Protein AF-0000000081157389 (afdb_homodimer)

Foldseek 3Di:
DFPQLQQLLQCQVQVVVVHLRNPGHQPLNPFPFKEWAFQAAPVGLFADLQQLLLLLWQLAGADHQFAQFHNQQAALAQQRRVPRGTDTNQNFQVVLPAAEAEAELFACLARNNLNNFDGGSGSQQQAPQSCPPRDNPDHGSLVCCQPVVLRHAYAAWAALLRQAAQPDADPQCGPVDGRPGYHPHHNSVVSSVVVCVVVPFAEAEEQFQQSLVVDDLVRHRHYHYHPYNGRHDQPVPFDPDRSTHDALLSSLLSVCSNRVVRVLYHYYHRYLCVLQVCLQAQQSLSNSVSVVSVSSNVVSVPVSDDQAQDKDKDKDSFAFQKHFDLDDDRSPNQLDWDDDPDQVSAPPVSATFHRMAGAEHQQAPVPPDDRCVPPDSNDSNRHHHHNYHDPTTGTDSGIHMMRITHFQSNVRYYYYYSSVNSVSVCCRSLTDPRVPVVVD/DFPQLQQLLQCQVQVVVVHLRNPGHQPLNPFPFKEWAFQAAPVGLFADLQQLLLLLWQLAGADHQFAQFHNQQAALAQQRRVPRGTDTNQNFQVVLPAAEAEAELFACLARNNLNNFDGGSGSQQQAPQSCVPHDNPDHGSLVCCQPVVLRHAYAAWAALLRQAAQPDADPQCGPVDGRPGYHPHHNSVVSSVVVCVVVPFAEAEEQFQQSLVVDDLVRHRHYHYHPYNGRHDQPVGFDPDRSTHDALLSSLLSVCSNRVVRVLYHYYHRYLPVLQVCLQAQQSLSNSVSVVSVSSNVVSVPVSDDQAQDKDKDKDSFAFQKHFDLDDDRSPNQLDWDDDPDQVSAPPVSATFHRMAGAEHQQAPVPPDDRCVVPDSNDSNRHHHHNYHDPTTGTDSGIHMMRITHFQSNVRYYYYYSSVNSVSVCCRSLTDPRVPPVVD

Structure (mmCIF, N/CA/C/O backbone):
data_AF-0000000081157389-model_v1
#
loop_
_entity.id
_entity.type
_entity.pdbx_description
1 polymer 'Alkaline phosphatase'
#
loop_
_atom_site.group_PDB
_atom_site.id
_atom_site.type_symbol
_atom_site.label_atom_id
_atom_site.label_alt_id
_atom_site.label_comp_id
_atom_site.label_asym_id
_atom_site.label_entity_id
_atom_site.label_seq_id
_atom_site.pdbx_PDB_ins_code
_atom_site.Cartn_x
_atom_site.Cartn_y
_atom_site.Cartn_z
_atom_site.occupancy
_atom_site.B_iso_or_equiv
_atom_site.auth_seq_id
_atom_site.auth_comp_id
_atom_site.auth_asym_id
_atom_site.auth_atom_id
_atom_site.pdbx_PDB_model_num
ATOM 1 N N . MET A 1 1 ? 0.352 8.969 5.242 1 93.19 1 MET A N 1
ATOM 2 C CA . MET A 1 1 ? 0.619 7.621 5.734 1 93.19 1 MET A CA 1
ATOM 3 C C . MET A 1 1 ? 0.076 6.574 4.766 1 93.19 1 MET A C 1
ATOM 5 O O . MET A 1 1 ? -1.138 6.457 4.59 1 93.19 1 MET A O 1
ATOM 9 N N . GLY A 1 2 ? 0.88 5.871 4.074 1 96.06 2 GLY A N 1
ATOM 10 C CA . GLY A 1 2 ? 0.496 4.762 3.213 1 96.06 2 GLY A CA 1
ATOM 11 C C . GLY A 1 2 ? 0.291 3.463 3.971 1 96.06 2 GLY A C 1
ATOM 12 O O . GLY A 1 2 ? 0.365 3.438 5.199 1 96.06 2 GLY A O 1
ATOM 13 N N . LEU A 1 3 ? -0.045 2.443 3.316 1 97.69 3 LEU A N 1
ATOM 14 C CA . LEU A 1 3 ? -0.353 1.138 3.889 1 97.69 3 LEU A CA 1
ATOM 15 C C . LEU A 1 3 ? 0.842 0.585 4.656 1 97.69 3 LEU A C 1
ATOM 17 O O . LEU A 1 3 ? 0.674 -0.061 5.695 1 97.69 3 LEU A O 1
ATOM 21 N N . SER A 1 4 ? 2.072 0.8 4.176 1 98.5 4 SER A N 1
ATOM 22 C CA . SER A 1 4 ? 3.271 0.357 4.883 1 98.5 4 SER A CA 1
ATOM 23 C C . SER A 1 4 ? 3.383 1.018 6.254 1 98.5 4 SER A C 1
ATOM 25 O O . SER A 1 4 ? 3.783 0.376 7.227 1 98.5 4 SER A O 1
ATOM 27 N N . THR A 1 5 ? 3.053 2.311 6.324 1 98.81 5 THR A N 1
ATOM 28 C CA . THR A 1 5 ? 3.092 3.027 7.594 1 98.81 5 THR A CA 1
ATOM 29 C C . THR A 1 5 ? 2.062 2.459 8.57 1 98.81 5 THR A C 1
ATOM 31 O O . THR A 1 5 ? 2.361 2.256 9.75 1 98.81 5 THR A O 1
ATOM 34 N N . VAL A 1 6 ? 0.851 2.217 8.062 1 98.88 6 VAL A N 1
ATOM 35 C CA . VAL A 1 6 ? -0.215 1.672 8.898 1 98.88 6 VAL A CA 1
ATOM 36 C C . VAL A 1 6 ? 0.203 0.31 9.445 1 98.88 6 VAL A C 1
ATOM 38 O O . VAL A 1 6 ? 0.094 0.058 10.648 1 98.88 6 VAL A O 1
ATOM 41 N N . THR A 1 7 ? 0.756 -0.549 8.594 1 98.81 7 THR A N 1
ATOM 42 C CA . THR A 1 7 ? 1.172 -1.89 8.992 1 98.81 7 THR A CA 1
ATOM 43 C C . THR A 1 7 ? 2.322 -1.823 9.992 1 98.81 7 THR A C 1
ATOM 45 O O . THR A 1 7 ? 2.295 -2.498 11.023 1 98.81 7 THR A O 1
ATOM 48 N N . ALA A 1 8 ? 3.305 -1.015 9.727 1 98.88 8 ALA A N 1
ATOM 49 C CA . ALA A 1 8 ? 4.449 -0.893 10.625 1 98.88 8 ALA A CA 1
ATOM 50 C C . ALA A 1 8 ? 4.023 -0.354 11.984 1 98.88 8 ALA A C 1
ATOM 52 O O . ALA A 1 8 ? 4.543 -0.779 13.016 1 98.88 8 ALA A O 1
ATOM 53 N N . SER A 1 9 ? 3.076 0.574 11.969 1 98.94 9 SER A N 1
ATOM 54 C CA . SER A 1 9 ? 2.621 1.19 13.211 1 98.94 9 SER A CA 1
ATOM 55 C C . SER A 1 9 ? 1.848 0.196 14.07 1 98.94 9 SER A C 1
ATOM 57 O O . SER A 1 9 ? 1.983 0.189 15.297 1 98.94 9 SER A O 1
ATOM 59 N N . ARG A 1 10 ? 0.964 -0.585 13.453 1 98.75 10 ARG A N 1
ATOM 60 C CA . ARG A 1 10 ? 0.246 -1.578 14.242 1 98.75 10 ARG A CA 1
ATOM 61 C C . ARG A 1 10 ? 1.209 -2.586 14.859 1 98.75 10 ARG A C 1
ATOM 63 O O . ARG A 1 10 ? 0.986 -3.062 15.977 1 98.75 10 ARG A O 1
ATOM 70 N N . ILE A 1 11 ? 2.273 -2.982 14.086 1 98.88 11 ILE A N 1
ATOM 71 C CA . ILE A 1 11 ? 3.283 -3.896 14.609 1 98.88 11 ILE A CA 1
ATOM 72 C C . ILE A 1 11 ? 3.984 -3.26 15.812 1 98.88 11 ILE A C 1
ATOM 74 O O . ILE A 1 11 ? 4.121 -3.887 16.859 1 98.88 11 ILE A O 1
ATOM 78 N N . LEU A 1 12 ? 4.391 -2.008 15.641 1 98.94 12 LEU A N 1
ATOM 79 C CA . LEU A 1 12 ? 5.027 -1.296 16.734 1 98.94 12 LEU A CA 1
ATOM 80 C C . LEU A 1 12 ? 4.121 -1.273 17.969 1 98.94 12 LEU A C 1
ATOM 82 O O . LEU A 1 12 ? 4.578 -1.522 19.078 1 98.94 12 LEU A O 1
ATOM 86 N N . LYS A 1 13 ? 2.883 -0.927 17.781 1 98.88 13 LYS A N 1
ATOM 87 C CA . LYS A 1 13 ? 1.925 -0.88 18.875 1 98.88 13 LYS A CA 1
ATOM 88 C C . LYS A 1 13 ? 1.899 -2.201 19.641 1 98.88 13 LYS A C 1
ATOM 90 O O . LYS A 1 13 ? 1.946 -2.211 20.875 1 98.88 13 LYS A O 1
ATOM 95 N N . GLY A 1 14 ? 1.726 -3.32 18.859 1 98.81 14 GLY A N 1
ATOM 96 C CA . GLY A 1 14 ? 1.747 -4.625 19.5 1 98.81 14 GLY A CA 1
ATOM 97 C C . GLY A 1 14 ? 3.021 -4.887 20.281 1 98.81 14 GLY A C 1
ATOM 98 O O . GLY A 1 14 ? 2.975 -5.391 21.406 1 98.81 14 GLY A O 1
ATOM 99 N N . GLN A 1 15 ? 4.117 -4.539 19.734 1 98.69 15 GLN A N 1
ATOM 100 C CA . GLN A 1 15 ? 5.418 -4.773 20.359 1 98.69 15 GLN A CA 1
ATOM 101 C C . GLN A 1 15 ? 5.57 -3.955 21.625 1 98.69 15 GLN A C 1
ATOM 103 O O . GLN A 1 15 ? 6.133 -4.438 22.625 1 98.69 15 GLN A O 1
ATOM 108 N N . LEU A 1 16 ? 5.105 -2.697 21.578 1 98.5 16 LEU A N 1
ATOM 109 C CA . LEU A 1 16 ? 5.129 -1.857 22.781 1 98.5 16 LEU A CA 1
ATOM 110 C C . LEU A 1 16 ? 4.285 -2.471 23.891 1 98.5 16 LEU A C 1
ATOM 112 O O . LEU A 1 16 ? 4.465 -2.135 25.062 1 98.5 16 LEU A O 1
ATOM 116 N N . ASN A 1 17 ? 3.41 -3.363 23.578 1 98.19 17 ASN A N 1
ATOM 117 C CA . ASN A 1 17 ? 2.549 -4.027 24.547 1 98.19 17 ASN A CA 1
ATOM 118 C C . ASN A 1 17 ? 2.986 -5.469 24.797 1 98.19 17 ASN A C 1
ATOM 120 O O . ASN A 1 17 ? 2.189 -6.297 25.234 1 98.19 17 ASN A O 1
ATOM 124 N N . GLY A 1 18 ? 4.152 -5.812 24.406 1 97.88 18 GLY A N 1
ATOM 125 C CA . GLY A 1 18 ? 4.75 -7.102 24.719 1 97.88 18 GLY A CA 1
ATOM 126 C C . GLY A 1 18 ? 4.285 -8.219 23.812 1 97.88 18 GLY A C 1
ATOM 127 O O . GLY A 1 18 ? 4.43 -9.398 24.141 1 97.88 18 GLY A O 1
ATOM 128 N N . LYS A 1 19 ? 3.684 -7.91 22.703 1 98.19 19 LYS A N 1
ATOM 129 C CA . LYS A 1 19 ? 3.229 -8.883 21.719 1 98.19 19 LYS A CA 1
ATOM 130 C C . LYS A 1 19 ? 4.094 -8.836 20.469 1 98.19 19 LYS A C 1
ATOM 132 O O . LYS A 1 19 ? 4.859 -7.895 20.266 1 98.19 19 LYS A O 1
ATOM 137 N N . PRO A 1 20 ? 4.07 -9.859 19.547 1 97.88 20 PRO A N 1
ATOM 138 C CA . PRO A 1 20 ? 4.793 -9.789 18.281 1 97.88 20 PRO A CA 1
ATOM 139 C C . PRO A 1 20 ? 4.383 -8.578 17.438 1 97.88 20 PRO A C 1
ATOM 141 O O . PRO A 1 20 ? 5.227 -7.961 16.781 1 97.88 20 PRO A O 1
ATOM 144 N N . GLY A 1 21 ? 3.025 -8.258 17.422 1 98.31 21 GLY A N 1
ATOM 145 C CA . GLY A 1 21 ? 2.537 -7.02 16.828 1 98.31 21 GLY A CA 1
ATOM 146 C C . GLY A 1 21 ? 1.854 -7.215 15.492 1 98.31 21 GLY A C 1
ATOM 147 O O . GLY A 1 21 ? 0.923 -6.484 15.148 1 98.31 21 GLY A O 1
ATOM 148 N N . GLU A 1 22 ? 2.271 -8.188 14.664 1 98.44 22 GLU A N 1
ATOM 149 C CA . GLU A 1 22 ? 1.739 -8.398 13.32 1 98.44 22 GLU A CA 1
ATOM 150 C C . GLU A 1 22 ? 0.242 -8.695 13.352 1 98.44 22 GLU A C 1
ATOM 152 O O . GLU A 1 22 ? -0.494 -8.312 12.438 1 98.44 22 GLU A O 1
ATOM 157 N N . GLU A 1 23 ? -0.258 -9.305 14.406 1 97.69 23 GLU A N 1
ATOM 158 C CA . GLU A 1 23 ? -1.643 -9.75 14.516 1 97.69 23 GLU A CA 1
ATOM 159 C C . GLU A 1 23 ? -2.557 -8.609 14.945 1 97.69 23 GLU A C 1
ATOM 161 O O . GLU A 1 23 ? -3.783 -8.734 14.914 1 97.69 23 GLU A O 1
ATOM 166 N N . GLY A 1 24 ? -1.972 -7.488 15.32 1 97.69 24 GLY A N 1
ATOM 167 C CA . GLY A 1 24 ? -2.75 -6.414 15.914 1 97.69 24 GLY A CA 1
ATOM 168 C C . GLY A 1 24 ? -3.545 -5.617 14.898 1 97.69 24 GLY A C 1
ATOM 169 O O . GLY A 1 24 ? -3.557 -5.957 13.711 1 97.69 24 GLY A O 1
ATOM 170 N N . LEU A 1 25 ? -4.254 -4.68 15.359 1 98.44 25 LEU A N 1
ATOM 171 C CA . LEU A 1 25 ? -5.008 -3.689 14.594 1 98.44 25 LEU A CA 1
ATOM 172 C C . LEU A 1 25 ? -4.898 -2.311 15.234 1 98.44 25 LEU A C 1
ATOM 174 O O . LEU A 1 25 ? -4.926 -2.188 16.469 1 98.44 25 LEU A O 1
ATOM 178 N N . LEU A 1 26 ? -4.719 -1.333 14.422 1 98.81 26 LEU A N 1
ATOM 179 C CA . LEU A 1 26 ? -5.031 0.008 14.898 1 98.81 26 LEU A CA 1
ATOM 180 C C . LEU A 1 26 ? -6.539 0.206 15.008 1 98.81 26 LEU A C 1
ATOM 182 O O . LEU A 1 26 ? -7.312 -0.496 14.352 1 98.81 26 LEU A O 1
ATOM 186 N N . GLU A 1 27 ? -6.996 1.171 15.797 1 98.62 27 GLU A N 1
ATOM 187 C CA . GLU A 1 27 ? -8.414 1.34 16.078 1 98.62 27 GLU A CA 1
ATOM 188 C C . GLU A 1 27 ? -9.211 1.596 14.805 1 98.62 27 GLU A C 1
ATOM 190 O O . GLU A 1 27 ? -10.305 1.05 14.633 1 98.62 27 GLU A O 1
ATOM 195 N N . PHE A 1 28 ? -8.617 2.361 13.914 1 98.62 28 PHE A N 1
ATOM 196 C CA . PHE A 1 28 ? -9.359 2.727 12.719 1 98.62 28 PHE A CA 1
ATOM 197 C C . PHE A 1 28 ? -9.352 1.585 11.703 1 98.62 28 PHE A C 1
ATOM 199 O O . PHE A 1 28 ? -10.141 1.581 10.758 1 98.62 28 PHE A O 1
ATOM 206 N N . GLU A 1 29 ? -8.5 0.622 11.859 1 98.56 29 GLU A N 1
ATOM 207 C CA . GLU A 1 29 ? -8.523 -0.559 11 1 98.56 29 GLU A CA 1
ATOM 208 C C . GLU A 1 29 ? -9.734 -1.437 11.297 1 98.56 29 GLU A C 1
ATOM 210 O O . GLU A 1 29 ? -10.062 -2.336 10.523 1 98.56 29 GLU A O 1
ATOM 215 N N . LYS A 1 30 ? -10.352 -1.172 12.422 1 98.5 30 LYS A N 1
ATOM 216 C CA . LYS A 1 30 ? -11.539 -1.932 12.812 1 98.5 30 LYS A CA 1
ATOM 217 C C . LYS A 1 30 ? -12.797 -1.363 12.156 1 98.5 30 LYS A C 1
ATOM 219 O O . LYS A 1 30 ? -13.875 -1.94 12.273 1 98.5 30 LYS A O 1
ATOM 224 N N . PHE A 1 31 ? -12.695 -0.202 11.531 1 98.5 31 PHE A N 1
ATOM 225 C CA . PHE A 1 31 ? -13.859 0.386 10.883 1 98.5 31 PHE A CA 1
ATOM 226 C C . PHE A 1 31 ? -14.445 -0.569 9.852 1 98.5 31 PHE A C 1
ATOM 228 O O . PHE A 1 31 ? -13.711 -1.268 9.156 1 98.5 31 PHE A O 1
ATOM 235 N N . PRO A 1 32 ? -15.773 -0.575 9.68 1 96.81 32 PRO A N 1
ATOM 236 C CA . PRO A 1 32 ? -16.438 -1.604 8.875 1 96.81 32 PRO A CA 1
ATOM 237 C C . PRO A 1 32 ? -16.297 -1.363 7.375 1 96.81 32 PRO A C 1
ATOM 239 O O . PRO A 1 32 ? -16.438 -2.293 6.578 1 96.81 32 PRO A O 1
ATOM 242 N N . ASN A 1 33 ? -16.094 -0.11 6.988 1 97.62 33 ASN A N 1
ATOM 243 C CA . ASN A 1 33 ? -16.047 0.219 5.57 1 97.62 33 ASN A CA 1
ATOM 244 C C . ASN A 1 33 ? -14.688 0.768 5.16 1 97.62 33 ASN A C 1
ATOM 246 O O . ASN A 1 33 ? -14.117 1.612 5.855 1 97.62 33 ASN A O 1
ATOM 250 N N . ILE A 1 34 ? -14.172 0.223 4.098 1 97.81 34 ILE A N 1
ATOM 251 C CA . ILE A 1 34 ? -12.898 0.713 3.576 1 97.81 34 ILE A CA 1
ATOM 252 C C . ILE A 1 34 ? -13.016 0.95 2.072 1 97.81 34 ILE A C 1
ATOM 254 O O . ILE A 1 34 ? -13.859 0.352 1.406 1 97.81 34 ILE A O 1
ATOM 258 N N . GLY A 1 35 ? -12.273 1.795 1.513 1 98 35 GLY A N 1
ATOM 259 C CA . GLY A 1 35 ? -12.094 2.039 0.091 1 98 35 GLY A CA 1
ATOM 260 C C . GLY A 1 35 ? -10.672 2.439 -0.268 1 98 35 GLY A C 1
ATOM 261 O O . GLY A 1 35 ? -9.82 2.574 0.611 1 98 35 GLY A O 1
ATOM 262 N N . LEU A 1 36 ? -10.391 2.488 -1.517 1 98.56 36 LEU A N 1
ATOM 263 C CA . LEU A 1 36 ? -9.133 3.004 -2.047 1 98.56 36 LEU A CA 1
ATOM 264 C C . LEU A 1 36 ? -9.328 4.375 -2.682 1 98.56 36 LEU A C 1
ATOM 266 O O . LEU A 1 36 ? -10.398 4.66 -3.236 1 98.56 36 LEU A O 1
ATOM 270 N N . VAL A 1 37 ? -8.312 5.18 -2.545 1 98.62 37 VAL A N 1
ATOM 271 C CA . VAL A 1 37 ? -8.414 6.547 -3.047 1 98.62 37 VAL A CA 1
ATOM 272 C C . VAL A 1 37 ? -7.219 6.855 -3.943 1 98.62 37 VAL A C 1
ATOM 274 O O . VAL A 1 37 ? -6.066 6.676 -3.537 1 98.62 37 VAL A O 1
ATOM 277 N N . LYS A 1 38 ? -7.512 7.293 -5.191 1 98.44 38 LYS A N 1
ATOM 278 C CA . LYS A 1 38 ? -6.469 7.754 -6.105 1 98.44 38 LYS A CA 1
ATOM 279 C C . LYS A 1 38 ? -6.02 9.172 -5.754 1 98.44 38 LYS A C 1
ATOM 281 O O . LYS A 1 38 ? -6.824 10.102 -5.762 1 98.44 38 LYS A O 1
ATOM 286 N N . VAL A 1 39 ? -4.668 9.375 -5.602 1 98.31 39 VAL A N 1
ATOM 287 C CA . VAL A 1 39 ? -4.246 10.586 -4.914 1 98.31 39 VAL A CA 1
ATOM 288 C C . VAL A 1 39 ? -3.633 11.562 -5.914 1 98.31 39 VAL A C 1
ATOM 290 O O . VAL A 1 39 ? -3.334 12.711 -5.566 1 98.31 39 VAL A O 1
ATOM 293 N N . TYR A 1 40 ? -3.395 11.188 -7.23 1 98.38 40 TYR A N 1
ATOM 294 C CA . TYR A 1 40 ? -2.803 12.102 -8.203 1 98.38 40 TYR A CA 1
ATOM 295 C C . TYR A 1 40 ? -3.602 13.398 -8.281 1 98.38 40 TYR A C 1
ATOM 297 O O . TYR A 1 40 ? -4.793 13.422 -7.973 1 98.38 40 TYR A O 1
ATOM 305 N N . SER A 1 41 ? -2.959 14.492 -8.578 1 98.19 41 SER A N 1
ATOM 306 C CA . SER A 1 41 ? -3.637 15.773 -8.773 1 98.19 41 SER A CA 1
ATOM 307 C C . SER A 1 41 ? -3.826 16.078 -10.258 1 98.19 41 SER A C 1
ATOM 309 O O . SER A 1 41 ? -3.453 15.273 -11.117 1 98.19 41 SER A O 1
ATOM 311 N N . ASN A 1 42 ? -4.469 17.188 -10.492 1 97.94 42 ASN A N 1
ATOM 312 C CA . ASN A 1 42 ? -4.766 17.547 -11.875 1 97.94 42 ASN A CA 1
ATOM 313 C C . ASN A 1 42 ? -3.5 17.594 -12.727 1 97.94 42 ASN A C 1
ATOM 315 O O . ASN A 1 42 ? -3.525 17.25 -13.906 1 97.94 42 ASN A O 1
ATOM 319 N N . ASP A 1 43 ? -2.41 17.984 -12.141 1 98 43 ASP A N 1
ATOM 320 C CA . ASP A 1 43 ? -1.229 18.25 -12.961 1 98 43 ASP A CA 1
ATOM 321 C C . ASP A 1 43 ? -0.07 17.344 -12.562 1 98 43 ASP A C 1
ATOM 323 O O . ASP A 1 43 ? 0.979 17.344 -13.203 1 98 43 ASP A O 1
ATOM 327 N N . GLN A 1 44 ? -0.209 16.609 -11.492 1 98.19 44 GLN A N 1
ATOM 328 C CA . GLN A 1 44 ? 0.917 15.82 -11.016 1 98.19 44 GLN A CA 1
ATOM 329 C C . GLN A 1 44 ? 0.537 14.344 -10.898 1 98.19 44 GLN A C 1
ATOM 331 O O . GLN A 1 44 ? -0.578 14.023 -10.477 1 98.19 44 GLN A O 1
ATOM 336 N N . GLN A 1 45 ? 1.451 13.438 -11.258 1 98.5 45 GLN A N 1
ATOM 337 C CA . GLN A 1 45 ? 1.325 12 -11.086 1 98.5 45 GLN A CA 1
ATOM 338 C C . GLN A 1 45 ? 1.496 11.602 -9.625 1 98.5 45 GLN A C 1
ATOM 340 O O . GLN A 1 45 ? 0.788 10.719 -9.125 1 98.5 45 GLN A O 1
ATOM 345 N N . VAL A 1 46 ? 2.436 12.172 -8.922 1 98.38 46 VAL A N 1
ATOM 346 C CA . VAL A 1 46 ? 2.611 12.109 -7.48 1 98.38 46 VAL A CA 1
ATOM 347 C C . VAL A 1 46 ? 2.227 13.445 -6.852 1 98.38 46 VAL A C 1
ATOM 349 O O . VAL A 1 46 ? 2.795 14.484 -7.195 1 98.38 46 VAL A O 1
ATOM 352 N N . PRO A 1 47 ? 1.325 13.398 -5.941 1 97.69 47 PRO A N 1
ATOM 353 C CA . PRO A 1 47 ? 0.704 14.641 -5.48 1 97.69 47 PRO A CA 1
ATOM 354 C C . PRO A 1 47 ? 1.506 15.328 -4.375 1 97.69 47 PRO A C 1
ATOM 356 O O . PRO A 1 47 ? 2.418 14.727 -3.805 1 97.69 47 PRO A O 1
ATOM 359 N N . ASP A 1 48 ? 1.196 16.594 -4.176 1 97.62 48 ASP A N 1
ATOM 360 C CA . ASP A 1 48 ? 1.559 17.266 -2.928 1 97.62 48 ASP A CA 1
ATOM 361 C C . ASP A 1 48 ? 0.367 17.328 -1.974 1 97.62 48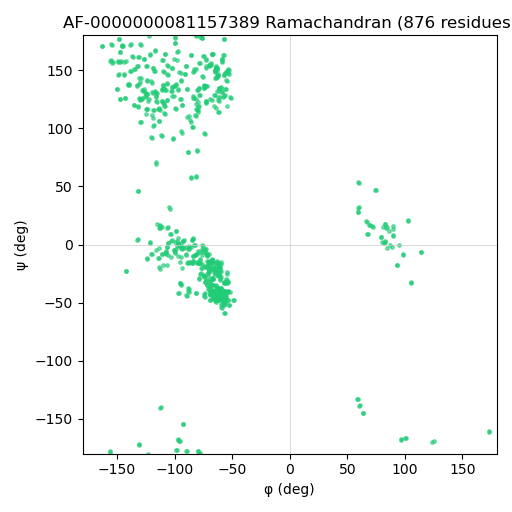 ASP A C 1
ATOM 363 O O . ASP A 1 48 ? -0.757 16.984 -2.354 1 97.62 48 ASP A O 1
ATOM 367 N N . SER A 1 49 ? 0.551 17.766 -0.778 1 98.38 49 SER A N 1
ATOM 368 C CA . SER A 1 49 ? -0.475 17.75 0.26 1 98.38 49 SER A CA 1
ATOM 369 C C . SER A 1 49 ? -1.559 18.781 -0.012 1 98.38 49 SER A C 1
ATOM 371 O O . SER A 1 49 ? -2.723 18.578 0.341 1 98.38 49 SER A O 1
ATOM 373 N N . ALA A 1 50 ? -1.18 19.938 -0.595 1 98.62 50 ALA A N 1
ATOM 374 C CA . ALA A 1 50 ? -2.141 21.016 -0.798 1 98.62 50 ALA A CA 1
ATOM 375 C C . ALA A 1 50 ? -3.234 20.609 -1.779 1 98.62 50 ALA A C 1
ATOM 377 O O . ALA A 1 50 ? -4.422 20.75 -1.49 1 98.62 50 ALA A O 1
ATOM 378 N N . ALA A 1 51 ? -2.814 20.062 -2.914 1 98.5 51 ALA A N 1
ATOM 379 C CA . ALA A 1 51 ? -3.775 19.641 -3.932 1 98.5 51 ALA A CA 1
ATOM 380 C C . ALA A 1 51 ? -4.668 18.516 -3.412 1 98.5 51 ALA A C 1
ATOM 382 O O . ALA A 1 51 ? -5.883 18.531 -3.623 1 98.5 51 ALA A O 1
ATOM 383 N N . THR A 1 52 ? -4.082 17.531 -2.744 1 98.44 52 THR A N 1
ATOM 384 C CA . THR A 1 52 ? -4.867 16.406 -2.25 1 98.44 52 THR A CA 1
ATOM 385 C C . THR A 1 52 ? -5.824 16.859 -1.148 1 98.44 52 THR A C 1
ATOM 387 O O . THR A 1 52 ? -6.98 16.422 -1.11 1 98.44 52 THR A O 1
ATOM 390 N N . ALA A 1 53 ? -5.332 17.688 -0.238 1 98.62 53 ALA A N 1
ATOM 391 C CA . ALA A 1 53 ? -6.203 18.188 0.821 1 98.62 53 ALA A CA 1
ATOM 392 C C . ALA A 1 53 ? -7.352 19.016 0.242 1 98.62 53 ALA A C 1
ATOM 394 O O . ALA A 1 53 ? -8.484 18.938 0.722 1 98.62 53 ALA A O 1
ATOM 395 N N . THR A 1 54 ? -7.051 19.828 -0.742 1 98.69 54 THR A N 1
ATOM 396 C CA . THR A 1 54 ? -8.102 20.594 -1.403 1 98.69 54 THR A CA 1
ATOM 397 C C . THR A 1 54 ? -9.141 19.672 -2.025 1 98.69 54 THR A C 1
ATOM 399 O O . THR A 1 54 ? -10.344 19.922 -1.94 1 98.69 54 THR A O 1
ATOM 402 N N . ALA A 1 55 ? -8.664 18.609 -2.656 1 98.69 55 ALA A N 1
ATOM 403 C CA . ALA A 1 55 ? -9.602 17.641 -3.229 1 98.69 55 ALA A CA 1
ATOM 404 C C . ALA A 1 55 ? -10.531 17.078 -2.158 1 98.69 55 ALA A C 1
ATOM 406 O O . ALA A 1 55 ? -11.734 16.953 -2.377 1 98.69 55 ALA A O 1
ATOM 407 N N . MET A 1 56 ? -10.023 16.75 -1.002 1 98.5 56 MET A N 1
ATOM 408 C CA . MET A 1 56 ? -10.797 16.125 0.069 1 98.5 56 MET A CA 1
ATOM 409 C C . MET A 1 56 ? -11.703 17.141 0.749 1 98.5 56 MET A C 1
ATOM 411 O O . MET A 1 56 ? -12.742 16.781 1.306 1 98.5 56 MET A O 1
ATOM 415 N N . MET A 1 57 ? -11.32 18.406 0.716 1 98.31 57 MET A N 1
ATOM 416 C CA . MET A 1 57 ? -12.086 19.422 1.433 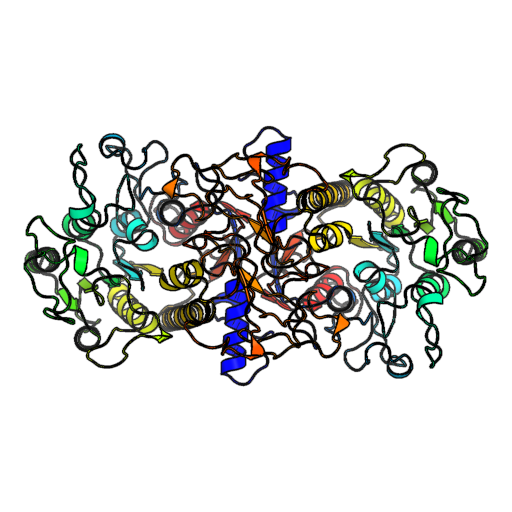1 98.31 57 MET A CA 1
ATOM 417 C C . MET A 1 57 ? -13.094 20.109 0.51 1 98.31 57 MET A C 1
ATOM 419 O O . MET A 1 57 ? -14.164 20.516 0.953 1 98.31 57 MET A O 1
ATOM 423 N N . CYS A 1 58 ? -12.734 20.25 -0.793 1 98.25 58 CYS A N 1
ATOM 424 C CA . CYS A 1 58 ? -13.523 21.125 -1.663 1 98.25 58 CYS A CA 1
ATOM 425 C C . CYS A 1 58 ? -14.227 20.328 -2.748 1 98.25 58 CYS A C 1
ATOM 427 O O . CYS A 1 58 ? -15.078 20.844 -3.461 1 98.25 58 CYS A O 1
ATOM 429 N N . GLY A 1 59 ? -13.883 19.031 -2.934 1 98.12 59 GLY A N 1
ATOM 430 C CA . GLY A 1 59 ? -14.609 18.156 -3.828 1 98.12 59 GLY A CA 1
ATOM 431 C C . GLY A 1 59 ? -14.195 18.297 -5.277 1 98.12 59 GLY A C 1
ATOM 432 O O . GLY A 1 59 ? -14.922 17.875 -6.184 1 98.12 59 GLY A O 1
ATOM 433 N N . VAL A 1 60 ? -13.008 18.906 -5.48 1 97.31 60 VAL A N 1
ATOM 434 C CA . VAL A 1 60 ? -12.477 19.047 -6.832 1 97.31 60 VAL A CA 1
ATOM 435 C C . VAL A 1 60 ? -10.969 18.812 -6.824 1 97.31 60 VAL A C 1
ATOM 437 O O . VAL A 1 60 ? -10.273 19.219 -5.891 1 97.31 60 VAL A O 1
ATOM 440 N N . LYS A 1 61 ? -10.453 18.062 -7.848 1 97.62 61 LYS A N 1
ATOM 441 C CA . LYS A 1 61 ? -9.008 17.984 -8.016 1 97.62 61 LYS A CA 1
ATOM 442 C C . LYS A 1 61 ? -8.445 19.281 -8.586 1 97.62 61 LYS A C 1
ATOM 444 O O . LYS A 1 61 ? -9.055 19.891 -9.461 1 97.62 61 LYS A O 1
ATOM 449 N N . THR A 1 62 ? -7.402 19.703 -8.07 1 97.94 62 THR A N 1
ATOM 450 C CA . THR A 1 62 ? -6.785 20.969 -8.484 1 97.94 62 THR A CA 1
ATOM 451 C C . THR A 1 62 ? -5.293 20.766 -8.75 1 97.94 62 THR A C 1
ATOM 453 O O . THR A 1 62 ? -4.816 19.641 -8.844 1 97.94 62 THR A O 1
ATOM 456 N N . ASN A 1 63 ? -4.586 21.938 -8.977 1 98.38 63 ASN A N 1
ATOM 457 C CA . ASN A 1 63 ? -3.16 21.891 -9.281 1 98.38 63 ASN A CA 1
ATOM 458 C C . ASN A 1 63 ? -2.322 21.812 -8.008 1 98.38 63 ASN A C 1
ATOM 460 O O . ASN A 1 63 ? -2.709 22.328 -6.965 1 98.38 63 ASN A O 1
ATOM 464 N N . SER A 1 64 ? -1.199 21.125 -8.203 1 98.06 64 SER A N 1
ATOM 465 C CA . SER A 1 64 ? -0.244 21.016 -7.105 1 98.06 64 SER A CA 1
ATOM 466 C C . SER A 1 64 ? 0.15 22.391 -6.578 1 98.06 64 SER A C 1
ATOM 468 O O . SER A 1 64 ? 0.236 23.359 -7.34 1 98.06 64 SER A O 1
ATOM 470 N N . MET A 1 65 ? 0.295 22.5 -5.262 1 98.31 65 MET A N 1
ATOM 471 C CA . MET A 1 65 ? 0.854 23.641 -4.535 1 98.31 65 MET A CA 1
ATOM 472 C C . MET A 1 65 ? -0.173 24.75 -4.402 1 98.31 65 MET A C 1
ATOM 474 O O . MET A 1 65 ? 0.143 25.844 -3.908 1 98.31 65 MET A O 1
ATOM 478 N N . THR A 1 66 ? -1.432 24.562 -4.801 1 98.69 66 THR A N 1
ATOM 479 C CA . THR A 1 66 ? -2.484 25.562 -4.633 1 98.69 66 THR A CA 1
ATOM 480 C C . THR A 1 66 ? -3.502 25.094 -3.594 1 98.69 66 THR A C 1
ATOM 482 O O . THR A 1 66 ? -3.582 23.906 -3.277 1 98.69 66 THR A O 1
ATOM 485 N N . LEU A 1 67 ? -4.25 26.031 -3.006 1 98.69 67 LEU A N 1
ATOM 486 C CA . LEU A 1 67 ? -5.215 25.734 -1.952 1 98.69 67 LEU A CA 1
ATOM 487 C C . LEU A 1 67 ? -6.566 26.359 -2.26 1 98.69 67 LEU A C 1
ATOM 489 O O . LEU A 1 67 ? -6.652 27.562 -2.494 1 98.69 67 LEU A O 1
ATOM 493 N N . GLY A 1 68 ? -7.605 25.578 -2.266 1 98.5 68 GLY A N 1
ATOM 494 C CA . GLY A 1 68 ? -8.969 26.078 -2.285 1 98.5 68 GLY A CA 1
ATOM 495 C C . GLY A 1 68 ? -9.328 26.797 -3.576 1 98.5 68 GLY A C 1
ATOM 496 O O . GLY A 1 68 ? -10.203 27.672 -3.59 1 98.5 68 GLY A O 1
ATOM 497 N N . VAL A 1 69 ? -8.641 26.578 -4.613 1 98.75 69 VAL A N 1
ATOM 498 C CA . VAL A 1 69 ? -8.898 27.203 -5.906 1 98.75 69 VAL A CA 1
ATOM 499 C C . VAL A 1 69 ? -9.023 26.125 -6.984 1 98.75 69 VAL A C 1
ATOM 501 O O . VAL A 1 69 ? -8.609 24.984 -6.777 1 98.75 69 VAL A O 1
ATOM 504 N N . ASP A 1 70 ? -9.625 26.469 -8.047 1 98.06 70 ASP A N 1
ATOM 505 C CA . ASP A 1 70 ? -9.836 25.469 -9.086 1 98.06 70 ASP A CA 1
ATOM 506 C C . ASP A 1 70 ? -8.578 25.266 -9.922 1 98.06 70 ASP A C 1
ATOM 508 O O . ASP A 1 70 ? -7.523 25.828 -9.602 1 98.06 70 ASP A O 1
ATOM 512 N N . ASP A 1 71 ? -8.617 24.438 -10.922 1 97.56 71 ASP A N 1
ATOM 513 C CA . ASP A 1 71 ? -7.43 23.938 -11.609 1 97.56 71 ASP A CA 1
ATOM 514 C C . ASP A 1 71 ? -6.984 24.922 -12.695 1 97.56 71 ASP A C 1
ATOM 516 O O . ASP A 1 71 ? -6.051 24.641 -13.445 1 97.56 71 ASP A O 1
ATOM 520 N N . THR A 1 72 ? -7.648 26.094 -12.82 1 98.19 72 THR A N 1
ATOM 521 C CA . THR A 1 72 ? -7.211 27.094 -13.781 1 98.19 72 THR A CA 1
ATOM 522 C C . THR A 1 72 ? -6.188 28.031 -13.156 1 98.19 72 THR A C 1
ATOM 524 O O . THR A 1 72 ? -5.527 28.797 -13.859 1 98.19 72 THR A O 1
ATOM 527 N N . VAL A 1 73 ? -6.121 28 -11.852 1 98.5 73 VAL A N 1
ATOM 528 C CA . VAL A 1 73 ? -5.184 28.859 -11.133 1 98.5 73 VAL A CA 1
ATOM 529 C C . VAL A 1 73 ? -3.76 28.344 -11.336 1 98.5 73 VAL A C 1
ATOM 531 O O . VAL A 1 73 ? -3.512 27.141 -11.266 1 98.5 73 VAL A O 1
ATOM 534 N N . LYS A 1 74 ? -2.857 29.344 -11.594 1 97.06 74 LYS A N 1
ATOM 535 C CA . LYS A 1 74 ? -1.449 29.031 -11.812 1 97.06 74 LYS A CA 1
ATOM 536 C C . LYS A 1 74 ? -0.634 29.219 -10.539 1 97.06 74 LYS A C 1
ATOM 538 O O . LYS A 1 74 ? -0.759 30.25 -9.867 1 97.06 74 LYS A O 1
ATOM 543 N N . PHE A 1 75 ? 0.198 28.281 -10.195 1 97.25 75 PHE A N 1
ATOM 544 C CA . PHE A 1 75 ? 1.056 28.312 -9.023 1 97.25 75 PHE A CA 1
ATOM 545 C C . PHE A 1 75 ? 1.848 29.609 -8.961 1 97.25 75 PHE A C 1
ATOM 547 O O . PHE A 1 75 ? 2.473 30.016 -9.945 1 97.25 75 PHE A O 1
ATOM 554 N N . ARG A 1 76 ? 1.754 30.312 -7.852 1 97.62 76 ARG A N 1
ATOM 555 C CA . ARG A 1 76 ? 2.496 31.531 -7.504 1 97.62 76 ARG A CA 1
ATOM 556 C C . ARG A 1 76 ? 2.014 32.719 -8.32 1 97.62 76 ARG A C 1
ATOM 558 O O . ARG A 1 76 ? 2.678 33.75 -8.359 1 97.62 76 ARG A O 1
ATOM 565 N N . ASN A 1 77 ? 0.855 32.594 -8.945 1 98 77 ASN A 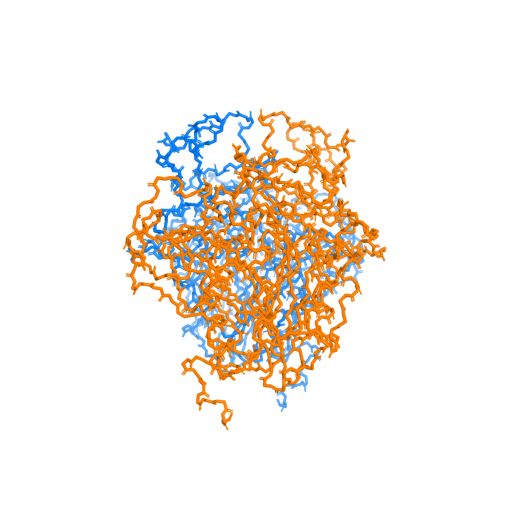N 1
ATOM 566 C CA . ASN A 1 77 ? 0.262 33.688 -9.688 1 98 77 ASN A CA 1
ATOM 567 C C . ASN A 1 77 ? -1.004 34.219 -9.008 1 98 77 ASN A C 1
ATOM 569 O O . ASN A 1 77 ? -2.109 33.781 -9.328 1 98 77 ASN A O 1
ATOM 573 N N . CYS A 1 78 ? -0.882 35.188 -8.219 1 97.81 78 CYS A N 1
ATOM 574 C CA . CYS A 1 78 ? -1.971 35.75 -7.434 1 97.81 78 CYS A CA 1
ATOM 575 C C . CYS A 1 78 ? -3.117 36.188 -8.336 1 97.81 78 CYS A C 1
ATOM 577 O O . CYS A 1 78 ? -4.285 35.969 -8.023 1 97.81 78 CYS A O 1
ATOM 579 N N . SER A 1 79 ? -2.818 36.781 -9.414 1 96.94 79 SER A N 1
ATOM 580 C CA . SER A 1 79 ? -3.85 37.344 -10.289 1 96.94 79 SER A CA 1
ATOM 581 C C . SER A 1 79 ? -4.719 36.219 -10.883 1 96.94 79 SER A C 1
ATOM 583 O O . SER A 1 79 ? -5.883 36.469 -11.211 1 96.94 79 SER A O 1
ATOM 585 N N . SER A 1 80 ? -4.215 35.062 -10.969 1 97.5 80 SER A N 1
ATOM 586 C CA . SER A 1 80 ? -4.941 33.969 -11.586 1 97.5 80 SER A CA 1
ATOM 587 C C . SER A 1 80 ? -6 33.406 -10.641 1 97.5 80 SER A C 1
ATOM 589 O O . SER A 1 80 ? -6.875 32.656 -11.062 1 97.5 80 SER A O 1
ATOM 591 N N . GLN A 1 81 ? -5.898 33.719 -9.383 1 96.94 81 GLN A N 1
ATOM 592 C CA . GLN A 1 81 ? -6.781 33.062 -8.422 1 96.94 81 GLN A CA 1
ATOM 593 C C . GLN A 1 81 ? -8.109 33.812 -8.297 1 96.94 81 GLN A C 1
ATOM 595 O O . GLN A 1 81 ? -9.094 33.25 -7.812 1 96.94 81 GLN A O 1
ATOM 600 N N . GLN A 1 82 ? -8.188 35.094 -8.805 1 95.56 82 GLN A N 1
ATOM 601 C CA . GLN A 1 82 ? -9.391 35.906 -8.648 1 95.56 82 GLN A CA 1
ATOM 602 C C . GLN A 1 82 ? -10.586 35.25 -9.344 1 95.56 82 GLN A C 1
ATOM 604 O O . GLN A 1 82 ? -10.539 34.969 -10.539 1 95.56 82 GLN A O 1
ATOM 609 N N . GLY A 1 83 ? -11.57 35.062 -8.562 1 96.88 83 GLY A N 1
ATOM 610 C CA . GLY A 1 83 ? -12.805 34.5 -9.094 1 96.88 83 GLY A CA 1
ATOM 611 C C . GLY A 1 83 ? -12.758 33 -9.266 1 96.88 83 GLY A C 1
ATOM 612 O O . GLY A 1 83 ? -13.727 32.406 -9.734 1 96.88 83 GLY A O 1
ATOM 613 N N . LYS A 1 84 ? -11.68 32.375 -8.891 1 98.25 84 LYS A N 1
ATOM 614 C CA . LYS A 1 84 ? -11.5 30.953 -9.078 1 98.25 84 LYS A CA 1
ATOM 615 C C . LYS A 1 84 ? -11.477 30.219 -7.734 1 98.25 84 LYS A C 1
ATOM 617 O O . LYS A 1 84 ? -11.023 29.078 -7.652 1 98.25 84 LYS A O 1
ATOM 622 N N . GLU A 1 85 ? -11.93 30.875 -6.727 1 98.25 85 GLU A N 1
ATOM 623 C CA . GLU A 1 85 ? -11.945 30.328 -5.371 1 98.25 85 GLU A CA 1
ATOM 624 C C . GLU A 1 85 ? -13.07 29.312 -5.199 1 98.25 85 GLU A C 1
ATOM 626 O O . GLU A 1 85 ? -14.164 29.5 -5.746 1 98.25 85 GLU A O 1
ATOM 631 N N . LEU A 1 86 ? -12.836 28.297 -4.426 1 98.06 86 LEU A N 1
ATOM 632 C CA . LEU A 1 86 ? -13.797 27.219 -4.219 1 98.06 86 LEU A CA 1
ATOM 633 C C . LEU A 1 86 ? -14.43 27.312 -2.836 1 98.06 86 LEU A C 1
ATOM 635 O O . LEU A 1 86 ? -13.758 27.656 -1.862 1 98.06 86 LEU A O 1
ATOM 639 N N . ASP A 1 87 ? -15.742 27.078 -2.762 1 97 87 ASP A N 1
ATOM 640 C CA . ASP A 1 87 ? -16.312 26.734 -1.464 1 97 87 ASP A CA 1
ATOM 641 C C . ASP A 1 87 ? -15.938 25.312 -1.063 1 97 87 ASP A C 1
ATOM 643 O O . ASP A 1 87 ? -15.938 24.406 -1.898 1 97 87 ASP A O 1
ATOM 647 N N . CYS A 1 88 ? -15.57 25.156 0.146 1 97.5 88 CYS A N 1
ATOM 648 C CA . CYS A 1 88 ? -15.133 23.859 0.666 1 97.5 88 CYS A CA 1
ATOM 649 C C . CYS A 1 88 ? -15.984 23.438 1.851 1 97.5 88 CYS A C 1
ATOM 651 O O . CYS A 1 88 ? -16.953 24.109 2.201 1 97.5 88 CYS A O 1
ATOM 653 N N . MET A 1 89 ? -15.711 22.312 2.395 1 97.25 89 MET A N 1
ATOM 654 C CA . MET A 1 89 ? -16.484 21.688 3.453 1 97.25 89 MET A CA 1
ATOM 655 C C . MET A 1 89 ? -16.781 22.672 4.582 1 97.25 89 MET A C 1
ATOM 657 O O . MET A 1 89 ? -17.922 22.75 5.059 1 97.25 89 MET A O 1
ATOM 661 N N . PRO A 1 90 ? -15.781 23.438 5.086 1 96.62 90 PRO A N 1
ATOM 662 C CA . PRO A 1 90 ? -16.094 24.391 6.16 1 96.62 90 PRO A CA 1
ATOM 663 C C . PRO A 1 90 ? -17.125 25.438 5.742 1 96.62 90 PRO A C 1
ATOM 665 O O . PRO A 1 90 ? -18 25.797 6.535 1 96.62 90 PRO A O 1
ATOM 668 N N . ASN A 1 91 ? -17.031 25.906 4.449 1 97.75 91 ASN A N 1
ATOM 669 C CA . ASN A 1 91 ? -18.047 26.828 3.945 1 97.75 91 ASN A CA 1
ATOM 670 C C . ASN A 1 91 ? -19.438 26.172 3.92 1 97.75 91 ASN A C 1
ATOM 672 O O . ASN A 1 91 ? -20.406 26.781 4.352 1 97.75 91 ASN A O 1
ATOM 676 N N . TRP A 1 92 ? -19.484 24.969 3.383 1 98.06 92 TRP A N 1
ATOM 677 C CA . TRP A 1 92 ? -20.734 24.25 3.285 1 98.06 92 TRP A CA 1
ATOM 678 C C . TRP A 1 92 ? -21.344 24.016 4.668 1 98.06 92 TRP A C 1
ATOM 680 O O . TRP A 1 92 ? -22.547 24.188 4.867 1 98.06 92 TRP A O 1
ATOM 690 N N . ALA A 1 93 ? -20.547 23.656 5.648 1 97.81 93 ALA A N 1
ATOM 691 C CA . ALA A 1 93 ? -20.984 23.391 7.016 1 97.81 93 ALA A CA 1
ATOM 692 C C . ALA A 1 93 ? -21.484 24.672 7.68 1 97.81 93 ALA A C 1
ATOM 694 O O . ALA A 1 93 ? -22.531 24.688 8.32 1 97.81 93 ALA A O 1
ATOM 695 N N . GLN A 1 94 ? -20.719 25.703 7.523 1 97.31 94 GLN A N 1
ATOM 696 C CA . GLN A 1 94 ? -21.078 27 8.109 1 97.31 94 GLN A CA 1
ATOM 697 C C . GLN A 1 94 ? -22.422 27.484 7.57 1 97.31 94 GLN A C 1
ATOM 699 O O . GLN A 1 94 ? -23.25 28.016 8.328 1 97.31 94 GLN A O 1
ATOM 704 N N . ASN A 1 95 ? -22.625 27.312 6.297 1 97.38 95 ASN A N 1
ATOM 705 C CA . ASN A 1 95 ? -23.859 27.766 5.656 1 97.38 95 ASN A CA 1
ATOM 706 C C . ASN A 1 95 ? -25.078 27.047 6.219 1 97.38 95 ASN A C 1
ATOM 708 O O . ASN A 1 95 ? -26.188 27.562 6.145 1 97.38 95 ASN A O 1
ATOM 712 N N . GLU A 1 96 ? -24.828 25.922 6.785 1 96.69 96 GLU A N 1
ATOM 713 C CA . GLU A 1 96 ? -25.922 25.156 7.375 1 96.69 96 GLU A CA 1
ATOM 714 C C . GLU A 1 96 ? -25.922 25.281 8.898 1 96.69 96 GLU A C 1
ATOM 716 O O . GLU A 1 96 ? -26.594 24.516 9.586 1 96.69 96 GLU A O 1
ATOM 721 N N . GLY A 1 97 ? -25.109 26.156 9.43 1 97.5 97 GLY A N 1
ATOM 722 C CA . GLY A 1 97 ? -25.141 26.484 10.844 1 97.5 97 GLY A CA 1
ATOM 723 C C . GLY A 1 97 ? -24.312 25.547 11.695 1 97.5 97 GLY A C 1
ATOM 724 O O . GLY A 1 97 ? -24.438 25.531 12.922 1 97.5 97 GLY A O 1
ATOM 725 N N . LYS A 1 98 ? -23.516 24.734 11.109 1 98.19 98 LYS A N 1
ATOM 726 C CA . LYS A 1 98 ? -22.672 23.797 11.852 1 98.19 98 LYS A CA 1
ATOM 727 C C . LYS A 1 98 ? -21.406 24.484 12.367 1 98.19 98 LYS A C 1
ATOM 729 O O . LYS A 1 98 ? -20.953 25.469 11.797 1 98.19 98 LYS A O 1
ATOM 734 N N . SER A 1 99 ? -20.938 23.984 13.438 1 98.56 99 SER A N 1
ATOM 735 C CA . SER A 1 99 ? -19.656 24.469 13.953 1 98.56 99 SER A CA 1
ATOM 736 C C . SER A 1 99 ? -18.484 23.844 13.18 1 98.56 99 SER A C 1
ATOM 738 O O . SER A 1 99 ? -18.641 22.812 12.539 1 98.56 99 SER A O 1
ATOM 740 N N . ILE A 1 100 ? -17.375 24.516 13.195 1 98.69 100 ILE A N 1
ATOM 741 C CA . ILE A 1 100 ? -16.219 24.078 12.43 1 98.69 100 ILE A CA 1
ATOM 742 C C . ILE A 1 100 ? -14.977 24.062 13.32 1 98.69 100 ILE A C 1
ATOM 744 O O . ILE A 1 100 ? -14.781 24.969 14.133 1 98.69 100 ILE A O 1
ATOM 748 N N . GLY A 1 101 ? -14.156 23.047 13.164 1 98.88 101 GLY A N 1
ATOM 749 C CA . GLY A 1 101 ? -12.875 22.969 13.844 1 98.88 101 GLY A CA 1
ATOM 750 C C . GLY A 1 101 ? -11.758 22.438 12.961 1 98.88 101 GLY A C 1
ATOM 751 O O . GLY A 1 101 ? -12.008 21.641 12.047 1 98.88 101 GLY A O 1
ATOM 752 N N . VAL A 1 102 ? -10.516 22.875 13.18 1 98.94 102 VAL A N 1
ATOM 753 C CA . VAL A 1 102 ? -9.297 22.406 12.539 1 98.94 102 VAL A CA 1
ATOM 754 C C . VAL A 1 102 ? -8.227 22.141 13.594 1 98.94 102 VAL A C 1
ATOM 756 O O . VAL A 1 102 ? -7.855 23.047 14.352 1 98.94 102 VAL A O 1
ATOM 759 N N . VAL A 1 103 ? -7.781 20.922 13.68 1 98.94 103 VAL A N 1
ATOM 760 C CA . VAL A 1 103 ? -6.754 20.5 14.625 1 98.94 103 VAL A CA 1
ATOM 761 C C . VAL A 1 103 ? -5.605 19.844 13.875 1 98.94 103 VAL A C 1
ATOM 763 O O . VAL A 1 103 ? -5.828 18.984 13.016 1 98.94 103 VAL A O 1
ATOM 766 N N . THR A 1 104 ? -4.355 20.234 14.125 1 98.94 104 THR A N 1
ATOM 767 C CA . THR A 1 104 ? -3.201 19.641 13.453 1 98.94 104 THR A CA 1
ATOM 768 C C . THR A 1 104 ? -1.976 19.672 14.367 1 98.94 104 THR A C 1
ATOM 770 O O . THR A 1 104 ? -1.938 20.422 15.344 1 98.94 104 THR A O 1
ATOM 773 N N . THR A 1 105 ? -1.016 18.797 14.102 1 98.94 105 THR A N 1
ATOM 774 C CA . THR A 1 105 ? 0.288 18.891 14.742 1 98.94 105 THR A CA 1
ATOM 775 C C . THR A 1 105 ? 1.272 19.656 13.859 1 98.94 105 THR A C 1
ATOM 777 O O . THR A 1 105 ? 2.428 19.859 14.242 1 98.94 105 THR A O 1
ATOM 780 N N . ALA A 1 106 ? 0.875 20.047 12.695 1 98.81 106 ALA A N 1
ATOM 781 C CA . ALA A 1 106 ? 1.652 20.938 11.836 1 98.81 106 ALA A CA 1
ATOM 782 C C . ALA A 1 106 ? 1.318 22.391 12.117 1 98.81 106 ALA A C 1
ATOM 784 O O . ALA A 1 106 ? 0.665 22.719 13.109 1 98.81 106 ALA A O 1
ATOM 785 N N . ARG A 1 107 ? 1.931 23.297 11.367 1 98.81 107 ARG A N 1
ATOM 786 C CA . ARG A 1 107 ? 1.443 24.672 11.367 1 98.81 107 ARG A CA 1
ATOM 787 C C . ARG A 1 107 ? 0.007 24.75 10.859 1 98.81 107 ARG A C 1
ATOM 789 O O . ARG A 1 107 ? -0.344 24.094 9.875 1 98.81 107 ARG A O 1
ATOM 796 N N . ILE A 1 108 ? -0.812 25.5 11.555 1 98.75 108 ILE A N 1
ATOM 797 C CA . ILE A 1 108 ? -2.219 25.594 11.18 1 98.75 108 ILE A CA 1
ATOM 798 C C . ILE A 1 108 ? -2.342 26.219 9.797 1 98.75 108 ILE A C 1
ATOM 800 O O . ILE A 1 108 ? -3.387 26.125 9.148 1 98.75 108 ILE A O 1
ATOM 804 N N . THR A 1 109 ? -1.207 26.859 9.289 1 98.81 109 THR A N 1
ATOM 805 C CA . THR A 1 109 ? -1.171 27.516 7.984 1 98.81 109 THR A CA 1
ATOM 806 C C . THR A 1 109 ? -0.58 26.578 6.93 1 98.81 109 THR A C 1
ATOM 808 O O . THR A 1 109 ? -0.462 26.953 5.762 1 98.81 109 THR A O 1
ATOM 811 N N . HIS A 1 110 ? -0.203 25.344 7.293 1 98.75 110 HIS A N 1
ATOM 812 C CA . HIS A 1 110 ? 0.406 24.391 6.379 1 98.75 110 HIS A CA 1
ATOM 813 C C . HIS A 1 110 ? -0.635 23.781 5.445 1 98.75 110 HIS A C 1
ATOM 815 O O . HIS A 1 110 ? -1.828 24.062 5.566 1 98.75 110 HIS A O 1
ATOM 821 N N . ALA A 1 111 ? -0.224 22.969 4.57 1 98.44 111 ALA A N 1
ATOM 822 C CA . ALA A 1 111 ? -0.959 22.547 3.383 1 98.44 111 ALA A CA 1
ATOM 823 C C . ALA A 1 111 ? -2.311 21.938 3.76 1 98.44 111 ALA A C 1
ATOM 825 O O . ALA A 1 111 ? -3.359 22.5 3.43 1 98.44 111 ALA A O 1
ATOM 826 N N . THR A 1 112 ? -2.352 20.859 4.57 1 98.5 112 THR A N 1
ATOM 827 C CA . THR A 1 112 ? -3.574 20.094 4.832 1 98.5 112 THR A CA 1
ATOM 828 C C . THR A 1 112 ? -4.547 20.922 5.672 1 98.5 112 THR A C 1
ATOM 830 O O . THR A 1 112 ? -5.711 21.094 5.301 1 98.5 112 THR A O 1
ATOM 833 N N . PRO A 1 113 ? -4.109 21.562 6.781 1 98.56 113 PRO A N 1
ATOM 834 C CA . PRO A 1 113 ? -5.078 22.375 7.523 1 98.56 113 PRO A CA 1
ATOM 835 C C . PRO A 1 113 ? -5.52 23.625 6.754 1 98.56 113 PRO A C 1
ATOM 837 O O . PRO A 1 113 ? -6.688 24.016 6.828 1 98.56 113 PRO A O 1
ATOM 840 N N . ALA A 1 114 ? -4.648 24.219 5.988 1 98.75 114 ALA A N 1
ATOM 841 C CA . ALA A 1 114 ? -4.996 25.422 5.246 1 98.75 114 ALA A CA 1
ATOM 842 C C . ALA A 1 114 ? -6.035 25.125 4.168 1 98.75 114 ALA A C 1
ATOM 844 O O . ALA A 1 114 ? -6.84 25.984 3.818 1 98.75 114 ALA A O 1
ATOM 845 N N . ALA A 1 115 ? -5.996 23.906 3.664 1 98.12 115 ALA A N 1
ATOM 846 C CA . ALA A 1 115 ? -6.949 23.531 2.623 1 98.12 115 ALA A CA 1
ATOM 847 C C . ALA A 1 115 ? -8.383 23.625 3.135 1 98.12 115 ALA A C 1
ATOM 849 O O . ALA A 1 115 ? -9.328 23.703 2.344 1 98.12 115 ALA A O 1
ATOM 850 N N . ALA A 1 116 ? -8.555 23.609 4.426 1 97.38 116 ALA A N 1
ATOM 851 C CA . ALA A 1 116 ? -9.883 23.719 5.012 1 97.38 116 ALA A CA 1
ATOM 852 C C . ALA A 1 116 ? -10.445 25.125 4.84 1 97.38 116 ALA A C 1
ATOM 854 O O . ALA A 1 116 ? -11.664 25.312 4.785 1 97.38 116 ALA A O 1
ATOM 855 N N . TYR A 1 117 ? -9.578 26.172 4.688 1 98 117 TYR A N 1
ATOM 856 C CA . TYR A 1 117 ? -10.172 27.5 4.797 1 98 117 TYR A CA 1
ATOM 857 C C . TYR A 1 117 ? -9.539 28.469 3.805 1 98 117 TYR A C 1
ATOM 859 O O . TYR A 1 117 ? -10.133 29.5 3.461 1 98 117 TYR A O 1
ATOM 867 N N . ALA A 1 118 ? -8.367 28.203 3.363 1 98.5 118 ALA A N 1
ATOM 868 C CA . ALA A 1 118 ? -7.609 29.219 2.629 1 98.5 118 ALA A CA 1
ATOM 869 C C . ALA A 1 118 ? -7.879 29.125 1.13 1 98.5 118 ALA A C 1
ATOM 871 O O . ALA A 1 118 ? -8.195 28.047 0.617 1 98.5 118 ALA A O 1
ATOM 872 N N . LYS A 1 119 ? -7.852 30.234 0.508 1 98.5 119 LYS A N 1
ATOM 873 C CA . LYS A 1 119 ? -7.824 30.406 -0.943 1 98.5 119 LYS A CA 1
ATOM 874 C C . LYS A 1 119 ? -6.508 31.016 -1.404 1 98.5 119 LYS A C 1
ATOM 876 O O . LYS A 1 119 ? -6.281 32.219 -1.226 1 98.5 119 LYS A O 1
ATOM 881 N N . SER A 1 120 ? -5.668 30.188 -2.006 1 98.75 120 SER A N 1
ATOM 882 C CA . SER A 1 120 ? -4.328 30.688 -2.281 1 98.75 120 SER A CA 1
ATOM 883 C C . SER A 1 120 ? -3.73 30.031 -3.52 1 98.75 120 SER A C 1
ATOM 885 O O . SER A 1 120 ? -3.727 28.797 -3.635 1 98.75 120 SER A O 1
ATOM 887 N N . ALA A 1 121 ? -3.135 30.828 -4.41 1 98.69 121 ALA A N 1
ATOM 888 C CA . ALA A 1 121 ? -2.426 30.328 -5.586 1 98.69 121 ALA A CA 1
ATOM 889 C C . ALA A 1 121 ? -1.103 29.672 -5.191 1 98.69 121 ALA A C 1
ATOM 891 O O . ALA A 1 121 ? -0.467 29 -6.008 1 98.69 121 ALA A O 1
ATOM 892 N N . SER A 1 122 ? -0.731 29.797 -3.936 1 98.69 122 SER A N 1
ATOM 893 C CA . SER A 1 122 ? 0.474 29.125 -3.453 1 98.69 122 SER A CA 1
ATOM 894 C C . SER A 1 122 ? 0.329 28.719 -1.993 1 98.69 122 SER A C 1
ATOM 896 O O . SER A 1 122 ? 0.133 29.562 -1.118 1 98.69 122 SER A O 1
ATOM 898 N N . ARG A 1 123 ? 0.542 27.438 -1.757 1 98.5 123 ARG A N 1
ATOM 899 C CA . ARG A 1 123 ? 0.499 26.953 -0.383 1 98.5 123 ARG A CA 1
ATOM 900 C C . ARG A 1 123 ? 1.657 27.516 0.435 1 98.5 123 ARG A C 1
ATOM 902 O O . ARG A 1 123 ? 1.643 27.453 1.666 1 98.5 123 ARG A O 1
ATOM 909 N N . GLU A 1 124 ? 2.654 28.094 -0.186 1 98.06 124 GLU A N 1
ATOM 910 C CA . GLU A 1 124 ? 3.852 28.594 0.481 1 98.06 124 GLU A CA 1
ATOM 911 C C . GLU A 1 124 ? 3.602 29.953 1.122 1 98.06 124 GLU A C 1
ATOM 913 O O . GLU A 1 124 ? 4.383 30.406 1.96 1 98.06 124 GLU A O 1
ATOM 918 N N . TRP A 1 125 ? 2.518 30.594 0.717 1 98.56 125 TRP A N 1
ATOM 919 C CA . TRP A 1 125 ? 2.232 31.938 1.205 1 98.56 125 TRP A CA 1
ATOM 920 C C . TRP A 1 125 ? 1.576 31.891 2.582 1 98.56 125 TRP A C 1
ATOM 922 O O . TRP A 1 125 ? 0.522 32.5 2.795 1 98.56 125 TRP A O 1
ATOM 932 N N . GLU A 1 126 ? 2.275 31.281 3.566 1 98.69 126 GLU A N 1
ATOM 933 C CA . GLU A 1 126 ? 1.735 31.078 4.91 1 98.69 126 GLU A CA 1
ATOM 934 C C . GLU A 1 126 ? 1.706 32.406 5.684 1 98.69 126 GLU A C 1
ATOM 936 O O . GLU A 1 126 ? 0.841 32.594 6.539 1 98.69 126 GLU A O 1
ATOM 941 N N . GLY A 1 127 ? 2.633 33.281 5.445 1 98 127 GLY A N 1
ATOM 942 C CA . GLY A 1 127 ? 2.752 34.594 6.039 1 98 127 GLY A CA 1
ATOM 943 C C . GLY A 1 127 ? 3.15 35.656 5.035 1 98 127 GLY A C 1
ATOM 944 O O . GLY A 1 127 ? 3.512 35.344 3.9 1 98 127 GLY A O 1
ATOM 945 N N . ASP A 1 128 ? 3.139 36.938 5.434 1 97.31 128 ASP A N 1
ATOM 946 C CA . ASP A 1 128 ? 3.414 38.062 4.531 1 97.31 128 ASP A CA 1
ATOM 947 C C . ASP A 1 128 ? 4.875 38.062 4.082 1 97.31 128 ASP A C 1
ATOM 949 O O . ASP A 1 128 ? 5.188 38.469 2.961 1 97.31 128 ASP A O 1
ATOM 953 N N . SER A 1 129 ? 5.77 37.562 4.93 1 96.69 129 SER A N 1
ATOM 954 C CA . SER A 1 129 ? 7.188 37.5 4.59 1 96.69 129 SER A CA 1
ATOM 955 C C . SER A 1 129 ? 7.434 36.625 3.383 1 96.69 129 SER A C 1
ATOM 957 O O . SER A 1 129 ? 8.422 36.781 2.664 1 96.69 129 SER A O 1
ATOM 959 N N . LEU A 1 130 ? 6.555 35.656 3.133 1 97.25 130 LEU A N 1
ATOM 960 C CA . LEU A 1 130 ? 6.711 34.688 2.061 1 97.25 130 LEU A CA 1
ATOM 961 C C . LEU A 1 130 ? 6.031 35.156 0.783 1 97.25 130 LEU A C 1
ATOM 963 O O . LEU A 1 130 ? 5.992 34.438 -0.214 1 97.25 130 LEU A O 1
ATOM 967 N N . MET A 1 131 ? 5.512 36.344 0.827 1 97.31 131 MET A N 1
ATOM 968 C CA . MET A 1 131 ? 4.801 36.875 -0.318 1 97.31 131 MET A CA 1
ATOM 969 C C . MET A 1 131 ? 5.531 38.094 -0.879 1 97.31 131 MET A C 1
ATOM 971 O O . MET A 1 131 ? 4.93 38.938 -1.561 1 97.31 131 MET A O 1
ATOM 975 N N . ARG A 1 132 ? 6.777 38.312 -0.576 1 94 132 ARG A N 1
ATOM 976 C CA . ARG A 1 132 ? 7.559 39.438 -1.113 1 94 132 ARG A CA 1
ATOM 977 C C . ARG A 1 132 ? 7.551 39.406 -2.639 1 94 132 ARG A C 1
ATOM 979 O O . ARG A 1 132 ? 7.852 38.375 -3.256 1 94 132 ARG A O 1
ATOM 986 N N . GLY A 1 133 ? 7.199 40.531 -3.113 1 94.81 133 GLY A N 1
ATOM 987 C CA . GLY A 1 133 ? 7.242 40.688 -4.559 1 94.81 133 GLY A CA 1
ATOM 988 C C . GLY A 1 133 ? 5.992 40.188 -5.254 1 94.81 133 GLY A C 1
ATOM 989 O O . GLY A 1 133 ? 5.879 40.25 -6.477 1 94.81 133 GLY A O 1
ATOM 990 N N . VAL A 1 134 ? 5.047 39.625 -4.477 1 96.38 134 VAL A N 1
ATOM 991 C CA . VAL A 1 134 ? 3.816 39.094 -5.062 1 96.38 134 VAL A CA 1
ATOM 992 C C . VAL A 1 134 ? 2.852 40.25 -5.34 1 96.38 134 VAL A C 1
ATOM 994 O O . VAL A 1 134 ? 2.539 41.031 -4.441 1 96.38 134 VAL A O 1
ATOM 997 N N . ALA A 1 135 ? 2.4 40.438 -6.598 1 94.44 135 ALA A N 1
ATOM 998 C CA . ALA A 1 135 ? 1.43 41.438 -7.008 1 94.44 135 ALA A CA 1
ATOM 999 C C . ALA A 1 135 ? 0.042 40.844 -7.18 1 94.44 135 ALA A C 1
ATOM 1001 O O . ALA A 1 135 ? -0.102 39.625 -7.242 1 94.44 135 ALA A O 1
ATOM 1002 N N . GLY A 1 136 ? -1.002 41.625 -7.156 1 93.81 136 GLY A N 1
ATOM 1003 C CA . GLY A 1 136 ? -2.34 41.125 -7.441 1 93.81 136 GLY A CA 1
ATOM 1004 C C . GLY A 1 136 ? -3.264 41.188 -6.238 1 93.81 136 GLY A C 1
ATOM 1005 O O . GLY A 1 136 ? -4.449 40.875 -6.344 1 93.81 136 GLY A O 1
ATOM 1006 N N . GLY A 1 137 ? -2.82 41.531 -5.07 1 94.44 137 GLY A N 1
ATOM 1007 C CA . GLY A 1 137 ? -3.68 41.844 -3.939 1 94.44 137 GLY A CA 1
ATOM 1008 C C . GLY A 1 137 ? -4.016 40.625 -3.096 1 94.44 137 GLY A C 1
ATOM 1009 O O . GLY A 1 137 ? -4.855 40.688 -2.193 1 94.44 137 GLY A O 1
ATOM 1010 N N . CYS A 1 138 ? -3.422 39.469 -3.346 1 96.44 138 CYS A N 1
ATOM 1011 C CA . CYS A 1 138 ? -3.656 38.281 -2.547 1 96.44 138 CYS A CA 1
ATOM 1012 C C . CYS A 1 138 ? -3.152 38.469 -1.12 1 96.44 138 CYS A C 1
ATOM 1014 O O . CYS A 1 138 ? -2.236 39.25 -0.881 1 96.44 138 CYS A O 1
ATOM 1016 N N . LYS A 1 139 ? -3.785 37.812 -0.177 1 97.62 139 LYS A N 1
ATOM 1017 C CA . LYS A 1 139 ? -3.375 37.844 1.224 1 97.62 139 LYS A CA 1
ATOM 1018 C C . LYS A 1 139 ? -2.791 36.5 1.662 1 97.62 139 LYS A C 1
ATOM 1020 O O . LYS A 1 139 ? -3.145 35.438 1.114 1 97.62 139 LYS A O 1
ATOM 1025 N N . ASP A 1 140 ? -1.871 36.562 2.58 1 98.44 140 ASP A N 1
ATOM 1026 C CA . ASP A 1 140 ? -1.264 35.312 3.078 1 98.44 140 ASP A CA 1
ATOM 1027 C C . ASP A 1 140 ? -2.275 34.5 3.857 1 98.44 140 ASP A C 1
ATOM 1029 O O . ASP A 1 140 ? -3.32 35 4.273 1 98.44 140 ASP A O 1
ATOM 1033 N N . ILE A 1 141 ? -1.94 33.25 4.062 1 98.88 141 ILE A N 1
ATOM 1034 C CA . ILE A 1 141 ? -2.844 32.25 4.59 1 98.88 141 ILE A CA 1
ATOM 1035 C C . ILE A 1 141 ? -3.191 32.562 6.043 1 98.88 141 ILE A C 1
ATOM 1037 O O . ILE A 1 141 ? -4.344 32.406 6.461 1 98.88 141 ILE A O 1
ATOM 1041 N N . ALA A 1 142 ? -2.221 33 6.867 1 98.81 142 ALA A N 1
ATOM 1042 C CA . ALA A 1 142 ? -2.508 33.375 8.25 1 98.81 142 ALA A CA 1
ATOM 1043 C C . ALA A 1 142 ? -3.496 34.531 8.312 1 98.81 142 ALA A C 1
ATOM 1045 O O . ALA A 1 142 ? -4.414 34.531 9.133 1 98.81 142 ALA A O 1
ATOM 1046 N N . HIS A 1 143 ? -3.273 35.531 7.469 1 98.69 143 HIS A N 1
ATOM 1047 C CA . HIS A 1 143 ? -4.188 36.656 7.371 1 98.69 143 HIS A CA 1
ATOM 1048 C C . HIS A 1 143 ? -5.598 36.219 7.023 1 98.69 143 HIS A C 1
ATOM 1050 O O . HIS A 1 143 ? -6.57 36.656 7.641 1 98.69 143 HIS A O 1
ATOM 1056 N N . GLN A 1 144 ? -5.707 35.344 6.059 1 98.69 144 GLN A N 1
ATOM 1057 C CA . GLN A 1 144 ? -7.008 34.844 5.637 1 98.69 144 GLN A CA 1
ATOM 1058 C C . GLN A 1 144 ? -7.719 34.125 6.781 1 98.69 144 GLN A C 1
ATOM 1060 O O . GLN A 1 144 ? -8.938 34.219 6.93 1 98.69 144 GLN A O 1
ATOM 1065 N N . LEU A 1 145 ? -6.965 33.281 7.535 1 98.75 145 LEU A N 1
ATOM 1066 C CA . LEU A 1 145 ? -7.555 32.562 8.648 1 98.75 145 LEU A CA 1
ATOM 1067 C C . LEU A 1 145 ? -8.289 33.5 9.594 1 98.75 145 LEU A C 1
ATOM 1069 O O . LEU A 1 145 ? -9.391 33.188 10.055 1 98.75 145 LEU A O 1
ATOM 1073 N N . VAL A 1 146 ? -7.73 34.656 9.859 1 98.62 146 VAL A N 1
ATOM 1074 C CA . VAL A 1 146 ? -8.219 35.562 10.891 1 98.62 146 VAL A CA 1
ATOM 1075 C C . VAL A 1 146 ? -9.289 36.469 10.305 1 98.62 146 VAL A C 1
ATOM 1077 O O . VAL A 1 146 ? -10.328 36.719 10.922 1 98.62 146 VAL A O 1
ATOM 1080 N N . PHE A 1 147 ? -9.094 36.938 9.117 1 98.25 147 PHE A N 1
ATOM 1081 C CA . PHE A 1 147 ? -9.953 38 8.586 1 98.25 147 PHE A CA 1
ATOM 1082 C C . PHE A 1 147 ? -11.086 37.406 7.758 1 98.25 147 PHE A C 1
ATOM 1084 O O . PHE A 1 147 ? -12.188 37.969 7.707 1 98.25 147 PHE A O 1
ATOM 1091 N N . ASN A 1 148 ? -10.773 36.312 7.07 1 97.44 148 ASN A N 1
ATOM 1092 C CA . ASN A 1 148 ? -11.75 35.781 6.117 1 97.44 148 ASN A CA 1
ATOM 1093 C C . ASN A 1 148 ? -12.453 34.562 6.664 1 97.44 148 ASN A C 1
ATOM 1095 O O . ASN A 1 148 ? -13.445 34.094 6.094 1 97.44 148 ASN A O 1
ATOM 1099 N N . ASN A 1 149 ? -12 34 7.75 1 97.88 149 ASN A N 1
ATOM 1100 C CA . ASN A 1 149 ? -12.531 32.75 8.297 1 97.88 149 ASN A CA 1
ATOM 1101 C C . ASN A 1 149 ? -12.797 32.875 9.797 1 97.88 149 ASN A C 1
ATOM 1103 O O . ASN A 1 149 ? -12.422 31.984 10.562 1 97.88 149 ASN A O 1
ATOM 1107 N N . SER A 1 150 ? -13.414 33.969 10.109 1 96.56 150 SER A N 1
ATOM 1108 C CA . SER A 1 150 ? -13.57 34.344 11.508 1 96.56 150 SER A CA 1
ATOM 1109 C C . SER A 1 150 ? -14.594 33.469 12.219 1 96.56 150 SER A C 1
ATOM 1111 O O . SER A 1 150 ? -14.695 33.5 13.445 1 96.56 150 SER A O 1
ATOM 1113 N N . ASN A 1 151 ? -15.289 32.625 11.453 1 97.69 151 ASN A N 1
ATOM 1114 C CA . ASN A 1 151 ? -16.359 31.828 12.07 1 97.69 151 ASN A CA 1
ATOM 1115 C C . ASN A 1 151 ? -15.875 30.422 12.43 1 97.69 151 ASN A C 1
ATOM 1117 O O . ASN A 1 151 ? -16.656 29.609 12.93 1 97.69 151 ASN A O 1
ATOM 1121 N N . ILE A 1 152 ? -14.609 30.078 12.195 1 98.62 152 ILE A N 1
ATOM 1122 C CA . ILE A 1 152 ? -14.086 28.781 12.641 1 98.62 152 ILE A CA 1
ATOM 1123 C C . ILE A 1 152 ? -13.914 28.797 14.156 1 98.62 152 ILE A C 1
ATOM 1125 O O . ILE A 1 152 ? -13.18 29.625 14.695 1 98.62 152 ILE A O 1
ATOM 1129 N N . GLN A 1 153 ? -14.547 27.891 14.812 1 98.81 153 GLN A N 1
ATOM 1130 C CA . GLN A 1 153 ? -14.68 27.938 16.266 1 98.81 153 GLN A CA 1
ATOM 1131 C C . GLN A 1 153 ? -13.422 27.406 16.953 1 98.81 153 GLN A C 1
ATOM 1133 O O . GLN A 1 153 ? -13.008 27.938 17.984 1 98.81 153 GLN A O 1
ATOM 1138 N N . VAL A 1 154 ? -12.891 26.328 16.406 1 98.94 154 VAL A N 1
ATOM 1139 C CA . VAL A 1 154 ? -11.727 25.734 17.062 1 98.94 154 VAL A CA 1
ATOM 1140 C C . VAL A 1 154 ? -10.562 25.672 16.062 1 98.94 154 VAL A C 1
ATOM 1142 O O . VAL A 1 154 ? -10.703 25.109 14.977 1 98.94 154 VAL A O 1
ATOM 1145 N N . LEU A 1 155 ? -9.461 26.25 16.406 1 98.88 155 LEU A N 1
ATOM 1146 C CA . LEU A 1 155 ? -8.195 26.219 15.672 1 98.88 155 LEU A CA 1
ATOM 1147 C C . LEU A 1 155 ? -7.043 25.828 16.594 1 98.88 155 LEU A C 1
ATOM 1149 O O . LEU A 1 155 ? -6.637 26.594 17.453 1 98.88 155 LEU A O 1
ATOM 1153 N N . PHE A 1 156 ? -6.543 24.594 16.469 1 98.94 156 PHE A N 1
ATOM 1154 C CA . PHE A 1 156 ? -5.422 24.125 17.281 1 98.94 156 PHE A CA 1
ATOM 1155 C C . PHE A 1 156 ? -4.281 23.625 16.406 1 98.94 156 PHE A C 1
ATOM 1157 O O . PHE A 1 156 ? -4.504 22.859 15.469 1 98.94 156 PHE A O 1
ATOM 1164 N N . GLY A 1 157 ? -3.076 24.031 16.578 1 98.81 157 GLY A N 1
ATOM 1165 C CA . GLY A 1 157 ? -1.896 23.578 15.867 1 98.81 157 GLY A CA 1
ATOM 1166 C C . GLY A 1 157 ? -0.653 24.375 16.203 1 98.81 157 GLY A C 1
ATOM 1167 O O . GLY A 1 157 ? -0.512 24.875 17.312 1 98.81 157 GLY A O 1
ATOM 1168 N N . GLY A 1 158 ? 0.333 24.312 15.367 1 98.62 158 GLY A N 1
ATOM 1169 C CA . GLY A 1 158 ? 1.496 25.188 15.438 1 98.62 158 GLY A CA 1
ATOM 1170 C C . GLY A 1 158 ? 1.396 26.391 14.523 1 98.62 158 GLY A C 1
ATOM 1171 O O . GLY A 1 158 ? 0.305 26.75 14.07 1 98.62 158 GLY A O 1
ATOM 1172 N N . GLY A 1 159 ? 2.578 27.109 14.391 1 98.12 159 GLY A N 1
ATOM 1173 C CA . GLY A 1 159 ? 2.674 28.156 13.375 1 98.12 159 GLY A CA 1
ATOM 1174 C C . GLY A 1 159 ? 2.539 29.547 13.945 1 98.12 159 GLY A C 1
ATOM 1175 O O . GLY A 1 159 ? 2.227 30.5 13.211 1 98.12 159 GLY A O 1
ATOM 1176 N N . ARG A 1 160 ? 2.787 29.719 15.258 1 96.81 160 ARG A N 1
ATOM 1177 C CA . ARG A 1 160 ? 2.65 31 15.938 1 96.81 160 ARG A CA 1
ATOM 1178 C C . ARG A 1 160 ? 3.48 32.062 15.242 1 96.81 160 ARG A C 1
ATOM 1180 O O . ARG A 1 160 ? 3.111 33.25 15.25 1 96.81 160 ARG A O 1
ATOM 1187 N N . GLU A 1 161 ? 4.516 31.703 14.516 1 96.94 161 GLU A N 1
ATOM 1188 C CA . GLU A 1 161 ? 5.449 32.656 13.898 1 96.94 161 GLU A CA 1
ATOM 1189 C C . GLU A 1 161 ? 4.773 33.438 12.797 1 96.94 161 GLU A C 1
ATOM 1191 O O . GLU A 1 161 ? 5.207 34.562 12.469 1 96.94 161 GLU A O 1
ATOM 1196 N N . PHE A 1 162 ? 3.701 32.938 12.273 1 98.06 162 PHE A N 1
ATOM 1197 C CA . PHE A 1 162 ? 3.021 33.656 11.188 1 98.06 162 PHE A CA 1
ATOM 1198 C C . PHE A 1 162 ? 1.933 34.562 11.742 1 98.06 162 PHE A C 1
ATOM 1200 O O . PHE A 1 162 ? 1.305 35.312 10.984 1 98.06 162 PHE A O 1
ATOM 1207 N N . PHE A 1 163 ? 1.714 34.562 13.055 1 98.12 163 PHE A N 1
ATOM 1208 C CA . PHE A 1 163 ? 0.606 35.312 13.656 1 98.12 163 PHE A CA 1
ATOM 1209 C C . PHE A 1 163 ? 1.121 36.438 14.516 1 98.12 163 PHE A C 1
ATOM 1211 O O . PHE A 1 163 ? 0.376 37.375 14.82 1 98.12 163 PHE A O 1
ATOM 1218 N N . TYR A 1 164 ? 2.355 36.375 14.93 1 96.62 164 TYR A N 1
ATOM 1219 C CA . TYR A 1 164 ? 2.973 37.406 15.75 1 96.62 164 TYR A CA 1
ATOM 1220 C C . TYR A 1 164 ? 3.852 38.312 14.914 1 96.62 164 TYR A C 1
ATOM 1222 O O . TYR A 1 164 ? 4.633 37.844 14.078 1 96.62 164 TYR A O 1
ATOM 1230 N N . PRO A 1 165 ? 3.727 39.625 15.18 1 95.88 165 PRO A N 1
ATOM 1231 C CA . PRO A 1 165 ? 4.68 40.5 14.492 1 95.88 165 PRO A CA 1
ATOM 1232 C C . PRO A 1 165 ? 6.125 40.25 14.914 1 95.88 165 PRO A C 1
ATOM 1234 O O . PRO A 1 165 ? 6.379 39.844 16.047 1 95.88 165 PRO A O 1
ATOM 1237 N N . GLU A 1 166 ? 7.035 40.531 14 1 92.56 166 GLU A N 1
ATOM 1238 C CA . GLU A 1 166 ? 8.445 40.219 14.211 1 92.56 166 GLU A CA 1
ATOM 1239 C C . GLU A 1 166 ? 8.984 40.938 15.438 1 92.56 166 GLU A C 1
ATOM 1241 O O . GLU A 1 166 ? 10.008 40.531 16.016 1 92.56 166 GLU A O 1
ATOM 1246 N N . SER A 1 167 ? 8.258 41.969 15.922 1 91.62 167 SER A N 1
ATOM 1247 C CA . SER A 1 167 ? 8.703 42.781 17.062 1 91.62 167 SER A CA 1
ATOM 1248 C C . SER A 1 167 ? 8.328 42.125 18.375 1 91.62 167 SER A C 1
ATOM 1250 O O . SER A 1 167 ? 8.844 42.5 19.438 1 91.62 167 SER A O 1
ATOM 1252 N N . LEU A 1 168 ? 7.457 41.188 18.328 1 93.12 168 LEU A N 1
ATOM 1253 C CA . LEU A 1 168 ? 6.973 40.562 19.547 1 93.12 168 LEU A CA 1
ATOM 1254 C C . LEU A 1 168 ? 7.844 39.375 19.938 1 93.12 168 LEU A C 1
ATOM 1256 O O . LEU A 1 168 ? 8.18 38.531 19.078 1 93.12 168 LEU A O 1
ATOM 1260 N N . VAL A 1 169 ? 8.211 39.281 21.172 1 92.56 169 VAL A N 1
ATOM 1261 C CA . VAL A 1 169 ? 8.992 38.156 21.719 1 92.56 169 VAL A CA 1
ATOM 1262 C C . VAL A 1 169 ? 8.109 36.938 21.859 1 92.56 169 VAL A C 1
ATOM 1264 O O . VAL A 1 169 ? 6.973 37.031 22.328 1 92.56 169 VAL A O 1
ATOM 1267 N N . ASP A 1 170 ? 8.633 35.781 21.422 1 93.38 170 ASP A N 1
ATOM 1268 C CA . ASP A 1 170 ? 7.883 34.531 21.547 1 93.38 170 ASP A CA 1
ATOM 1269 C C . ASP A 1 170 ? 7.609 34.219 23.016 1 93.38 170 ASP A C 1
ATOM 1271 O O . ASP A 1 170 ? 8.523 34.219 23.844 1 93.38 170 ASP A O 1
ATOM 1275 N N . PRO A 1 171 ? 6.461 33.906 23.297 1 91.75 171 PRO A N 1
ATOM 1276 C CA . PRO A 1 171 ? 6.117 33.719 24.703 1 91.75 171 PRO A CA 1
ATOM 1277 C C . PRO A 1 171 ? 6.742 32.438 25.312 1 91.75 171 PRO A C 1
ATOM 1279 O O . PRO A 1 171 ? 6.867 32.344 26.531 1 91.75 171 PRO A O 1
ATOM 1282 N N . VAL A 1 172 ? 7.109 31.484 24.531 1 88.5 172 VAL A N 1
ATOM 1283 C CA . VAL A 1 172 ? 7.641 30.219 25.031 1 88.5 172 VAL A CA 1
ATOM 1284 C C . VAL A 1 172 ? 9.172 30.266 25 1 88.5 172 VAL A C 1
ATOM 1286 O O . VAL A 1 172 ? 9.82 29.875 25.984 1 88.5 172 VAL A O 1
ATOM 1289 N N . TYR A 1 173 ? 9.734 30.828 23.906 1 90.31 173 TYR A N 1
ATOM 1290 C CA . TYR A 1 173 ? 11.172 30.688 23.703 1 90.31 173 TYR A CA 1
ATOM 1291 C C . TYR A 1 173 ? 11.883 32 23.969 1 90.31 173 TYR A C 1
ATOM 1293 O O . TYR A 1 173 ? 13.117 32.062 23.953 1 90.31 173 TYR A O 1
ATOM 1301 N N . GLY A 1 174 ? 11.125 32.969 24.188 1 90.5 174 GLY A N 1
ATOM 1302 C CA . GLY A 1 174 ? 11.711 34.25 24.531 1 90.5 174 GLY A CA 1
ATOM 1303 C C . GLY A 1 174 ? 12.617 34.812 23.438 1 90.5 174 GLY A C 1
ATOM 1304 O O . GLY A 1 174 ? 12.273 34.75 22.266 1 90.5 174 GLY A O 1
ATOM 1305 N N . THR A 1 175 ? 13.711 35.344 23.828 1 87.81 175 THR A N 1
ATOM 1306 C CA . THR A 1 175 ? 14.617 36.031 22.906 1 87.81 175 THR A CA 1
ATOM 1307 C C . THR A 1 175 ? 15.461 35 22.141 1 87.81 175 THR A C 1
ATOM 1309 O O . THR A 1 175 ? 16.141 35.375 21.172 1 87.81 175 THR A O 1
ATOM 1312 N N . SER A 1 176 ? 15.32 33.781 22.516 1 85.75 176 SER A N 1
ATOM 1313 C CA . SER A 1 176 ? 16.078 32.75 21.828 1 85.75 176 SER A CA 1
ATOM 1314 C C . SER A 1 176 ? 15.438 32.406 20.484 1 85.75 176 SER A C 1
ATOM 1316 O O . SER A 1 176 ? 16.062 31.719 19.656 1 85.75 176 SER A O 1
ATOM 1318 N N . TYR A 1 177 ? 14.211 32.906 20.344 1 86.75 177 TYR A N 1
ATOM 1319 C CA . TYR A 1 177 ? 13.523 32.688 19.078 1 86.75 177 TYR A CA 1
ATOM 1320 C C . TYR A 1 177 ? 13.07 34 18.469 1 86.75 177 TYR A C 1
ATOM 1322 O O . TYR A 1 177 ? 12.367 34.781 19.125 1 86.75 177 TYR A O 1
ATOM 1330 N N . LYS A 1 178 ? 13.562 34.406 17.453 1 83 178 LYS A N 1
ATOM 1331 C CA . LYS A 1 178 ? 13.102 35.562 16.688 1 83 178 LYS A CA 1
ATOM 1332 C C . LYS A 1 178 ? 12.438 35.125 15.391 1 83 178 LYS A C 1
ATOM 1334 O O . LYS A 1 178 ? 13.086 34.562 14.508 1 83 178 LYS A O 1
ATOM 1339 N N . SER A 1 179 ? 11.023 35.438 15.484 1 80.44 179 SER A N 1
ATOM 1340 C CA . SER A 1 179 ? 10.344 35.094 14.234 1 80.44 179 SER A CA 1
ATOM 1341 C C . SER A 1 179 ? 10.477 36.219 13.203 1 80.44 179 SER A C 1
ATOM 1343 O O . SER A 1 179 ? 10.328 37.406 13.531 1 80.44 179 SER A O 1
ATOM 1345 N N . LEU A 1 180 ? 10.906 36.031 12.023 1 83.31 180 LEU A N 1
ATOM 1346 C CA . LEU A 1 180 ? 10.984 37 10.922 1 83.31 180 LEU A CA 1
ATOM 1347 C C . LEU A 1 180 ? 9.875 36.75 9.906 1 83.31 180 LEU A C 1
ATOM 1349 O O . LEU A 1 180 ? 10 37.125 8.734 1 83.31 180 LEU A O 1
ATOM 1353 N N . GLN A 1 181 ? 8.648 36.188 10.5 1 91.75 181 GLN A N 1
ATOM 1354 C CA . GLN A 1 181 ? 7.727 35.656 9.5 1 91.75 181 GLN A CA 1
ATOM 1355 C C . GLN A 1 181 ? 6.52 36.594 9.336 1 91.75 181 GLN A C 1
ATOM 1357 O O . GLN A 1 181 ? 5.773 36.469 8.359 1 91.75 181 GLN A O 1
ATOM 1362 N N . ARG A 1 182 ? 6.242 37.5 10.273 1 96.12 182 ARG A N 1
ATOM 1363 C CA . ARG A 1 182 ? 5.172 38.5 10.148 1 96.12 182 ARG A CA 1
ATOM 1364 C C . ARG A 1 182 ? 5.727 39.906 10.188 1 96.12 182 ARG A C 1
ATOM 1366 O O . ARG A 1 182 ? 5.965 40.469 11.258 1 96.12 182 ARG A O 1
ATOM 1373 N N . LYS A 1 183 ? 5.715 40.625 9.047 1 95.69 183 LYS A N 1
ATOM 1374 C CA . LYS A 1 183 ? 6.457 41.875 8.891 1 95.69 183 LYS A CA 1
ATOM 1375 C C . LYS A 1 183 ? 5.516 43.062 8.727 1 95.69 183 LYS A C 1
ATOM 1377 O O . LYS A 1 183 ? 5.953 44.219 8.719 1 95.69 183 LYS A O 1
ATOM 1382 N N . ASP A 1 184 ? 4.25 42.844 8.68 1 95.69 184 ASP A N 1
ATOM 1383 C CA . ASP A 1 184 ? 3.307 43.938 8.414 1 95.69 184 ASP A CA 1
ATOM 1384 C C . ASP A 1 184 ? 2.869 44.625 9.703 1 95.69 184 ASP A C 1
ATOM 1386 O O . ASP A 1 184 ? 1.994 45.469 9.695 1 95.69 184 ASP A O 1
ATOM 1390 N N . GLY A 1 185 ? 3.338 44.125 10.789 1 95.38 185 GLY A N 1
ATOM 1391 C CA . GLY A 1 185 ? 3.086 44.719 12.078 1 95.38 185 GLY A CA 1
ATOM 1392 C C . GLY A 1 185 ? 1.813 44.25 12.742 1 95.38 185 GLY A C 1
ATOM 1393 O O . GLY A 1 185 ? 1.527 44.594 13.891 1 95.38 185 GLY A O 1
ATOM 1394 N N . LEU A 1 186 ? 1.061 43.375 12.125 1 97 186 LEU A N 1
ATOM 1395 C CA . LEU A 1 186 ? -0.202 42.906 12.68 1 97 186 LEU A CA 1
ATOM 1396 C C . LEU A 1 186 ? 0.04 41.812 13.727 1 97 186 LEU A C 1
ATOM 1398 O O . LEU A 1 186 ? 0.908 40.969 13.547 1 97 186 LEU A O 1
ATOM 1402 N N . ASN A 1 187 ? -0.609 41.969 14.805 1 97.81 187 ASN A N 1
ATOM 1403 C CA . ASN A 1 187 ? -0.795 40.844 15.734 1 97.81 187 ASN A CA 1
ATOM 1404 C C . ASN A 1 187 ? -2.109 40.125 15.484 1 97.81 187 ASN A C 1
ATOM 1406 O O . ASN A 1 187 ? -3.148 40.5 16.031 1 97.81 187 ASN A O 1
ATOM 1410 N N . LEU A 1 188 ? -1.989 39.031 14.734 1 98.56 188 LEU A N 1
ATOM 1411 C CA . LEU A 1 188 ? -3.191 38.375 14.25 1 98.56 188 LEU A CA 1
ATOM 1412 C C . LEU A 1 188 ? -3.932 37.688 15.391 1 98.56 188 LEU A C 1
ATOM 1414 O O . LEU A 1 188 ? -5.152 37.5 15.328 1 98.56 188 LEU A O 1
ATOM 1418 N N . VAL A 1 189 ? -3.217 37.281 16.469 1 98.31 189 VAL A N 1
ATOM 1419 C CA . VAL A 1 189 ? -3.875 36.688 17.625 1 98.31 189 VAL A CA 1
ATOM 1420 C C . VAL A 1 189 ? -4.785 37.75 18.281 1 98.31 189 VAL A C 1
ATOM 1422 O O . VAL A 1 189 ? -5.926 37.438 18.641 1 98.31 189 VAL A O 1
ATOM 1425 N N . ASN A 1 190 ? -4.258 38.969 18.406 1 98.19 190 ASN A N 1
ATOM 1426 C CA . ASN A 1 190 ? -5.062 40.062 18.953 1 98.19 190 ASN A CA 1
ATOM 1427 C C . ASN A 1 190 ? -6.258 40.375 18.062 1 98.19 190 ASN A C 1
ATOM 1429 O O . ASN A 1 190 ? -7.367 40.594 18.562 1 98.19 190 ASN A O 1
ATOM 1433 N N . VAL A 1 191 ? -5.973 40.469 16.766 1 98.69 191 VAL A N 1
ATOM 1434 C CA . VAL A 1 191 ? -7.055 40.75 15.828 1 98.69 191 VAL A CA 1
ATOM 1435 C C . VAL A 1 191 ? -8.148 39.688 15.961 1 98.69 191 VAL A C 1
ATOM 1437 O O . VAL A 1 191 ? -9.336 40.031 16.031 1 98.69 191 VAL A O 1
ATOM 1440 N N . TRP A 1 192 ? -7.773 38.438 15.992 1 98.75 192 TRP A N 1
ATOM 1441 C CA . TRP A 1 192 ? -8.703 37.312 16.156 1 98.75 192 TRP A CA 1
ATOM 1442 C C . TRP A 1 192 ? -9.531 37.469 17.422 1 98.75 192 TRP A C 1
ATOM 1444 O O . TRP A 1 192 ? -10.758 37.375 17.391 1 98.75 192 TRP A O 1
ATOM 1454 N N . GLY A 1 193 ? -8.891 37.719 18.531 1 98.5 193 GLY A N 1
ATOM 1455 C CA . GLY A 1 193 ? -9.578 37.844 19.797 1 98.5 193 GLY A CA 1
ATOM 1456 C C . GLY A 1 193 ? -10.531 39.031 19.844 1 98.5 193 GLY A C 1
ATOM 1457 O O . GLY A 1 193 ? -11.664 38.906 20.312 1 98.5 193 GLY A O 1
ATOM 1458 N N . HIS A 1 194 ? -10.102 40.156 19.375 1 98.44 194 HIS A N 1
ATOM 1459 C CA . HIS A 1 194 ? -10.914 41.375 19.375 1 98.44 194 HIS A CA 1
ATOM 1460 C C . HIS A 1 194 ? -12.18 41.188 18.547 1 98.44 194 HIS A C 1
ATOM 1462 O O . HIS A 1 194 ? -13.25 41.688 18.922 1 98.44 194 HIS A O 1
ATOM 1468 N N . ASP A 1 195 ? -11.992 40.531 17.469 1 98.44 195 ASP A N 1
ATOM 1469 C CA . ASP A 1 195 ? -13.156 40.25 16.625 1 98.44 195 ASP A CA 1
ATOM 1470 C C . ASP A 1 195 ? -14.203 39.438 17.406 1 98.44 195 ASP A C 1
ATOM 1472 O O . ASP A 1 195 ? -15.391 39.75 17.359 1 98.44 195 ASP A O 1
ATOM 1476 N N . LYS A 1 196 ? -13.742 38.406 18.125 1 98.38 196 LYS A N 1
ATOM 1477 C CA . LYS A 1 196 ? -14.672 37.562 18.859 1 98.38 196 LYS A CA 1
ATOM 1478 C C . LYS A 1 196 ? -15.344 38.344 19.984 1 98.38 196 LYS A C 1
ATOM 1480 O O . LYS A 1 196 ? -16.562 38.25 20.188 1 98.38 196 LYS A O 1
ATOM 1485 N N . VAL A 1 197 ? -14.602 39.156 20.672 1 97.69 197 VAL A N 1
ATOM 1486 C CA . VAL A 1 197 ? -15.133 39.969 21.766 1 97.69 197 VAL A CA 1
ATOM 1487 C C . VAL A 1 197 ? -16.156 40.969 21.234 1 97.69 197 VAL A C 1
ATOM 1489 O O . VAL A 1 197 ? -17.234 41.125 21.828 1 97.69 197 VAL A O 1
ATOM 1492 N N . ARG A 1 198 ? -15.812 41.594 20.219 1 98.38 198 ARG A N 1
ATOM 1493 C CA . ARG A 1 198 ? -16.703 42.562 19.609 1 98.38 198 ARG A CA 1
ATOM 1494 C C . ARG A 1 198 ? -18.047 41.906 19.234 1 98.38 198 ARG A C 1
ATOM 1496 O O . ARG A 1 198 ? -19.094 42.562 19.328 1 98.38 198 ARG A O 1
ATOM 1503 N N . ARG A 1 199 ? -18.047 40.688 18.875 1 98.12 199 ARG A N 1
ATOM 1504 C CA . ARG A 1 199 ? -19.234 39.969 18.453 1 98.12 199 ARG A CA 1
ATOM 1505 C C . ARG A 1 199 ? -19.938 39.344 19.641 1 98.12 199 ARG A C 1
ATOM 1507 O O . ARG A 1 199 ? -20.953 38.656 19.469 1 98.12 199 ARG A O 1
ATOM 1514 N N . GLY A 1 200 ? -19.359 39.469 20.844 1 98.06 200 GLY A N 1
ATOM 1515 C CA . GLY A 1 200 ? -20.016 39 22.062 1 98.06 200 GLY A CA 1
ATOM 1516 C C . GLY A 1 200 ? -19.703 37.562 22.406 1 98.06 200 GLY A C 1
ATOM 1517 O O . GLY A 1 200 ? -20.438 36.938 23.172 1 98.06 200 GLY A O 1
ATOM 1518 N N . TYR A 1 201 ? -18.734 37 21.797 1 98.25 201 TYR A N 1
ATOM 1519 C CA . TYR A 1 201 ? -18.375 35.625 22.047 1 98.25 201 TYR A CA 1
ATOM 1520 C C . TYR A 1 201 ? -17.266 35.5 23.094 1 98.25 201 TYR A C 1
ATOM 1522 O O . TYR A 1 201 ? -16.438 36.406 23.219 1 98.25 201 TYR A O 1
ATOM 1530 N N . LYS A 1 202 ? -17.297 34.438 23.859 1 98.25 202 LYS A N 1
ATOM 1531 C CA . LYS A 1 202 ? -16.172 34.094 24.719 1 98.25 202 LYS A CA 1
ATOM 1532 C C . LYS A 1 202 ? -15.078 33.375 23.922 1 98.25 202 LYS A C 1
ATOM 1534 O O . LYS A 1 202 ? -15.289 32.25 23.438 1 98.25 202 LYS A O 1
ATOM 1539 N N . ALA A 1 203 ? -13.961 33.969 23.844 1 98.44 203 ALA A N 1
ATOM 1540 C CA . ALA A 1 203 ? -12.836 33.469 23.094 1 98.44 203 ALA A CA 1
ATOM 1541 C C . ALA A 1 203 ? -11.625 33.219 23.984 1 98.44 203 ALA A C 1
ATOM 1543 O O . ALA A 1 203 ? -11.375 34 24.922 1 98.44 203 ALA A O 1
ATOM 1544 N N . ARG A 1 204 ? -10.922 32.125 23.75 1 98.75 204 ARG A N 1
ATOM 1545 C CA . ARG A 1 204 ? -9.711 31.781 24.5 1 98.75 204 ARG A CA 1
ATOM 1546 C C . ARG A 1 204 ? -8.539 31.516 23.562 1 98.75 204 ARG A C 1
ATOM 1548 O O . ARG A 1 204 ? -8.703 30.859 22.531 1 98.75 204 ARG A O 1
ATOM 1555 N N . TYR A 1 205 ? -7.426 32.094 23.844 1 98.62 205 TYR A N 1
ATOM 1556 C CA . TYR A 1 205 ? -6.168 31.812 23.172 1 98.62 205 TYR A CA 1
ATOM 1557 C C . TYR A 1 205 ? -5.207 31.062 24.094 1 98.62 205 TYR A C 1
ATOM 1559 O O . TYR A 1 205 ? -5.121 31.375 25.281 1 98.62 205 TYR A O 1
ATOM 1567 N N . ALA A 1 206 ? -4.559 30.031 23.609 1 98.75 206 ALA A N 1
ATOM 1568 C CA . ALA A 1 206 ? -3.566 29.266 24.359 1 98.75 206 ALA A CA 1
ATOM 1569 C C . ALA A 1 206 ? -2.303 29.047 23.531 1 98.75 206 ALA A C 1
ATOM 1571 O O . ALA A 1 206 ? -2.379 28.781 22.328 1 98.75 206 ALA A O 1
ATOM 1572 N N . TRP A 1 207 ? -1.144 29.203 24.156 1 98 207 TRP A N 1
ATOM 1573 C CA . TRP A 1 207 ? 0.106 28.953 23.453 1 98 207 TRP A CA 1
ATOM 1574 C C . TRP A 1 207 ? 0.929 27.875 24.156 1 98 207 TRP A C 1
ATOM 1576 O O . TRP A 1 207 ? 2.049 27.562 23.75 1 98 207 TRP A O 1
ATOM 1586 N N . ASN A 1 208 ? 0.438 27.281 25.281 1 98.06 208 ASN A N 1
ATOM 1587 C CA . ASN A 1 208 ? 1.063 26.172 25.969 1 98.06 208 ASN A CA 1
ATOM 1588 C C . ASN A 1 208 ? 0.023 25.266 26.625 1 98.06 208 ASN A C 1
ATOM 1590 O O . ASN A 1 208 ? -1.177 25.531 26.547 1 98.06 208 ASN A O 1
ATOM 1594 N N . SER A 1 209 ? 0.517 24.141 27.25 1 98.25 209 SER A N 1
ATOM 1595 C CA . SER A 1 209 ? -0.363 23.125 27.797 1 98.25 209 SER A CA 1
ATOM 1596 C C . SER A 1 209 ? -1.181 23.656 28.969 1 98.25 209 SER A C 1
ATOM 1598 O O . SER A 1 209 ? -2.357 23.328 29.109 1 98.25 209 SER A O 1
ATOM 1600 N N . ARG A 1 210 ? -0.567 24.453 29.797 1 98.44 210 ARG A N 1
ATOM 1601 C CA . ARG A 1 210 ? -1.282 25.016 30.938 1 98.44 210 ARG A CA 1
ATOM 1602 C C . ARG A 1 210 ? -2.488 25.828 30.484 1 98.44 210 ARG A C 1
ATOM 1604 O O . ARG A 1 210 ? -3.6 25.625 30.984 1 98.44 210 ARG A O 1
ATOM 1611 N N . GLN A 1 211 ? -2.266 26.781 29.609 1 98.75 211 GLN A N 1
ATOM 1612 C CA . GLN A 1 211 ? -3.346 27.609 29.078 1 98.75 211 GLN A CA 1
ATOM 1613 C C . GLN A 1 211 ? -4.387 26.75 28.359 1 98.75 211 GLN A C 1
ATOM 1615 O O . GLN A 1 211 ? -5.59 27 28.484 1 98.75 211 GLN A O 1
ATOM 1620 N N . PHE A 1 212 ? -3.912 25.812 27.625 1 98.81 212 PHE A N 1
ATOM 1621 C CA . PHE A 1 212 ? -4.801 24.906 26.906 1 98.81 212 PHE A CA 1
ATOM 1622 C C . PHE A 1 212 ? -5.75 24.203 27.875 1 98.81 212 PHE A C 1
ATOM 1624 O O . PHE A 1 212 ? -6.961 24.156 27.641 1 98.81 212 PHE A O 1
ATOM 1631 N N . HIS A 1 213 ? -5.184 23.641 28.891 1 98.62 213 HIS A N 1
ATOM 1632 C CA . HIS A 1 213 ? -5.984 22.875 29.844 1 98.62 213 HIS A CA 1
ATOM 1633 C C . HIS A 1 213 ? -6.918 23.781 30.641 1 98.62 213 HIS A C 1
ATOM 1635 O O . HIS A 1 213 ? -7.922 23.312 31.188 1 98.62 213 HIS A O 1
ATOM 1641 N N . SER A 1 214 ? -6.676 25.047 30.641 1 98.56 214 SER A N 1
ATOM 1642 C CA . SER A 1 214 ? -7.516 26 31.375 1 98.56 214 SER A CA 1
ATOM 1643 C C . SER A 1 214 ? -8.742 26.391 30.547 1 98.56 214 SER A C 1
ATOM 1645 O O . SER A 1 214 ? -9.688 26.969 31.078 1 98.56 214 SER A O 1
ATOM 1647 N N . ILE A 1 215 ? -8.727 26.078 29.266 1 98.75 215 ILE A N 1
ATOM 1648 C CA . ILE A 1 215 ? -9.898 26.359 28.438 1 98.75 215 ILE A CA 1
ATOM 1649 C C . ILE A 1 215 ? -11.07 25.5 28.906 1 98.75 215 ILE A C 1
ATOM 1651 O O . ILE A 1 215 ? -11 24.266 28.859 1 98.75 215 ILE A O 1
ATOM 1655 N N . ASN A 1 216 ? -12.148 26.109 29.344 1 98.62 216 ASN A N 1
ATOM 1656 C CA . ASN A 1 216 ? -13.383 25.406 29.688 1 98.62 216 ASN A CA 1
ATOM 1657 C C . ASN A 1 216 ? -14.273 25.219 28.469 1 98.62 216 ASN A C 1
ATOM 1659 O O . ASN A 1 216 ? -14.898 26.156 27.984 1 98.62 216 ASN A O 1
ATOM 1663 N N . PRO A 1 217 ? -14.328 23.953 28 1 98.31 217 PRO A N 1
ATOM 1664 C CA . PRO A 1 217 ? -15.078 23.734 26.766 1 98.31 217 PRO A CA 1
ATOM 1665 C C . PRO A 1 217 ? -16.562 24.047 26.906 1 98.31 217 PRO A C 1
ATOM 1667 O O . PRO A 1 217 ? -17.266 24.25 25.906 1 98.31 217 PRO A O 1
ATOM 1670 N N . ARG A 1 218 ? -17.25 24.141 28.094 1 96.81 218 ARG A N 1
ATOM 1671 C CA . ARG A 1 218 ? -18.672 24.375 28.344 1 96.81 218 ARG A CA 1
ATOM 1672 C C . ARG A 1 218 ? -19.031 25.828 28.125 1 96.81 218 ARG A C 1
ATOM 1674 O O . ARG A 1 218 ? -20.203 26.156 27.906 1 96.81 218 ARG A O 1
ATOM 1681 N N . THR A 1 219 ? -17.922 26.641 28.188 1 97.81 219 THR A N 1
ATOM 1682 C CA . THR A 1 219 ? -18.266 28.062 28.125 1 97.81 219 THR A CA 1
ATOM 1683 C C . THR A 1 219 ? -17.547 28.75 26.984 1 97.81 219 THR A C 1
ATOM 1685 O O . THR A 1 219 ? -17.859 29.891 26.641 1 97.81 219 THR A O 1
ATOM 1688 N N . THR A 1 220 ? -16.609 28.141 26.422 1 98.44 220 THR A N 1
ATOM 1689 C CA . THR A 1 220 ? -15.797 28.734 25.359 1 98.44 220 THR A CA 1
ATOM 1690 C C . THR A 1 220 ? -16.5 28.594 24.016 1 98.44 220 THR A C 1
ATOM 1692 O O . THR A 1 220 ? -16.875 27.484 23.625 1 98.44 220 THR A O 1
ATOM 1695 N N . HIS A 1 221 ? -16.672 29.75 23.312 1 98.44 221 HIS A N 1
ATOM 1696 C CA . HIS A 1 221 ? -17.297 29.734 22 1 98.44 221 HIS A CA 1
ATOM 1697 C C . HIS A 1 221 ? -16.25 29.547 20.891 1 98.44 221 HIS A C 1
ATOM 1699 O O . HIS A 1 221 ? -16.5 28.844 19.906 1 98.44 221 HIS A O 1
ATOM 1705 N N . PHE A 1 222 ? -15.156 30.25 21.016 1 98.81 222 PHE A N 1
ATOM 1706 C CA . PHE A 1 222 ? -14.055 30.203 20.062 1 98.81 222 PHE A CA 1
ATOM 1707 C C . PHE A 1 222 ? -12.734 29.922 20.766 1 98.81 222 PHE A C 1
ATOM 1709 O O . PHE A 1 222 ? -12.461 30.5 21.828 1 98.81 222 PHE A O 1
ATOM 1716 N N . ALA A 1 223 ? -11.93 29 20.281 1 98.94 223 ALA A N 1
ATOM 1717 C CA . ALA A 1 223 ? -10.617 28.688 20.859 1 98.94 223 ALA A CA 1
ATOM 1718 C C . ALA A 1 223 ? -9.539 28.672 19.781 1 98.94 223 ALA A C 1
ATOM 1720 O O . ALA A 1 223 ? -9.695 28.031 18.734 1 98.94 223 ALA A O 1
ATOM 1721 N N . LEU A 1 224 ? -8.508 29.438 19.938 1 98.88 224 LEU A N 1
ATOM 1722 C CA . LEU A 1 224 ? -7.297 29.453 19.109 1 98.88 224 LEU A CA 1
ATOM 1723 C C . LEU A 1 224 ? -6.094 28.969 19.906 1 98.88 224 LEU A C 1
ATOM 1725 O O . LEU A 1 224 ? -5.785 29.516 20.984 1 98.88 224 LEU A O 1
ATOM 1729 N N . GLY A 1 225 ? -5.539 27.875 19.516 1 98.88 225 GLY A N 1
ATOM 1730 C CA . GLY A 1 225 ? -4.324 27.359 20.125 1 98.88 225 GLY A CA 1
ATOM 1731 C C . GLY A 1 225 ? -3.16 27.266 19.156 1 98.88 225 GLY A C 1
ATOM 1732 O O . GLY A 1 225 ? -3.223 26.531 18.172 1 98.88 225 GLY A O 1
ATOM 1733 N N . LEU A 1 226 ? -2.08 28 19.344 1 98.75 226 LEU A N 1
ATOM 1734 C CA . LEU A 1 226 ? -0.827 27.953 18.609 1 98.75 226 LEU A CA 1
ATOM 1735 C C . LEU A 1 226 ? 0.335 27.578 19.516 1 98.75 226 LEU A C 1
ATOM 1737 O O . LEU A 1 226 ? 0.948 28.453 20.141 1 98.75 226 LEU A O 1
ATOM 1741 N N . PHE 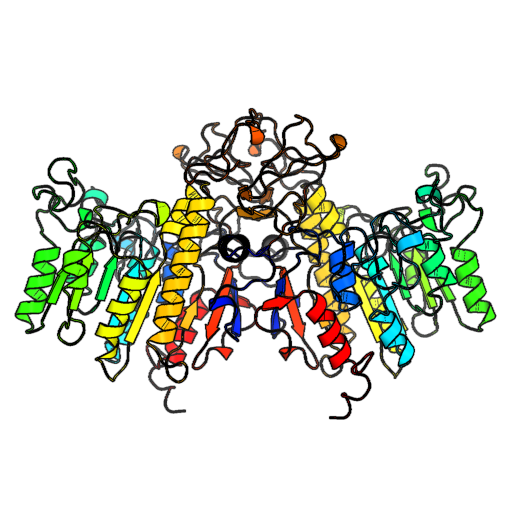A 1 227 ? 0.798 26.328 19.469 1 98.69 227 PHE A N 1
ATOM 1742 C CA . PHE A 1 227 ? 1.53 25.75 20.594 1 98.69 227 PHE A CA 1
ATOM 1743 C C . PHE A 1 227 ? 3.016 25.641 20.266 1 98.69 227 PHE A C 1
ATOM 1745 O O . PHE A 1 227 ? 3.803 25.172 21.094 1 98.69 227 PHE A O 1
ATOM 1752 N N . HIS A 1 228 ? 3.414 26 19.094 1 98.12 228 HIS A N 1
ATOM 1753 C CA . HIS A 1 228 ? 4.797 26.062 18.641 1 98.12 228 HIS A CA 1
ATOM 1754 C C . HIS A 1 228 ? 4.992 27.172 17.609 1 98.12 228 HIS A C 1
ATOM 1756 O O . HIS A 1 228 ? 4.078 27.469 16.844 1 98.12 228 HIS A O 1
ATOM 1762 N N . PRO A 1 229 ? 6.254 27.812 17.641 1 96.94 229 PRO A N 1
ATOM 1763 C CA . PRO A 1 229 ? 6.461 28.812 16.594 1 96.94 229 PRO A CA 1
ATOM 1764 C C . PRO A 1 229 ? 6.285 28.25 15.188 1 96.94 229 PRO A C 1
ATOM 1766 O O . PRO A 1 229 ? 5.734 28.938 14.312 1 96.94 229 PRO A O 1
ATOM 1769 N N . SER A 1 230 ? 6.762 27.047 14.961 1 97.75 230 SER A N 1
ATOM 1770 C CA . SER A 1 230 ? 6.582 26.328 13.703 1 97.75 230 SER A CA 1
ATOM 1771 C C . SER A 1 230 ? 5.688 25.109 13.883 1 97.75 230 SER A C 1
ATOM 1773 O O . SER A 1 230 ? 4.637 25.188 14.531 1 97.75 230 SER A O 1
ATOM 1775 N N . HIS A 1 231 ? 6.082 24.016 13.188 1 98.69 231 HIS A N 1
ATOM 1776 C CA . HIS A 1 231 ? 5.348 22.781 13.438 1 98.69 231 HIS A CA 1
ATOM 1777 C C . HIS A 1 231 ? 5.504 22.344 14.891 1 98.69 231 HIS A C 1
ATOM 1779 O O . HIS A 1 231 ? 6.543 22.578 15.508 1 98.69 231 HIS A O 1
ATOM 1785 N N . MET A 1 232 ? 4.43 21.75 15.445 1 98.81 232 MET A N 1
ATOM 1786 C CA . MET A 1 232 ? 4.539 21.219 16.797 1 98.81 232 MET A CA 1
ATOM 1787 C C . MET A 1 232 ? 5.648 20.172 16.891 1 98.81 232 MET A C 1
ATOM 1789 O O . MET A 1 232 ? 6.078 19.625 15.867 1 98.81 232 MET A O 1
ATOM 1793 N N . SER A 1 233 ? 6.129 19.922 18.094 1 98.62 233 SER A N 1
ATOM 1794 C CA . SER A 1 233 ? 7.164 18.922 18.312 1 98.62 233 SER A CA 1
ATOM 1795 C C . SER A 1 233 ? 6.668 17.531 17.938 1 98.62 233 SER A C 1
ATOM 1797 O O . SER A 1 233 ? 5.477 17.234 18.062 1 98.62 233 SER A O 1
ATOM 1799 N N . TYR A 1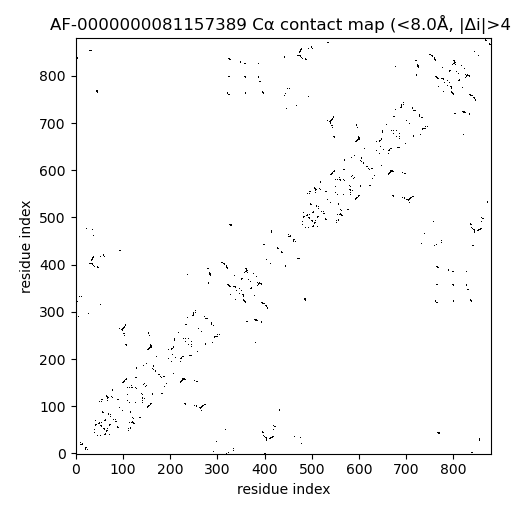 234 ? 7.617 16.734 17.406 1 98.81 234 TYR A N 1
ATOM 1800 C CA . TYR A 1 234 ? 7.27 15.32 17.297 1 98.81 234 TYR A CA 1
ATOM 1801 C C . TYR A 1 234 ? 6.809 14.773 18.656 1 98.81 234 TYR A C 1
ATOM 1803 O O . TYR A 1 234 ? 7.277 15.219 19.703 1 98.81 234 TYR A O 1
ATOM 1811 N N . GLU A 1 235 ? 5.957 13.797 18.547 1 98.69 235 GLU A N 1
ATOM 1812 C CA . GLU A 1 235 ? 5.449 13.18 19.766 1 98.69 235 GLU A CA 1
ATOM 1813 C C . GLU A 1 235 ? 6.594 12.719 20.656 1 98.69 235 GLU A C 1
ATOM 1815 O O . GLU A 1 235 ? 6.539 12.898 21.875 1 98.69 235 GLU A O 1
ATOM 1820 N N . LEU A 1 236 ? 7.656 12.164 20.094 1 98.69 236 LEU A N 1
ATOM 1821 C CA . LEU A 1 236 ? 8.781 11.625 20.859 1 98.69 236 LEU A CA 1
ATOM 1822 C C . LEU A 1 236 ? 9.609 12.742 21.469 1 98.69 236 LEU A C 1
ATOM 1824 O O . LEU A 1 236 ? 10.422 12.5 22.375 1 98.69 236 LEU A O 1
ATOM 1828 N N . ASP A 1 237 ? 9.414 13.961 21.016 1 98.38 237 ASP A N 1
ATOM 1829 C CA . ASP A 1 237 ? 10.18 15.102 21.5 1 98.38 237 ASP A CA 1
ATOM 1830 C C . ASP A 1 237 ? 9.305 16.047 22.312 1 98.38 237 ASP A C 1
ATOM 1832 O O . ASP A 1 237 ? 9.797 17.031 22.875 1 98.38 237 ASP A O 1
ATOM 1836 N N . ARG A 1 238 ? 8.055 15.867 22.359 1 98.25 238 ARG A N 1
ATOM 1837 C CA . ARG A 1 238 ? 7.078 16.797 22.922 1 98.25 238 ARG A CA 1
ATOM 1838 C C . ARG A 1 238 ? 7.238 16.922 24.438 1 98.25 238 ARG A C 1
ATOM 1840 O O . ARG A 1 238 ? 7.242 15.922 25.141 1 98.25 238 ARG A O 1
ATOM 1847 N N . LYS A 1 239 ? 7.418 18.156 24.859 1 96.94 239 LYS A N 1
ATOM 1848 C CA . LYS A 1 239 ? 7.352 18.422 26.297 1 96.94 239 LYS A CA 1
ATOM 1849 C C . LYS A 1 239 ? 5.914 18.344 26.797 1 96.94 239 LYS A C 1
ATOM 1851 O O . LYS A 1 239 ? 5.051 19.109 26.359 1 96.94 239 LYS A O 1
ATOM 1856 N N . LYS A 1 240 ? 5.598 17.5 27.797 1 93.88 240 LYS A N 1
ATOM 1857 C CA . LYS A 1 240 ? 4.238 17.156 28.203 1 93.88 240 LYS A CA 1
ATOM 1858 C C . LYS A 1 240 ? 3.805 17.953 29.422 1 93.88 240 LYS A C 1
ATOM 1860 O O . LYS A 1 240 ? 2.629 17.938 29.797 1 93.88 240 LYS A O 1
ATOM 1865 N N . GLY A 1 241 ? 4.629 18.734 30.094 1 95.81 241 GLY A N 1
ATOM 1866 C CA . GLY A 1 241 ? 4.297 19.516 31.281 1 95.81 241 GLY A CA 1
ATOM 1867 C C . GLY A 1 241 ? 3.537 20.797 30.953 1 95.81 241 GLY A C 1
ATOM 1868 O O . GLY A 1 241 ? 3.176 21.031 29.797 1 95.81 241 GLY A O 1
ATOM 1869 N N . PRO A 1 242 ? 3.215 21.562 32.031 1 96.38 242 PRO A N 1
ATOM 1870 C CA . PRO A 1 242 ? 2.398 22.766 31.844 1 96.38 242 PRO A CA 1
ATOM 1871 C C . PRO A 1 242 ? 2.986 23.719 30.812 1 96.38 242 PRO A C 1
ATOM 1873 O O . PRO A 1 242 ? 2.24 24.406 30.094 1 96.38 242 PRO A O 1
ATOM 1876 N N . GLY A 1 243 ? 4.289 23.766 30.734 1 96.38 243 GLY A N 1
ATOM 1877 C CA . GLY A 1 243 ? 4.945 24.656 29.797 1 96.38 243 GLY A CA 1
ATOM 1878 C C . GLY A 1 243 ? 5.109 24.062 28.422 1 96.38 243 GLY A C 1
ATOM 1879 O O . GLY A 1 243 ? 5.594 24.719 27.5 1 96.38 243 GLY A O 1
ATOM 1880 N N . GLY A 1 244 ? 4.68 22.797 28.219 1 97.75 244 GLY A N 1
ATOM 1881 C CA . GLY A 1 244 ? 4.863 22.078 26.953 1 97.75 244 GLY A CA 1
ATOM 1882 C C . GLY A 1 244 ? 3.686 22.234 26.016 1 97.75 244 GLY A C 1
ATOM 1883 O O . GLY A 1 244 ? 3.059 23.297 25.953 1 97.75 244 GLY A O 1
ATOM 1884 N N . GLU A 1 245 ? 3.514 21.297 25.156 1 98.69 245 GLU A N 1
ATOM 1885 C CA . GLU A 1 245 ? 2.482 21.281 24.109 1 98.69 245 GLU A CA 1
ATOM 1886 C C . GLU A 1 245 ? 1.428 20.219 24.406 1 98.69 245 GLU A C 1
ATOM 1888 O O . GLU A 1 245 ? 1.751 19.125 24.891 1 98.69 245 GLU A O 1
ATOM 1893 N N . PRO A 1 246 ? 0.105 20.484 24.234 1 98.88 246 PRO A N 1
ATOM 1894 C CA . PRO A 1 246 ? -0.883 19.406 24.312 1 98.88 246 PRO A CA 1
ATOM 1895 C C . PRO A 1 246 ? -0.696 18.359 23.219 1 98.88 246 PRO A C 1
ATOM 1897 O O . PRO A 1 246 ? -0.122 18.641 22.172 1 98.88 246 PRO A O 1
ATOM 1900 N N . SER A 1 247 ? -1.083 17.109 23.469 1 98.81 247 SER A N 1
ATOM 1901 C CA . SER A 1 247 ? -1.032 16.047 22.469 1 98.81 247 SER A CA 1
ATOM 1902 C C . SER A 1 247 ? -2.152 16.203 21.438 1 98.81 247 SER A C 1
ATOM 1904 O O . SER A 1 247 ? -3.115 16.938 21.672 1 98.81 247 SER A O 1
ATOM 1906 N N . LEU A 1 248 ? -1.993 15.547 20.328 1 98.94 248 LEU A N 1
ATOM 1907 C CA . LEU A 1 248 ? -3.055 15.539 19.328 1 98.94 248 LEU A CA 1
ATOM 1908 C C . LEU A 1 248 ? -4.355 15.016 19.938 1 98.94 248 LEU A C 1
ATOM 1910 O O . LEU A 1 248 ? -5.438 15.516 19.609 1 98.94 248 LEU A O 1
ATOM 1914 N N . SER A 1 249 ? -4.254 13.945 20.734 1 98.88 249 SER A N 1
ATOM 1915 C CA . SER A 1 249 ? -5.434 13.367 21.391 1 98.88 249 SER A CA 1
ATOM 1916 C C . SER A 1 249 ? -6.121 14.391 22.281 1 98.88 249 SER A C 1
ATOM 1918 O O . SER A 1 249 ? -7.348 14.523 22.266 1 98.88 249 SER A O 1
ATOM 1920 N N . GLU A 1 250 ? -5.371 15.156 23.062 1 98.88 250 GLU A N 1
ATOM 1921 C CA . GLU A 1 250 ? -5.93 16.188 23.938 1 98.88 250 GLU A CA 1
ATOM 1922 C C . GLU A 1 250 ? -6.59 17.297 23.125 1 98.88 250 GLU A C 1
ATOM 1924 O O . GLU A 1 250 ? -7.684 17.766 23.453 1 98.88 250 GLU A O 1
ATOM 1929 N N . MET A 1 251 ? -5.91 17.734 22.094 1 98.94 251 MET A N 1
ATOM 1930 C CA . MET A 1 251 ? -6.461 18.781 21.25 1 98.94 251 MET A CA 1
ATOM 1931 C C . MET A 1 251 ? -7.762 18.328 20.594 1 98.94 251 MET A C 1
ATOM 1933 O O . MET A 1 251 ? -8.727 19.094 20.531 1 98.94 251 MET A O 1
ATOM 1937 N N . THR A 1 252 ? -7.773 17.078 20.109 1 98.94 252 THR A N 1
ATOM 1938 C CA . THR A 1 252 ? -8.969 16.516 19.484 1 98.94 252 THR A CA 1
ATOM 1939 C C . THR A 1 252 ? -10.125 16.469 20.484 1 98.94 252 THR A C 1
ATOM 1941 O O . THR A 1 252 ? -11.242 16.875 20.156 1 98.94 252 THR A O 1
ATOM 1944 N N . SER A 1 253 ? -9.867 16 21.656 1 98.94 253 SER A N 1
ATOM 1945 C CA . SER A 1 253 ? -10.883 15.914 22.703 1 98.94 253 SER A CA 1
ATOM 1946 C C . SER A 1 253 ? -11.477 17.281 23.031 1 98.94 253 SER A C 1
ATOM 1948 O O . SER A 1 253 ? -12.695 17.438 23.094 1 98.94 253 SER A O 1
ATOM 1950 N N . LYS A 1 254 ? -10.633 18.266 23.312 1 98.88 254 LYS A N 1
ATOM 1951 C CA . LYS A 1 254 ? -11.086 19.625 23.625 1 98.88 254 LYS A CA 1
ATOM 1952 C C . LYS A 1 254 ? -11.906 20.203 22.469 1 98.88 254 LYS A C 1
ATOM 1954 O O . LYS A 1 254 ? -12.922 20.859 22.703 1 98.88 254 LYS A O 1
ATOM 1959 N N . ALA A 1 255 ? -11.422 20 21.234 1 98.94 255 ALA A N 1
ATOM 1960 C CA . ALA A 1 255 ? -12.133 20.5 20.047 1 98.94 255 ALA A CA 1
ATOM 1961 C C . ALA A 1 255 ? -13.547 19.938 20 1 98.94 255 ALA A C 1
ATOM 1963 O O . ALA A 1 255 ? -14.508 20.688 19.812 1 98.94 255 ALA A O 1
ATOM 1964 N N . ILE A 1 256 ? -13.664 18.641 20.109 1 98.94 256 ILE A N 1
ATOM 1965 C CA . ILE A 1 256 ? -14.969 18 20.016 1 98.94 256 ILE A CA 1
ATOM 1966 C C . ILE A 1 256 ? -15.891 18.516 21.125 1 98.94 256 ILE A C 1
ATOM 1968 O O . ILE A 1 256 ? -17.062 18.828 20.875 1 98.94 256 ILE A O 1
ATOM 1972 N N . LYS A 1 257 ? -15.398 18.688 22.344 1 98.88 257 LYS A N 1
ATOM 1973 C CA . LYS A 1 257 ? -16.203 19.141 23.469 1 98.88 257 LYS A CA 1
ATOM 1974 C C . LYS A 1 257 ? -16.734 20.562 23.234 1 98.88 257 LYS A C 1
ATOM 1976 O O . LYS A 1 257 ? -17.844 20.891 23.641 1 98.88 257 LYS A O 1
ATOM 1981 N N . ILE A 1 258 ? -15.977 21.375 22.609 1 98.88 258 ILE A N 1
ATOM 1982 C CA . ILE A 1 258 ? -16.422 22.719 22.297 1 98.88 258 ILE A CA 1
ATOM 1983 C C . ILE A 1 258 ? -17.438 22.688 21.172 1 98.88 258 ILE A C 1
ATOM 1985 O O . ILE A 1 258 ? -18.516 23.297 21.266 1 98.88 258 ILE A O 1
ATOM 1989 N N . LEU A 1 259 ? -17.172 21.922 20.125 1 98.81 259 LEU A N 1
ATOM 1990 C CA . LEU A 1 259 ? -17.969 21.922 18.906 1 98.81 259 LEU A CA 1
ATOM 1991 C C . LEU A 1 259 ? -19.312 21.25 19.125 1 98.81 259 LEU A C 1
ATOM 1993 O O . LEU A 1 259 ? -20.312 21.625 18.5 1 98.81 259 LEU A O 1
ATOM 1997 N N . GLN A 1 260 ? -19.375 20.312 19.984 1 97.38 260 GLN A N 1
ATOM 1998 C CA . GLN A 1 260 ? -20.578 19.516 20.188 1 97.38 260 GLN A CA 1
ATOM 1999 C C . GLN A 1 260 ? -21.672 20.328 20.875 1 97.38 260 GLN A C 1
ATOM 2001 O O . GLN A 1 260 ? -22.828 19.906 20.906 1 97.38 260 GLN A O 1
ATOM 2006 N N . ARG A 1 261 ? -21.359 21.5 21.344 1 97.31 261 ARG A N 1
ATOM 2007 C CA . ARG A 1 261 ? -22.344 22.359 21.969 1 97.31 261 ARG A CA 1
ATOM 2008 C C . ARG A 1 261 ? -23.359 22.859 20.938 1 97.31 261 ARG A C 1
ATOM 2010 O O . ARG A 1 261 ? -24.453 23.312 21.312 1 97.31 261 ARG A O 1
ATOM 2017 N N . ASN A 1 262 ? -23.031 22.828 19.719 1 97.88 262 ASN A N 1
ATOM 2018 C CA . ASN A 1 262 ? -23.938 23.234 18.641 1 97.88 262 ASN A CA 1
ATOM 2019 C C . ASN A 1 262 ? -24.891 22.094 18.266 1 97.88 262 ASN A C 1
ATOM 2021 O O . ASN A 1 262 ? -24.453 21.078 17.719 1 97.88 262 ASN A O 1
ATOM 2025 N N . PRO A 1 263 ? -26.141 22.234 18.547 1 96.81 263 PRO A N 1
ATOM 2026 C CA . PRO A 1 263 ? -27.062 21.141 18.25 1 96.81 263 PRO A CA 1
ATOM 2027 C C . PRO A 1 263 ? -27.172 20.844 16.75 1 96.81 263 PRO A C 1
ATOM 2029 O O . PRO A 1 263 ? -27.688 19.797 16.359 1 96.81 263 PRO A O 1
ATOM 2032 N N . ARG A 1 264 ? -26.734 21.703 15.906 1 96.62 264 ARG A N 1
ATOM 2033 C CA . ARG A 1 264 ? -26.75 21.469 14.469 1 96.62 264 ARG A CA 1
ATOM 2034 C C . ARG A 1 264 ? -25.594 20.609 14.023 1 96.62 264 ARG A C 1
ATOM 2036 O O . ARG A 1 264 ? -25.516 20.188 12.867 1 96.62 264 ARG A O 1
ATOM 2043 N N . GLY A 1 265 ? -24.656 20.328 14.922 1 97.38 265 GLY A N 1
ATOM 2044 C CA . GLY A 1 265 ? -23.516 19.469 14.633 1 97.38 265 GLY A CA 1
ATOM 2045 C C . GLY A 1 265 ? -22.266 20.234 14.25 1 97.38 265 GLY A C 1
ATOM 2046 O O . GLY A 1 265 ? -22.172 21.438 14.5 1 97.38 265 GLY A O 1
ATOM 2047 N N . PHE A 1 266 ? -21.297 19.484 13.75 1 98.62 266 PHE A N 1
ATOM 2048 C CA . PHE A 1 266 ? -20.031 20.141 13.453 1 98.62 266 PHE A CA 1
ATOM 2049 C C . PHE A 1 266 ? -19.266 19.391 12.375 1 98.62 266 PHE A C 1
ATOM 2051 O O . PHE A 1 266 ? -19.578 18.234 12.086 1 98.62 266 PHE A O 1
ATOM 2058 N N . PHE A 1 267 ? -18.391 20.062 11.742 1 98.56 267 PHE A N 1
ATOM 2059 C CA . PHE A 1 267 ? -17.312 19.5 10.945 1 98.56 267 PHE A CA 1
ATOM 2060 C C . PHE A 1 267 ? -15.969 19.688 11.648 1 98.56 267 PHE A C 1
ATOM 2062 O O . PHE A 1 267 ? -15.672 20.766 12.156 1 98.56 267 PHE A O 1
ATOM 2069 N N . LEU A 1 268 ? -15.133 18.625 11.727 1 98.88 268 LEU A N 1
ATOM 2070 C CA . LEU A 1 268 ? -13.828 18.688 12.375 1 98.88 268 LEU A CA 1
ATOM 2071 C C . LEU A 1 268 ? -12.766 18 11.523 1 98.88 268 LEU A C 1
ATOM 2073 O O . LEU A 1 268 ? -12.914 16.828 11.172 1 98.88 268 LEU A O 1
ATOM 2077 N N . LEU A 1 269 ? -11.742 18.75 11.117 1 98.88 269 LEU A N 1
ATOM 2078 C CA . LEU A 1 269 ? -10.539 18.188 10.523 1 98.88 269 LEU A CA 1
ATOM 2079 C C . LEU A 1 269 ? -9.461 17.953 11.578 1 98.88 269 LEU A C 1
ATOM 2081 O O . LEU A 1 269 ? -9.086 18.891 12.297 1 98.88 269 LEU A O 1
ATOM 2085 N N . VAL A 1 270 ? -9.023 16.75 11.758 1 98.94 270 VAL A N 1
ATOM 2086 C CA . VAL A 1 270 ? -7.918 16.406 12.641 1 98.94 270 VAL A CA 1
ATOM 2087 C C . VAL A 1 270 ? -6.762 15.836 11.82 1 98.94 270 VAL A C 1
ATOM 2089 O O . VAL A 1 270 ? -6.934 14.836 11.117 1 98.94 270 VAL A O 1
ATOM 2092 N N . GLU A 1 271 ? -5.555 16.453 11.93 1 98.81 271 GLU A N 1
ATOM 2093 C CA . GLU A 1 271 ? -4.395 16 11.164 1 98.81 271 GLU A CA 1
ATOM 2094 C C . GLU A 1 271 ? -3.213 15.703 12.078 1 98.81 271 GLU A C 1
ATOM 2096 O O . GLU A 1 271 ? -2.852 16.516 12.93 1 98.81 271 GLU A O 1
ATOM 2101 N N . SER A 1 272 ? -2.67 14.531 11.938 1 98.81 272 SER A N 1
ATOM 2102 C CA . SER A 1 272 ? -1.323 14.266 12.43 1 98.81 272 SER A CA 1
ATOM 2103 C C . SER A 1 272 ? -0.271 14.594 11.375 1 98.81 272 SER A C 1
ATOM 2105 O O . SER A 1 272 ? 0.289 13.688 10.75 1 98.81 272 SER A O 1
ATOM 2107 N N . GLY A 1 273 ? 0.011 15.844 11.266 1 98.75 273 GLY A N 1
ATOM 2108 C CA . GLY A 1 273 ? 0.831 16.328 10.164 1 98.75 273 GLY A CA 1
ATOM 2109 C C . GLY A 1 273 ? 2.291 15.945 10.289 1 98.75 273 GLY A C 1
ATOM 2110 O O . GLY A 1 273 ? 3.021 15.914 9.297 1 98.75 273 GLY A O 1
ATOM 2111 N N . ARG A 1 274 ? 2.764 15.594 11.445 1 98.81 274 ARG A N 1
ATOM 2112 C CA . ARG A 1 274 ? 4.184 15.328 11.664 1 98.81 274 ARG A CA 1
ATOM 2113 C C . ARG A 1 274 ? 4.566 13.945 11.164 1 98.81 274 ARG A C 1
ATOM 2115 O O . ARG A 1 274 ? 5.75 13.633 11.023 1 98.81 274 ARG A O 1
ATOM 2122 N N . ILE A 1 275 ? 3.582 13.016 10.898 1 98.88 275 ILE A N 1
ATOM 2123 C CA . ILE A 1 275 ? 3.875 11.758 10.219 1 98.88 275 ILE A CA 1
ATOM 2124 C C . ILE A 1 275 ? 4.605 12.039 8.906 1 98.88 275 ILE A C 1
ATOM 2126 O O . ILE A 1 275 ? 5.652 11.445 8.633 1 98.88 275 ILE A O 1
ATOM 2130 N N . ASP A 1 276 ? 4.031 12.992 8.172 1 98.62 276 ASP A N 1
ATOM 2131 C CA . ASP A 1 276 ? 4.562 13.398 6.875 1 98.62 276 ASP A CA 1
ATOM 2132 C C . ASP A 1 276 ? 6.008 13.875 6.996 1 98.62 276 ASP A C 1
ATOM 2134 O O . ASP A 1 276 ? 6.879 13.43 6.246 1 98.62 276 ASP A O 1
ATOM 2138 N N . HIS A 1 277 ? 6.254 14.719 7.926 1 98.75 277 HIS A N 1
ATOM 2139 C CA . HIS A 1 277 ? 7.57 15.328 8.094 1 98.75 277 HIS A CA 1
ATOM 2140 C C . HIS A 1 277 ? 8.602 14.289 8.531 1 98.75 277 HIS A C 1
ATOM 2142 O O . HIS A 1 277 ? 9.766 14.367 8.133 1 98.75 277 HIS A O 1
ATOM 2148 N N . ALA A 1 278 ? 8.195 13.406 9.398 1 98.88 278 ALA A N 1
ATOM 2149 C CA . ALA A 1 278 ? 9.086 12.328 9.82 1 98.88 278 ALA A CA 1
ATOM 2150 C C . ALA A 1 278 ? 9.5 11.469 8.625 1 98.88 278 ALA A C 1
ATOM 2152 O O . ALA A 1 278 ? 10.672 11.102 8.5 1 98.88 278 ALA A O 1
ATOM 2153 N N . HIS A 1 279 ? 8.562 11.125 7.746 1 98.88 279 HIS A N 1
ATOM 2154 C CA . HIS A 1 279 ? 8.891 10.352 6.555 1 98.88 279 HIS A CA 1
ATOM 2155 C C . HIS A 1 279 ? 9.805 11.133 5.625 1 98.88 279 HIS A C 1
ATOM 2157 O O . HIS A 1 279 ? 10.773 10.586 5.09 1 98.88 279 HIS A O 1
ATOM 2163 N N . HIS A 1 280 ? 9.547 12.422 5.43 1 98.62 280 HIS A N 1
ATOM 2164 C CA . HIS A 1 280 ? 10.422 13.25 4.609 1 98.62 280 HIS A CA 1
ATOM 2165 C C . HIS A 1 280 ? 11.867 13.164 5.094 1 98.62 280 HIS A C 1
ATOM 2167 O O . HIS A 1 280 ? 12.805 13.234 4.293 1 98.62 280 HIS A O 1
ATOM 2173 N N . ASN A 1 281 ? 12.039 12.992 6.355 1 98.75 281 ASN A N 1
ATOM 2174 C CA . ASN A 1 281 ? 13.367 12.984 6.965 1 98.75 281 ASN A CA 1
ATOM 2175 C C . ASN A 1 281 ? 13.93 11.57 7.059 1 98.75 281 ASN A C 1
ATOM 2177 O O . ASN A 1 281 ? 15 11.359 7.625 1 98.75 281 ASN A O 1
ATOM 2181 N N . ASN A 1 282 ? 13.258 10.609 6.57 1 98.75 282 ASN A N 1
ATOM 2182 C CA . ASN A 1 282 ? 13.625 9.195 6.629 1 98.75 282 ASN A CA 1
ATOM 2183 C C . ASN A 1 282 ? 13.766 8.711 8.07 1 98.75 282 ASN A C 1
ATOM 2185 O O . ASN A 1 282 ? 14.641 7.902 8.375 1 98.75 282 ASN A O 1
ATOM 2189 N N . THR A 1 283 ? 13.039 9.32 9.023 1 98.81 283 THR A N 1
ATOM 2190 C CA . THR A 1 283 ? 13.039 8.875 10.414 1 98.81 283 THR A CA 1
ATOM 2191 C C . THR A 1 283 ? 11.781 8.062 10.727 1 98.81 283 THR A C 1
ATOM 2193 O O . THR A 1 283 ? 10.805 8.594 11.242 1 98.81 283 THR A O 1
ATOM 2196 N N . ALA A 1 284 ? 11.938 6.781 10.547 1 98.81 284 ALA A N 1
ATOM 2197 C CA . ALA A 1 284 ? 10.789 5.879 10.586 1 98.81 284 ALA A CA 1
ATOM 2198 C C . ALA A 1 284 ? 10.188 5.816 11.984 1 98.81 284 ALA A C 1
ATOM 2200 O O . ALA A 1 284 ? 8.961 5.809 12.141 1 98.81 284 ALA A O 1
ATOM 2201 N N . LYS A 1 285 ? 11.016 5.738 13.055 1 98.88 285 LYS A N 1
ATOM 2202 C CA . LYS A 1 285 ? 10.484 5.66 14.414 1 98.88 285 LYS A CA 1
ATOM 2203 C C . LYS A 1 285 ? 9.562 6.84 14.711 1 98.88 285 LYS A C 1
ATOM 2205 O O . LYS A 1 285 ? 8.477 6.66 15.258 1 98.88 285 LYS A O 1
ATOM 2210 N N . ARG A 1 286 ? 9.992 8.07 14.367 1 98.88 286 ARG A N 1
ATOM 2211 C CA . ARG A 1 286 ? 9.156 9.25 14.594 1 98.88 286 ARG A CA 1
ATOM 2212 C C . ARG A 1 286 ? 7.82 9.117 13.875 1 98.88 286 ARG A C 1
ATOM 2214 O O . ARG A 1 286 ? 6.773 9.43 14.445 1 98.88 286 ARG A O 1
ATOM 2221 N N . ALA A 1 287 ? 7.867 8.688 12.602 1 98.94 287 ALA A N 1
ATOM 2222 C CA . ALA A 1 287 ? 6.641 8.547 11.82 1 98.94 287 ALA A CA 1
ATOM 2223 C C . ALA A 1 287 ? 5.672 7.57 12.484 1 98.94 287 ALA A C 1
ATOM 2225 O O . ALA A 1 287 ? 4.469 7.832 12.555 1 98.94 287 ALA A O 1
ATOM 2226 N N . LEU A 1 288 ? 6.195 6.461 12.977 1 98.94 288 LEU A N 1
ATOM 2227 C CA . LEU A 1 288 ? 5.344 5.43 13.555 1 98.94 288 LEU A CA 1
ATOM 2228 C C . LEU A 1 288 ? 4.75 5.895 14.883 1 98.94 288 LEU A C 1
ATOM 2230 O O . LEU A 1 288 ? 3.58 5.641 15.164 1 98.94 288 LEU A O 1
ATOM 2234 N N . TYR A 1 289 ? 5.512 6.605 15.68 1 98.94 289 TYR A N 1
ATOM 2235 C CA . TYR A 1 289 ? 4.988 7.113 16.938 1 98.94 289 TYR A CA 1
ATOM 2236 C C . TYR A 1 289 ? 3.951 8.203 16.703 1 98.94 289 TYR A C 1
ATOM 2238 O O . TYR A 1 289 ? 2.982 8.32 17.469 1 98.94 289 TYR A O 1
ATOM 2246 N N . GLU A 1 290 ? 4.172 9.039 15.695 1 98.94 290 GLU A N 1
ATOM 2247 C CA . GLU A 1 290 ? 3.143 10.008 15.32 1 98.94 290 GLU A CA 1
ATOM 2248 C C . GLU A 1 290 ? 1.843 9.312 14.93 1 98.94 290 GLU A C 1
ATOM 2250 O O . GLU A 1 290 ? 0.754 9.805 15.242 1 98.94 290 GLU A O 1
ATOM 2255 N N . THR A 1 291 ? 1.972 8.188 14.211 1 98.94 291 THR A N 1
ATOM 2256 C CA . THR A 1 291 ? 0.796 7.426 13.797 1 98.94 291 THR A CA 1
ATOM 2257 C C . THR A 1 291 ? 0.066 6.855 15.016 1 98.94 291 THR A C 1
ATOM 2259 O O . THR A 1 291 ? -1.166 6.844 15.055 1 98.94 291 THR A O 1
ATOM 2262 N N . LEU A 1 292 ? 0.792 6.359 16 1 98.94 292 LEU A N 1
ATOM 2263 C CA . LEU A 1 292 ? 0.171 5.844 17.219 1 98.94 292 LEU A CA 1
ATOM 2264 C C . LEU A 1 292 ? -0.547 6.953 17.969 1 98.94 292 LEU A C 1
ATOM 2266 O O . LEU A 1 292 ? -1.615 6.727 18.547 1 98.94 292 LEU A O 1
ATOM 2270 N N . MET A 1 293 ? 0.05 8.133 18.031 1 98.88 293 MET A N 1
ATOM 2271 C CA . MET A 1 293 ? -0.644 9.258 18.656 1 98.88 293 MET A CA 1
ATOM 2272 C C . MET A 1 293 ? -1.9 9.625 17.875 1 98.88 293 MET A C 1
ATOM 2274 O O . MET A 1 293 ? -2.916 10 18.469 1 98.88 293 MET A O 1
ATOM 2278 N N . PHE A 1 294 ? -1.852 9.586 16.531 1 98.94 294 PHE A N 1
ATOM 2279 C CA . PHE A 1 294 ? -3.031 9.789 15.703 1 98.94 294 PHE A CA 1
ATOM 2280 C C . PHE A 1 294 ? -4.133 8.805 16.078 1 98.94 294 PHE A C 1
ATOM 2282 O O . PHE A 1 294 ? -5.305 9.18 16.172 1 98.94 294 PHE A O 1
ATOM 2289 N N . GLU A 1 295 ? -3.77 7.547 16.25 1 98.94 295 GLU A N 1
ATOM 2290 C CA . GLU A 1 295 ? -4.727 6.543 16.703 1 98.94 295 GLU A CA 1
ATOM 2291 C C . GLU A 1 295 ? -5.383 6.965 18.016 1 98.94 295 GLU A C 1
ATOM 2293 O O . GLU A 1 295 ? -6.59 6.785 18.203 1 98.94 295 GLU A O 1
ATOM 2298 N N . GLU A 1 296 ? -4.625 7.484 18.953 1 98.88 296 GLU A N 1
ATOM 2299 C CA . GLU A 1 296 ? -5.172 7.941 20.234 1 98.88 296 GLU A CA 1
ATOM 2300 C C . GLU A 1 296 ? -6.199 9.047 20.016 1 98.88 296 GLU A C 1
ATOM 2302 O O . GLU A 1 296 ? -7.199 9.117 20.734 1 98.88 296 GLU A O 1
ATOM 2307 N N . ALA A 1 297 ? -5.898 9.938 19.125 1 98.94 297 ALA A N 1
ATOM 2308 C CA . ALA A 1 297 ? -6.855 10.992 18.812 1 98.94 297 ALA A CA 1
ATOM 2309 C C . ALA A 1 297 ? -8.156 10.406 18.25 1 98.94 297 ALA A C 1
ATOM 2311 O O . ALA A 1 297 ? -9.242 10.875 18.594 1 98.94 297 ALA A O 1
ATOM 2312 N N . ILE A 1 298 ? -8.062 9.406 17.375 1 98.88 298 ILE A N 1
ATOM 2313 C CA . ILE A 1 298 ? -9.227 8.742 16.797 1 98.88 298 ILE A CA 1
ATOM 2314 C C . ILE A 1 298 ? -10.031 8.055 17.906 1 98.88 298 ILE A C 1
ATOM 2316 O O . ILE A 1 298 ? -11.258 8.133 17.922 1 98.88 298 ILE A O 1
ATOM 2320 N N . LYS A 1 299 ? -9.328 7.418 18.859 1 98.81 299 LYS A N 1
ATOM 2321 C CA . LYS A 1 299 ? -10 6.797 20 1 98.81 299 LYS A CA 1
ATOM 2322 C C . LYS A 1 299 ? -10.766 7.832 20.812 1 98.81 299 LYS A C 1
ATOM 2324 O O . LYS A 1 299 ? -11.898 7.586 21.234 1 98.81 299 LYS A O 1
ATOM 2329 N N . ALA A 1 300 ? -10.133 8.922 21.047 1 98.88 300 ALA A N 1
ATOM 2330 C CA . ALA A 1 300 ? -10.789 10 21.781 1 98.88 300 ALA A CA 1
ATOM 2331 C C . ALA A 1 300 ? -12.055 10.469 21.047 1 98.88 300 ALA A C 1
ATOM 2333 O O . ALA A 1 300 ? -13.094 10.688 21.688 1 98.88 300 ALA A O 1
ATOM 2334 N N . ALA A 1 301 ? -11.953 10.633 19.781 1 98.88 301 ALA A N 1
ATOM 2335 C CA . ALA A 1 301 ? -13.102 11.055 18.984 1 98.88 301 ALA A CA 1
ATOM 2336 C C . ALA A 1 301 ? -14.227 10.031 19.062 1 98.88 301 ALA A C 1
ATOM 2338 O O . ALA A 1 301 ? -15.398 10.391 19.172 1 98.88 301 ALA A O 1
ATOM 2339 N N . MET A 1 302 ? -13.875 8.781 18.969 1 98.75 302 MET A N 1
ATOM 2340 C CA . MET A 1 302 ? -14.875 7.715 19.031 1 98.75 302 MET A CA 1
ATOM 2341 C C . MET A 1 302 ? -15.578 7.715 20.375 1 98.75 302 MET A C 1
ATOM 2343 O O . MET A 1 302 ? -16.797 7.484 20.453 1 98.75 302 MET A O 1
ATOM 2347 N N . THR A 1 303 ? -14.844 7.988 21.422 1 98.56 303 THR A N 1
ATOM 2348 C CA . THR A 1 303 ? -15.391 7.992 22.781 1 98.56 303 THR A CA 1
ATOM 2349 C C . THR A 1 303 ? -16.344 9.172 22.969 1 98.56 303 THR A C 1
ATOM 2351 O O . THR A 1 303 ? -17.344 9.055 23.672 1 98.56 303 THR A O 1
ATOM 2354 N N . LEU A 1 304 ? -16.094 10.234 22.312 1 98.81 304 LEU A N 1
ATOM 2355 C CA . LEU A 1 304 ? -16.797 11.477 22.594 1 98.81 304 LEU A CA 1
ATOM 2356 C C . LEU A 1 304 ? -17.969 11.656 21.625 1 98.81 304 LEU A C 1
ATOM 2358 O O . LEU A 1 304 ? -18.781 12.57 21.797 1 98.81 304 LEU A O 1
ATOM 2362 N N . THR A 1 305 ? -18.047 10.82 20.609 1 98.44 305 THR A N 1
ATOM 2363 C CA . THR A 1 305 ? -19.109 10.953 19.625 1 98.44 305 THR A CA 1
ATOM 2364 C C . THR A 1 305 ? -19.953 9.68 19.547 1 98.44 305 THR A C 1
ATOM 2366 O O . THR A 1 305 ? -19.547 8.633 20.062 1 98.44 305 THR A O 1
ATOM 2369 N N . ASN A 1 306 ? -21.094 9.852 18.938 1 97.94 306 ASN A N 1
ATOM 2370 C CA . ASN A 1 306 ? -22 8.719 18.734 1 97.94 306 ASN A CA 1
ATOM 2371 C C . ASN A 1 306 ? -21.938 8.211 17.297 1 97.94 306 ASN A C 1
ATOM 2373 O O . ASN A 1 306 ? -22.109 8.992 16.359 1 97.94 306 ASN A O 1
ATOM 2377 N N . GLU A 1 307 ? -21.734 6.977 17.125 1 97.5 307 GLU A N 1
ATOM 2378 C CA . GLU A 1 307 ? -21.562 6.383 15.805 1 97.5 307 GLU A CA 1
ATOM 2379 C C . GLU A 1 307 ? -22.844 6.539 14.969 1 97.5 307 GLU A C 1
ATOM 2381 O O . GLU A 1 307 ? -22.781 6.547 13.742 1 97.5 307 GLU A O 1
ATOM 2386 N N . SER A 1 308 ? -23.953 6.641 15.555 1 97.31 308 SER A N 1
ATOM 2387 C CA . SER A 1 308 ? -25.219 6.73 14.836 1 97.31 308 SER A CA 1
ATOM 2388 C C . SER A 1 308 ? -25.406 8.109 14.203 1 97.31 308 SER A C 1
ATOM 2390 O O . SER A 1 308 ? -26.219 8.273 13.289 1 97.31 308 SER A O 1
ATOM 2392 N N . ASP A 1 309 ? -24.641 9.078 14.695 1 96.88 309 ASP A N 1
ATOM 2393 C CA . ASP A 1 309 ? -24.906 10.414 14.164 1 96.88 309 ASP A CA 1
ATOM 2394 C C . ASP A 1 309 ? -23.609 11.109 13.758 1 96.88 309 ASP A C 1
ATOM 2396 O O . ASP A 1 309 ? -23.594 12.312 13.516 1 96.88 309 ASP A O 1
ATOM 2400 N N . THR A 1 310 ? -22.484 10.422 13.859 1 98.31 310 THR A N 1
ATOM 2401 C CA . THR A 1 310 ? -21.188 11 13.477 1 98.31 310 THR A CA 1
ATOM 2402 C C . THR A 1 310 ? -20.5 10.133 12.43 1 98.31 310 THR A C 1
ATOM 2404 O O . THR A 1 310 ? -20.172 8.977 12.695 1 98.31 310 THR A O 1
ATOM 2407 N N . LEU A 1 311 ? -20.266 10.648 11.195 1 98.5 311 LEU A N 1
ATOM 2408 C CA . LEU A 1 311 ? -19.391 10.016 10.203 1 98.5 311 LEU A CA 1
ATOM 2409 C C . LEU A 1 311 ? -17.922 10.297 10.508 1 98.5 311 LEU A C 1
ATOM 2411 O O . LEU A 1 311 ? -17.516 11.453 10.625 1 98.5 311 LEU A O 1
ATOM 2415 N N . MET A 1 312 ? -17.172 9.297 10.742 1 98.81 312 MET A N 1
ATOM 2416 C CA . MET A 1 312 ? -15.719 9.414 10.914 1 98.81 312 MET A CA 1
ATOM 2417 C C . MET A 1 312 ? -14.984 8.805 9.719 1 98.81 312 MET A C 1
ATOM 2419 O O . MET A 1 312 ? -15.203 7.645 9.375 1 98.81 312 MET A O 1
ATOM 2423 N N . VAL A 1 313 ? -14.242 9.602 9.055 1 98.81 313 VAL A N 1
ATOM 2424 C CA . VAL A 1 313 ? -13.43 9.203 7.91 1 98.81 313 VAL A CA 1
ATOM 2425 C C . VAL A 1 313 ? -11.953 9.336 8.25 1 98.81 313 VAL A C 1
ATOM 2427 O O . VAL A 1 313 ? -11.484 10.43 8.594 1 98.81 313 VAL A O 1
ATOM 2430 N N . VAL A 1 314 ? -11.195 8.227 8.25 1 98.88 314 VAL A N 1
ATOM 2431 C CA . VAL A 1 314 ? -9.758 8.211 8.5 1 98.88 314 VAL A CA 1
ATOM 2432 C C . VAL A 1 314 ? -9.023 7.867 7.207 1 98.88 314 VAL A C 1
ATOM 2434 O O . VAL A 1 314 ? -9.281 6.832 6.59 1 98.88 314 VAL A O 1
ATOM 2437 N N . THR A 1 315 ? -8.133 8.719 6.742 1 98.69 315 THR A N 1
ATOM 2438 C CA . THR A 1 315 ? -7.391 8.492 5.508 1 98.69 315 THR A CA 1
ATOM 2439 C C . THR A 1 315 ? -6.078 9.273 5.508 1 98.69 315 THR A C 1
ATOM 2441 O O . THR A 1 315 ? -5.641 9.758 6.555 1 98.69 315 THR A O 1
ATOM 2444 N N . ALA A 1 316 ? -5.305 9.188 4.426 1 97.94 316 ALA A N 1
ATOM 2445 C CA . ALA A 1 316 ? -4.117 9.992 4.16 1 97.94 316 ALA A CA 1
ATOM 2446 C C . ALA A 1 316 ? -4.301 10.852 2.91 1 97.94 316 ALA A C 1
ATOM 2448 O O . ALA A 1 316 ? -5.074 10.492 2.018 1 97.94 316 ALA A O 1
ATOM 2449 N N . ASP A 1 317 ? -3.705 11.93 2.91 1 95.19 317 ASP A N 1
ATOM 2450 C CA . ASP A 1 317 ? -3.746 12.703 1.677 1 95.19 317 ASP A CA 1
ATOM 2451 C C . ASP A 1 317 ? -2.828 12.102 0.615 1 95.19 317 ASP A C 1
ATOM 2453 O O . ASP A 1 317 ? -3.057 12.281 -0.583 1 95.19 317 ASP A O 1
ATOM 2457 N N . HIS A 1 318 ? -1.812 11.438 0.996 1 97.44 318 HIS A N 1
ATOM 2458 C CA . HIS A 1 318 ? -0.913 10.68 0.131 1 97.44 318 HIS A CA 1
ATOM 2459 C C . HIS A 1 318 ? -0.082 9.688 0.935 1 97.44 318 HIS A C 1
ATOM 2461 O O . HIS A 1 318 ? -0.152 9.664 2.166 1 97.44 318 HIS A O 1
ATOM 2467 N N . SER A 1 319 ? 0.617 8.828 0.162 1 97.88 319 SER A N 1
ATOM 2468 C CA . SER A 1 319 ? 1.547 7.875 0.751 1 97.88 319 SER A CA 1
ATOM 2469 C C . SER A 1 319 ? 2.982 8.383 0.68 1 97.88 319 SER A C 1
ATOM 2471 O O . SER A 1 319 ? 3.217 9.562 0.404 1 97.88 319 SER A O 1
ATOM 2473 N N . HIS A 1 320 ? 3.936 7.535 1.139 1 98.38 320 HIS A N 1
ATOM 2474 C CA . HIS A 1 320 ? 5.367 7.805 1.146 1 98.38 320 HIS A CA 1
ATOM 2475 C C . HIS A 1 320 ? 6.152 6.641 0.558 1 98.38 320 HIS A C 1
ATOM 2477 O O . HIS A 1 320 ? 5.617 5.539 0.41 1 98.38 320 HIS A O 1
ATOM 2483 N N . VAL A 1 321 ? 7.391 6.91 0.163 1 98 321 VAL A N 1
ATOM 2484 C CA . VAL A 1 321 ? 8.219 5.895 -0.479 1 98 321 VAL A CA 1
ATOM 2485 C C . VAL A 1 321 ? 8.93 5.059 0.583 1 98 321 VAL A C 1
ATOM 2487 O O . VAL A 1 321 ? 10.156 4.961 0.59 1 98 321 VAL A O 1
ATOM 2490 N N . PHE A 1 322 ? 8.164 4.426 1.471 1 98.69 322 PHE A N 1
ATOM 2491 C CA . PHE A 1 322 ? 8.484 3.721 2.705 1 98.69 322 PHE A CA 1
ATOM 2492 C C . PHE A 1 322 ? 8.047 2.266 2.629 1 98.69 322 PHE A C 1
ATOM 2494 O O . PHE A 1 322 ? 6.922 1.974 2.205 1 98.69 322 PHE A O 1
ATOM 2501 N N . ASN A 1 323 ? 8.969 1.293 2.996 1 98.44 323 ASN A N 1
ATOM 2502 C CA . ASN A 1 323 ? 8.641 -0.124 2.871 1 98.44 323 ASN A CA 1
ATOM 2503 C C . ASN A 1 323 ? 9.062 -0.906 4.113 1 98.44 323 ASN A C 1
ATOM 2505 O O . ASN A 1 323 ? 9.977 -0.495 4.832 1 98.44 323 ASN A O 1
ATOM 2509 N N . ILE A 1 324 ? 8.32 -2.02 4.418 1 98.5 324 ILE A N 1
ATOM 2510 C CA . ILE A 1 324 ? 8.703 -3.092 5.332 1 98.5 324 ILE A CA 1
ATOM 2511 C C . ILE A 1 324 ? 9.344 -4.234 4.547 1 98.5 324 ILE A C 1
ATOM 2513 O O . ILE A 1 324 ? 8.711 -4.816 3.66 1 98.5 324 ILE A O 1
ATOM 2517 N N . ALA A 1 325 ? 10.578 -4.656 4.91 1 95.44 325 ALA A N 1
ATOM 2518 C CA . ALA A 1 325 ? 11.32 -5.496 3.979 1 95.44 325 ALA A CA 1
ATOM 2519 C C . ALA A 1 325 ? 12.18 -6.52 4.723 1 95.44 325 ALA A C 1
ATOM 2521 O O . ALA A 1 325 ? 12.273 -6.477 5.953 1 95.44 325 ALA A O 1
ATOM 2522 N N . GLY A 1 326 ? 12.898 -7.617 4.035 1 93.56 326 GLY A N 1
ATOM 2523 C CA . GLY A 1 326 ? 14.086 -8.352 4.434 1 93.56 326 GLY A CA 1
ATOM 2524 C C . GLY A 1 326 ? 13.766 -9.688 5.078 1 93.56 326 GLY A C 1
ATOM 2525 O O . GLY A 1 326 ? 14.68 -10.438 5.457 1 93.56 326 GLY A O 1
ATOM 2526 N N . TYR A 1 327 ? 12.703 -10.148 5.43 1 95.38 327 TYR A N 1
ATOM 2527 C CA . TYR A 1 327 ? 12.172 -11.398 5.961 1 95.38 327 TYR A CA 1
ATOM 2528 C C . TYR A 1 327 ? 12.531 -11.57 7.43 1 95.38 327 TYR A C 1
ATOM 2530 O O . TYR A 1 327 ? 13.055 -12.609 7.832 1 95.38 327 TYR A O 1
ATOM 2538 N N . PRO A 1 328 ? 12.375 -10.633 8.234 1 97.31 328 PRO A N 1
ATOM 2539 C CA . PRO A 1 328 ? 12.57 -10.82 9.672 1 97.31 328 PRO A CA 1
ATOM 2540 C C . PRO A 1 328 ? 11.562 -11.797 10.273 1 97.31 328 PRO A C 1
ATOM 2542 O O . PRO A 1 328 ? 10.445 -11.93 9.773 1 97.31 328 PRO A O 1
ATOM 2545 N N . LYS A 1 329 ? 11.945 -12.445 11.359 1 97.38 329 LYS A N 1
ATOM 2546 C CA . LYS A 1 329 ? 11.039 -13.328 12.086 1 97.38 329 LYS A CA 1
ATOM 2547 C C . LYS A 1 329 ? 9.883 -12.547 12.695 1 97.38 329 LYS A C 1
ATOM 2549 O O . LYS A 1 329 ? 10.031 -11.375 13.039 1 97.38 329 LYS A O 1
ATOM 2554 N N . ARG A 1 330 ? 8.773 -13.227 12.766 1 97.94 330 ARG A N 1
ATOM 2555 C CA . ARG A 1 330 ? 7.648 -12.609 13.461 1 97.94 330 ARG A CA 1
ATOM 2556 C C . ARG A 1 330 ? 8.031 -12.211 14.883 1 97.94 330 ARG A C 1
ATOM 2558 O O . ARG A 1 330 ? 8.719 -12.961 15.578 1 97.94 330 ARG A O 1
ATOM 2565 N N . GLY A 1 331 ? 7.668 -11.023 15.25 1 97.81 331 GLY A N 1
ATOM 2566 C CA . GLY A 1 331 ? 7.988 -10.531 16.578 1 97.81 331 GLY A CA 1
ATOM 2567 C C . GLY A 1 331 ? 9.281 -9.742 16.625 1 97.81 331 GLY A C 1
ATOM 2568 O O . GLY A 1 331 ? 9.555 -9.055 17.609 1 97.81 331 GLY A O 1
ATOM 2569 N N . SER A 1 332 ? 10.133 -9.898 15.57 1 97.81 332 SER A N 1
ATOM 2570 C CA . SER A 1 332 ? 11.312 -9.055 15.516 1 97.81 332 SER A CA 1
ATOM 2571 C C . SER A 1 332 ? 10.938 -7.574 15.555 1 97.81 332 SER A C 1
ATOM 2573 O O . SER A 1 332 ? 9.891 -7.18 15.039 1 97.81 332 SER A O 1
ATOM 2575 N N . SER A 1 333 ? 11.805 -6.801 16.156 1 98.31 333 SER A N 1
ATOM 2576 C CA . SER A 1 333 ? 11.539 -5.367 16.266 1 98.31 333 SER A CA 1
ATOM 2577 C C . SER A 1 333 ? 11.344 -4.742 14.891 1 98.31 333 SER A C 1
ATOM 2579 O O . SER A 1 333 ? 12.211 -4.855 14.023 1 98.31 333 SER A O 1
ATOM 2581 N N . ILE A 1 334 ? 10.234 -4.043 14.719 1 98.81 334 ILE A N 1
ATOM 2582 C CA . ILE A 1 334 ? 9.93 -3.402 13.445 1 98.81 334 ILE A CA 1
ATOM 2583 C C . ILE A 1 334 ? 10.977 -2.34 13.125 1 98.81 334 ILE A C 1
ATOM 2585 O O . ILE A 1 334 ? 11.164 -1.97 11.969 1 98.81 334 ILE A O 1
ATOM 2589 N N . LEU A 1 335 ? 11.68 -1.802 14.148 1 98.69 335 LEU A N 1
ATOM 2590 C CA . LEU A 1 335 ? 12.727 -0.793 13.992 1 98.69 335 LEU A CA 1
ATOM 2591 C C . LEU A 1 335 ? 14.109 -1.435 14.016 1 98.69 335 LEU A C 1
ATOM 2593 O O . LEU A 1 335 ? 15.117 -0.737 14.125 1 98.69 335 LEU A O 1
ATOM 2597 N N . GLY A 1 336 ? 14.125 -2.734 13.93 1 97.94 336 GLY A N 1
ATOM 2598 C CA . GLY A 1 336 ? 15.344 -3.465 14.219 1 97.94 336 GLY A CA 1
ATOM 2599 C C . GLY A 1 336 ? 16.125 -3.82 12.969 1 97.94 336 GLY A C 1
ATOM 2600 O O . GLY A 1 336 ? 15.906 -3.246 11.906 1 97.94 336 GLY A O 1
ATOM 2601 N N . VAL A 1 337 ? 17.109 -4.719 13.227 1 97.88 337 VAL A N 1
ATOM 2602 C CA . VAL A 1 337 ? 18.078 -5.16 12.242 1 97.88 337 VAL A CA 1
ATOM 2603 C C . VAL A 1 337 ? 17.828 -6.621 11.875 1 97.88 337 VAL A C 1
ATOM 2605 O O . VAL A 1 337 ? 17.531 -7.441 12.75 1 97.88 337 VAL A O 1
ATOM 2608 N N . ILE A 1 338 ? 17.844 -6.895 10.578 1 97.12 338 ILE A N 1
ATOM 2609 C CA . ILE A 1 338 ? 17.812 -8.266 10.078 1 97.12 338 ILE A CA 1
ATOM 2610 C C . ILE A 1 338 ? 19.234 -8.797 9.945 1 97.12 338 ILE A C 1
ATOM 2612 O O . ILE A 1 338 ? 20 -8.352 9.086 1 97.12 338 ILE A O 1
ATOM 2616 N N . ASN A 1 339 ? 19.547 -9.695 10.781 1 95.12 339 ASN A N 1
ATOM 2617 C CA . ASN A 1 339 ? 20.844 -10.359 10.766 1 95.12 339 ASN A CA 1
ATOM 2618 C C . ASN A 1 339 ? 20.703 -11.859 10.562 1 95.12 339 ASN A C 1
ATOM 2620 O O . ASN A 1 339 ? 20.594 -12.617 11.531 1 95.12 339 ASN A O 1
ATOM 2624 N N . PRO A 1 340 ? 20.75 -12.266 9.312 1 92.19 340 PRO A N 1
ATOM 2625 C CA . PRO A 1 340 ? 20.531 -13.695 9.039 1 92.19 340 PRO A CA 1
ATOM 2626 C C . PRO A 1 340 ? 21.594 -14.578 9.68 1 92.19 340 PRO A C 1
ATOM 2628 O O . PRO A 1 340 ? 22.766 -14.188 9.766 1 92.19 340 PRO A O 1
ATOM 2631 N N . GLU A 1 341 ? 21.141 -15.727 10.062 1 88.31 341 GLU A N 1
ATOM 2632 C CA . GLU A 1 341 ? 22.062 -16.703 10.625 1 88.31 341 GLU A CA 1
ATOM 2633 C C . GLU A 1 341 ? 23.016 -17.234 9.555 1 88.31 341 GLU A C 1
ATOM 2635 O O . GLU A 1 341 ? 24.203 -17.438 9.812 1 88.31 341 GLU A O 1
ATOM 2640 N N . ASN A 1 342 ? 22.469 -17.5 8.398 1 89.19 342 ASN A N 1
ATOM 2641 C CA . ASN A 1 342 ? 23.266 -17.938 7.262 1 89.19 342 ASN A CA 1
ATOM 2642 C C . ASN A 1 342 ? 23.953 -16.766 6.574 1 89.19 342 ASN A C 1
ATOM 2644 O O . ASN A 1 342 ? 23.297 -15.945 5.926 1 89.19 342 ASN A O 1
ATOM 2648 N N . PRO A 1 343 ? 25.219 -16.703 6.613 1 89.88 343 PRO A N 1
ATOM 2649 C CA . PRO A 1 343 ? 25.969 -15.578 6.043 1 89.88 343 PRO A CA 1
ATOM 2650 C C . PRO A 1 343 ? 25.719 -15.414 4.543 1 89.88 343 PRO A C 1
ATOM 2652 O O . PRO A 1 343 ? 25.891 -14.32 4.004 1 89.88 343 PRO A O 1
ATOM 2655 N N . ASP A 1 344 ? 25.297 -16.484 3.893 1 87.62 344 ASP A N 1
ATOM 2656 C CA . ASP A 1 344 ? 25.047 -16.422 2.455 1 87.62 344 ASP A CA 1
ATOM 2657 C C . ASP A 1 344 ? 23.828 -15.555 2.141 1 87.62 344 ASP A C 1
ATOM 2659 O O . ASP A 1 344 ? 23.625 -15.148 0.997 1 87.62 344 ASP A O 1
ATOM 2663 N N . GLU A 1 345 ? 23.062 -15.297 3.182 1 89.56 345 GLU A N 1
ATOM 2664 C CA . GLU A 1 345 ? 21.859 -14.492 3.012 1 89.56 345 GLU A CA 1
ATOM 2665 C C . GLU A 1 345 ? 22.156 -13.008 3.213 1 89.56 345 GLU A C 1
ATOM 2667 O O . GLU A 1 345 ? 21.312 -12.156 2.934 1 89.56 345 GLU A O 1
ATOM 2672 N N . LEU A 1 346 ? 23.375 -12.75 3.662 1 94.88 346 LEU A N 1
ATOM 2673 C CA . LEU A 1 346 ? 23.781 -11.359 3.812 1 94.88 346 LEU A CA 1
ATOM 2674 C C . LEU A 1 346 ? 24.031 -10.711 2.453 1 94.88 346 LEU A C 1
ATOM 2676 O O . LEU A 1 346 ? 24.375 -11.398 1.489 1 94.88 346 LEU A O 1
ATOM 2680 N N . PRO A 1 347 ? 23.844 -9.406 2.391 1 95.25 347 PRO A N 1
ATOM 2681 C CA . PRO A 1 347 ? 24.234 -8.688 1.174 1 95.25 347 PRO A CA 1
ATOM 2682 C C . PRO A 1 347 ? 25.703 -8.875 0.82 1 95.25 347 PRO A C 1
ATOM 2684 O O . PRO A 1 347 ? 26.5 -9.289 1.668 1 95.25 347 PRO A O 1
ATOM 2687 N N . PRO A 1 348 ? 26.016 -8.539 -0.45 1 93.75 348 PRO A N 1
ATOM 2688 C CA . PRO A 1 348 ? 27.391 -8.703 -0.902 1 93.75 348 PRO A CA 1
ATOM 2689 C C . PRO A 1 348 ? 28.406 -7.977 -0.012 1 93.75 348 PRO A C 1
ATOM 2691 O O . PRO A 1 348 ? 29.562 -8.391 0.089 1 93.75 348 PRO A O 1
ATOM 2694 N N . ASP A 1 349 ? 28.047 -6.887 0.604 1 93.75 349 ASP A N 1
ATOM 2695 C CA . ASP A 1 349 ? 28.953 -6.141 1.459 1 93.75 349 ASP A CA 1
ATOM 2696 C C . ASP A 1 349 ? 29.016 -6.742 2.861 1 93.75 349 ASP A C 1
ATOM 2698 O O . ASP A 1 349 ? 29.641 -6.18 3.758 1 93.75 349 ASP A O 1
ATOM 2702 N N . LYS A 1 350 ? 28.25 -7.82 3.1 1 94.56 350 LYS A N 1
ATOM 2703 C CA . LYS A 1 350 ? 28.266 -8.625 4.32 1 94.56 350 LYS A CA 1
ATOM 2704 C C . LYS A 1 350 ? 27.703 -7.84 5.504 1 94.56 350 LYS A C 1
ATOM 2706 O O . LYS A 1 350 ? 28 -8.156 6.656 1 94.56 350 LYS A O 1
ATOM 2711 N N . LYS A 1 351 ? 27.031 -6.812 5.254 1 95.81 351 LYS A N 1
ATOM 2712 C CA . LYS A 1 351 ? 26.406 -6.031 6.316 1 95.81 351 LYS A CA 1
ATOM 2713 C C . LYS A 1 351 ? 24.906 -6.324 6.406 1 95.81 351 LYS A C 1
ATOM 2715 O O . LYS A 1 351 ? 24.203 -6.324 5.395 1 95.81 351 LYS A O 1
ATOM 2720 N N . PRO A 1 352 ? 24.453 -6.562 7.641 1 97.12 352 PRO A N 1
ATOM 2721 C CA . PRO A 1 352 ? 23 -6.637 7.832 1 97.12 352 PRO A CA 1
ATOM 2722 C C . PRO A 1 352 ? 22.281 -5.375 7.367 1 97.12 352 PRO A C 1
ATOM 2724 O O . PRO A 1 352 ? 22.906 -4.457 6.836 1 97.12 352 PRO A O 1
ATOM 2727 N N . TRP A 1 353 ? 21.016 -5.383 7.445 1 97.38 353 TRP A N 1
ATOM 2728 C CA . TRP A 1 353 ? 20.203 -4.234 7.031 1 97.38 353 TRP A CA 1
ATOM 2729 C C . TRP A 1 353 ? 18.953 -4.113 7.887 1 97.38 353 TRP A C 1
ATOM 2731 O O . TRP A 1 353 ? 18.641 -5.008 8.68 1 97.38 353 TRP A O 1
ATOM 2741 N N . THR A 1 354 ? 18.266 -3.012 7.848 1 98.06 354 THR A N 1
ATOM 2742 C CA . THR A 1 354 ? 17.109 -2.77 8.695 1 98.06 354 THR A CA 1
ATOM 2743 C C . THR A 1 354 ? 15.828 -3.24 8.008 1 98.06 354 THR A C 1
ATOM 2745 O O . THR A 1 354 ? 15.773 -3.322 6.777 1 98.06 354 THR A O 1
ATOM 2748 N N . THR A 1 355 ? 14.812 -3.584 8.797 1 98.5 355 THR A N 1
ATOM 2749 C CA . THR A 1 355 ? 13.5 -4.016 8.328 1 98.5 355 THR A CA 1
ATOM 2750 C C . THR A 1 355 ? 12.82 -2.904 7.531 1 98.5 355 THR A C 1
ATOM 2752 O O . THR A 1 355 ? 12.125 -3.176 6.547 1 98.5 355 THR A O 1
ATOM 2755 N N . LEU A 1 356 ? 13.016 -1.688 7.969 1 98.81 356 LEU A N 1
ATOM 2756 C CA . LEU A 1 356 ? 12.398 -0.535 7.32 1 98.81 356 LEU A CA 1
ATOM 2757 C C . LEU A 1 356 ? 13.383 0.157 6.383 1 98.81 356 LEU A C 1
ATOM 2759 O O . LEU A 1 356 ? 14.562 0.283 6.703 1 98.81 356 LEU A O 1
ATOM 2763 N N . VAL A 1 357 ? 12.922 0.543 5.223 1 98.62 357 VAL A N 1
ATOM 2764 C CA . VAL A 1 357 ? 13.773 1.165 4.211 1 98.62 357 VAL A CA 1
ATOM 2765 C C . VAL A 1 357 ? 12.961 2.191 3.42 1 98.62 357 VAL A C 1
ATOM 2767 O O . VAL A 1 357 ? 11.727 2.156 3.424 1 98.62 357 VAL A O 1
ATOM 2770 N N . TYR A 1 358 ? 13.641 3.172 2.785 1 98.69 358 TYR A N 1
ATOM 2771 C CA . TYR A 1 358 ? 13.008 4.195 1.968 1 98.69 358 TYR A CA 1
ATOM 2772 C C . TYR A 1 358 ? 13.492 4.125 0.525 1 98.69 358 TYR A C 1
ATOM 2774 O O . TYR A 1 358 ? 14.625 3.721 0.266 1 98.69 358 TYR A O 1
ATOM 2782 N N . GLY A 1 359 ? 12.617 4.559 -0.418 1 98.31 359 GLY A N 1
ATOM 2783 C CA . GLY A 1 359 ? 12.984 4.621 -1.824 1 98.31 359 GLY A CA 1
ATOM 2784 C C . GLY A 1 359 ? 13.828 5.836 -2.17 1 98.31 359 GLY A C 1
ATOM 2785 O O . GLY A 1 359 ? 14.555 5.832 -3.164 1 98.31 359 GLY A O 1
ATOM 2786 N N . ASN A 1 360 ? 13.68 6.945 -1.454 1 98.19 360 ASN A N 1
ATOM 2787 C CA . ASN A 1 360 ? 14.492 8.141 -1.642 1 98.19 360 ASN A CA 1
ATOM 2788 C C . ASN A 1 360 ? 14.555 8.984 -0.369 1 98.19 360 ASN A C 1
ATOM 2790 O O . ASN A 1 360 ? 13.969 8.617 0.651 1 98.19 360 ASN A O 1
ATOM 2794 N N . GLY A 1 361 ? 15.367 9.992 -0.353 1 98 361 GLY A N 1
ATOM 2795 C CA . GLY A 1 361 ? 15.461 10.883 0.793 1 98 361 GLY A CA 1
ATOM 2796 C C . GLY A 1 361 ? 16.859 10.992 1.353 1 98 361 GLY A C 1
ATOM 2797 O O . GLY A 1 361 ? 17.828 10.586 0.706 1 98 361 GLY A O 1
ATOM 2798 N N . PRO A 1 362 ? 16.984 11.609 2.516 1 97.94 362 PRO A N 1
ATOM 2799 C CA . PRO A 1 362 ? 18.297 11.969 3.053 1 97.94 362 PRO A CA 1
ATOM 2800 C C . PRO A 1 362 ? 19.047 10.766 3.633 1 97.94 362 PRO A C 1
ATOM 2802 O O . PRO A 1 362 ? 20.188 10.906 4.074 1 97.94 362 PRO A O 1
ATOM 2805 N N . GLY A 1 363 ? 18.438 9.57 3.602 1 97.62 363 GLY A N 1
ATOM 2806 C CA . GLY A 1 363 ? 19.078 8.383 4.156 1 97.62 363 GLY A CA 1
ATOM 2807 C C . GLY A 1 363 ? 20.031 7.715 3.188 1 97.62 363 GLY A C 1
ATOM 2808 O O . GLY A 1 363 ? 20.547 6.625 3.465 1 97.62 363 GLY A O 1
ATOM 2809 N N . TYR A 1 364 ? 20.281 8.297 2 1 97.69 364 TYR A N 1
ATOM 2810 C CA . TYR A 1 364 ? 21.203 7.719 1.028 1 97.69 364 TYR A CA 1
ATOM 2811 C C . TYR A 1 364 ? 22.609 7.59 1.615 1 97.69 364 TYR A C 1
ATOM 2813 O O . TYR A 1 364 ? 23.094 8.516 2.266 1 97.69 364 TYR A O 1
ATOM 2821 N N . ASP A 1 365 ? 23.234 6.461 1.4 1 95.88 365 ASP A N 1
ATOM 2822 C CA . ASP A 1 365 ? 24.453 6.164 2.123 1 95.88 365 ASP A CA 1
ATOM 2823 C C . ASP A 1 365 ? 25.688 6.426 1.248 1 95.88 365 ASP A C 1
ATOM 2825 O O . ASP A 1 365 ? 26.828 6.258 1.695 1 95.88 365 ASP A O 1
ATOM 2829 N N . TRP A 1 366 ? 25.516 6.785 -0.035 1 94.94 366 TRP A N 1
ATOM 2830 C CA . TRP A 1 366 ? 26.594 7.117 -0.971 1 94.94 366 TRP A CA 1
ATOM 2831 C C . TRP A 1 366 ? 27.547 5.941 -1.14 1 94.94 366 TRP A C 1
ATOM 2833 O O . TRP A 1 366 ? 28.766 6.137 -1.267 1 94.94 366 TRP A O 1
ATOM 2843 N N . GLY A 1 367 ? 26.984 4.68 -1.025 1 92.56 367 GLY A N 1
ATOM 2844 C CA . GLY A 1 367 ? 27.75 3.467 -1.23 1 92.56 367 GLY A CA 1
ATOM 2845 C C . GLY A 1 367 ? 28.547 3.043 -0.002 1 92.56 367 GLY A C 1
ATOM 2846 O O . GLY A 1 367 ? 29.266 2.045 -0.035 1 92.56 367 GLY A O 1
ATOM 2847 N N . PHE A 1 368 ? 28.391 3.793 1.119 1 92.56 368 PHE A N 1
ATOM 2848 C CA . PHE A 1 368 ? 29.062 3.484 2.377 1 92.56 368 PHE A CA 1
ATOM 2849 C C . PHE A 1 368 ? 28.047 3.143 3.463 1 92.56 368 PHE A C 1
ATOM 2851 O O . PHE A 1 368 ? 27.906 3.881 4.438 1 92.56 368 PHE A O 1
ATOM 2858 N N . ARG A 1 369 ? 27.469 2.014 3.238 1 92.88 369 ARG A N 1
ATOM 2859 C CA . ARG A 1 369 ? 26.484 1.593 4.238 1 92.88 369 ARG A CA 1
ATOM 2860 C C . ARG A 1 369 ? 27.156 1.34 5.586 1 92.88 369 ARG A C 1
ATOM 2862 O O . ARG A 1 369 ? 28.156 0.625 5.66 1 92.88 369 ARG A O 1
ATOM 2869 N N . ILE A 1 370 ? 26.625 1.942 6.609 1 94.12 370 ILE A N 1
ATOM 2870 C CA . ILE A 1 370 ? 27.062 1.655 7.969 1 94.12 370 ILE A CA 1
ATOM 2871 C C . ILE A 1 370 ? 26.438 0.355 8.453 1 94.12 370 ILE A C 1
ATOM 2873 O O . ILE A 1 370 ? 25.234 0.124 8.242 1 94.12 370 ILE A O 1
ATOM 2877 N N . ASN A 1 371 ? 27.297 -0.51 9.086 1 96.25 371 ASN A N 1
ATOM 2878 C CA . ASN A 1 371 ? 26.75 -1.723 9.688 1 96.25 371 ASN A CA 1
ATOM 2879 C C . ASN A 1 371 ? 25.766 -1.399 10.797 1 96.25 371 ASN A C 1
ATOM 2881 O O . ASN A 1 371 ? 26.125 -0.856 11.836 1 96.25 371 ASN A O 1
ATOM 2885 N N . PRO A 1 372 ? 24.516 -1.73 10.586 1 96.44 372 PRO A N 1
ATOM 2886 C CA . PRO A 1 372 ? 23.5 -1.314 11.555 1 96.44 372 PRO A CA 1
ATOM 2887 C C . PRO A 1 372 ? 23.656 -2.02 12.898 1 96.44 372 PRO A C 1
ATOM 2889 O O . PRO A 1 372 ? 23 -1.639 13.875 1 96.44 372 PRO A O 1
ATOM 2892 N N . LEU A 1 373 ? 24.438 -3.045 12.977 1 95.31 373 LEU A N 1
ATOM 2893 C CA . LEU A 1 373 ? 24.703 -3.691 14.258 1 95.31 373 LEU A CA 1
ATOM 2894 C C . LEU A 1 373 ? 25.484 -2.768 15.18 1 95.31 373 LEU A C 1
ATOM 2896 O O . LEU A 1 373 ? 25.531 -2.98 16.391 1 95.31 373 LEU A O 1
ATOM 2900 N N . PHE A 1 374 ? 26.141 -1.758 14.594 1 95.69 374 PHE A N 1
ATOM 2901 C CA . PHE A 1 374 ? 26.984 -0.87 15.383 1 95.69 374 PHE A CA 1
ATOM 2902 C C . PHE A 1 374 ? 26.281 0.457 15.641 1 95.69 374 PHE A C 1
ATOM 2904 O O . PHE A 1 374 ? 26.891 1.405 16.125 1 95.69 374 PHE A O 1
ATOM 2911 N N . ILE A 1 375 ? 25.109 0.562 15.227 1 95.12 375 ILE A N 1
ATOM 2912 C CA . ILE A 1 375 ? 24.328 1.773 15.453 1 95.12 375 ILE A CA 1
ATOM 2913 C C . ILE A 1 375 ? 22.969 1.407 16.047 1 95.12 375 ILE A C 1
ATOM 2915 O O . ILE A 1 375 ? 22.391 0.371 15.703 1 95.12 375 ILE A O 1
ATOM 2919 N N . ASP A 1 376 ? 22.453 2.205 16.953 1 97.56 376 ASP A N 1
ATOM 2920 C CA . ASP A 1 376 ? 21.109 1.996 17.5 1 97.56 376 ASP A CA 1
ATOM 2921 C C . ASP A 1 376 ? 20.031 2.377 16.484 1 97.56 376 ASP A C 1
ATOM 2923 O O . ASP A 1 376 ? 19.578 3.521 16.453 1 97.56 376 ASP A O 1
ATOM 2927 N N . THR A 1 377 ? 19.578 1.396 15.773 1 97.56 377 THR A N 1
ATOM 2928 C CA . THR A 1 377 ? 18.578 1.633 14.734 1 97.56 377 THR A CA 1
ATOM 2929 C C . THR A 1 377 ? 17.219 1.992 15.344 1 97.56 377 THR A C 1
ATOM 2931 O O . THR A 1 377 ? 16.312 2.402 14.633 1 97.56 377 THR A O 1
ATOM 2934 N N . THR A 1 378 ? 17.047 1.886 16.641 1 97.38 378 THR A N 1
ATOM 2935 C CA . THR A 1 378 ? 15.797 2.197 17.312 1 97.38 378 THR A CA 1
ATOM 2936 C C . THR A 1 378 ? 15.812 3.627 17.844 1 97.38 378 THR A C 1
ATOM 2938 O O . THR A 1 378 ? 14.844 4.074 18.469 1 97.38 378 THR A O 1
ATOM 2941 N N . ASN A 1 379 ? 16.938 4.262 17.625 1 98 379 ASN A N 1
ATOM 2942 C CA . ASN A 1 379 ? 17 5.664 18.016 1 98 379 ASN A CA 1
ATOM 2943 C C . ASN A 1 379 ? 16.016 6.516 17.219 1 98 379 ASN A C 1
ATOM 2945 O O . ASN A 1 379 ? 15.844 6.301 16.016 1 98 379 ASN A O 1
ATOM 2949 N N . LYS A 1 380 ? 15.406 7.52 17.875 1 97.75 380 LYS A N 1
ATOM 2950 C CA . LYS A 1 380 ? 14.398 8.359 17.219 1 97.75 380 LYS A CA 1
ATOM 2951 C C . LYS A 1 380 ? 15.008 9.172 16.078 1 97.75 380 LYS A C 1
ATOM 2953 O O . LYS A 1 380 ? 14.297 9.625 15.188 1 97.75 380 LYS A O 1
ATOM 2958 N N . ASN A 1 381 ? 16.359 9.375 16.109 1 97.44 381 ASN A N 1
ATOM 2959 C CA . ASN A 1 381 ? 17.031 10.172 15.078 1 97.44 381 ASN A CA 1
ATOM 2960 C C . ASN A 1 381 ? 17.656 9.289 14.008 1 97.44 381 ASN A C 1
ATOM 2962 O O . ASN A 1 381 ? 18.312 9.789 13.094 1 97.44 381 ASN A O 1
ATOM 2966 N N . TYR A 1 382 ? 17.531 7.973 14.18 1 98 382 TYR A N 1
ATOM 2967 C CA . TYR A 1 382 ? 18.078 7.086 13.156 1 98 382 TYR A CA 1
ATOM 2968 C C . TYR A 1 382 ? 17.375 7.309 11.82 1 98 382 TYR A C 1
ATOM 2970 O O . TYR A 1 382 ? 16.141 7.332 11.758 1 98 382 TYR A O 1
ATOM 2978 N N . ARG A 1 383 ? 18.156 7.547 10.766 1 97.81 383 ARG A N 1
ATOM 2979 C CA . ARG A 1 383 ? 17.625 7.684 9.414 1 97.81 383 ARG A CA 1
ATOM 2980 C C . ARG A 1 383 ? 17.797 6.387 8.625 1 97.81 383 ARG A C 1
ATOM 2982 O O . ARG A 1 383 ? 18.922 5.926 8.414 1 97.81 383 ARG A O 1
ATOM 2989 N N . GLN A 1 384 ? 16.75 5.777 8.219 1 98.25 384 GLN A N 1
ATOM 2990 C CA . GLN A 1 384 ? 16.812 4.586 7.383 1 98.25 384 GLN A CA 1
ATOM 2991 C C . GLN A 1 384 ? 17.438 4.891 6.031 1 98.25 384 GLN A C 1
ATOM 2993 O O . GLN A 1 384 ? 17.297 5.996 5.508 1 98.25 384 GLN A O 1
ATOM 2998 N N . VAL A 1 385 ? 18.062 3.893 5.449 1 97.75 385 VAL A N 1
ATOM 2999 C CA . VAL A 1 385 ? 18.734 4.059 4.168 1 97.75 385 VAL A CA 1
ATOM 3000 C C . VAL A 1 385 ? 17.703 4.25 3.061 1 97.75 385 VAL A C 1
ATOM 3002 O O . VAL A 1 385 ? 16.562 3.814 3.189 1 97.75 385 VAL A O 1
ATOM 3005 N N . SER A 1 386 ? 18.156 4.941 1.973 1 98.06 386 SER A N 1
ATOM 3006 C CA . SER A 1 386 ? 17.297 5.219 0.826 1 98.06 386 SER A CA 1
ATOM 3007 C C . SER A 1 386 ? 18.031 4.992 -0.487 1 98.06 386 SER A C 1
ATOM 3009 O O . SER A 1 386 ? 19.266 4.93 -0.507 1 98.06 386 SER A O 1
ATOM 3011 N N . ALA A 1 387 ? 17.281 4.859 -1.592 1 97.69 387 ALA A N 1
ATOM 3012 C CA . ALA A 1 387 ? 17.844 4.477 -2.885 1 97.69 387 ALA A CA 1
ATOM 3013 C C . ALA A 1 387 ? 18.312 5.703 -3.666 1 97.69 387 ALA A C 1
ATOM 3015 O O . ALA A 1 387 ? 19.266 5.629 -4.438 1 97.69 387 ALA A O 1
ATOM 3016 N N . VAL A 1 388 ? 17.594 6.824 -3.605 1 97.88 388 VAL A N 1
ATOM 3017 C CA . VAL A 1 388 ? 17.906 8.047 -4.332 1 97.88 388 VAL A CA 1
ATOM 3018 C C . VAL A 1 388 ? 18.219 9.172 -3.348 1 97.88 388 VAL A C 1
ATOM 3020 O O . VAL A 1 388 ? 17.469 9.406 -2.402 1 97.88 388 VAL A O 1
ATOM 3023 N N . PRO A 1 389 ? 19.359 9.898 -3.549 1 97.5 389 PRO A N 1
ATOM 3024 C CA . PRO A 1 389 ? 19.844 10.891 -2.582 1 97.5 389 PRO A CA 1
ATOM 3025 C C . PRO A 1 389 ? 19.109 12.227 -2.697 1 97.5 389 PRO A C 1
ATOM 3027 O O . PRO A 1 389 ? 19.688 13.219 -3.156 1 97.5 389 PRO A O 1
ATOM 3030 N N . LEU A 1 390 ? 17.969 12.328 -2.146 1 97.06 390 LEU A N 1
ATOM 3031 C CA . LEU A 1 390 ? 17.25 13.594 -2.072 1 97.06 390 LEU A CA 1
ATOM 3032 C C . LEU A 1 390 ? 17.375 14.211 -0.682 1 97.06 390 LEU A C 1
ATOM 3034 O O . LEU A 1 390 ? 17.594 13.5 0.299 1 97.06 390 LEU A O 1
ATOM 3038 N N . SER A 1 391 ? 17.297 15.523 -0.612 1 96.19 391 SER A N 1
ATOM 3039 C CA . SER A 1 391 ? 17.375 16.203 0.673 1 96.19 391 SER A CA 1
ATOM 3040 C C . SER A 1 391 ? 16.141 15.953 1.522 1 96.19 391 SER A C 1
ATOM 3042 O O . SER A 1 391 ? 16.172 16.078 2.746 1 96.19 391 SER A O 1
ATOM 3044 N N . SER A 1 392 ? 15.047 15.609 0.85 1 97.38 392 SER A N 1
ATOM 3045 C CA . SER A 1 392 ? 13.766 15.281 1.459 1 97.38 392 SER A CA 1
ATOM 3046 C C . SER A 1 392 ? 13.062 14.156 0.703 1 97.38 392 SER A C 1
ATOM 3048 O O . SER A 1 392 ? 12.984 14.188 -0.527 1 97.38 392 SER A O 1
ATOM 3050 N N . GLU A 1 393 ? 12.703 13.117 1.437 1 98 393 GLU A N 1
ATOM 3051 C CA . GLU A 1 393 ? 11.914 12.047 0.82 1 98 393 GLU A CA 1
ATOM 3052 C C . GLU A 1 393 ? 10.672 12.602 0.138 1 98 393 GLU A C 1
ATOM 3054 O O . GLU A 1 393 ? 10.109 13.609 0.578 1 98 393 GLU A O 1
ATOM 3059 N N . THR A 1 394 ? 10.242 12.023 -0.919 1 98.12 394 THR A N 1
ATOM 3060 C CA . THR A 1 394 ? 9.062 12.477 -1.653 1 98.12 394 THR A CA 1
ATOM 3061 C C . THR A 1 394 ? 7.832 11.68 -1.255 1 98.12 394 THR A C 1
ATOM 3063 O O . THR A 1 394 ? 7.945 10.617 -0.629 1 98.12 394 THR A O 1
ATOM 3066 N N . HIS A 1 395 ? 6.668 12.219 -1.658 1 98.38 395 HIS A N 1
ATOM 3067 C CA . HIS A 1 395 ? 5.43 11.453 -1.567 1 98.38 395 HIS A CA 1
ATOM 3068 C C . HIS A 1 395 ? 5.434 10.281 -2.541 1 98.38 395 HIS A C 1
ATOM 3070 O O . HIS A 1 395 ? 6.324 10.18 -3.387 1 98.38 395 HIS A O 1
ATOM 3076 N N . SER A 1 396 ? 4.551 9.383 -2.309 1 98.25 396 SER A N 1
ATOM 3077 C CA . SER A 1 396 ? 4.328 8.289 -3.244 1 98.25 396 SER A CA 1
ATOM 3078 C C . SER A 1 396 ? 3.029 8.477 -4.02 1 98.25 396 SER A C 1
ATOM 3080 O O . SER A 1 396 ? 2.113 9.156 -3.553 1 98.25 396 SER A O 1
ATOM 3082 N N . GLY A 1 397 ? 3.008 7.879 -5.223 1 98.06 397 GLY A N 1
ATOM 3083 C CA . GLY A 1 397 ? 1.853 8.031 -6.094 1 98.06 397 GLY A CA 1
ATOM 3084 C C . GLY A 1 397 ? 0.834 6.922 -5.938 1 98.06 397 GLY A C 1
ATOM 3085 O O . GLY A 1 397 ? -0.238 6.965 -6.543 1 98.06 397 GLY A O 1
ATOM 3086 N N . GLU A 1 398 ? 1.118 5.895 -5.086 1 98.06 398 GLU A N 1
ATOM 3087 C CA . GLU A 1 398 ? 0.173 4.793 -4.922 1 98.06 398 GLU A CA 1
ATOM 3088 C C . GLU A 1 398 ? -1.093 5.254 -4.207 1 98.06 398 GLU A C 1
ATOM 3090 O O . GLU A 1 398 ? -1.064 6.227 -3.447 1 98.06 398 GLU A O 1
ATOM 3095 N N . ASP A 1 399 ? -2.203 4.543 -4.426 1 98.44 399 ASP A N 1
ATOM 3096 C CA . ASP A 1 399 ? -3.459 4.836 -3.738 1 98.44 399 ASP A CA 1
ATOM 3097 C C . ASP A 1 399 ? -3.293 4.73 -2.223 1 98.44 399 ASP A C 1
ATOM 3099 O O . ASP A 1 399 ? -2.348 4.102 -1.739 1 98.44 399 ASP A O 1
ATOM 3103 N N . VAL A 1 400 ? -4.156 5.387 -1.519 1 98.56 400 VAL A N 1
ATOM 3104 C CA . VAL A 1 400 ? -4.215 5.254 -0.067 1 98.56 400 VAL A CA 1
ATOM 3105 C C . VAL A 1 400 ? -5.562 4.66 0.342 1 98.56 400 VAL A C 1
ATOM 3107 O O . VAL A 1 400 ? -6.473 4.547 -0.481 1 98.56 400 VAL A O 1
ATOM 3110 N N . ILE A 1 401 ? -5.645 4.238 1.6 1 98.69 401 ILE A N 1
ATOM 3111 C CA . ILE A 1 401 ? -6.859 3.619 2.115 1 98.69 401 ILE A CA 1
ATOM 3112 C C . ILE A 1 401 ? -7.727 4.672 2.801 1 98.69 401 ILE A C 1
ATOM 3114 O O . ILE A 1 401 ? -7.211 5.574 3.463 1 98.69 401 ILE A O 1
ATOM 3118 N N . VAL A 1 402 ? -8.992 4.59 2.639 1 98.56 402 VAL A N 1
ATOM 3119 C CA . VAL A 1 402 ? -9.953 5.32 3.455 1 98.56 402 VAL A CA 1
ATOM 3120 C C . VAL A 1 402 ? -10.727 4.344 4.34 1 98.56 402 VAL A C 1
ATOM 3122 O O . VAL A 1 402 ? -11.25 3.338 3.857 1 98.56 402 VAL A O 1
ATOM 3125 N N . TYR A 1 403 ? -10.695 4.559 5.637 1 98.69 403 TYR A N 1
ATOM 3126 C CA . TYR A 1 403 ? -11.492 3.857 6.633 1 98.69 403 TYR A CA 1
ATOM 3127 C C . TYR A 1 403 ? -12.672 4.715 7.09 1 98.69 403 TYR A C 1
ATOM 3129 O O . TYR A 1 403 ? -12.516 5.91 7.332 1 98.69 403 TYR A O 1
ATOM 3137 N N . ALA A 1 404 ? -13.82 4.094 7.176 1 98.75 404 ALA A N 1
ATOM 3138 C CA . ALA A 1 404 ? -14.969 4.93 7.539 1 98.75 404 ALA A CA 1
ATOM 3139 C C . ALA A 1 404 ? -15.945 4.164 8.422 1 98.75 404 ALA A C 1
ATOM 3141 O O . ALA A 1 404 ? -16.125 2.953 8.266 1 98.75 404 ALA A O 1
ATOM 3142 N N . ARG A 1 405 ? -16.578 4.844 9.336 1 98.56 405 ARG A N 1
ATOM 3143 C CA . ARG A 1 405 ? -17.656 4.34 10.18 1 98.56 405 ARG A CA 1
ATOM 3144 C C . ARG A 1 405 ? -18.719 5.418 10.414 1 98.56 405 ARG A C 1
ATOM 3146 O O . ARG A 1 405 ? -18.422 6.609 10.312 1 98.56 405 ARG A O 1
ATOM 3153 N N . GLY A 1 406 ? -19.938 5.055 10.758 1 98.38 406 GLY A N 1
ATOM 3154 C CA . GLY A 1 406 ? -21.016 5.988 10.992 1 98.38 406 GLY A CA 1
ATOM 3155 C C . GLY A 1 406 ? -21.969 6.125 9.812 1 98.38 406 GLY A C 1
ATOM 3156 O O . GLY A 1 406 ? -21.969 5.281 8.914 1 98.38 406 GLY A O 1
ATOM 3157 N N . PRO A 1 407 ? -22.812 7.141 9.828 1 97 407 PRO A N 1
ATOM 3158 C CA . PRO A 1 407 ? -23.828 7.301 8.781 1 97 407 PRO A CA 1
ATOM 3159 C C . PRO A 1 407 ? -23.219 7.414 7.387 1 97 407 PRO A C 1
ATOM 3161 O O . PRO A 1 407 ? -22.25 8.172 7.188 1 97 407 PRO A O 1
ATOM 3164 N N . MET A 1 408 ? -23.75 6.629 6.441 1 96.88 408 MET A N 1
ATOM 3165 C CA . MET A 1 408 ? -23.422 6.66 5.02 1 96.88 408 MET A CA 1
ATOM 3166 C C . MET A 1 408 ? -22 6.176 4.777 1 96.88 408 MET A C 1
ATOM 3168 O O . MET A 1 408 ? -21.484 6.266 3.658 1 96.88 408 MET A O 1
ATOM 3172 N N . SER A 1 409 ? -21.344 5.645 5.801 1 97.88 409 SER A N 1
ATOM 3173 C CA . SER A 1 409 ? -19.969 5.18 5.652 1 97.88 409 SER A CA 1
ATOM 3174 C C . SER A 1 409 ? -19.859 4.07 4.609 1 97.88 409 SER A C 1
ATOM 3176 O O . SER A 1 409 ? -18.797 3.842 4.039 1 97.88 409 SER A O 1
ATOM 3178 N N . HIS A 1 410 ? -20.938 3.393 4.285 1 96.81 410 HIS A N 1
ATOM 3179 C CA . HIS A 1 410 ? -20.969 2.309 3.309 1 96.81 410 HIS A CA 1
ATOM 3180 C C . HIS A 1 410 ? -20.688 2.826 1.901 1 96.81 410 HIS A C 1
ATOM 3182 O O . HIS A 1 410 ? -20.406 2.041 0.988 1 96.81 410 HIS A O 1
ATOM 3188 N N . LEU A 1 411 ? -20.766 4.129 1.731 1 97.25 411 LEU A N 1
ATOM 3189 C CA . LEU A 1 411 ? -20.5 4.715 0.424 1 97.25 411 LEU A CA 1
ATOM 3190 C C . LEU A 1 411 ? -19 4.648 0.102 1 97.25 411 LEU A C 1
ATOM 3192 O O . LEU A 1 411 ? -18.609 4.824 -1.052 1 97.25 411 LEU A O 1
ATOM 3196 N N . PHE A 1 412 ? -18.203 4.457 1.123 1 97.44 412 PHE A N 1
ATOM 3197 C CA . PHE A 1 412 ? -16.797 4.18 0.894 1 97.44 412 PHE A CA 1
ATOM 3198 C C . PHE A 1 412 ? -16.562 2.697 0.63 1 97.44 412 PHE A C 1
ATOM 3200 O O . PHE A 1 412 ? -16.641 1.879 1.549 1 97.44 412 PHE A O 1
ATOM 3207 N N . HIS A 1 413 ? -16.406 2.35 -0.599 1 94.81 413 HIS A N 1
ATOM 3208 C CA . HIS A 1 413 ? -16.141 1.007 -1.098 1 94.81 413 HIS A CA 1
ATOM 3209 C C . HIS A 1 413 ? -15.406 1.057 -2.439 1 94.81 413 HIS A C 1
ATOM 3211 O O . HIS A 1 413 ? -15.508 2.049 -3.164 1 94.81 413 HIS A O 1
ATOM 3217 N N . GLY A 1 414 ? -14.68 0.023 -2.811 1 96.44 414 GLY A N 1
ATOM 3218 C CA . GLY A 1 414 ? -13.992 -0.011 -4.094 1 96.44 414 GLY A CA 1
ATOM 3219 C C . GLY A 1 414 ? -12.922 1.053 -4.223 1 96.44 414 GLY A C 1
ATOM 3220 O O . GLY A 1 414 ? -12.18 1.315 -3.271 1 96.44 414 GLY A O 1
ATOM 3221 N N . VAL A 1 415 ? -12.75 1.593 -5.445 1 98.31 415 VAL A N 1
ATOM 3222 C CA . VAL A 1 415 ? -11.703 2.562 -5.75 1 98.31 415 VAL A CA 1
ATOM 3223 C C . VAL A 1 415 ? -12.336 3.898 -6.137 1 98.31 415 VAL A C 1
ATOM 3225 O O . VAL A 1 415 ? -13.188 3.957 -7.02 1 98.31 415 VAL A O 1
ATOM 3228 N N . HIS A 1 416 ? -11.883 4.973 -5.461 1 98.25 416 HIS A N 1
ATOM 3229 C CA . HIS A 1 416 ? -12.469 6.293 -5.68 1 98.25 416 HIS A CA 1
ATOM 3230 C C . HIS A 1 416 ? -11.398 7.312 -6.062 1 98.25 416 HIS A C 1
ATOM 3232 O O . HIS A 1 416 ? -10.227 7.145 -5.727 1 98.25 416 HIS A O 1
ATOM 3238 N N . GLU A 1 417 ? -11.906 8.305 -6.777 1 98.38 417 GLU A N 1
ATOM 3239 C CA . GLU A 1 417 ? -11.109 9.523 -6.848 1 98.38 417 GLU A CA 1
ATOM 3240 C C . GLU A 1 417 ? -11.062 10.242 -5.5 1 98.38 417 GLU A C 1
ATOM 3242 O O . GLU A 1 417 ? -12 10.141 -4.711 1 98.38 417 GLU A O 1
ATOM 3247 N N . GLN A 1 418 ? -10.039 10.992 -5.273 1 98.31 418 GLN A N 1
ATOM 3248 C CA . GLN A 1 418 ? -9.82 11.586 -3.961 1 98.31 418 GLN A CA 1
ATOM 3249 C C . GLN A 1 418 ? -10.898 12.609 -3.627 1 98.31 418 GLN A C 1
ATOM 3251 O O . GLN A 1 418 ? -11.32 12.719 -2.473 1 98.31 418 GLN A O 1
ATOM 3256 N N . HIS A 1 419 ? -11.398 13.367 -4.645 1 98.31 419 HIS A N 1
ATOM 3257 C CA . HIS A 1 419 ? -12.398 14.398 -4.387 1 98.31 419 HIS A CA 1
ATOM 3258 C C . HIS A 1 419 ? -13.742 13.781 -3.998 1 98.31 419 HIS A C 1
ATOM 3260 O O . HIS A 1 419 ? -14.617 14.477 -3.475 1 98.31 419 HIS A O 1
ATOM 3266 N N . TYR A 1 420 ? -13.906 12.492 -4.246 1 98.38 420 TYR A N 1
ATOM 3267 C CA . TYR A 1 420 ? -15.102 11.75 -3.848 1 98.38 420 TYR A CA 1
ATOM 3268 C C . TYR A 1 420 ? -15.328 11.859 -2.346 1 98.38 420 TYR A C 1
ATOM 3270 O O . TYR A 1 420 ? -16.469 11.914 -1.89 1 98.38 420 TYR A O 1
ATOM 3278 N N . ILE A 1 421 ? -14.312 11.961 -1.568 1 98.56 421 ILE A N 1
ATOM 3279 C CA . ILE A 1 421 ? -14.383 12 -0.112 1 98.56 421 ILE A CA 1
ATOM 3280 C C . ILE A 1 421 ? -15.211 13.211 0.326 1 98.56 421 ILE A C 1
ATOM 3282 O O . ILE A 1 421 ? -16.094 13.094 1.183 1 98.56 421 ILE A O 1
ATOM 3286 N N . ALA A 1 422 ? -14.945 14.344 -0.279 1 98.44 422 ALA A N 1
ATOM 3287 C CA . ALA A 1 422 ? -15.68 15.562 0.058 1 98.44 422 ALA A CA 1
ATOM 3288 C C . ALA A 1 422 ? -17.172 15.391 -0.202 1 98.44 422 ALA A C 1
ATOM 3290 O O . ALA A 1 422 ? -18 15.844 0.586 1 98.44 422 ALA A O 1
ATOM 3291 N N . HIS A 1 423 ? -17.5 14.758 -1.276 1 97.94 423 HIS A N 1
ATOM 3292 C CA . HIS A 1 423 ? -18.891 14.602 -1.669 1 97.94 423 HIS A CA 1
ATOM 3293 C C . HIS A 1 423 ? -19.625 13.656 -0.725 1 97.94 423 HIS A C 1
ATOM 3295 O O . HIS A 1 423 ? -20.797 13.883 -0.393 1 97.94 423 HIS A O 1
ATOM 3301 N N . VAL A 1 424 ? -18.984 12.586 -0.326 1 97.94 424 VAL A N 1
ATOM 3302 C CA . VAL A 1 424 ? -19.609 11.664 0.613 1 97.94 424 VAL A CA 1
ATOM 3303 C C . VAL A 1 424 ? -19.828 12.359 1.954 1 97.94 424 VAL A C 1
ATOM 3305 O O . VAL A 1 424 ? -20.891 12.219 2.568 1 97.94 424 VAL A O 1
ATOM 3308 N N . MET A 1 425 ? -18.828 13.102 2.42 1 97.94 425 MET A N 1
ATOM 3309 C CA . MET A 1 425 ? -18.984 13.828 3.678 1 97.94 425 MET A CA 1
ATOM 3310 C C . MET A 1 425 ? -20.125 14.828 3.588 1 97.94 425 MET A C 1
ATOM 3312 O O . MET A 1 425 ? -20.938 14.938 4.512 1 97.94 425 MET A O 1
ATOM 3316 N N . ALA A 1 426 ? -20.172 15.539 2.463 1 97.81 426 ALA A N 1
ATOM 3317 C CA . ALA A 1 426 ? -21.219 16.531 2.266 1 97.81 426 ALA A CA 1
ATOM 3318 C C . ALA A 1 426 ? -22.594 15.875 2.217 1 97.81 426 ALA A C 1
ATOM 3320 O O . ALA A 1 426 ? -23.562 16.375 2.809 1 97.81 426 ALA A O 1
ATOM 3321 N N . TYR A 1 427 ? -22.656 14.758 1.503 1 97.19 427 TYR A N 1
ATOM 3322 C CA . TYR A 1 427 ? -23.922 14.016 1.396 1 97.19 427 TYR A CA 1
ATOM 3323 C C . TYR A 1 427 ? -24.375 13.516 2.76 1 97.19 427 TYR A C 1
ATOM 3325 O O . TYR A 1 427 ? -25.531 13.688 3.135 1 97.19 427 TYR A O 1
ATOM 3333 N N . ALA A 1 428 ? -23.469 12.984 3.496 1 96.5 428 ALA A N 1
ATOM 3334 C CA . ALA A 1 428 ? -23.781 12.398 4.793 1 96.5 428 ALA A CA 1
ATOM 3335 C C . ALA A 1 428 ? -24.203 13.469 5.797 1 96.5 428 ALA A C 1
ATOM 3337 O O . ALA A 1 428 ? -25 13.203 6.703 1 96.5 428 ALA A O 1
ATOM 3338 N N . SER A 1 429 ? -23.734 14.695 5.676 1 95.81 429 SER A N 1
ATOM 3339 C CA . SER A 1 429 ? -23.984 15.75 6.66 1 95.81 429 SER A CA 1
ATOM 3340 C C . SER A 1 429 ? -25 16.766 6.148 1 95.81 429 SER A C 1
ATOM 3342 O O . SER A 1 429 ? -25.281 17.75 6.824 1 95.81 429 SER A O 1
ATOM 3344 N N . CYS A 1 430 ? -25.5 16.531 4.949 1 95.19 430 CYS A N 1
ATOM 3345 C CA . CYS A 1 430 ? -26.547 17.359 4.355 1 95.19 430 CYS A CA 1
ATOM 3346 C C . CYS A 1 430 ? -26.078 18.812 4.223 1 95.19 430 CYS A C 1
ATOM 3348 O O . CYS A 1 430 ? -26.75 19.734 4.68 1 95.19 430 CYS A O 1
ATOM 3350 N N . VAL A 1 431 ? -24.922 18.938 3.578 1 96.88 431 VAL A N 1
ATOM 3351 C CA . VAL A 1 431 ? -24.406 20.281 3.361 1 96.88 431 VAL A CA 1
ATOM 3352 C C . VAL A 1 431 ? -24.031 20.469 1.892 1 96.88 431 VAL A C 1
ATOM 3354 O O . VAL A 1 431 ? -24.094 19.516 1.109 1 96.88 431 VAL A O 1
ATOM 3357 N N . GLY A 1 432 ? -23.688 21.734 1.521 1 95.12 432 GLY A N 1
ATOM 3358 C CA . GLY A 1 432 ? -23.297 22.031 0.149 1 95.12 432 GLY A CA 1
ATOM 3359 C C . GLY A 1 432 ? -24.391 21.688 -0.859 1 95.12 432 GLY A C 1
ATOM 3360 O O . GLY A 1 432 ? -25.562 22.016 -0.651 1 95.12 432 GLY A O 1
ATOM 3361 N N . ARG A 1 433 ? -24.016 21 -1.946 1 93.31 433 ARG A N 1
ATOM 3362 C CA . ARG A 1 433 ? -24.938 20.688 -3.027 1 93.31 433 ARG A CA 1
ATOM 3363 C C . ARG A 1 433 ? -25.922 19.594 -2.607 1 93.31 433 ARG A C 1
ATOM 3365 O O . ARG A 1 433 ? -26.906 19.328 -3.309 1 93.31 433 ARG A O 1
ATOM 3372 N N . TYR A 1 434 ? -25.719 19.062 -1.385 1 93.25 434 TYR A N 1
ATOM 3373 C CA . TYR A 1 434 ? -26.547 17.953 -0.924 1 93.25 434 TYR A CA 1
ATOM 3374 C C . TYR A 1 434 ? -27.422 18.375 0.247 1 93.25 434 TYR A C 1
ATOM 3376 O O . TYR A 1 434 ? -27.953 17.531 0.981 1 93.25 434 TYR A O 1
ATOM 3384 N N . LYS A 1 435 ? -27.594 19.625 0.545 1 89.94 435 LYS A N 1
ATOM 3385 C CA . LYS A 1 435 ? -28.266 20.156 1.72 1 89.94 435 LYS A CA 1
ATOM 3386 C C . LYS A 1 435 ? -29.734 19.703 1.761 1 89.94 435 LYS A C 1
ATOM 3388 O O . LYS A 1 435 ? -30.312 19.547 2.838 1 89.94 435 LYS A O 1
ATOM 3393 N N . ASP A 1 436 ? -30.344 19.422 0.58 1 85.31 436 ASP A N 1
ATOM 3394 C CA . ASP A 1 436 ? -31.766 19.062 0.525 1 85.31 436 ASP A CA 1
ATOM 3395 C C . ASP A 1 436 ? -31.953 17.547 0.47 1 85.31 436 ASP A C 1
ATOM 3397 O O . ASP A 1 436 ? -33.094 17.062 0.344 1 85.31 436 ASP A O 1
ATOM 3401 N N . LYS A 1 437 ? -30.969 16.734 0.574 1 72.69 437 LYS A N 1
ATOM 3402 C CA . LYS A 1 437 ? -31.078 15.289 0.413 1 72.69 437 LYS A CA 1
ATOM 3403 C C . LYS A 1 437 ? -31.25 14.602 1.763 1 72.69 437 LYS A C 1
ATOM 3405 O O . LYS A 1 437 ? -31.516 13.398 1.82 1 72.69 437 LYS A O 1
ATOM 3410 N N . CYS A 1 438 ? -31.031 15.133 2.822 1 70.75 438 CYS A N 1
ATOM 3411 C CA . CYS A 1 438 ? -31 14.492 4.133 1 70.75 438 CYS A CA 1
ATOM 3412 C C . CYS A 1 438 ? -32.406 14.211 4.633 1 70.75 438 CYS A C 1
ATOM 3414 O O . CYS A 1 438 ? -32.594 13.477 5.605 1 70.75 438 CYS A O 1
ATOM 3416 N N . GLN A 1 439 ? -33.438 14.602 4.137 1 56.06 439 GLN A N 1
ATOM 3417 C CA . GLN A 1 439 ? -34.781 14.25 4.562 1 56.06 439 GLN A CA 1
ATOM 3418 C C . GLN A 1 439 ? -35.156 12.844 4.102 1 56.06 439 GLN A C 1
ATOM 3420 O O . GLN A 1 439 ? -36.094 12.25 4.609 1 56.06 439 GLN A O 1
ATOM 3425 N N . ARG A 1 440 ? -34.406 12.164 3.4 1 45.41 440 ARG A N 1
ATOM 3426 C CA . ARG A 1 440 ? -34.812 10.836 2.945 1 45.41 440 ARG A CA 1
ATOM 3427 C C . ARG A 1 440 ? -34.094 9.742 3.738 1 45.41 440 ARG A C 1
ATOM 3429 O O . ARG A 1 440 ? -32.938 9.922 4.164 1 45.41 440 ARG A O 1
ATOM 3436 N N . MET B 1 1 ? 1.933 -8.672 -5.859 1 93.38 1 MET B N 1
ATOM 3437 C CA . MET B 1 1 ? 1.697 -7.312 -6.344 1 93.38 1 MET B CA 1
ATOM 3438 C C . MET B 1 1 ? 1.069 -6.449 -5.254 1 93.38 1 MET B C 1
ATOM 3440 O O . MET B 1 1 ? -0.063 -6.695 -4.836 1 93.38 1 MET B O 1
ATOM 3444 N N . GLY B 1 2 ? 1.745 -5.508 -4.711 1 96.06 2 GLY B N 1
ATOM 3445 C CA . GLY B 1 2 ? 1.224 -4.539 -3.76 1 96.06 2 GLY B CA 1
ATOM 3446 C C . GLY B 1 2 ? 0.493 -3.385 -4.422 1 96.06 2 GLY B C 1
ATOM 3447 O O . GLY B 1 2 ? 0.311 -3.377 -5.641 1 96.06 2 GLY B O 1
ATOM 3448 N N . LEU B 1 3 ? 0.005 -2.502 -3.684 1 97.69 3 LEU B N 1
ATOM 3449 C CA . LEU B 1 3 ? -0.786 -1.365 -4.141 1 97.69 3 LEU B CA 1
ATOM 3450 C C . LEU B 1 3 ? 0.013 -0.505 -5.113 1 97.69 3 LEU B C 1
ATOM 3452 O O . LEU B 1 3 ? -0.542 0.03 -6.078 1 97.69 3 LEU B O 1
ATOM 3456 N N . SER B 1 4 ? 1.322 -0.327 -4.895 1 98.5 4 SER B N 1
ATOM 3457 C CA . SER B 1 4 ? 2.17 0.434 -5.809 1 98.5 4 SER B CA 1
ATOM 3458 C C . SER B 1 4 ? 2.201 -0.203 -7.191 1 98.5 4 SER B C 1
ATOM 3460 O O . SER B 1 4 ? 2.191 0.499 -8.203 1 98.5 4 SER B O 1
ATOM 3462 N N . THR B 1 5 ? 2.27 -1.541 -7.238 1 98.81 5 THR B N 1
ATOM 3463 C CA . THR B 1 5 ? 2.271 -2.252 -8.508 1 98.81 5 THR B CA 1
ATOM 3464 C C . THR B 1 5 ? 0.949 -2.049 -9.242 1 98.81 5 THR B C 1
ATOM 3466 O O . THR B 1 5 ? 0.936 -1.8 -10.453 1 98.81 5 THR B O 1
ATOM 3469 N N . VAL B 1 6 ? -0.155 -2.164 -8.508 1 98.88 6 VAL B N 1
ATOM 3470 C CA . VAL B 1 6 ? -1.478 -1.992 -9.102 1 98.88 6 VAL B CA 1
ATOM 3471 C C . VAL B 1 6 ? -1.605 -0.585 -9.68 1 98.88 6 VAL B C 1
ATOM 3473 O O . VAL B 1 6 ? -2.018 -0.414 -10.828 1 98.88 6 VAL B O 1
ATOM 3476 N N . THR B 1 7 ? -1.187 0.429 -8.922 1 98.81 7 THR B N 1
ATOM 3477 C CA . THR B 1 7 ? -1.281 1.82 -9.352 1 98.81 7 THR B CA 1
ATOM 3478 C C . THR B 1 7 ? -0.383 2.076 -10.555 1 98.81 7 THR B C 1
ATOM 3480 O O . THR B 1 7 ? -0.814 2.682 -11.539 1 98.81 7 THR B O 1
ATOM 3483 N N . ALA B 1 8 ? 0.827 1.607 -10.508 1 98.94 8 ALA B N 1
ATOM 3484 C CA . ALA B 1 8 ? 1.755 1.81 -11.625 1 98.94 8 ALA B CA 1
ATOM 3485 C C . ALA B 1 8 ? 1.249 1.128 -12.891 1 98.94 8 ALA B C 1
ATOM 3487 O O . ALA B 1 8 ? 1.403 1.66 -13.992 1 98.94 8 ALA B O 1
ATOM 3488 N N . SER B 1 9 ? 0.652 -0.046 -12.719 1 98.94 9 SER B N 1
ATOM 3489 C CA . SER B 1 9 ? 0.171 -0.806 -13.867 1 98.94 9 SER B CA 1
ATOM 3490 C C . SER B 1 9 ? -1.02 -0.118 -14.523 1 98.94 9 SER B C 1
ATOM 3492 O O . SER B 1 9 ? -1.137 -0.11 -15.75 1 98.94 9 SER B O 1
ATOM 3494 N N . ARG B 1 10 ? -1.96 0.387 -13.719 1 98.75 10 ARG B N 1
ATOM 3495 C CA . ARG B 1 10 ? -3.084 1.091 -14.336 1 98.75 10 ARG B CA 1
ATOM 3496 C C . ARG B 1 10 ? -2.607 2.326 -15.094 1 98.75 10 ARG B C 1
ATOM 3498 O O . ARG B 1 10 ? -3.176 2.682 -16.125 1 98.75 10 ARG B O 1
ATOM 3505 N N . ILE B 1 11 ? -1.582 3.039 -14.531 1 98.88 11 ILE B N 1
ATOM 3506 C CA . ILE B 1 11 ? -1.016 4.199 -15.211 1 98.88 11 ILE B CA 1
ATOM 3507 C C . ILE B 1 11 ? -0.405 3.766 -16.547 1 98.88 11 ILE B C 1
ATOM 3509 O O . ILE B 1 11 ? -0.674 4.371 -17.578 1 98.88 11 ILE B O 1
ATOM 3513 N N . LEU B 1 12 ? 0.38 2.713 -16.5 1 98.94 12 LEU B N 1
ATOM 3514 C CA . LEU B 1 12 ? 0.971 2.191 -17.719 1 98.94 12 LEU B CA 1
ATOM 3515 C C . LEU B 1 12 ? -0.108 1.859 -18.75 1 98.94 12 LEU B C 1
ATOM 3517 O O . LEU B 1 12 ? 0.024 2.197 -19.922 1 98.94 12 LEU B O 1
ATOM 3521 N N . LYS B 1 13 ? -1.117 1.154 -18.328 1 98.88 13 LYS B N 1
ATOM 3522 C CA . LYS B 1 13 ? -2.215 0.788 -19.219 1 98.88 13 LYS B CA 1
ATOM 3523 C C . LYS B 1 13 ? -2.787 2.016 -19.922 1 98.88 13 LYS B C 1
ATOM 3525 O O . LYS B 1 13 ? -2.992 2.002 -21.141 1 98.88 13 LYS B O 1
ATOM 3530 N N . GLY B 1 14 ? -3.131 3.051 -19.094 1 98.81 14 GLY B N 1
ATOM 3531 C CA . GLY B 1 14 ? -3.629 4.281 -19.688 1 98.81 14 GLY B CA 1
ATOM 3532 C C . GLY B 1 14 ? -2.672 4.891 -20.688 1 98.81 14 GLY B C 1
ATOM 3533 O O . GLY B 1 14 ? -3.088 5.32 -21.766 1 98.81 14 GLY B O 1
ATOM 3534 N N . GLN B 1 15 ? -1.432 4.902 -20.375 1 98.69 15 GLN B N 1
ATOM 3535 C CA . GLN B 1 15 ? -0.411 5.496 -21.234 1 98.69 15 GLN B CA 1
ATOM 3536 C C . GLN B 1 15 ? -0.274 4.727 -22.547 1 98.69 15 GLN B C 1
ATOM 3538 O O . GLN B 1 15 ? -0.088 5.324 -23.609 1 98.69 15 GLN B O 1
ATOM 3543 N N . LEU B 1 16 ? -0.324 3.396 -22.438 1 98.5 16 LEU B N 1
ATOM 3544 C CA . LEU B 1 16 ? -0.284 2.564 -23.641 1 98.5 16 LEU B CA 1
ATOM 3545 C C . LEU B 1 16 ? -1.474 2.861 -24.547 1 98.5 16 LEU B C 1
ATOM 3547 O O . LEU B 1 16 ? -1.438 2.561 -25.75 1 98.5 16 LEU B O 1
ATOM 3551 N N . ASN B 1 17 ? -2.492 3.453 -24.047 1 98.19 17 ASN B N 1
ATOM 3552 C CA . ASN B 1 17 ? -3.686 3.795 -24.812 1 98.19 17 ASN B CA 1
ATOM 3553 C C . ASN B 1 17 ? -3.762 5.293 -25.094 1 98.19 17 ASN B C 1
ATOM 3555 O O . ASN B 1 17 ? -4.844 5.828 -25.344 1 98.19 17 ASN B O 1
ATOM 3559 N N . GLY B 1 18 ? -2.707 5.984 -24.906 1 97.88 18 GLY B N 1
ATOM 3560 C CA . GLY B 1 18 ? -2.6 7.383 -25.312 1 97.88 18 GLY B CA 1
ATOM 3561 C C . GLY B 1 18 ? -3.188 8.336 -24.281 1 97.88 18 GLY B C 1
ATOM 3562 O O . GLY B 1 18 ? -3.471 9.492 -24.594 1 97.88 18 GLY B O 1
ATOM 3563 N N . LYS B 1 19 ? -3.445 7.906 -23.094 1 98.12 19 LYS B N 1
ATOM 3564 C CA . LYS B 1 19 ? -3.967 8.727 -22 1 98.12 19 LYS B CA 1
ATOM 3565 C C . LYS B 1 19 ? -2.898 8.984 -20.938 1 98.12 19 LYS B C 1
ATOM 3567 O O . LYS B 1 19 ? -1.859 8.312 -20.922 1 98.12 19 LYS B O 1
ATOM 3572 N N . PRO B 1 20 ? -3.037 9.969 -20.016 1 97.94 20 PRO B N 1
ATOM 3573 C CA . PRO B 1 20 ? -2.09 10.148 -18.906 1 97.94 20 PRO B CA 1
ATOM 3574 C C . PRO B 1 20 ? -1.943 8.898 -18.047 1 97.94 20 PRO B C 1
ATOM 3576 O O . PRO B 1 20 ? -0.842 8.586 -17.594 1 97.94 20 PRO B O 1
ATOM 3579 N N . GLY B 1 21 ? -3.117 8.188 -17.781 1 98.38 21 GLY B N 1
ATOM 3580 C CA . GLY B 1 21 ? -3.088 6.879 -17.156 1 98.38 21 GLY B CA 1
ATOM 3581 C C . GLY B 1 21 ? -3.523 6.906 -15.703 1 98.38 21 GLY B C 1
ATOM 3582 O O . GLY B 1 21 ? -4.102 5.938 -15.203 1 98.38 21 GLY B O 1
ATOM 3583 N N . GLU B 1 22 ? -3.264 7.984 -14.938 1 98.5 22 GLU B N 1
ATOM 3584 C CA . GLU B 1 22 ? -3.561 8.07 -13.508 1 98.5 22 GLU B CA 1
ATOM 3585 C C . GLU B 1 22 ? -5.055 7.902 -13.25 1 98.5 22 GLU B C 1
ATOM 3587 O O . GLU B 1 22 ? -5.453 7.359 -12.219 1 98.5 22 GLU B O 1
ATOM 3592 N N . GLU B 1 23 ? -5.914 8.297 -14.164 1 97.75 23 GLU B N 1
ATOM 3593 C CA . GLU B 1 23 ? -7.367 8.305 -13.992 1 97.75 23 GLU B CA 1
ATOM 3594 C C . GLU B 1 23 ? -7.957 6.922 -14.266 1 97.75 23 GLU B C 1
ATOM 3596 O O . GLU B 1 23 ? -9.133 6.68 -13.977 1 97.75 23 GLU B O 1
ATOM 3601 N N . GLY B 1 24 ? -7.141 6.02 -14.773 1 97.69 24 GLY B N 1
ATOM 3602 C CA . GLY B 1 24 ? -7.66 4.742 -15.227 1 97.69 24 GLY B CA 1
ATOM 3603 C C . GLY B 1 24 ? -7.953 3.777 -14.094 1 97.69 24 GLY B C 1
ATOM 3604 O O . GLY B 1 24 ? -7.828 4.137 -12.922 1 97.69 24 GLY B O 1
ATOM 3605 N N . LEU B 1 25 ? -8.43 2.656 -14.43 1 98.44 25 LEU B N 1
ATOM 3606 C CA . LEU B 1 25 ? -8.672 1.513 -13.555 1 98.44 25 LEU B CA 1
ATOM 3607 C C . LEU B 1 25 ? -8.289 0.21 -14.25 1 98.44 25 LEU B C 1
ATOM 3609 O O . LEU B 1 25 ? -8.523 0.046 -15.453 1 98.44 25 LEU B O 1
ATOM 3613 N N . LEU B 1 26 ? -7.668 -0.647 -13.523 1 98.81 26 LEU B N 1
ATOM 3614 C CA . LEU B 1 26 ? -7.656 -2.035 -13.977 1 98.81 26 LEU B CA 1
ATOM 3615 C C . LEU B 1 26 ? -9.023 -2.68 -13.789 1 98.81 26 LEU B C 1
ATOM 3617 O O . LEU B 1 26 ? -9.828 -2.221 -12.969 1 98.81 26 LEU B O 1
ATOM 3621 N N . GLU B 1 27 ? -9.328 -3.76 -14.492 1 98.62 27 GLU B N 1
ATOM 3622 C CA . GLU B 1 27 ? -10.656 -4.355 -14.5 1 98.62 27 GLU B CA 1
ATOM 3623 C C . GLU B 1 27 ? -11.07 -4.797 -13.102 1 98.62 27 GLU B C 1
ATOM 3625 O O . GLU B 1 27 ? -12.211 -4.598 -12.688 1 98.62 27 GLU B O 1
ATOM 3630 N N . PHE B 1 28 ? -10.109 -5.32 -12.367 1 98.62 28 PHE B N 1
ATOM 3631 C CA . PHE B 1 28 ? -10.453 -5.855 -11.055 1 98.62 28 PHE B CA 1
ATOM 3632 C C . PHE B 1 28 ? -10.594 -4.734 -10.031 1 98.62 28 PHE B C 1
ATOM 3634 O O . PHE B 1 28 ? -11.141 -4.941 -8.953 1 98.62 28 PHE B O 1
ATOM 3641 N N . GLU B 1 29 ? -10.102 -3.564 -10.32 1 98.56 29 GLU B N 1
ATOM 3642 C CA . GLU B 1 29 ? -10.312 -2.422 -9.438 1 98.56 29 GLU B CA 1
ATOM 3643 C C . GLU B 1 29 ? -11.766 -1.956 -9.469 1 98.56 29 GLU B C 1
ATOM 3645 O O . GLU B 1 29 ? -12.188 -1.177 -8.609 1 98.56 29 GLU B O 1
ATOM 3650 N N . LYS B 1 30 ? -12.492 -2.43 -10.453 1 98.5 30 LYS B N 1
ATOM 3651 C CA . LYS B 1 30 ? -13.906 -2.074 -10.57 1 98.5 30 LYS B CA 1
ATOM 3652 C C . LYS B 1 30 ? -14.773 -2.973 -9.703 1 98.5 30 LYS B C 1
ATOM 3654 O O . LYS B 1 30 ? -15.984 -2.75 -9.586 1 98.5 30 LYS B O 1
ATOM 3659 N N . PHE B 1 31 ? -14.211 -4.035 -9.141 1 98.5 31 PHE B N 1
ATOM 3660 C CA . PHE B 1 31 ? -15 -4.926 -8.297 1 98.5 31 PHE B CA 1
ATOM 3661 C C . PHE B 1 31 ? -15.625 -4.16 -7.141 1 98.5 31 PHE B C 1
ATOM 3663 O O . PHE B 1 31 ? -15.008 -3.25 -6.582 1 98.5 31 PHE B O 1
ATOM 3670 N N . PRO B 1 32 ? -16.828 -4.543 -6.723 1 96.75 32 PRO B N 1
ATOM 3671 C CA . PRO B 1 32 ? -17.594 -3.732 -5.77 1 96.75 32 PRO B CA 1
ATOM 3672 C C . PRO B 1 32 ? -17.094 -3.875 -4.336 1 96.75 32 PRO B C 1
ATOM 3674 O O . PRO B 1 32 ? -17.359 -3.01 -3.496 1 96.75 32 PRO B O 1
ATOM 3677 N N . ASN B 1 33 ? -16.453 -5.004 -4.043 1 97.62 33 ASN B N 1
ATOM 3678 C CA . ASN B 1 33 ? -16.031 -5.262 -2.672 1 97.62 33 ASN B CA 1
ATOM 3679 C C . ASN B 1 33 ? -14.516 -5.359 -2.561 1 97.62 33 ASN B C 1
ATOM 3681 O O . ASN B 1 33 ? -13.867 -6.008 -3.385 1 97.62 33 ASN B O 1
ATOM 3685 N N . ILE B 1 34 ? -13.992 -4.664 -1.594 1 97.81 34 ILE B N 1
ATOM 3686 C CA . ILE B 1 34 ? -12.555 -4.73 -1.35 1 97.81 34 ILE B CA 1
ATOM 3687 C C . ILE B 1 34 ? -12.289 -4.945 0.139 1 97.81 34 ILE B C 1
ATOM 3689 O O . ILE B 1 34 ? -13.133 -4.613 0.978 1 97.81 34 ILE B O 1
ATOM 3693 N N . GLY B 1 35 ? -11.234 -5.5 0.515 1 98.06 35 GLY B N 1
ATOM 3694 C CA . GLY B 1 35 ? -10.711 -5.633 1.863 1 98.06 35 GLY B CA 1
ATOM 3695 C C . GLY B 1 35 ? -9.195 -5.574 1.921 1 98.06 35 GLY B C 1
ATOM 3696 O O . GLY B 1 35 ? -8.531 -5.473 0.886 1 98.06 35 GLY B O 1
ATOM 3697 N N . LEU B 1 36 ? -8.672 -5.504 3.084 1 98.56 36 LEU B N 1
ATOM 3698 C CA . LEU B 1 36 ? -7.238 -5.605 3.336 1 98.56 36 LEU B CA 1
ATOM 3699 C C . LEU B 1 36 ? -6.891 -6.953 3.959 1 98.56 36 LEU B C 1
ATOM 3701 O O . LEU B 1 36 ? -7.691 -7.527 4.699 1 98.56 36 LEU B O 1
ATOM 3705 N N . VAL B 1 37 ? -5.723 -7.414 3.602 1 98.62 37 VAL B N 1
ATOM 3706 C CA . VAL B 1 37 ? -5.305 -8.727 4.074 1 98.62 37 VAL B CA 1
ATOM 3707 C C . VAL B 1 37 ? -3.918 -8.633 4.707 1 98.62 37 VAL B C 1
ATOM 3709 O O . VAL B 1 37 ? -2.98 -8.133 4.086 1 98.62 37 VAL B O 1
ATOM 3712 N N . LYS B 1 38 ? -3.812 -9.117 5.973 1 98.44 38 LYS B N 1
ATOM 3713 C CA . LYS B 1 38 ? -2.521 -9.219 6.645 1 98.44 38 LYS B CA 1
ATOM 3714 C C . LYS B 1 38 ? -1.747 -10.445 6.164 1 98.44 38 LYS B C 1
ATOM 3716 O O . LYS B 1 38 ? -2.217 -11.57 6.301 1 98.44 38 LYS B O 1
ATOM 3721 N N . VAL B 1 39 ? -0.454 -10.219 5.746 1 98.31 39 VAL B N 1
ATOM 3722 C CA . VAL B 1 39 ? 0.168 -11.273 4.949 1 98.31 39 VAL B CA 1
ATOM 3723 C C . VAL B 1 39 ? 1.226 -11.992 5.781 1 98.31 39 VAL B C 1
ATOM 3725 O O . VAL B 1 39 ? 1.77 -13.016 5.355 1 98.31 39 VAL B O 1
ATOM 3728 N N . TYR B 1 40 ? 1.604 -11.516 7.035 1 98.38 40 TYR B N 1
ATOM 3729 C CA . TYR B 1 40 ? 2.621 -12.18 7.844 1 98.38 40 TYR B CA 1
ATOM 3730 C C . TYR B 1 40 ? 2.275 -13.648 8.047 1 98.38 40 TYR B C 1
ATOM 3732 O O . TYR B 1 40 ? 1.105 -14.039 7.988 1 98.38 40 TYR B O 1
ATOM 3740 N N . SER B 1 41 ? 3.26 -14.5 8.172 1 98.19 41 SER B N 1
ATOM 3741 C CA . SER B 1 41 ? 3.045 -15.914 8.461 1 98.19 41 SER B CA 1
ATOM 3742 C C . SER B 1 41 ? 3.252 -16.219 9.938 1 98.19 41 SER B C 1
ATOM 3744 O O . SER B 1 41 ? 3.512 -15.305 10.734 1 98.19 41 SER B O 1
ATOM 3746 N N . ASN B 1 42 ? 3.043 -17.469 10.258 1 97.94 42 ASN B N 1
ATOM 3747 C CA . ASN B 1 42 ? 3.141 -17.859 11.664 1 97.94 42 ASN B CA 1
ATOM 3748 C C . ASN B 1 42 ? 4.504 -17.5 12.25 1 97.94 42 ASN B C 1
ATOM 3750 O O . ASN B 1 42 ? 4.605 -17.141 13.422 1 97.94 42 ASN B O 1
ATOM 3754 N N . ASP B 1 43 ? 5.523 -17.547 11.445 1 97.94 43 ASP B N 1
ATOM 3755 C CA . ASP B 1 43 ? 6.863 -17.422 12.008 1 97.94 43 ASP B CA 1
ATOM 3756 C C . ASP B 1 43 ? 7.594 -16.219 11.414 1 97.94 43 ASP B C 1
ATOM 3758 O O . ASP B 1 43 ? 8.695 -15.883 11.852 1 97.94 43 ASP B O 1
ATOM 3762 N N . GLN B 1 44 ? 7.043 -15.602 10.422 1 98.19 44 GLN B N 1
ATOM 3763 C CA . GLN B 1 44 ? 7.762 -14.523 9.758 1 98.19 44 GLN B CA 1
ATOM 3764 C C . GLN B 1 44 ? 6.938 -13.234 9.758 1 98.19 44 GLN B C 1
ATOM 3766 O O . GLN B 1 44 ? 5.719 -13.273 9.578 1 98.19 44 GLN B O 1
ATOM 3771 N N . GLN B 1 45 ? 7.594 -12.086 9.953 1 98.44 45 GLN B N 1
ATOM 3772 C CA . GLN B 1 45 ? 7.004 -10.758 9.859 1 98.44 45 GLN B CA 1
ATOM 3773 C C . GLN B 1 45 ? 6.758 -10.375 8.398 1 98.44 45 GLN B C 1
ATOM 3775 O O . GLN B 1 45 ? 5.734 -9.766 8.078 1 98.44 45 GLN B O 1
ATOM 3780 N N . VAL B 1 46 ? 7.68 -10.648 7.52 1 98.38 46 VAL B N 1
ATOM 3781 C CA . VAL B 1 46 ? 7.543 -10.578 6.066 1 98.38 46 VAL B CA 1
ATOM 3782 C C . VAL B 1 46 ? 7.465 -11.984 5.488 1 98.38 46 VAL B C 1
ATOM 3784 O O . VAL B 1 46 ? 8.375 -12.797 5.68 1 98.38 46 VAL B O 1
ATOM 3787 N N . PRO B 1 47 ? 6.418 -12.234 4.766 1 97.69 47 PRO B N 1
ATOM 3788 C CA . PRO B 1 47 ? 6.121 -13.625 4.402 1 97.69 47 PRO B CA 1
ATOM 3789 C C . PRO B 1 47 ? 6.859 -14.078 3.143 1 97.69 47 PRO B C 1
ATOM 3791 O O . PRO B 1 47 ? 7.418 -13.25 2.42 1 97.69 47 PRO B O 1
ATOM 3794 N N . ASP B 1 48 ? 6.906 -15.391 2.973 1 97.62 48 ASP B N 1
ATOM 3795 C CA . ASP B 1 48 ? 7.195 -15.953 1.657 1 97.62 48 ASP B CA 1
ATOM 3796 C C . ASP B 1 48 ? 5.914 -16.391 0.956 1 97.62 48 ASP B C 1
ATOM 3798 O O . ASP B 1 48 ? 4.84 -16.391 1.558 1 97.62 48 ASP B O 1
ATOM 3802 N N . SER B 1 49 ? 5.984 -16.797 -0.263 1 98.38 49 SER B N 1
ATOM 3803 C CA . SER B 1 49 ? 4.816 -17.125 -1.076 1 98.38 49 SER B CA 1
ATOM 3804 C C . SER B 1 49 ? 4.168 -18.422 -0.626 1 98.38 49 SER B C 1
ATOM 3806 O O . SER B 1 49 ? 2.951 -18.594 -0.739 1 98.38 49 SER B O 1
ATOM 3808 N N . ALA B 1 50 ? 4.984 -19.406 -0.173 1 98.62 50 ALA B N 1
ATOM 3809 C CA . ALA B 1 50 ? 4.449 -20.719 0.184 1 98.62 50 ALA B CA 1
ATOM 3810 C C . ALA B 1 50 ? 3.498 -20.609 1.372 1 98.62 50 ALA B C 1
ATOM 3812 O O . ALA B 1 50 ? 2.373 -21.109 1.317 1 98.62 50 ALA B O 1
ATOM 3813 N N . ALA B 1 51 ? 3.947 -19.938 2.42 1 98.44 51 ALA B N 1
ATOM 3814 C CA . ALA B 1 51 ? 3.125 -19.781 3.619 1 98.44 51 ALA B CA 1
ATOM 3815 C C . ALA B 1 51 ? 1.854 -19 3.32 1 98.44 51 ALA B C 1
ATOM 3817 O O . ALA B 1 51 ? 0.765 -19.375 3.766 1 98.44 51 ALA B O 1
ATOM 3818 N N . THR B 1 52 ? 1.975 -17.906 2.576 1 98.44 52 THR B N 1
ATOM 3819 C CA . THR B 1 52 ? 0.809 -17.094 2.281 1 98.44 52 THR B CA 1
ATOM 3820 C C . THR B 1 52 ? -0.169 -17.828 1.379 1 98.44 52 THR B C 1
ATOM 3822 O O . THR B 1 52 ? -1.383 -17.766 1.584 1 98.44 52 THR B O 1
ATOM 3825 N N . ALA B 1 53 ? 0.36 -18.516 0.369 1 98.62 53 ALA B N 1
ATOM 3826 C CA . ALA B 1 53 ? -0.512 -19.281 -0.513 1 98.62 53 ALA B CA 1
ATOM 3827 C C . ALA B 1 53 ? -1.222 -20.391 0.254 1 98.62 53 ALA B C 1
ATOM 3829 O O . ALA B 1 53 ? -2.4 -20.672 0.013 1 98.62 53 ALA B O 1
ATOM 3830 N N . THR B 1 54 ? -0.503 -21.047 1.13 1 98.69 54 THR B N 1
ATOM 3831 C CA . THR B 1 54 ? -1.122 -22.078 1.961 1 98.69 54 THR B CA 1
ATOM 3832 C C . THR B 1 54 ? -2.246 -21.484 2.805 1 98.69 54 THR B C 1
ATOM 3834 O O . THR B 1 54 ? -3.307 -22.094 2.955 1 98.69 54 THR B O 1
ATOM 3837 N N . ALA B 1 55 ? -1.998 -20.312 3.359 1 98.69 55 ALA B N 1
ATOM 3838 C CA . ALA B 1 55 ? -3.045 -19.656 4.133 1 98.69 55 ALA B CA 1
ATOM 3839 C C . ALA B 1 55 ? -4.297 -19.438 3.287 1 98.69 55 ALA B C 1
ATOM 3841 O O . ALA B 1 55 ? -5.414 -19.688 3.742 1 98.69 55 ALA B O 1
ATOM 3842 N N . MET B 1 56 ? -4.148 -19 2.066 1 98.5 56 MET B N 1
ATOM 3843 C CA . MET B 1 56 ? -5.27 -18.672 1.189 1 98.5 56 MET B CA 1
ATOM 3844 C C . MET B 1 56 ? -5.945 -19.938 0.674 1 98.5 56 MET B C 1
ATOM 3846 O O . MET B 1 56 ? -7.137 -19.922 0.347 1 98.5 56 MET B O 1
ATOM 3850 N N . MET B 1 57 ? -5.207 -21.031 0.585 1 98.25 57 MET B N 1
ATOM 3851 C CA . MET B 1 57 ? -5.75 -22.25 -0 1 98.25 57 MET B CA 1
ATOM 3852 C C . MET B 1 57 ? -6.305 -23.172 1.081 1 98.25 57 MET B C 1
ATOM 3854 O O . MET B 1 57 ? -7.266 -23.906 0.843 1 98.25 57 MET B O 1
ATOM 3858 N N . CYS B 1 58 ? -5.672 -23.172 2.283 1 98.19 58 CYS B N 1
ATOM 3859 C CA . CYS B 1 58 ? -5.969 -24.203 3.262 1 98.19 58 CYS B CA 1
ATOM 3860 C C . CYS B 1 58 ? -6.652 -23.625 4.492 1 98.19 58 CYS B C 1
ATOM 3862 O O . CYS B 1 58 ? -7.145 -24.359 5.344 1 98.19 58 CYS B O 1
ATOM 3864 N N . GLY B 1 59 ? -6.68 -22.297 4.645 1 98.12 59 GLY B N 1
ATOM 3865 C CA . GLY B 1 59 ? -7.445 -21.641 5.695 1 98.12 59 GLY B CA 1
ATOM 3866 C C . GLY B 1 59 ? -6.723 -21.609 7.027 1 98.12 59 GLY B C 1
ATOM 3867 O O . GLY B 1 59 ? -7.348 -21.422 8.07 1 98.12 59 GLY B O 1
ATOM 3868 N N . VAL B 1 60 ? -5.391 -21.828 6.961 1 97.25 60 VAL B N 1
ATOM 3869 C CA . VAL B 1 60 ? -4.582 -21.781 8.172 1 97.25 60 VAL B CA 1
ATOM 3870 C C . VAL B 1 60 ? -3.252 -21.094 7.879 1 97.25 60 VAL B C 1
ATOM 3872 O O . VAL B 1 60 ? -2.662 -21.297 6.816 1 97.25 60 VAL B O 1
ATOM 3875 N N . LYS B 1 61 ? -2.807 -20.203 8.805 1 97.62 61 LYS B N 1
ATOM 3876 C CA . LYS B 1 61 ? -1.45 -19.672 8.695 1 97.62 61 LYS B CA 1
ATOM 3877 C C . LYS B 1 61 ? -0.417 -20.719 9.102 1 97.62 61 LYS B C 1
ATOM 3879 O O . LYS B 1 61 ? -0.619 -21.453 10.062 1 97.62 61 LYS B O 1
ATOM 3884 N N . THR B 1 62 ? 0.57 -20.812 8.383 1 97.94 62 THR B N 1
ATOM 3885 C CA . THR B 1 62 ? 1.607 -21.812 8.617 1 97.94 62 THR B CA 1
ATOM 3886 C C . THR B 1 62 ? 2.992 -21.172 8.594 1 97.94 62 THR B C 1
ATOM 3888 O O . THR B 1 62 ? 3.115 -19.953 8.633 1 97.94 62 THR B O 1
ATOM 3891 N N . ASN B 1 63 ? 4.055 -22.062 8.648 1 98.38 63 ASN B N 1
ATOM 3892 C CA . ASN B 1 63 ? 5.434 -21.578 8.664 1 98.38 63 ASN B CA 1
ATOM 3893 C C . ASN B 1 63 ? 5.938 -21.281 7.258 1 98.38 63 ASN B C 1
ATOM 3895 O O . ASN B 1 63 ? 5.531 -21.938 6.297 1 98.38 63 ASN B O 1
ATOM 3899 N N . SER B 1 64 ? 6.824 -20.297 7.25 1 98 64 SER B N 1
ATOM 3900 C CA . SER B 1 64 ? 7.465 -19.938 5.988 1 98 64 SER B CA 1
ATOM 3901 C C . SER B 1 64 ? 8.141 -21.141 5.352 1 98 64 SER B C 1
ATOM 3903 O O . SER B 1 64 ? 8.664 -22.016 6.055 1 98 64 SER B O 1
ATOM 3905 N N . MET B 1 65 ? 8.055 -21.25 4.023 1 98.31 65 MET B N 1
ATOM 3906 C CA . MET B 1 65 ? 8.773 -22.188 3.168 1 98.31 65 MET B CA 1
ATOM 3907 C C . MET B 1 65 ? 8.125 -23.562 3.203 1 98.31 65 MET B C 1
ATOM 3909 O O . MET B 1 65 ? 8.641 -24.516 2.613 1 98.31 65 MET B O 1
ATOM 3913 N N . THR B 1 66 ? 6.973 -23.75 3.852 1 98.69 66 THR B N 1
ATOM 3914 C CA . THR B 1 66 ? 6.254 -25.016 3.863 1 98.69 66 THR B CA 1
ATOM 3915 C C . THR B 1 66 ? 4.961 -24.922 3.061 1 98.69 66 THR B C 1
ATOM 3917 O O . THR B 1 66 ? 4.469 -23.812 2.803 1 98.69 66 THR B O 1
ATOM 3920 N N . LEU B 1 67 ? 4.422 -26.047 2.613 1 98.62 67 LEU B N 1
ATOM 3921 C CA . LEU B 1 67 ? 3.225 -26.078 1.778 1 98.62 67 LEU B CA 1
ATOM 3922 C C . LEU B 1 67 ? 2.213 -27.078 2.326 1 98.62 67 LEU B C 1
ATOM 3924 O O . LEU B 1 67 ? 2.541 -28.25 2.535 1 98.62 67 LEU B O 1
ATOM 3928 N N . GLY B 1 68 ? 1.009 -26.656 2.562 1 98.5 68 GLY B N 1
ATOM 3929 C CA . GLY B 1 68 ? -0.11 -27.547 2.836 1 98.5 68 GLY B CA 1
ATOM 3930 C C . GLY B 1 68 ? 0.028 -28.281 4.148 1 98.5 68 GLY B C 1
ATOM 3931 O O . GLY B 1 68 ? -0.522 -29.375 4.309 1 98.5 68 GLY B O 1
ATOM 3932 N N . VAL B 1 69 ? 0.806 -27.844 5.031 1 98.75 69 VAL B N 1
ATOM 3933 C CA . VAL B 1 69 ? 1.011 -28.484 6.328 1 98.75 69 VAL B CA 1
ATOM 3934 C C . VAL B 1 69 ? 0.784 -27.453 7.441 1 98.75 69 VAL B C 1
ATOM 3936 O O . VAL B 1 69 ? 0.784 -26.25 7.191 1 98.75 69 VAL B O 1
ATOM 3939 N N . ASP B 1 70 ? 0.535 -27.938 8.586 1 98 70 ASP B N 1
ATOM 3940 C CA . ASP B 1 70 ? 0.243 -27.016 9.68 1 98 70 ASP B CA 1
ATOM 3941 C C . ASP B 1 70 ? 1.527 -26.422 10.25 1 98 70 ASP B C 1
ATOM 3943 O O . ASP B 1 70 ? 2.613 -26.641 9.711 1 98 70 ASP B O 1
ATOM 3947 N N . ASP B 1 71 ? 1.426 -25.609 11.273 1 97.62 71 ASP B N 1
ATOM 3948 C CA . ASP B 1 71 ? 2.525 -24.75 11.727 1 97.62 71 ASP B CA 1
ATOM 3949 C C . ASP B 1 71 ? 3.453 -25.531 12.672 1 97.62 71 ASP B C 1
ATOM 3951 O O . ASP B 1 71 ? 4.387 -24.953 13.234 1 97.62 71 ASP B O 1
ATOM 3955 N N . THR B 1 72 ? 3.207 -26.828 12.891 1 98.12 72 THR B N 1
ATOM 3956 C CA . THR B 1 72 ? 4.109 -27.625 13.711 1 98.12 72 THR B CA 1
ATOM 3957 C C . THR B 1 72 ? 5.219 -28.234 12.867 1 98.12 72 THR B C 1
ATOM 3959 O O . THR B 1 72 ? 6.207 -28.75 13.398 1 98.12 72 THR B O 1
ATOM 3962 N N . VAL B 1 73 ? 5.016 -28.219 11.578 1 98.5 73 VAL B N 1
ATOM 3963 C CA . VAL B 1 73 ? 6.004 -28.781 10.664 1 98.5 73 VAL B CA 1
ATOM 3964 C C . VAL B 1 73 ? 7.219 -27.859 10.586 1 98.5 73 VAL B C 1
ATOM 3966 O O . VAL B 1 73 ? 7.074 -26.625 10.516 1 98.5 73 VAL B O 1
ATOM 3969 N N . LYS B 1 74 ? 8.406 -28.531 10.633 1 97 74 LYS B N 1
ATOM 3970 C CA . LYS B 1 74 ? 9.672 -27.797 10.578 1 97 74 LYS B CA 1
ATOM 3971 C C . LYS B 1 74 ? 10.234 -27.781 9.164 1 97 74 LYS B C 1
ATOM 3973 O O . LYS B 1 74 ? 10.289 -28.812 8.492 1 97 74 LYS B O 1
ATOM 3978 N N . PHE B 1 75 ? 10.672 -26.641 8.695 1 97.38 75 PHE B N 1
ATOM 3979 C CA . PHE B 1 75 ? 11.25 -26.469 7.367 1 97.38 75 PHE B CA 1
ATOM 3980 C C . PHE B 1 75 ? 12.359 -27.469 7.117 1 97.38 75 PHE B C 1
ATOM 3982 O O . PHE B 1 75 ? 13.258 -27.625 7.949 1 97.38 75 PHE B O 1
ATOM 3989 N N . ARG B 1 76 ? 12.266 -28.203 6.02 1 97.62 76 ARG B N 1
ATOM 3990 C CA . ARG B 1 76 ? 13.25 -29.141 5.496 1 97.62 76 ARG B CA 1
ATOM 3991 C C . ARG B 1 76 ? 13.32 -30.406 6.355 1 97.62 76 ARG B C 1
ATOM 3993 O O . ARG B 1 76 ? 14.258 -31.203 6.234 1 97.62 76 ARG B O 1
ATOM 4000 N N . ASN B 1 77 ? 12.32 -30.594 7.203 1 98 77 ASN B N 1
ATOM 4001 C CA . ASN B 1 77 ? 12.25 -31.812 8.016 1 98 77 ASN B CA 1
ATOM 4002 C C . ASN B 1 77 ? 11.086 -32.688 7.586 1 98 77 ASN B C 1
ATOM 4004 O O . ASN B 1 77 ? 9.992 -32.594 8.133 1 98 77 ASN B O 1
ATOM 4008 N N . CYS B 1 78 ? 11.336 -33.594 6.766 1 97.81 78 CYS B N 1
ATOM 4009 C CA . CYS B 1 78 ? 10.336 -34.5 6.191 1 97.81 78 CYS B CA 1
ATOM 4010 C C . CYS B 1 78 ? 9.578 -35.25 7.285 1 97.81 78 CYS B C 1
ATOM 4012 O O . CYS B 1 78 ? 8.352 -35.375 7.219 1 97.81 78 CYS B O 1
ATOM 4014 N N . SER B 1 79 ? 10.258 -35.688 8.258 1 96.94 79 SER B N 1
ATOM 4015 C CA . SER B 1 79 ? 9.633 -36.5 9.305 1 96.94 79 SER B CA 1
ATOM 4016 C C . SER B 1 79 ? 8.602 -35.688 10.086 1 96.94 79 SER B C 1
ATOM 4018 O O . SER B 1 79 ? 7.652 -36.25 10.641 1 96.94 79 SER B O 1
ATOM 4020 N N . SER B 1 80 ? 8.75 -34.438 10.117 1 97.5 80 SER B N 1
ATOM 4021 C CA . SER B 1 80 ? 7.863 -33.562 10.898 1 97.5 80 SER B CA 1
ATOM 4022 C C . SER B 1 80 ? 6.52 -33.375 10.195 1 97.5 80 SER B C 1
ATOM 4024 O O . SER B 1 80 ? 5.559 -32.906 10.805 1 97.5 80 SER B O 1
ATOM 4026 N N . GLN B 1 81 ? 6.457 -33.688 8.945 1 96.88 81 GLN B N 1
ATOM 4027 C CA . GLN B 1 81 ? 5.25 -33.344 8.188 1 96.88 81 GLN B CA 1
ATOM 4028 C C . GLN B 1 81 ? 4.211 -34.469 8.312 1 96.88 81 GLN B C 1
ATOM 4030 O O . GLN B 1 81 ? 3.025 -34.25 8.055 1 96.88 81 GLN B O 1
ATOM 4035 N N . GLN B 1 82 ? 4.621 -35.719 8.773 1 95.5 82 GLN B N 1
ATOM 4036 C CA . GLN B 1 82 ? 3.709 -36.844 8.836 1 95.5 82 GLN B CA 1
ATOM 4037 C C . GLN B 1 82 ? 2.539 -36.562 9.773 1 95.5 82 GLN B C 1
ATOM 4039 O O . GLN B 1 82 ? 2.74 -36.25 10.945 1 95.5 82 GLN B O 1
ATOM 4044 N N . GLY B 1 83 ? 1.407 -36.688 9.219 1 96.88 83 GLY B N 1
ATOM 4045 C CA . GLY B 1 83 ? 0.198 -36.531 10.008 1 96.88 83 GLY B CA 1
ATOM 4046 C C . GLY B 1 83 ? -0.181 -35.062 10.203 1 96.88 83 GLY B C 1
ATOM 4047 O O . GLY B 1 83 ? -1.168 -34.75 10.875 1 96.88 83 GLY B O 1
ATOM 4048 N N . LYS B 1 84 ? 0.569 -34.156 9.641 1 98.25 84 LYS B N 1
ATOM 4049 C CA . LYS B 1 84 ? 0.339 -32.75 9.828 1 98.25 84 LYS B CA 1
ATOM 4050 C C . LYS B 1 84 ? -0.12 -32.062 8.531 1 98.25 84 LYS B C 1
ATOM 4052 O O . LYS B 1 84 ? -0.061 -30.859 8.398 1 98.25 84 LYS B O 1
ATOM 4057 N N . GLU B 1 85 ? -0.544 -32.875 7.613 1 98.25 85 GLU B N 1
ATOM 4058 C CA . GLU B 1 85 ? -0.996 -32.406 6.309 1 98.25 85 GLU B CA 1
ATOM 4059 C C . GLU B 1 85 ? -2.383 -31.766 6.398 1 98.25 85 GLU B C 1
ATOM 4061 O O . GLU B 1 85 ? -3.24 -32.25 7.145 1 98.25 85 GLU B O 1
ATOM 4066 N N . LEU B 1 86 ? -2.623 -30.75 5.625 1 98.06 86 LEU B N 1
ATOM 4067 C CA . LEU B 1 86 ? -3.887 -30.016 5.645 1 98.06 86 LEU B CA 1
ATOM 4068 C C . LEU B 1 86 ? -4.719 -30.344 4.406 1 98.06 86 LEU B C 1
ATOM 4070 O O . LEU B 1 86 ? -4.176 -30.484 3.311 1 98.06 86 LEU B O 1
ATOM 4074 N N . ASP B 1 87 ? -6.023 -30.5 4.59 1 97 87 ASP B N 1
ATOM 4075 C CA . ASP B 1 87 ? -6.91 -30.391 3.439 1 97 87 ASP B CA 1
ATOM 4076 C C . ASP B 1 87 ? -7.066 -28.922 3.016 1 97 87 ASP B C 1
ATOM 4078 O O . ASP B 1 87 ? -7.164 -28.031 3.861 1 97 87 ASP B O 1
ATOM 4082 N N . CYS B 1 88 ? -7.02 -28.703 1.766 1 97.5 88 CYS B N 1
ATOM 4083 C CA . CYS B 1 88 ? -7.102 -27.359 1.208 1 97.5 88 CYS B CA 1
ATOM 4084 C C . CYS B 1 88 ? -8.266 -27.25 0.226 1 97.5 88 CYS B C 1
ATOM 4086 O O . CYS B 1 88 ? -9.031 -28.203 0.054 1 97.5 88 CYS B O 1
ATOM 4088 N N . MET B 1 89 ? -8.445 -26.125 -0.333 1 97.25 89 MET B N 1
ATOM 4089 C CA . MET B 1 89 ? -9.57 -25.781 -1.2 1 97.25 89 MET B CA 1
ATOM 4090 C C . MET B 1 89 ? -9.773 -26.859 -2.273 1 97.25 89 MET B C 1
ATOM 4092 O O . MET B 1 89 ? -10.898 -27.297 -2.518 1 97.25 89 MET B O 1
ATOM 4096 N N . PRO B 1 90 ? -8.703 -27.312 -2.986 1 96.62 90 PRO B N 1
ATOM 4097 C CA . PRO B 1 90 ? -8.922 -28.344 -4.004 1 96.62 90 PRO B CA 1
ATOM 4098 C C . PRO B 1 90 ? -9.492 -29.625 -3.418 1 96.62 90 PRO B C 1
ATOM 4100 O O . PRO B 1 90 ? -10.352 -30.266 -4.035 1 96.62 90 PRO B O 1
ATOM 4103 N N . ASN B 1 91 ? -9.016 -30.016 -2.186 1 97.75 91 ASN B N 1
ATOM 4104 C CA . ASN B 1 91 ? -9.586 -31.172 -1.518 1 97.75 91 ASN B CA 1
ATOM 4105 C C . ASN B 1 91 ? -11.062 -30.969 -1.199 1 97.75 91 ASN B C 1
ATOM 4107 O O . ASN B 1 91 ? -11.883 -31.859 -1.445 1 97.75 91 ASN B O 1
ATOM 4111 N N . TRP B 1 92 ? -11.359 -29.812 -0.624 1 98.06 92 TRP B N 1
ATOM 4112 C CA . TRP B 1 92 ? -12.734 -29.5 -0.257 1 98.06 92 TRP B CA 1
ATOM 4113 C C . TRP B 1 92 ? -13.641 -29.5 -1.485 1 98.06 92 TRP B C 1
ATOM 4115 O O . TRP B 1 92 ? -14.75 -30.031 -1.448 1 98.06 92 TRP B O 1
ATOM 4125 N N . ALA B 1 93 ? -13.195 -28.938 -2.594 1 97.75 93 ALA B N 1
ATOM 4126 C CA . ALA B 1 93 ? -13.961 -28.875 -3.834 1 97.75 93 ALA B CA 1
ATOM 4127 C C . ALA B 1 93 ? -14.172 -30.266 -4.426 1 97.75 93 ALA B C 1
ATOM 4129 O O . ALA B 1 93 ? -15.273 -30.609 -4.844 1 97.75 93 ALA B O 1
ATOM 4130 N N . GLN B 1 94 ? -13.125 -31.016 -4.465 1 97.31 94 GLN B N 1
ATOM 4131 C CA . GLN B 1 94 ? -13.195 -32.375 -5 1 97.31 94 GLN B CA 1
ATOM 4132 C C . GLN B 1 94 ? -14.195 -33.219 -4.227 1 97.31 94 GLN B C 1
ATOM 4134 O O . GLN B 1 94 ? -14.953 -34 -4.82 1 97.31 94 GLN B O 1
ATOM 4139 N N . ASN B 1 95 ? -14.18 -33.094 -2.936 1 97.38 95 ASN B N 1
ATOM 4140 C CA . ASN B 1 95 ? -15.062 -33.844 -2.078 1 97.38 95 ASN B CA 1
ATOM 4141 C C . ASN B 1 95 ? -16.531 -33.562 -2.367 1 97.38 95 ASN B C 1
ATOM 4143 O O . ASN B 1 95 ? -17.406 -34.375 -2.09 1 97.38 95 ASN B O 1
ATOM 4147 N N . GLU B 1 96 ? -16.75 -32.438 -2.928 1 96.69 96 GLU B N 1
ATOM 4148 C CA . GLU B 1 96 ? -18.125 -32.062 -3.266 1 96.69 96 GLU B CA 1
ATOM 4149 C C . GLU B 1 96 ? -18.375 -32.219 -4.762 1 96.69 96 GLU B C 1
ATOM 4151 O O . GLU B 1 96 ? -19.375 -31.688 -5.281 1 96.69 96 GLU B O 1
ATOM 4156 N N . GLY B 1 97 ? -17.469 -32.812 -5.469 1 97.44 97 GLY B N 1
ATOM 4157 C CA . GLY B 1 97 ? -17.656 -33.188 -6.863 1 97.44 97 GLY B CA 1
ATOM 4158 C C . GLY B 1 97 ? -17.359 -32.062 -7.832 1 97.44 97 GLY B C 1
ATOM 4159 O O . GLY B 1 97 ? -17.719 -32.125 -9.008 1 97.44 97 GLY B O 1
ATOM 4160 N N . LYS B 1 98 ? -16.719 -31.031 -7.398 1 98.19 98 LYS B N 1
ATOM 4161 C CA . LYS B 1 98 ? -16.375 -29.906 -8.266 1 98.19 98 LYS B CA 1
ATOM 4162 C C . LYS B 1 98 ? -15.094 -30.188 -9.039 1 98.19 98 LYS B C 1
ATOM 4164 O O . LYS B 1 98 ? -14.258 -30.984 -8.602 1 98.19 98 LYS B O 1
ATOM 4169 N N . SER B 1 99 ? -15.008 -29.609 -10.172 1 98.5 99 SER B N 1
ATOM 4170 C CA . SER B 1 99 ? -13.766 -29.688 -10.938 1 98.5 99 SER B CA 1
ATOM 4171 C C . SER B 1 99 ? -12.711 -28.734 -10.383 1 98.5 99 SER B C 1
ATOM 4173 O O . SER B 1 99 ? -13.039 -27.781 -9.688 1 98.5 99 SER B O 1
ATOM 4175 N N . ILE B 1 100 ? -11.477 -29.047 -10.648 1 98.69 100 ILE B N 1
ATOM 4176 C CA . ILE B 1 100 ? -10.367 -28.266 -10.102 1 98.69 100 ILE B CA 1
ATOM 4177 C C . ILE B 1 100 ? -9.391 -27.906 -11.227 1 98.69 100 ILE B C 1
ATOM 4179 O O . ILE B 1 100 ? -9.102 -28.734 -12.086 1 98.69 100 ILE B O 1
ATOM 4183 N N . GLY B 1 101 ? -8.914 -26.672 -11.203 1 98.88 101 GLY B N 1
ATOM 4184 C CA . GLY B 1 101 ? -7.871 -26.234 -12.117 1 98.88 101 GLY B CA 1
ATOM 4185 C C . GLY B 1 101 ? -6.816 -25.375 -11.453 1 98.88 101 GLY B C 1
ATOM 4186 O O . GLY B 1 101 ? -7.105 -24.656 -10.484 1 98.88 101 GLY B O 1
ATOM 4187 N N . VAL B 1 102 ? -5.566 -25.422 -11.922 1 98.94 102 VAL B N 1
ATOM 4188 C CA . VAL B 1 102 ? -4.441 -24.594 -11.523 1 98.94 102 VAL B CA 1
ATOM 4189 C C . VAL B 1 102 ? -3.729 -24.047 -12.758 1 98.94 102 VAL B C 1
ATOM 4191 O O . VAL B 1 102 ? -3.264 -24.828 -13.602 1 98.94 102 VAL B O 1
ATOM 4194 N N . VAL B 1 103 ? -3.699 -22.75 -12.891 1 98.94 103 VAL B N 1
ATOM 4195 C CA . VAL B 1 103 ? -3.057 -22.062 -14.008 1 98.94 103 VAL B CA 1
ATOM 4196 C C . VAL B 1 103 ? -2.031 -21.062 -13.477 1 98.94 103 VAL B C 1
ATOM 4198 O O . VAL B 1 103 ? -2.328 -20.297 -12.57 1 98.94 103 VAL B O 1
ATOM 4201 N N . THR B 1 104 ? -0.795 -21.078 -13.977 1 98.94 104 THR B N 1
ATOM 4202 C CA . THR B 1 104 ? 0.234 -20.156 -13.531 1 98.94 104 THR B CA 1
ATOM 4203 C C . THR B 1 104 ? 1.21 -19.844 -14.664 1 98.94 104 THR B C 1
ATOM 4205 O O . THR B 1 104 ? 1.276 -20.578 -15.656 1 98.94 104 THR B O 1
ATOM 4208 N N . THR B 1 105 ? 1.892 -18.703 -14.57 1 98.94 105 THR B N 1
ATOM 4209 C CA . THR B 1 105 ? 3.012 -18.422 -15.461 1 98.94 105 THR B CA 1
ATOM 4210 C C . THR B 1 105 ? 4.332 -18.828 -14.812 1 98.94 105 THR B C 1
ATOM 4212 O O . THR B 1 105 ? 5.398 -18.688 -15.414 1 98.94 105 THR B O 1
ATOM 4215 N N . ALA B 1 106 ? 4.312 -19.297 -13.602 1 98.81 106 ALA B N 1
ATOM 4216 C CA . ALA B 1 106 ? 5.473 -19.875 -12.938 1 98.81 106 ALA B CA 1
ATOM 4217 C C . ALA B 1 106 ? 5.547 -21.375 -13.188 1 98.81 106 ALA B C 1
ATOM 4219 O O . ALA B 1 106 ? 4.832 -21.906 -14.047 1 98.81 106 ALA B O 1
ATOM 4220 N N . ARG B 1 107 ? 6.535 -22.031 -12.602 1 98.81 107 ARG B N 1
ATOM 4221 C CA . ARG B 1 107 ? 6.492 -23.484 -12.547 1 98.81 107 ARG B CA 1
ATOM 4222 C C . ARG B 1 107 ? 5.273 -23.969 -11.773 1 98.81 107 ARG B C 1
ATOM 4224 O O . ARG B 1 107 ? 4.945 -23.422 -10.719 1 98.81 107 ARG B O 1
ATOM 4231 N N . ILE B 1 108 ? 4.602 -24.953 -12.312 1 98.75 108 ILE B N 1
ATOM 4232 C CA . ILE B 1 108 ? 3.391 -25.469 -11.672 1 98.75 108 ILE B CA 1
ATOM 4233 C C . ILE B 1 108 ? 3.734 -26.047 -10.305 1 98.75 108 ILE B C 1
ATOM 4235 O O . ILE B 1 108 ? 2.855 -26.234 -9.461 1 98.75 108 ILE B O 1
ATOM 4239 N N . THR B 1 109 ? 5.078 -26.297 -10.055 1 98.81 109 THR B N 1
ATOM 4240 C CA . THR B 1 109 ? 5.566 -26.875 -8.812 1 98.81 109 THR B CA 1
ATOM 4241 C C . THR B 1 109 ? 6.047 -25.781 -7.859 1 98.81 109 THR B C 1
ATOM 4243 O O . THR B 1 109 ? 6.492 -26.062 -6.75 1 98.81 109 THR B O 1
ATOM 4246 N N . HIS B 1 110 ? 5.957 -24.5 -8.258 1 98.75 110 HIS B N 1
ATOM 4247 C CA . HIS B 1 110 ? 6.422 -23.375 -7.449 1 98.75 110 HIS B CA 1
ATOM 4248 C C . HIS B 1 110 ? 5.449 -23.078 -6.312 1 98.75 110 HIS B C 1
ATOM 4250 O O . HIS B 1 110 ? 4.402 -23.719 -6.199 1 98.75 110 HIS B O 1
ATOM 4256 N N . ALA B 1 111 ? 5.77 -22.156 -5.508 1 98.44 111 ALA B N 1
ATOM 4257 C CA . ALA B 1 111 ? 5.188 -21.938 -4.184 1 98.44 111 ALA B CA 1
ATOM 4258 C C . ALA B 1 111 ? 3.674 -21.781 -4.27 1 98.44 111 ALA B C 1
ATOM 4260 O O . ALA B 1 111 ? 2.928 -22.609 -3.752 1 98.44 111 ALA B O 1
ATOM 4261 N N . THR B 1 112 ? 3.148 -20.781 -5.023 1 98.5 112 THR B N 1
ATOM 4262 C CA . THR B 1 112 ? 1.73 -20.438 -5.012 1 98.5 112 THR B CA 1
ATOM 4263 C C . THR B 1 112 ? 0.902 -21.547 -5.668 1 98.5 112 THR B C 1
ATOM 4265 O O . THR B 1 112 ? -0.059 -22.031 -5.078 1 98.5 112 THR B O 1
ATOM 4268 N N . PRO B 1 113 ? 1.284 -22.047 -6.855 1 98.56 113 PRO B N 1
ATOM 4269 C CA . PRO B 1 113 ? 0.472 -23.141 -7.414 1 98.56 113 PRO B CA 1
ATOM 4270 C C . PRO B 1 113 ? 0.58 -24.438 -6.613 1 98.56 113 PRO B C 1
ATOM 4272 O O . PRO B 1 113 ? -0.408 -25.156 -6.465 1 98.56 113 PRO B O 1
ATOM 4275 N N . ALA B 1 114 ? 1.726 -24.719 -6.066 1 98.75 114 ALA B N 1
ATOM 4276 C CA . ALA B 1 114 ? 1.911 -25.953 -5.309 1 98.75 114 ALA B CA 1
ATOM 4277 C C . ALA B 1 114 ? 1.066 -25.953 -4.035 1 98.75 114 ALA B C 1
ATOM 4279 O O . ALA B 1 114 ? 0.644 -27 -3.561 1 98.75 114 ALA B O 1
ATOM 4280 N N . ALA B 1 115 ? 0.846 -24.766 -3.51 1 98.12 115 ALA B N 1
ATOM 4281 C CA . ALA B 1 115 ? 0.051 -24.656 -2.289 1 98.12 115 ALA B CA 1
ATOM 4282 C C . ALA B 1 115 ? -1.363 -25.172 -2.506 1 98.12 115 ALA B C 1
ATOM 4284 O O . ALA B 1 115 ? -2.059 -25.516 -1.546 1 98.12 115 ALA B O 1
ATOM 4285 N N . ALA B 1 116 ? -1.783 -25.266 -3.734 1 97.38 116 ALA B N 1
ATOM 4286 C CA . ALA B 1 116 ? -3.111 -25.781 -4.043 1 97.38 116 ALA B CA 1
ATOM 4287 C C . ALA B 1 116 ? -3.184 -27.281 -3.805 1 97.38 116 ALA B C 1
ATOM 4289 O O . ALA B 1 116 ? -4.25 -27.828 -3.502 1 97.38 116 ALA B O 1
ATOM 4290 N N . TYR B 1 117 ? -2.027 -28.016 -3.869 1 98 117 TYR B N 1
ATOM 4291 C CA . TYR B 1 117 ? -2.209 -29.469 -3.898 1 98 117 TYR B CA 1
ATOM 4292 C C . TYR B 1 117 ? -1.128 -30.172 -3.084 1 98 117 TYR B C 1
ATOM 4294 O O . TYR B 1 117 ? -1.306 -31.312 -2.662 1 98 117 TYR B O 1
ATOM 4302 N N . ALA B 1 118 ? -0.024 -29.562 -2.875 1 98.5 118 ALA B N 1
ATOM 4303 C CA . ALA B 1 118 ? 1.131 -30.281 -2.34 1 98.5 118 ALA B CA 1
ATOM 4304 C C . ALA B 1 118 ? 1.151 -30.219 -0.814 1 98.5 118 ALA B C 1
ATOM 4306 O O . ALA B 1 118 ? 0.638 -29.281 -0.214 1 98.5 118 ALA B O 1
ATOM 4307 N N . LYS B 1 119 ? 1.64 -31.266 -0.251 1 98.5 119 LYS B N 1
ATOM 4308 C CA . LYS B 1 119 ? 2 -31.375 1.159 1 98.5 119 LYS B CA 1
ATOM 4309 C C . LYS B 1 119 ? 3.506 -31.547 1.33 1 98.5 119 LYS B C 1
ATOM 4311 O O . LYS B 1 119 ? 4.043 -32.625 1.067 1 98.5 119 LYS B O 1
ATOM 4316 N N . SER B 1 120 ? 4.156 -30.469 1.783 1 98.75 120 SER B N 1
ATOM 4317 C CA . SER B 1 120 ? 5.613 -30.547 1.771 1 98.75 120 SER B CA 1
ATOM 4318 C C . SER B 1 120 ? 6.219 -29.703 2.885 1 98.75 120 SER B C 1
ATOM 4320 O O . SER B 1 120 ? 5.879 -28.516 3.033 1 98.75 120 SER B O 1
ATOM 4322 N N . ALA B 1 121 ? 7.172 -30.234 3.619 1 98.69 121 ALA B N 1
ATOM 4323 C CA . ALA B 1 121 ? 7.918 -29.516 4.645 1 98.69 121 ALA B CA 1
ATOM 4324 C C . ALA B 1 121 ? 8.883 -28.5 4.02 1 98.69 121 ALA B C 1
ATOM 4326 O O . ALA B 1 121 ? 9.438 -27.656 4.715 1 98.69 121 ALA B O 1
ATOM 4327 N N . SER B 1 122 ? 9.008 -28.547 2.703 1 98.69 122 SER B N 1
ATOM 4328 C CA . SER B 1 122 ? 9.836 -27.562 2.012 1 98.69 122 SER B CA 1
ATOM 4329 C C . SER B 1 122 ? 9.289 -27.25 0.624 1 98.69 122 SER B C 1
ATOM 4331 O O . SER B 1 122 ? 9.188 -28.141 -0.221 1 98.69 122 SER B O 1
ATOM 4333 N N . ARG B 1 123 ? 9.062 -25.984 0.391 1 98.5 123 ARG B N 1
ATOM 4334 C CA . ARG B 1 123 ? 8.602 -25.578 -0.932 1 98.5 123 ARG B CA 1
ATOM 4335 C C . ARG B 1 123 ? 9.688 -25.781 -1.979 1 98.5 123 ARG B C 1
ATOM 4337 O O . ARG B 1 123 ? 9.414 -25.766 -3.18 1 98.5 123 ARG B O 1
ATOM 4344 N N . GLU B 1 124 ? 10.914 -26.031 -1.584 1 98.06 124 GLU B N 1
ATOM 4345 C CA . GLU B 1 124 ? 12.055 -26.172 -2.488 1 98.06 124 GLU B CA 1
ATOM 4346 C C . GLU B 1 124 ? 12.102 -27.562 -3.107 1 98.06 124 GLU B C 1
ATOM 4348 O O . GLU B 1 124 ? 12.805 -27.781 -4.098 1 98.06 124 GLU B O 1
ATOM 4353 N N . TRP B 1 125 ? 11.375 -28.484 -2.527 1 98.56 125 TRP B N 1
ATOM 4354 C CA . TRP B 1 125 ? 11.414 -29.859 -2.99 1 98.56 125 TRP B CA 1
ATOM 4355 C C . TRP B 1 125 ? 10.508 -30.062 -4.203 1 98.56 125 TRP B C 1
ATOM 4357 O O . TRP B 1 125 ? 9.664 -30.953 -4.223 1 98.56 125 TRP B O 1
ATOM 4367 N N . GLU B 1 126 ? 10.773 -29.297 -5.285 1 98.69 126 GLU B N 1
ATOM 4368 C CA . GLU B 1 126 ? 9.945 -29.312 -6.488 1 98.69 126 GLU B CA 1
ATOM 4369 C C . GLU B 1 126 ? 10.164 -30.594 -7.281 1 98.69 126 GLU B C 1
ATOM 4371 O O . GLU B 1 126 ? 9.242 -31.078 -7.953 1 98.69 126 GLU B O 1
ATOM 4376 N N . GLY B 1 127 ? 11.344 -31.156 -7.258 1 98.06 127 GLY B N 1
ATOM 4377 C CA . GLY B 1 127 ? 11.734 -32.406 -7.902 1 98.06 127 GLY B CA 1
ATOM 4378 C C . GLY B 1 127 ? 12.625 -33.25 -7.035 1 98.06 127 GLY B C 1
ATOM 4379 O O . GLY B 1 127 ? 13.094 -32.812 -5.98 1 98.06 127 GLY B O 1
ATOM 4380 N N . ASP B 1 128 ? 12.906 -34.5 -7.465 1 97.31 128 ASP B N 1
ATOM 4381 C CA . ASP B 1 128 ? 13.68 -35.438 -6.672 1 97.31 128 ASP B CA 1
ATOM 4382 C C . ASP B 1 128 ? 15.125 -35 -6.527 1 97.31 128 ASP B C 1
ATOM 4384 O O . ASP B 1 128 ? 15.766 -35.25 -5.504 1 97.31 128 ASP B O 1
ATOM 4388 N N . SER B 1 129 ? 15.633 -34.281 -7.516 1 96.75 129 SER B N 1
ATOM 4389 C CA . SER B 1 129 ? 17 -33.781 -7.465 1 96.75 129 SER B CA 1
ATOM 4390 C C . SER B 1 129 ? 17.203 -32.812 -6.301 1 96.75 129 SER B C 1
ATOM 4392 O O . SER B 1 129 ? 18.328 -32.656 -5.801 1 96.75 129 SER B O 1
ATOM 4394 N N . LEU B 1 130 ? 16.141 -32.188 -5.84 1 97.31 130 LEU B N 1
ATOM 4395 C CA . LEU B 1 130 ? 16.219 -31.172 -4.793 1 97.31 130 LEU B CA 1
ATOM 4396 C C . LEU B 1 130 ? 15.977 -31.797 -3.42 1 97.31 130 LEU B C 1
ATOM 4398 O O . LEU B 1 130 ? 15.922 -31.078 -2.412 1 97.31 130 LEU B O 1
ATOM 4402 N N . MET B 1 131 ? 15.773 -33.062 -3.402 1 97.25 131 MET B N 1
ATOM 4403 C CA . MET B 1 131 ? 15.492 -33.781 -2.156 1 97.25 131 MET B CA 1
ATOM 4404 C C . MET B 1 131 ? 16.641 -34.688 -1.786 1 97.25 131 MET B C 1
ATOM 4406 O O . MET B 1 131 ? 16.484 -35.594 -0.948 1 97.25 131 MET B O 1
ATOM 4410 N N . ARG B 1 132 ? 17.938 -34.594 -2.375 1 92.56 132 ARG B N 1
ATOM 4411 C CA . ARG B 1 132 ? 19.109 -35.406 -2.033 1 92.56 132 ARG B CA 1
ATOM 4412 C C . ARG B 1 132 ? 19.406 -35.344 -0.539 1 92.56 132 ARG B C 1
ATOM 4414 O O . ARG B 1 132 ? 19.516 -34.25 0.029 1 92.56 132 ARG B O 1
ATOM 4421 N N . GLY B 1 133 ? 19.344 -36.375 -0.019 1 94.69 133 GLY B N 1
ATOM 4422 C CA . GLY B 1 133 ? 19.734 -36.469 1.379 1 94.69 133 GLY B CA 1
ATOM 4423 C C . GLY B 1 133 ? 18.578 -36.344 2.336 1 94.69 133 GLY B C 1
ATOM 4424 O O . GLY B 1 133 ? 18.75 -36.375 3.555 1 94.69 133 GLY B O 1
ATOM 4425 N N . VAL B 1 134 ? 17.406 -36.156 1.816 1 96.56 134 VAL B N 1
ATOM 4426 C CA . VAL B 1 134 ? 16.234 -36 2.656 1 96.56 134 VAL B CA 1
ATOM 4427 C C . VAL B 1 134 ? 15.727 -37.375 3.094 1 96.56 134 VAL B C 1
ATOM 4429 O O . VAL B 1 134 ? 15.477 -38.25 2.258 1 96.56 134 VAL B O 1
ATOM 4432 N N . ALA B 1 135 ? 15.648 -37.656 4.383 1 94.62 135 ALA B N 1
ATOM 4433 C CA . ALA B 1 135 ? 15.125 -38.875 4.961 1 94.62 135 ALA B CA 1
ATOM 4434 C C . ALA B 1 135 ? 13.68 -38.719 5.414 1 94.62 135 ALA B C 1
ATOM 4436 O O . ALA B 1 135 ? 13.195 -37.594 5.559 1 94.62 135 ALA B O 1
ATOM 4437 N N . GLY B 1 136 ? 12.953 -39.781 5.559 1 94 136 GLY B N 1
ATOM 4438 C CA . GLY B 1 136 ? 11.609 -39.719 6.109 1 94 136 GLY B CA 1
ATOM 4439 C C . GLY B 1 136 ? 10.531 -40.094 5.105 1 94 136 GLY B C 1
ATOM 4440 O O . GLY B 1 136 ? 9.352 -40.125 5.445 1 94 136 GLY B O 1
ATOM 4441 N N . GLY B 1 137 ? 10.836 -40.312 3.854 1 94.5 137 GLY B N 1
ATOM 4442 C CA . GLY B 1 137 ? 9.914 -40.906 2.896 1 94.5 137 GLY B CA 1
ATOM 4443 C C . GLY B 1 137 ? 9.055 -39.875 2.182 1 94.5 137 GLY B C 1
ATOM 4444 O O . GLY B 1 137 ? 8.117 -40.219 1.469 1 94.5 137 GLY B O 1
ATOM 4445 N N . CYS B 1 138 ? 9.305 -38.594 2.346 1 96.44 138 CYS B N 1
ATOM 4446 C CA . CYS B 1 138 ? 8.562 -37.562 1.647 1 96.44 138 CYS B CA 1
ATOM 4447 C C . CYS B 1 138 ? 8.797 -37.625 0.144 1 96.44 138 CYS B C 1
ATOM 4449 O O . CYS B 1 138 ? 9.844 -38.094 -0.3 1 96.44 138 CYS B O 1
ATOM 4451 N N . LYS B 1 139 ? 7.812 -37.219 -0.625 1 97.69 139 LYS B N 1
ATOM 4452 C CA . LYS B 1 139 ? 7.926 -37.156 -2.08 1 97.69 139 LYS B CA 1
ATOM 4453 C C . LYS B 1 139 ? 7.988 -35.719 -2.58 1 97.69 139 LYS B C 1
ATOM 4455 O O . LYS B 1 139 ? 7.453 -34.812 -1.941 1 97.69 139 LYS B O 1
ATOM 4460 N N . ASP B 1 140 ? 8.695 -35.531 -3.666 1 98.44 140 ASP B N 1
ATOM 4461 C CA . ASP B 1 140 ? 8.797 -34.188 -4.234 1 98.44 140 ASP B CA 1
ATOM 4462 C C . ASP B 1 140 ? 7.445 -33.719 -4.77 1 98.44 140 ASP B C 1
ATOM 4464 O O . ASP B 1 140 ? 6.539 -34.531 -4.984 1 98.44 140 ASP B O 1
ATOM 4468 N N . ILE B 1 141 ? 7.34 -32.469 -4.992 1 98.88 141 ILE B N 1
ATOM 4469 C CA . ILE B 1 141 ? 6.09 -31.781 -5.301 1 98.88 141 ILE B CA 1
ATOM 4470 C C . ILE B 1 141 ? 5.578 -32.219 -6.664 1 98.88 141 ILE B C 1
ATOM 4472 O O . ILE B 1 141 ? 4.375 -32.438 -6.844 1 98.88 141 ILE B O 1
ATOM 4476 N N . ALA B 1 142 ? 6.449 -32.406 -7.68 1 98.81 142 ALA B N 1
ATOM 4477 C CA . ALA B 1 142 ? 6.02 -32.875 -8.984 1 98.81 142 ALA B CA 1
ATOM 4478 C C . ALA B 1 142 ? 5.434 -34.281 -8.891 1 98.81 142 ALA B C 1
ATOM 4480 O O . ALA B 1 142 ? 4.418 -34.594 -9.523 1 98.81 142 ALA B O 1
ATOM 4481 N N . HIS B 1 143 ? 6.109 -35.125 -8.148 1 98.69 143 HIS B N 1
ATOM 4482 C CA . HIS B 1 143 ? 5.617 -36.5 -7.906 1 98.69 143 HIS B CA 1
ATOM 4483 C C . HIS B 1 143 ? 4.23 -36.469 -7.273 1 98.69 143 HIS B C 1
ATOM 4485 O O . HIS B 1 143 ? 3.336 -37.188 -7.703 1 98.69 143 HIS B O 1
ATOM 4491 N N . GLN B 1 144 ? 4.07 -35.625 -6.281 1 98.69 144 GLN B N 1
ATOM 4492 C CA . GLN B 1 144 ? 2.783 -35.531 -5.598 1 98.69 144 GLN B CA 1
ATOM 4493 C C . GLN B 1 144 ? 1.682 -35.094 -6.559 1 98.69 144 GLN B C 1
ATOM 4495 O O . GLN B 1 144 ? 0.549 -35.562 -6.469 1 98.69 144 GLN B O 1
ATOM 4500 N N . LEU B 1 145 ? 1.983 -34.125 -7.414 1 98.75 145 LEU B N 1
ATOM 4501 C CA . LEU B 1 145 ? 0.994 -33.625 -8.367 1 98.75 145 LEU B CA 1
ATOM 4502 C C . LEU B 1 145 ? 0.406 -34.781 -9.18 1 98.75 145 LEU B C 1
ATOM 4504 O O . LEU B 1 145 ? -0.807 -34.812 -9.398 1 98.75 145 LEU B O 1
ATOM 4508 N N . VAL B 1 146 ? 1.217 -35.719 -9.578 1 98.62 146 VAL B N 1
ATOM 4509 C CA . VAL B 1 146 ? 0.827 -36.75 -10.523 1 98.62 146 VAL B CA 1
ATOM 4510 C C . VAL B 1 146 ? 0.223 -37.938 -9.766 1 98.62 146 VAL B C 1
ATOM 4512 O O . VAL B 1 146 ? -0.8 -38.5 -10.172 1 98.62 146 VAL B O 1
ATOM 4515 N N . PHE B 1 147 ? 0.786 -38.281 -8.656 1 98.19 147 PHE B N 1
ATOM 4516 C CA . PHE B 1 147 ? 0.403 -39.531 -8 1 98.19 147 PHE B CA 1
ATOM 4517 C C . PHE B 1 147 ? -0.665 -39.281 -6.941 1 98.19 147 PHE B C 1
ATOM 4519 O O . PHE B 1 147 ? -1.514 -40.125 -6.691 1 98.19 147 PHE B O 1
ATOM 4526 N N . ASN B 1 148 ? -0.568 -38.094 -6.305 1 97.44 148 ASN B N 1
ATOM 4527 C CA . ASN B 1 148 ? -1.444 -37.875 -5.164 1 97.44 148 ASN B CA 1
ATOM 4528 C C . ASN B 1 148 ? -2.582 -36.906 -5.516 1 97.44 148 ASN B C 1
ATOM 4530 O O . ASN B 1 148 ? -3.527 -36.75 -4.742 1 97.44 148 ASN B O 1
ATOM 4534 N N . ASN B 1 149 ? -2.539 -36.281 -6.645 1 97.88 149 ASN B N 1
ATOM 4535 C CA . ASN B 1 149 ? -3.516 -35.281 -7.039 1 97.88 149 ASN B CA 1
ATOM 4536 C C . ASN B 1 149 ? -4.023 -35.531 -8.461 1 97.88 149 ASN B C 1
ATOM 4538 O O . ASN B 1 149 ? -4.086 -34.594 -9.266 1 97.88 149 ASN B O 1
ATOM 4542 N N . SER B 1 150 ? -4.336 -36.75 -8.68 1 96.5 150 SER B N 1
ATOM 4543 C CA . SER B 1 150 ? -4.637 -37.219 -10.031 1 96.5 150 SER B CA 1
ATOM 4544 C C . SER B 1 150 ? -5.996 -36.719 -10.5 1 96.5 150 SER B C 1
ATOM 4546 O O . SER B 1 150 ? -6.316 -36.812 -11.688 1 96.5 150 SER B O 1
ATOM 4548 N N . ASN B 1 151 ? -6.75 -36.062 -9.602 1 97.69 151 ASN B N 1
ATOM 4549 C CA . ASN B 1 151 ? -8.102 -35.656 -9.977 1 97.69 151 ASN B CA 1
ATOM 4550 C C . ASN B 1 151 ? -8.148 -34.188 -10.367 1 97.69 151 ASN B C 1
ATOM 4552 O O . ASN B 1 151 ? -9.219 -33.656 -10.672 1 97.69 151 ASN B O 1
ATOM 4556 N N . ILE B 1 152 ? -7.023 -33.469 -10.383 1 98.62 152 ILE B N 1
ATOM 4557 C CA . ILE B 1 152 ? -7.016 -32.094 -10.883 1 98.62 152 ILE B CA 1
ATOM 4558 C C . ILE B 1 152 ? -7.152 -32.094 -12.398 1 98.62 152 ILE B C 1
ATOM 4560 O O . ILE B 1 152 ? -6.328 -32.688 -13.102 1 98.62 152 ILE B O 1
ATOM 4564 N N . GLN B 1 153 ? -8.141 -31.453 -12.898 1 98.81 153 GLN B N 1
ATOM 4565 C CA . GLN B 1 153 ? -8.531 -31.594 -14.297 1 98.81 153 GLN B CA 1
ATOM 4566 C C . GLN B 1 153 ? -7.656 -30.734 -15.195 1 98.81 153 GLN B C 1
ATOM 4568 O O . GLN B 1 153 ? -7.32 -31.125 -16.312 1 98.81 153 GLN B O 1
ATOM 4573 N N . VAL B 1 154 ? -7.387 -29.516 -14.734 1 98.94 154 VAL B N 1
ATOM 4574 C CA . VAL B 1 154 ? -6.594 -28.625 -15.578 1 98.94 154 VAL B CA 1
ATOM 4575 C C . VAL B 1 154 ? -5.34 -28.188 -14.828 1 98.94 154 VAL B C 1
ATOM 4577 O O . VAL B 1 154 ? -5.426 -27.656 -13.719 1 98.94 154 VAL B O 1
ATOM 4580 N N . LEU B 1 155 ? -4.199 -28.406 -15.406 1 98.88 155 LEU B N 1
ATOM 4581 C CA . LEU B 1 155 ? -2.883 -27.984 -14.938 1 98.88 155 LEU B CA 1
ATOM 4582 C C . LEU B 1 155 ? -2.109 -27.297 -16.047 1 98.88 155 LEU B C 1
ATOM 4584 O O . LEU B 1 155 ? -1.67 -27.938 -17 1 98.88 155 LEU B O 1
ATOM 4588 N N . PHE B 1 156 ? -1.985 -25.953 -15.992 1 98.94 156 PHE B N 1
ATOM 4589 C CA . PHE B 1 156 ? -1.241 -25.203 -17 1 98.94 156 PHE B CA 1
ATOM 4590 C C . PHE B 1 156 ? -0.154 -24.359 -16.344 1 98.94 156 PHE B C 1
ATOM 4592 O O . PHE B 1 156 ? -0.409 -23.656 -15.359 1 98.94 156 PHE B O 1
ATOM 4599 N N . GLY B 1 157 ? 1.055 -24.391 -16.766 1 98.81 157 GLY B N 1
ATOM 4600 C CA . GLY B 1 157 ? 2.162 -23.578 -16.281 1 98.81 157 GLY B CA 1
ATOM 4601 C C . GLY B 1 157 ? 3.5 -23.984 -16.875 1 98.81 157 GLY B C 1
ATOM 4602 O O . GLY B 1 157 ? 3.564 -24.453 -18.016 1 98.81 157 GLY B O 1
ATOM 4603 N N . GLY B 1 158 ? 4.559 -23.594 -16.25 1 98.62 158 GLY B N 1
ATOM 4604 C CA . GLY B 1 158 ? 5.895 -24.078 -16.562 1 98.62 158 GLY B CA 1
ATOM 4605 C C . GLY B 1 158 ? 6.34 -25.234 -15.688 1 98.62 158 GLY B C 1
ATOM 4606 O O . GLY B 1 158 ? 5.512 -25.891 -15.055 1 98.62 158 GLY B O 1
ATOM 4607 N N . GLY B 1 159 ? 7.695 -25.562 -15.797 1 98.12 159 GLY B N 1
ATOM 4608 C CA . GLY B 1 159 ? 8.289 -26.484 -14.859 1 98.12 159 GLY B CA 1
ATOM 4609 C C . GLY B 1 159 ? 8.477 -27.875 -15.438 1 98.12 159 GLY B C 1
ATOM 4610 O O . GLY B 1 159 ? 8.617 -28.859 -14.688 1 98.12 159 GLY B O 1
ATOM 4611 N N . ARG B 1 160 ? 8.492 -28 -16.766 1 96.88 160 ARG B N 1
ATOM 4612 C CA . ARG B 1 160 ? 8.617 -29.281 -17.453 1 96.88 160 ARG B CA 1
ATOM 4613 C C . ARG B 1 160 ? 9.852 -30.031 -16.969 1 96.88 160 ARG B C 1
ATOM 4615 O O . ARG B 1 160 ? 9.859 -31.266 -16.938 1 96.88 160 ARG B O 1
ATOM 4622 N N . GLU B 1 161 ? 10.852 -29.359 -16.469 1 96.88 161 GLU B N 1
ATOM 4623 C CA . GLU B 1 161 ? 12.125 -29.953 -16.078 1 96.88 161 GLU B CA 1
ATOM 4624 C C . GLU B 1 161 ? 11.953 -30.891 -14.883 1 96.88 161 GLU B C 1
ATOM 4626 O O . GLU B 1 161 ? 12.75 -31.812 -14.695 1 96.88 161 GLU B O 1
ATOM 4631 N N . PHE B 1 162 ? 10.914 -30.719 -14.141 1 98.06 162 PHE B N 1
ATOM 4632 C CA . PHE B 1 162 ? 10.703 -31.562 -12.969 1 98.06 162 PHE B CA 1
ATOM 4633 C C . PHE B 1 162 ? 9.852 -32.781 -13.32 1 98.06 162 PHE B C 1
ATOM 4635 O O . PHE B 1 162 ? 9.641 -33.656 -12.484 1 98.06 162 PHE B O 1
ATOM 4642 N N . PHE B 1 163 ? 9.391 -32.875 -14.562 1 98.12 163 PHE B N 1
ATOM 4643 C CA . PHE B 1 163 ? 8.453 -33.938 -14.961 1 98.12 163 PHE B CA 1
ATOM 4644 C C . PHE B 1 163 ? 9.117 -34.906 -15.938 1 98.12 163 PHE B C 1
ATOM 4646 O O . PHE B 1 163 ? 8.641 -36.031 -16.125 1 98.12 163 PHE B O 1
ATOM 4653 N N . TYR B 1 164 ? 10.164 -34.469 -16.578 1 96.62 164 TYR B N 1
ATOM 4654 C CA . TYR B 1 164 ? 10.883 -35.281 -17.547 1 96.62 164 TYR B CA 1
ATOM 4655 C C . TYR B 1 164 ? 12.141 -35.875 -16.922 1 96.62 164 TYR B C 1
ATOM 4657 O O . TYR B 1 164 ? 12.898 -35.156 -16.25 1 96.62 164 TYR B O 1
ATOM 4665 N N . PRO B 1 165 ? 12.359 -37.156 -17.203 1 95.81 165 PRO B N 1
ATOM 4666 C CA . PRO B 1 165 ? 13.648 -37.688 -16.766 1 95.81 165 PRO B CA 1
ATOM 4667 C C . PRO B 1 165 ? 14.836 -37.031 -17.438 1 95.81 165 PRO B C 1
ATOM 4669 O O . PRO B 1 165 ? 14.727 -36.594 -18.594 1 95.81 165 PRO B O 1
ATOM 4672 N N . GLU B 1 166 ? 15.945 -36.969 -16.75 1 92.38 166 GLU B N 1
ATOM 4673 C CA . GLU B 1 166 ? 17.125 -36.25 -17.219 1 92.38 166 GLU B CA 1
ATOM 4674 C C . GLU B 1 166 ? 17.609 -36.844 -18.562 1 92.38 166 GLU B C 1
ATOM 4676 O O . GLU B 1 166 ? 18.328 -36.156 -19.297 1 92.38 166 GLU B O 1
ATOM 4681 N N . SER B 1 167 ? 17.141 -38.031 -18.922 1 91.44 167 SER B N 1
ATOM 4682 C CA . SER B 1 167 ? 17.578 -38.719 -20.141 1 91.44 167 SER B CA 1
ATOM 4683 C C . SER B 1 167 ? 16.766 -38.25 -21.344 1 91.44 167 SER B C 1
ATOM 4685 O O . SER B 1 167 ? 17.156 -38.469 -22.484 1 91.44 167 SER B O 1
ATOM 4687 N N . LEU B 1 168 ? 15.703 -37.625 -21.078 1 92.94 168 LEU B N 1
ATOM 4688 C CA . LEU B 1 168 ? 14.82 -37.188 -22.156 1 92.94 168 LEU B CA 1
ATOM 4689 C C . LEU B 1 168 ? 15.203 -35.812 -22.656 1 92.94 168 LEU B C 1
ATOM 4691 O O . LEU B 1 168 ? 15.445 -34.906 -21.875 1 92.94 168 LEU B O 1
ATOM 4695 N N . VAL B 1 169 ? 15.273 -35.625 -23.953 1 92.38 169 VAL B N 1
ATOM 4696 C CA . VAL B 1 169 ? 15.562 -34.344 -24.609 1 92.38 169 VAL B CA 1
ATOM 4697 C C . VAL B 1 169 ? 14.336 -33.438 -24.531 1 92.38 169 VAL B C 1
ATOM 4699 O O . VAL B 1 169 ? 13.219 -33.875 -24.781 1 92.38 169 VAL B O 1
ATOM 4702 N N . ASP B 1 170 ? 14.57 -32.188 -24.172 1 93.31 170 ASP B N 1
ATOM 4703 C CA . ASP B 1 170 ? 13.469 -31.234 -24.094 1 93.31 170 ASP B CA 1
ATOM 4704 C C . ASP B 1 170 ? 12.836 -31.031 -25.469 1 93.31 170 ASP B C 1
ATOM 4706 O O . ASP B 1 170 ? 13.539 -30.797 -26.453 1 93.31 170 ASP B O 1
ATOM 4710 N N . PRO B 1 171 ? 11.617 -31.094 -25.516 1 91.75 171 PRO B N 1
ATOM 4711 C CA . PRO B 1 171 ? 10.969 -31.047 -26.828 1 91.75 171 PRO B CA 1
ATOM 4712 C C . PRO B 1 171 ? 11.062 -29.672 -27.5 1 91.75 171 PRO B C 1
ATOM 4714 O O . PRO B 1 171 ? 10.914 -29.562 -28.719 1 91.75 171 PRO B O 1
ATOM 4717 N N . VAL B 1 172 ? 11.258 -28.625 -26.781 1 88.75 172 VAL B N 1
ATOM 4718 C CA . VAL B 1 172 ? 11.281 -27.266 -27.328 1 88.75 172 VAL B CA 1
ATOM 4719 C C . VAL B 1 172 ? 12.719 -26.844 -27.609 1 88.75 172 VAL B C 1
ATOM 4721 O O . VAL B 1 172 ? 13.023 -26.297 -28.672 1 88.75 172 VAL B O 1
ATOM 4724 N N . TYR B 1 173 ? 13.633 -27.188 -26.656 1 90.38 173 TYR B N 1
ATOM 4725 C CA . TYR B 1 173 ? 14.977 -26.625 -26.734 1 90.38 173 TYR B CA 1
ATOM 4726 C C . TYR B 1 173 ? 15.984 -27.672 -27.172 1 90.38 173 TYR B C 1
ATOM 4728 O O . TYR B 1 173 ? 17.156 -27.359 -27.406 1 90.38 173 TYR B O 1
ATOM 4736 N N . GLY B 1 174 ? 15.531 -28.828 -27.281 1 90.44 174 GLY B N 1
ATOM 4737 C CA . GLY B 1 174 ? 16.406 -29.891 -27.781 1 90.44 174 GLY B CA 1
ATOM 4738 C C . GLY B 1 174 ? 17.625 -30.109 -26.906 1 90.44 174 GLY B C 1
ATOM 4739 O O . GLY B 1 174 ? 17.516 -30.125 -25.688 1 90.44 174 GLY B O 1
ATOM 4740 N N . THR B 1 175 ? 18.734 -30.312 -27.531 1 87.5 175 THR B N 1
ATOM 4741 C CA . THR B 1 175 ? 19.953 -30.672 -26.828 1 87.5 175 THR B CA 1
ATOM 4742 C C . THR B 1 175 ? 20.594 -29.438 -26.203 1 87.5 175 THR B C 1
ATOM 4744 O O . THR B 1 175 ? 21.531 -29.547 -25.391 1 87.5 175 THR B O 1
ATOM 4747 N N . SER B 1 176 ? 20.047 -28.328 -26.5 1 85.19 176 SER B N 1
ATOM 4748 C CA . SER B 1 176 ? 20.578 -27.078 -25.953 1 85.19 176 SER B CA 1
ATOM 4749 C C . SER B 1 176 ? 20.141 -26.891 -24.5 1 85.19 176 SER B C 1
ATOM 4751 O O . SER B 1 176 ? 20.672 -26.047 -23.781 1 85.19 176 SER B O 1
ATOM 4753 N N . TYR B 1 177 ? 19.156 -27.75 -24.141 1 86.38 177 TYR B N 1
ATOM 4754 C CA . TYR B 1 177 ? 18.703 -27.703 -22.75 1 86.38 177 TYR B CA 1
ATOM 4755 C C . TYR B 1 177 ? 18.797 -29.094 -22.109 1 86.38 177 TYR B C 1
ATOM 4757 O O . TYR B 1 177 ? 18.297 -30.078 -22.656 1 86.38 177 TYR B O 1
ATOM 4765 N N . LYS B 1 178 ? 19.547 -29.25 -21.188 1 82.5 178 LYS B N 1
ATOM 4766 C CA . LYS B 1 178 ? 19.609 -30.453 -20.375 1 82.5 178 LYS B CA 1
ATOM 4767 C C . LYS B 1 178 ? 19.062 -30.203 -18.984 1 82.5 178 LYS B C 1
ATOM 4769 O O . LYS B 1 178 ? 19.609 -29.406 -18.219 1 82.5 178 LYS B O 1
ATOM 4774 N N . SER B 1 179 ? 17.859 -30.984 -18.859 1 79.31 179 SER B N 1
ATOM 4775 C CA . SER B 1 179 ? 17.312 -30.859 -17.516 1 79.31 179 SER B CA 1
ATOM 4776 C C . SER B 1 179 ? 18.016 -31.797 -16.531 1 79.31 179 SER B C 1
ATOM 4778 O O . SER B 1 179 ? 18.422 -32.906 -16.906 1 79.31 179 SER B O 1
ATOM 4780 N N . LEU B 1 180 ? 18.594 -31.469 -15.422 1 83.44 180 LEU B N 1
ATOM 4781 C CA . LEU B 1 180 ? 19.188 -32.281 -14.359 1 83.44 180 LEU B CA 1
ATOM 4782 C C . LEU B 1 180 ? 18.266 -32.312 -13.141 1 83.44 180 LEU B C 1
ATOM 4784 O O . LEU B 1 180 ? 18.719 -32.594 -12.031 1 83.44 180 LEU B O 1
ATOM 4788 N N . GLN B 1 181 ? 16.844 -32.25 -13.516 1 91.5 181 GLN B N 1
ATOM 4789 C CA . GLN B 1 181 ? 16.016 -31.984 -12.344 1 91.5 181 GLN B CA 1
ATOM 4790 C C . GLN B 1 181 ? 15.195 -33.219 -11.961 1 91.5 181 GLN B C 1
ATOM 4792 O O . GLN B 1 181 ? 14.664 -33.281 -10.852 1 91.5 181 GLN B O 1
ATOM 4797 N N . ARG B 1 182 ? 15.023 -34.219 -12.852 1 96.12 182 ARG B N 1
ATOM 4798 C CA . ARG B 1 182 ? 14.344 -35.469 -12.539 1 96.12 182 ARG B CA 1
ATOM 4799 C C . ARG B 1 182 ? 15.281 -36.656 -12.727 1 96.12 182 ARG B C 1
ATOM 4801 O O . ARG B 1 182 ? 15.461 -37.156 -13.844 1 96.12 182 ARG B O 1
ATOM 4808 N N . LYS B 1 183 ? 15.695 -37.344 -11.633 1 95.62 183 LYS B N 1
ATOM 4809 C CA . LYS B 1 183 ? 16.797 -38.281 -11.664 1 95.62 183 LYS B CA 1
ATOM 4810 C C . LYS B 1 183 ? 16.297 -39.719 -11.352 1 95.62 183 LYS B C 1
ATOM 4812 O O . LYS B 1 183 ? 17.062 -40.656 -11.461 1 95.62 183 LYS B O 1
ATOM 4817 N N . ASP B 1 184 ? 15.078 -39.875 -11.039 1 95.69 184 ASP B N 1
ATOM 4818 C CA . ASP B 1 184 ? 14.57 -41.188 -10.633 1 95.69 184 ASP B CA 1
ATOM 4819 C C . ASP B 1 184 ? 14.117 -42 -11.836 1 95.69 184 ASP B C 1
ATOM 4821 O O . ASP B 1 184 ? 13.562 -43.094 -11.68 1 95.69 184 ASP B O 1
ATOM 4825 N N . GLY B 1 185 ? 14.203 -41.406 -12.969 1 95.31 185 GLY B N 1
ATOM 4826 C CA . GLY B 1 185 ? 13.898 -42.125 -14.203 1 95.31 185 GLY B CA 1
ATOM 4827 C C . GLY B 1 185 ? 12.43 -42.062 -14.586 1 95.31 185 GLY B C 1
ATOM 4828 O O . GLY B 1 185 ? 12.047 -42.5 -15.664 1 95.31 185 GLY B O 1
ATOM 4829 N N . LEU B 1 186 ? 11.594 -41.438 -13.812 1 97 186 LEU B N 1
ATOM 4830 C CA . LEU B 1 186 ? 10.164 -41.375 -14.086 1 97 186 LEU B CA 1
ATOM 4831 C C . LEU B 1 186 ? 9.859 -40.312 -15.133 1 97 186 LEU B C 1
ATOM 4833 O O . LEU B 1 186 ? 10.445 -39.219 -15.102 1 97 186 LEU B O 1
ATOM 4837 N N . ASN B 1 187 ? 9.102 -40.656 -16.047 1 97.81 187 ASN B N 1
ATOM 4838 C CA . ASN B 1 187 ? 8.414 -39.688 -16.891 1 97.81 187 ASN B CA 1
ATOM 4839 C C . ASN B 1 187 ? 7.02 -39.375 -16.375 1 97.81 187 ASN B C 1
ATOM 4841 O O . ASN B 1 187 ? 6.055 -40.062 -16.719 1 97.81 187 ASN B O 1
ATOM 4845 N N . LEU B 1 188 ? 6.945 -38.312 -15.633 1 98.56 188 LEU B N 1
ATOM 4846 C CA . LEU B 1 188 ? 5.719 -38 -14.898 1 98.56 188 LEU B CA 1
ATOM 4847 C C . LEU B 1 188 ? 4.594 -37.625 -15.852 1 98.56 188 LEU B C 1
ATOM 4849 O O . LEU B 1 188 ? 3.416 -37.812 -15.547 1 98.56 188 LEU B O 1
ATOM 4853 N N . VAL B 1 189 ? 4.93 -37.031 -17.031 1 98.31 189 VAL B N 1
ATOM 4854 C CA . VAL B 1 189 ? 3.914 -36.719 -18.031 1 98.31 189 VAL B CA 1
ATOM 4855 C C . VAL B 1 189 ? 3.252 -38 -18.516 1 98.31 189 VAL B C 1
ATOM 4857 O O . VAL B 1 189 ? 2.025 -38.094 -18.625 1 98.31 189 VAL B O 1
ATOM 4860 N N . ASN B 1 190 ? 4.086 -39.031 -18.766 1 98.19 190 ASN B N 1
ATOM 4861 C CA . ASN B 1 190 ? 3.551 -40.344 -19.188 1 98.19 190 ASN B CA 1
ATOM 4862 C C . ASN B 1 190 ? 2.709 -40.969 -18.078 1 98.19 190 ASN B C 1
ATOM 4864 O O . ASN B 1 190 ? 1.64 -41.531 -18.359 1 98.19 190 ASN B O 1
ATOM 4868 N N . VAL B 1 191 ? 3.26 -40.906 -16.875 1 98.69 191 VAL B N 1
ATOM 4869 C CA . VAL B 1 191 ? 2.525 -41.5 -15.758 1 98.69 191 VAL B CA 1
ATOM 4870 C C . VAL B 1 191 ? 1.157 -40.812 -15.641 1 98.69 191 VAL B C 1
ATOM 4872 O O . VAL B 1 191 ? 0.14 -41.5 -15.469 1 98.69 191 VAL B O 1
ATOM 4875 N N . TRP B 1 192 ? 1.127 -39.5 -15.703 1 98.75 192 TRP B N 1
ATOM 4876 C CA . TRP B 1 192 ? -0.107 -38.719 -15.633 1 98.75 192 TRP B CA 1
ATOM 4877 C C . TRP B 1 192 ? -1.081 -39.156 -16.719 1 98.75 192 TRP B C 1
ATOM 4879 O O . TRP B 1 192 ? -2.254 -39.438 -16.453 1 98.75 192 TRP B O 1
ATOM 4889 N N . GLY B 1 193 ? -0.637 -39.25 -17.938 1 98.5 193 GLY B N 1
ATOM 4890 C CA . GLY B 1 193 ? -1.482 -39.625 -19.062 1 98.5 193 GLY B CA 1
ATOM 4891 C C . GLY B 1 193 ? -2.031 -41.031 -18.953 1 98.5 193 GLY B C 1
ATOM 4892 O O . GLY B 1 193 ? -3.217 -41.25 -19.188 1 98.5 193 GLY B O 1
ATOM 4893 N N . HIS B 1 194 ? -1.188 -41.938 -18.609 1 98.44 194 HIS B N 1
ATOM 4894 C CA . HIS B 1 194 ? -1.587 -43.344 -18.484 1 98.44 194 HIS B CA 1
ATOM 4895 C C . HIS B 1 194 ? -2.664 -43.531 -17.422 1 98.44 194 HIS B C 1
ATOM 4897 O O . HIS B 1 194 ? -3.586 -44.344 -17.594 1 98.44 194 HIS B O 1
ATOM 4903 N N . ASP B 1 195 ? -2.465 -42.844 -16.375 1 98.44 195 ASP B N 1
ATOM 4904 C CA . ASP B 1 195 ? -3.475 -42.875 -15.328 1 98.44 195 ASP B CA 1
ATOM 4905 C C . ASP B 1 195 ? -4.844 -42.469 -15.859 1 98.44 195 ASP B C 1
ATOM 4907 O O . ASP B 1 195 ? -5.852 -43.125 -15.586 1 98.44 195 ASP B O 1
ATOM 4911 N N . LYS B 1 196 ? -4.875 -41.344 -16.609 1 98.38 196 LYS B N 1
ATOM 4912 C CA . LYS B 1 196 ? -6.141 -40.844 -17.141 1 98.38 196 LYS B CA 1
ATOM 4913 C C . LYS B 1 196 ? -6.754 -41.812 -18.125 1 98.38 196 LYS B C 1
ATOM 4915 O O . LYS B 1 196 ? -7.957 -42.094 -18.078 1 98.38 196 LYS B O 1
ATOM 4920 N N . VAL B 1 197 ? -5.941 -42.406 -18.953 1 97.69 197 VAL B N 1
ATOM 4921 C CA . VAL B 1 197 ? -6.414 -43.344 -19.969 1 97.69 197 VAL B CA 1
ATOM 4922 C C . VAL B 1 197 ? -6.969 -44.594 -19.266 1 97.69 197 VAL B C 1
ATOM 4924 O O . VAL B 1 197 ? -8.039 -45.094 -19.641 1 97.69 197 VAL B O 1
ATOM 4927 N N . ARG B 1 198 ? -6.25 -45.062 -18.359 1 98.38 198 ARG B N 1
ATOM 4928 C CA . ARG B 1 198 ? -6.676 -46.219 -17.625 1 98.38 198 ARG B CA 1
ATOM 4929 C C . ARG B 1 198 ? -8.039 -46 -16.969 1 98.38 198 ARG B C 1
ATOM 4931 O O . ARG B 1 198 ? -8.836 -46.938 -16.875 1 98.38 198 ARG B O 1
ATOM 4938 N N . ARG B 1 199 ? -8.328 -44.844 -16.578 1 98.12 199 ARG B N 1
ATOM 4939 C CA . ARG B 1 199 ? -9.578 -44.5 -15.898 1 98.12 199 ARG B CA 1
ATOM 4940 C C . ARG B 1 199 ? -10.664 -44.156 -16.906 1 98.12 199 ARG B C 1
ATOM 4942 O O . ARG B 1 199 ? -11.781 -43.812 -16.516 1 98.12 199 ARG B O 1
ATOM 4949 N N . GLY B 1 200 ? -10.328 -44.125 -18.219 1 98.06 200 GLY B N 1
ATOM 4950 C CA . GLY B 1 200 ? -11.305 -43.938 -19.266 1 98.06 200 GLY B CA 1
ATOM 4951 C C . GLY B 1 200 ? -11.531 -42.469 -19.609 1 98.06 200 GLY B C 1
ATOM 4952 O O . GLY B 1 200 ? -12.555 -42.125 -20.188 1 98.06 200 GLY B O 1
ATOM 4953 N N . TYR B 1 201 ? -10.664 -41.625 -19.203 1 98.25 201 TYR B N 1
ATOM 4954 C CA . TYR B 1 201 ? -10.805 -40.219 -19.469 1 98.25 201 TYR B CA 1
ATOM 4955 C C . TYR B 1 201 ? -10.016 -39.812 -20.703 1 98.25 201 TYR B C 1
ATOM 4957 O O . TYR B 1 201 ? -8.992 -40.406 -21.016 1 98.25 201 TYR B O 1
ATOM 4965 N N . LYS B 1 202 ? -10.523 -38.812 -21.422 1 98.25 202 LYS B N 1
ATOM 4966 C CA . LYS B 1 202 ? -9.742 -38.156 -22.469 1 98.25 202 LYS B CA 1
ATOM 4967 C C . LYS B 1 202 ? -8.781 -37.125 -21.891 1 98.25 202 LYS B C 1
ATOM 4969 O O . LYS B 1 202 ? -9.219 -36.094 -21.328 1 98.25 202 LYS B O 1
ATOM 4974 N N . ALA B 1 203 ? -7.539 -37.375 -22.062 1 98.44 203 ALA B N 1
ATOM 4975 C CA . ALA B 1 203 ? -6.5 -36.5 -21.516 1 98.44 203 ALA B CA 1
ATOM 4976 C C . ALA B 1 203 ? -5.617 -35.938 -22.625 1 98.44 203 ALA B C 1
ATOM 4978 O O . ALA B 1 203 ? -5.34 -36.625 -23.609 1 98.44 203 ALA B O 1
ATOM 4979 N N . ARG B 1 204 ? -5.242 -34.656 -22.484 1 98.75 204 ARG B N 1
ATOM 4980 C CA . ARG B 1 204 ? -4.359 -34 -23.453 1 98.75 204 ARG B CA 1
ATOM 4981 C C . ARG B 1 204 ? -3.162 -33.375 -22.75 1 98.75 204 ARG B C 1
ATOM 4983 O O . ARG B 1 204 ? -3.305 -32.781 -21.688 1 98.75 204 ARG B O 1
ATOM 4990 N N . TYR B 1 205 ? -1.999 -33.594 -23.281 1 98.62 205 TYR B N 1
ATOM 4991 C CA . TYR B 1 205 ? -0.779 -32.938 -22.859 1 98.62 205 TYR B CA 1
ATOM 4992 C C . TYR B 1 205 ? -0.288 -31.969 -23.922 1 98.62 205 TYR B C 1
ATOM 4994 O O . TYR B 1 205 ? -0.347 -32.281 -25.125 1 98.62 205 TYR B O 1
ATOM 5002 N N . ALA B 1 206 ? 0.1 -30.766 -23.547 1 98.75 206 ALA B N 1
ATOM 5003 C CA . ALA B 1 206 ? 0.646 -29.766 -24.453 1 98.75 206 ALA B CA 1
ATOM 5004 C C . ALA B 1 206 ? 1.923 -29.141 -23.891 1 98.75 206 ALA B C 1
ATOM 5006 O O . ALA B 1 206 ? 2.012 -28.891 -22.688 1 98.75 206 ALA B O 1
ATOM 5007 N N . TRP B 1 207 ? 2.932 -28.969 -24.734 1 98 207 TRP B N 1
ATOM 5008 C CA . TRP B 1 207 ? 4.164 -28.328 -24.266 1 98 207 TRP B CA 1
ATOM 5009 C C . TRP B 1 207 ? 4.473 -27.078 -25.094 1 98 207 TRP B C 1
ATOM 5011 O O . TRP B 1 207 ? 5.508 -26.438 -24.891 1 98 207 TRP B O 1
ATOM 5021 N N . ASN B 1 208 ? 3.598 -26.688 -26.078 1 98.12 208 ASN B N 1
ATOM 5022 C CA . ASN B 1 208 ? 3.707 -25.453 -26.844 1 98.12 208 ASN B CA 1
ATOM 5023 C C . ASN B 1 208 ? 2.336 -24.922 -27.25 1 98.12 208 ASN B C 1
ATOM 5025 O O . ASN B 1 208 ? 1.312 -25.547 -26.953 1 98.12 208 ASN B O 1
ATOM 5029 N N . SER B 1 209 ? 2.34 -23.734 -27.906 1 98.25 209 SER B N 1
ATOM 5030 C CA . SER B 1 209 ? 1.101 -23.047 -28.25 1 98.25 209 SER B CA 1
ATOM 5031 C C . SER B 1 209 ? 0.272 -23.844 -29.25 1 98.25 209 SER B C 1
ATOM 5033 O O . SER B 1 209 ? -0.956 -23.875 -29.156 1 98.25 209 SER B O 1
ATOM 5035 N N . ARG B 1 210 ? 0.925 -24.438 -30.188 1 98.44 210 ARG B N 1
ATOM 5036 C CA . ARG B 1 210 ? 0.202 -25.219 -31.188 1 98.44 210 ARG B CA 1
ATOM 5037 C C . ARG B 1 210 ? -0.589 -26.344 -30.531 1 98.44 210 ARG B C 1
ATOM 5039 O O . ARG B 1 210 ? -1.782 -26.5 -30.797 1 98.44 210 ARG B O 1
ATOM 5046 N N . GLN B 1 211 ? 0.063 -27.156 -29.75 1 98.81 211 GLN B N 1
ATOM 5047 C CA . GLN B 1 211 ? -0.59 -28.25 -29.047 1 98.81 211 GLN B CA 1
ATOM 5048 C C . GLN B 1 211 ? -1.673 -27.734 -28.109 1 98.81 211 GLN B C 1
ATOM 5050 O O . GLN B 1 211 ? -2.744 -28.328 -28 1 98.81 211 GLN B O 1
ATOM 5055 N N . PHE B 1 212 ? -1.362 -26.672 -27.469 1 98.81 212 PHE B N 1
ATOM 5056 C CA . PHE B 1 212 ? -2.322 -26.047 -26.562 1 98.81 212 PHE B CA 1
ATOM 5057 C C . PHE B 1 212 ? -3.611 -25.703 -27.297 1 98.81 212 PHE B C 1
ATOM 5059 O O . PHE B 1 212 ? -4.707 -26.016 -26.828 1 98.81 212 PHE B O 1
ATOM 5066 N N . HIS B 1 213 ? -3.455 -25.031 -28.391 1 98.62 213 HIS B N 1
ATOM 5067 C CA . HIS B 1 213 ? -4.621 -24.562 -29.141 1 98.62 213 HIS B CA 1
ATOM 5068 C C . HIS B 1 213 ? -5.375 -25.734 -29.766 1 98.62 213 HIS B C 1
ATOM 5070 O O . HIS B 1 213 ? -6.562 -25.609 -30.078 1 98.62 213 HIS B O 1
ATOM 5076 N N . SER B 1 214 ? -4.781 -26.875 -29.844 1 98.62 214 SER B N 1
ATOM 5077 C CA . SER B 1 214 ? -5.422 -28.047 -30.422 1 98.62 214 SER B CA 1
ATOM 5078 C C . SER B 1 214 ? -6.289 -28.766 -29.391 1 98.62 214 SER B C 1
ATOM 5080 O O . SER B 1 214 ? -7.102 -29.625 -29.75 1 98.62 214 SER B O 1
ATOM 5082 N N . ILE B 1 215 ? -6.109 -28.438 -28.141 1 98.75 215 ILE B N 1
ATOM 5083 C CA . ILE B 1 215 ? -6.953 -29.016 -27.094 1 98.75 215 ILE B CA 1
ATOM 5084 C C . ILE B 1 215 ? -8.398 -28.578 -27.297 1 98.75 215 ILE B C 1
ATOM 5086 O O . ILE B 1 215 ? -8.703 -27.375 -27.25 1 98.75 215 ILE B O 1
ATOM 5090 N N . ASN B 1 216 ? -9.32 -29.484 -27.531 1 98.62 216 ASN B N 1
ATOM 5091 C CA . ASN B 1 216 ? -10.75 -29.219 -27.609 1 98.62 216 ASN B CA 1
ATOM 5092 C C . ASN B 1 216 ? -11.398 -29.25 -26.234 1 98.62 216 ASN B C 1
ATOM 5094 O O . ASN B 1 216 ? -11.602 -30.328 -25.656 1 98.62 216 ASN B O 1
ATOM 5098 N N . PRO B 1 217 ? -11.734 -28.062 -25.719 1 98.31 217 PRO B N 1
ATOM 5099 C CA . PRO B 1 217 ? -12.25 -28.031 -24.344 1 98.31 217 PRO B CA 1
ATOM 5100 C C . PRO B 1 217 ? -13.578 -28.781 -24.219 1 98.31 217 PRO B C 1
ATOM 5102 O O . PRO B 1 217 ? -13.961 -29.172 -23.109 1 98.31 217 PRO B O 1
ATOM 5105 N N . ARG B 1 218 ? -14.406 -29.125 -25.25 1 96.81 218 ARG B N 1
ATOM 5106 C CA . ARG B 1 218 ? -15.711 -29.766 -25.219 1 96.81 218 ARG B CA 1
ATOM 5107 C C . ARG B 1 218 ? -15.57 -31.266 -24.969 1 96.81 218 ARG B C 1
ATOM 5109 O O . ARG B 1 218 ? -16.516 -31.922 -24.531 1 96.81 218 ARG B O 1
ATOM 5116 N N . THR B 1 219 ? -14.305 -31.703 -25.281 1 97.88 219 THR B N 1
ATOM 5117 C CA . THR B 1 219 ? -14.188 -33.156 -25.203 1 97.88 219 THR B CA 1
ATOM 5118 C C . THR B 1 219 ? -13.07 -33.562 -24.25 1 97.88 219 THR B C 1
ATOM 5120 O O . THR B 1 219 ? -12.969 -34.719 -23.859 1 97.88 219 THR B O 1
ATOM 5123 N N . THR B 1 220 ? -12.281 -32.688 -23.859 1 98.5 220 THR B N 1
ATOM 5124 C CA . THR B 1 220 ? -11.141 -32.969 -23 1 98.5 220 THR B CA 1
ATOM 5125 C C . THR B 1 220 ? -11.57 -33 -21.531 1 98.5 220 THR B C 1
ATOM 5127 O O . THR B 1 220 ? -12.18 -32.062 -21.031 1 98.5 220 THR B O 1
ATOM 5130 N N . HIS B 1 221 ? -11.242 -34.125 -20.859 1 98.44 221 HIS B N 1
ATOM 5131 C CA . HIS B 1 221 ? -11.57 -34.281 -19.438 1 98.44 221 HIS B CA 1
ATOM 5132 C C . HIS B 1 221 ? -10.438 -33.75 -18.562 1 98.44 221 HIS B C 1
ATOM 5134 O O . HIS B 1 221 ? -10.688 -33.125 -17.531 1 98.44 221 HIS B O 1
ATOM 5140 N N . PHE B 1 222 ? -9.211 -34.094 -18.938 1 98.81 222 PHE B N 1
ATOM 5141 C CA . PHE B 1 222 ? -8.016 -33.688 -18.203 1 98.81 222 PHE B CA 1
ATOM 5142 C C . PHE B 1 222 ? -7.004 -33.031 -19.156 1 98.81 222 PHE B C 1
ATOM 5144 O O . PHE B 1 222 ? -6.789 -33.531 -20.266 1 98.81 222 PHE B O 1
ATOM 5151 N N . ALA B 1 223 ? -6.438 -31.891 -18.797 1 98.94 223 ALA B N 1
ATOM 5152 C CA . ALA B 1 223 ? -5.422 -31.219 -19.609 1 98.94 223 ALA B CA 1
ATOM 5153 C C . ALA B 1 223 ? -4.203 -30.859 -18.766 1 98.94 223 ALA B C 1
ATOM 5155 O O . ALA B 1 223 ? -4.34 -30.266 -17.688 1 98.94 223 ALA B O 1
ATOM 5156 N N . LEU B 1 224 ? -3.037 -31.281 -19.156 1 98.88 224 LEU B N 1
ATOM 5157 C CA . LEU B 1 224 ? -1.746 -30.906 -18.578 1 98.88 224 LEU B CA 1
ATOM 5158 C C . LEU B 1 224 ? -0.925 -30.109 -19.594 1 98.88 224 LEU B C 1
ATOM 5160 O O . LEU B 1 224 ? -0.684 -30.562 -20.703 1 98.88 224 LEU B O 1
ATOM 5164 N N . GLY B 1 225 ? -0.655 -28.891 -19.266 1 98.88 225 GLY B N 1
ATOM 5165 C CA . GLY B 1 225 ? 0.201 -28.047 -20.094 1 98.88 225 GLY B CA 1
ATOM 5166 C C . GLY B 1 225 ? 1.45 -27.578 -19.375 1 98.88 225 GLY B C 1
ATOM 5167 O O . GLY B 1 225 ? 1.365 -26.875 -18.359 1 98.88 225 GLY B O 1
ATOM 5168 N N . LEU B 1 226 ? 2.645 -27.969 -19.797 1 98.75 226 LEU B N 1
ATOM 5169 C CA . LEU B 1 226 ? 3.943 -27.516 -19.312 1 98.75 226 LEU B CA 1
ATOM 5170 C C . LEU B 1 226 ? 4.734 -26.828 -20.422 1 98.75 226 LEU B C 1
ATOM 5172 O O . LEU B 1 226 ? 5.449 -27.5 -21.172 1 98.75 226 LEU B O 1
ATOM 5176 N N . PHE B 1 227 ? 4.797 -25.484 -20.422 1 98.62 227 PHE B N 1
ATOM 5177 C CA . PHE B 1 227 ? 5.09 -24.75 -21.641 1 98.62 227 PHE B CA 1
ATOM 5178 C C . PHE B 1 227 ? 6.508 -24.188 -21.625 1 98.62 227 PHE B C 1
ATOM 5180 O O . PHE B 1 227 ? 6.941 -23.531 -22.562 1 98.62 227 PHE B O 1
ATOM 5187 N N . HIS B 1 228 ? 7.219 -24.391 -20.547 1 98.12 228 HIS B N 1
ATOM 5188 C CA . HIS B 1 228 ? 8.617 -24.016 -20.375 1 98.12 228 HIS B CA 1
ATOM 5189 C C . HIS B 1 228 ? 9.336 -24.969 -19.438 1 98.12 228 HIS B C 1
ATOM 5191 O O . HIS B 1 228 ? 8.719 -25.516 -18.516 1 98.12 228 HIS B O 1
ATOM 5197 N N . PRO B 1 229 ? 10.703 -25.219 -19.734 1 96.94 229 PRO B N 1
ATOM 5198 C CA . PRO B 1 229 ? 11.398 -26.094 -18.797 1 96.94 229 PRO B CA 1
ATOM 5199 C C . PRO B 1 229 ? 11.344 -25.562 -17.359 1 96.94 229 PRO B C 1
ATOM 5201 O O . PRO B 1 229 ? 11.188 -26.344 -16.422 1 96.94 229 PRO B O 1
ATOM 5204 N N . SER B 1 230 ? 11.484 -24.266 -17.203 1 97.69 230 SER B N 1
ATOM 5205 C CA . SER B 1 230 ? 11.344 -23.594 -15.906 1 97.69 230 SER B CA 1
ATOM 5206 C C . SER B 1 230 ? 10.102 -22.703 -15.867 1 97.69 230 SER B C 1
ATOM 5208 O O . SER B 1 230 ? 9.023 -23.125 -16.281 1 97.69 230 SER B O 1
ATOM 5210 N N . HIS B 1 231 ? 10.281 -21.516 -15.234 1 98.69 231 HIS B N 1
ATOM 5211 C CA . HIS B 1 231 ? 9.172 -20.578 -15.297 1 98.69 231 HIS B CA 1
ATOM 5212 C C . HIS B 1 231 ? 8.898 -20.141 -16.734 1 98.69 231 HIS B C 1
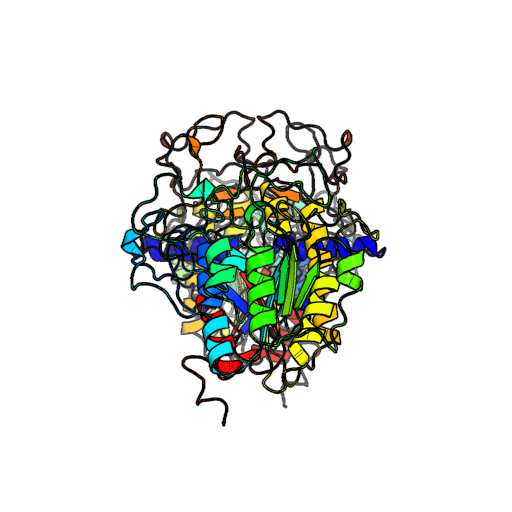ATOM 5214 O O . HIS B 1 231 ? 9.812 -20.078 -17.547 1 98.69 231 HIS B O 1
ATOM 5220 N N . MET B 1 232 ? 7.594 -19.922 -17.047 1 98.81 232 MET B N 1
ATOM 5221 C CA . MET B 1 232 ? 7.27 -19.422 -18.391 1 98.81 232 MET B CA 1
ATOM 5222 C C . MET B 1 232 ? 7.973 -18.094 -18.656 1 98.81 232 MET B C 1
ATOM 5224 O O . MET B 1 232 ? 8.406 -17.406 -17.719 1 98.81 232 MET B O 1
ATOM 5228 N N . SER B 1 233 ? 8.109 -17.75 -19.922 1 98.62 233 SER B N 1
ATOM 5229 C CA . SER B 1 233 ? 8.727 -16.484 -20.312 1 98.62 233 SER B CA 1
ATOM 5230 C C . SER B 1 233 ? 7.914 -15.297 -19.812 1 98.62 233 SER B C 1
ATOM 5232 O O . SER B 1 233 ? 6.691 -15.391 -19.672 1 98.62 233 SER B O 1
ATOM 5234 N N . TYR B 1 234 ? 8.672 -14.242 -19.438 1 98.75 234 TYR B N 1
ATOM 5235 C CA . TYR B 1 234 ? 7.941 -13 -19.234 1 98.75 234 TYR B CA 1
ATOM 5236 C C . TYR B 1 234 ? 7.082 -12.656 -20.438 1 98.75 234 TYR B C 1
ATOM 5238 O O . TYR B 1 234 ? 7.445 -12.969 -21.578 1 98.75 234 TYR B O 1
ATOM 5246 N N . GLU B 1 235 ? 6.008 -11.977 -20.141 1 98.75 235 GLU B N 1
ATOM 5247 C CA . GLU B 1 235 ? 5.109 -11.578 -21.219 1 98.75 235 GLU B CA 1
ATOM 5248 C C . GLU B 1 235 ? 5.859 -10.82 -22.312 1 98.75 235 GLU B C 1
ATOM 5250 O O . GLU B 1 235 ? 5.629 -11.047 -23.5 1 98.75 235 GLU B O 1
ATOM 5255 N N . LEU B 1 236 ? 6.801 -9.953 -21.953 1 98.69 236 LEU B N 1
ATOM 5256 C CA . LEU B 1 236 ? 7.543 -9.125 -22.891 1 98.69 236 LEU B CA 1
ATOM 5257 C C . LEU B 1 236 ? 8.523 -9.969 -23.703 1 98.69 236 LEU B C 1
ATOM 5259 O O . LEU B 1 236 ? 9.039 -9.516 -24.719 1 98.69 236 LEU B O 1
ATOM 5263 N N . ASP B 1 237 ? 8.797 -11.156 -23.25 1 98.38 237 ASP B N 1
ATOM 5264 C CA . ASP B 1 237 ? 9.766 -12.031 -23.891 1 98.38 237 ASP B CA 1
ATOM 5265 C C . ASP B 1 237 ? 9.07 -13.227 -24.547 1 98.38 237 ASP B C 1
ATOM 5267 O O . ASP B 1 237 ? 9.719 -14.031 -25.234 1 98.38 237 ASP B O 1
ATOM 5271 N N . ARG B 1 238 ? 7.836 -13.43 -24.359 1 98.19 238 ARG B N 1
ATOM 5272 C CA . ARG B 1 238 ? 7.102 -14.633 -24.734 1 98.19 238 ARG B CA 1
ATOM 5273 C C . ARG B 1 238 ? 6.992 -14.75 -26.25 1 98.19 238 ARG B C 1
ATOM 5275 O O . ARG B 1 238 ? 6.547 -13.812 -26.922 1 98.19 238 ARG B O 1
ATOM 5282 N N . LYS B 1 239 ? 7.438 -15.875 -26.75 1 96.88 239 LYS B N 1
ATOM 5283 C CA . LYS B 1 239 ? 7.176 -16.188 -28.156 1 96.88 239 LYS B CA 1
ATOM 5284 C C . LYS B 1 239 ? 5.711 -16.562 -28.375 1 96.88 239 LYS B C 1
ATOM 5286 O O . LYS B 1 239 ? 5.223 -17.531 -27.797 1 96.88 239 LYS B O 1
ATOM 5291 N N . LYS B 1 240 ? 4.977 -15.898 -29.25 1 93.75 240 LYS B N 1
ATOM 5292 C CA . LYS B 1 240 ? 3.523 -15.984 -29.375 1 93.75 240 LYS B CA 1
ATOM 5293 C C . LYS B 1 240 ? 3.119 -16.906 -30.516 1 93.75 240 LYS B C 1
ATOM 5295 O O . LYS B 1 240 ? 1.948 -17.266 -30.641 1 93.75 240 LYS B O 1
ATOM 5300 N N . GLY B 1 241 ? 3.982 -17.438 -31.359 1 95.75 241 GLY B N 1
ATOM 5301 C CA . GLY B 1 241 ? 3.678 -18.312 -32.469 1 95.75 241 GLY B CA 1
ATOM 5302 C C . GLY B 1 241 ? 3.42 -19.75 -32.031 1 95.75 241 GLY B C 1
ATOM 5303 O O . GLY B 1 241 ? 3.383 -20.047 -30.844 1 95.75 241 GLY B O 1
ATOM 5304 N N . PRO B 1 242 ? 3.139 -20.609 -33.062 1 96.38 242 PRO B N 1
ATOM 5305 C CA . PRO B 1 242 ? 2.775 -22 -32.75 1 96.38 242 PRO B CA 1
ATOM 5306 C C . PRO B 1 242 ? 3.816 -22.703 -31.891 1 96.38 242 PRO B C 1
ATOM 5308 O O . PRO B 1 242 ? 3.469 -23.562 -31.078 1 96.38 242 PRO B O 1
ATOM 5311 N N . GLY B 1 243 ? 5.062 -22.344 -32.062 1 96.38 243 GLY B N 1
ATOM 5312 C CA . GLY B 1 243 ? 6.129 -22.969 -31.312 1 96.38 243 GLY B CA 1
ATOM 5313 C C . GLY B 1 243 ? 6.375 -22.297 -29.969 1 96.38 243 GLY B C 1
ATOM 5314 O O . GLY B 1 243 ? 7.207 -22.766 -29.188 1 96.38 243 GLY B O 1
ATOM 5315 N N . GLY B 1 244 ? 5.629 -21.219 -29.641 1 97.75 244 GLY B N 1
ATOM 5316 C CA . GLY B 1 244 ? 5.828 -20.453 -28.422 1 97.75 244 GLY B CA 1
ATOM 5317 C C . GLY B 1 244 ? 4.961 -20.922 -27.281 1 97.75 244 GLY B C 1
ATOM 5318 O O . GLY B 1 244 ? 4.695 -22.109 -27.141 1 97.75 244 GLY B O 1
ATOM 5319 N N . GLU B 1 245 ? 4.688 -20.062 -26.375 1 98.69 245 GLU B N 1
ATOM 5320 C CA . GLU B 1 245 ? 3.922 -20.312 -25.156 1 98.69 245 GLU B CA 1
ATOM 5321 C C . GLU B 1 245 ? 2.559 -19.625 -25.203 1 98.69 245 GLU B C 1
ATOM 5323 O O . GLU B 1 245 ? 2.438 -18.516 -25.719 1 98.69 245 GLU B O 1
ATOM 5328 N N . PRO B 1 246 ? 1.443 -20.281 -24.766 1 98.88 246 PRO B N 1
ATOM 5329 C CA . PRO B 1 246 ? 0.18 -19.562 -24.625 1 98.88 246 PRO B CA 1
ATOM 5330 C C . PRO B 1 246 ? 0.253 -18.453 -23.562 1 98.88 246 PRO B C 1
ATOM 5332 O O . PRO B 1 246 ? 1.088 -18.531 -22.656 1 98.88 246 PRO B O 1
ATOM 5335 N N . SER B 1 247 ? -0.531 -17.406 -23.688 1 98.81 247 SER B N 1
ATOM 5336 C CA . SER B 1 247 ? -0.603 -16.344 -22.672 1 98.81 247 SER B CA 1
ATOM 5337 C C . SER B 1 247 ? -1.4 -16.797 -21.453 1 98.81 247 SER B C 1
ATOM 5339 O O . SER B 1 247 ? -2.123 -17.797 -21.516 1 98.81 247 SER B O 1
ATOM 5341 N N . LEU B 1 248 ? -1.225 -16.094 -20.391 1 98.94 248 LEU B N 1
ATOM 5342 C CA . LEU B 1 248 ? -2.021 -16.375 -19.188 1 98.94 248 LEU B CA 1
ATOM 5343 C C . LEU B 1 248 ? -3.512 -16.281 -19.5 1 98.94 248 LEU B C 1
ATOM 5345 O O . LEU B 1 248 ? -4.305 -17.078 -19 1 98.94 248 LEU B O 1
ATOM 5349 N N . SER B 1 249 ? -3.898 -15.258 -20.281 1 98.88 249 SER B N 1
ATOM 5350 C CA . SER B 1 249 ? -5.297 -15.086 -20.672 1 98.88 249 SER B CA 1
ATOM 5351 C C . SER B 1 249 ? -5.812 -16.297 -21.453 1 98.88 249 SER B C 1
ATOM 5353 O O . SER B 1 249 ? -6.91 -16.781 -21.188 1 98.88 249 SER B O 1
ATOM 5355 N N . GLU B 1 250 ? -5.035 -16.828 -22.375 1 98.88 250 GLU B N 1
ATOM 5356 C CA . GLU B 1 250 ? -5.418 -18 -23.156 1 98.88 250 GLU B CA 1
ATOM 5357 C C . GLU B 1 250 ? -5.539 -19.234 -22.266 1 98.88 250 GLU B C 1
ATOM 5359 O O . GLU B 1 250 ? -6.492 -20 -22.391 1 98.88 250 GLU B O 1
ATOM 5364 N N . MET B 1 251 ? -4.57 -19.422 -21.406 1 98.94 251 MET B N 1
ATOM 5365 C CA . MET B 1 251 ? -4.605 -20.562 -20.484 1 98.94 251 MET B CA 1
ATOM 5366 C C . MET B 1 251 ? -5.828 -20.5 -19.578 1 98.94 251 MET B C 1
ATOM 5368 O O . MET B 1 251 ? -6.488 -21.516 -19.359 1 98.94 251 MET B O 1
ATOM 5372 N N . THR B 1 252 ? -6.121 -19.297 -19.062 1 98.94 252 THR B N 1
ATOM 5373 C CA . THR B 1 252 ? -7.281 -19.094 -18.203 1 98.94 252 THR B CA 1
ATOM 5374 C C . THR B 1 252 ? -8.57 -19.438 -18.953 1 98.94 252 THR B C 1
ATOM 5376 O O . THR B 1 252 ? -9.43 -20.141 -18.422 1 98.94 252 THR B O 1
ATOM 5379 N N . SER B 1 253 ? -8.703 -18.953 -20.141 1 98.94 253 SER B N 1
ATOM 5380 C CA . SER B 1 253 ? -9.883 -19.203 -20.953 1 98.94 253 SER B CA 1
ATOM 5381 C C . SER B 1 253 ? -10.086 -20.688 -21.203 1 98.94 253 SER B C 1
ATOM 5383 O O . SER B 1 253 ? -11.195 -21.203 -21.031 1 98.94 253 SER B O 1
ATOM 5385 N N . LYS B 1 254 ? -9.062 -21.375 -21.672 1 98.88 254 LYS B N 1
ATOM 5386 C CA . LYS B 1 254 ? -9.133 -22.812 -21.938 1 98.88 254 LYS B CA 1
ATOM 5387 C C . LYS B 1 254 ? -9.5 -23.578 -20.672 1 98.88 254 LYS B C 1
ATOM 5389 O O . LYS B 1 254 ? -10.297 -24.531 -20.719 1 98.88 254 LYS B O 1
ATOM 5394 N N . ALA B 1 255 ? -8.859 -23.203 -19.531 1 98.94 255 ALA B N 1
ATOM 5395 C CA . ALA B 1 255 ? -9.141 -23.859 -18.266 1 98.94 255 ALA B CA 1
ATOM 5396 C C . ALA B 1 255 ? -10.625 -23.75 -17.906 1 98.94 255 ALA B C 1
ATOM 5398 O O . ALA B 1 255 ? -11.258 -24.75 -17.562 1 98.94 255 ALA B O 1
ATOM 5399 N N . ILE B 1 256 ? -11.148 -22.547 -17.969 1 98.94 256 ILE B N 1
ATOM 5400 C CA . ILE B 1 256 ? -12.539 -22.312 -17.594 1 98.94 256 ILE B CA 1
ATOM 5401 C C . ILE B 1 256 ? -13.461 -23.125 -18.5 1 98.94 256 ILE B C 1
ATOM 5403 O O . ILE B 1 256 ? -14.406 -23.766 -18.031 1 98.94 256 ILE B O 1
ATOM 5407 N N . LYS B 1 257 ? -13.188 -23.188 -19.812 1 98.88 257 LYS B N 1
ATOM 5408 C CA . LYS B 1 257 ? -14.023 -23.906 -20.766 1 98.88 257 LYS B CA 1
ATOM 5409 C C . LYS B 1 257 ? -14.039 -25.406 -20.469 1 98.88 257 LYS B C 1
ATOM 5411 O O . LYS B 1 257 ? -15.062 -26.062 -20.641 1 98.88 257 LYS B O 1
ATOM 5416 N N . ILE B 1 258 ? -12.977 -25.922 -20.031 1 98.88 258 ILE B N 1
ATOM 5417 C CA . ILE B 1 258 ? -12.914 -27.344 -19.688 1 98.88 258 ILE B CA 1
ATOM 5418 C C . ILE B 1 258 ? -13.656 -27.578 -18.359 1 98.88 258 ILE B C 1
ATOM 5420 O O . ILE B 1 258 ? -14.492 -28.484 -18.266 1 98.88 258 ILE B O 1
ATOM 5424 N N . LEU B 1 259 ? -13.43 -26.734 -17.391 1 98.81 259 LEU B N 1
ATOM 5425 C CA . LEU B 1 259 ? -13.922 -26.938 -16.031 1 98.81 259 LEU B CA 1
ATOM 5426 C C . LEU B 1 259 ? -15.43 -26.703 -15.961 1 98.81 259 LEU B C 1
ATOM 5428 O O . LEU B 1 259 ? -16.125 -27.344 -15.172 1 98.81 259 LEU B O 1
ATOM 5432 N N . GLN B 1 260 ? -15.93 -25.859 -16.766 1 97.38 260 GLN B N 1
ATOM 5433 C CA . GLN B 1 260 ? -17.328 -25.469 -16.703 1 97.38 260 GLN B CA 1
ATOM 5434 C C . GLN B 1 260 ? -18.25 -26.594 -17.188 1 97.38 260 GLN B C 1
ATOM 5436 O O . GLN B 1 260 ? -19.469 -26.531 -16.984 1 97.38 260 GLN B O 1
ATOM 5441 N N . ARG B 1 261 ? -17.688 -27.625 -17.75 1 97.31 261 ARG B N 1
ATOM 5442 C CA . ARG B 1 261 ? -18.5 -28.766 -18.188 1 97.31 261 ARG B CA 1
ATOM 5443 C C . ARG B 1 261 ? -19.094 -29.5 -17 1 97.31 261 ARG B C 1
ATOM 5445 O O . ARG B 1 261 ? -20.047 -30.266 -17.156 1 97.31 261 ARG B O 1
ATOM 5452 N N . ASN B 1 262 ? -18.547 -29.344 -15.867 1 97.88 262 ASN B N 1
ATOM 5453 C CA . ASN B 1 262 ? -19.062 -29.953 -14.648 1 97.88 262 ASN B CA 1
ATOM 5454 C C . ASN B 1 262 ? -20.219 -29.141 -14.055 1 97.88 262 ASN B C 1
ATOM 5456 O O . ASN B 1 262 ? -20 -28.031 -13.57 1 97.88 262 ASN B O 1
ATOM 5460 N N . PRO B 1 263 ? -21.406 -29.656 -14.094 1 96.75 263 PRO B N 1
ATOM 5461 C CA . PRO B 1 263 ? -22.547 -28.891 -13.586 1 96.75 263 PRO B CA 1
ATOM 5462 C C . PRO B 1 263 ? -22.438 -28.578 -12.094 1 96.75 263 PRO B C 1
ATOM 5464 O O . PRO B 1 263 ? -23.141 -27.703 -11.594 1 96.75 263 PRO B O 1
ATOM 5467 N N . ARG B 1 264 ? -21.578 -29.234 -11.367 1 96.56 264 ARG B N 1
ATOM 5468 C CA . ARG B 1 264 ? -21.391 -28.984 -9.945 1 96.56 264 ARG B CA 1
ATOM 5469 C C . ARG B 1 264 ? -20.484 -27.781 -9.719 1 96.56 264 ARG B C 1
ATOM 5471 O O . ARG B 1 264 ? -20.312 -27.328 -8.586 1 96.56 264 ARG B O 1
ATOM 5478 N N . GLY B 1 265 ? -19.875 -27.266 -10.789 1 97.31 265 GLY B N 1
ATOM 5479 C CA . GLY B 1 265 ? -19 -26.109 -10.703 1 97.31 265 GLY B CA 1
ATOM 5480 C C . GLY B 1 265 ? -17.531 -26.453 -10.602 1 97.31 265 GLY B C 1
ATOM 5481 O O . GLY B 1 265 ? -17.141 -27.578 -10.906 1 97.31 265 GLY B O 1
ATOM 5482 N N . PHE B 1 266 ? -16.75 -25.438 -10.258 1 98.56 266 PHE B N 1
ATOM 5483 C CA . PHE B 1 266 ? -15.32 -25.672 -10.234 1 98.56 266 PHE B CA 1
ATOM 5484 C C . PHE B 1 266 ? -14.617 -24.688 -9.312 1 98.56 266 PHE B C 1
ATOM 5486 O O . PHE B 1 266 ? -15.203 -23.672 -8.93 1 98.56 266 PHE B O 1
ATOM 5493 N N . PHE B 1 267 ? -13.469 -25.062 -8.883 1 98.56 267 PHE B N 1
ATOM 5494 C CA . PHE B 1 267 ? -12.461 -24.172 -8.297 1 98.56 267 PHE B CA 1
ATOM 5495 C C . PHE B 1 267 ? -11.297 -23.969 -9.266 1 98.56 267 PHE B C 1
ATOM 5497 O O . PHE B 1 267 ? -10.797 -24.938 -9.844 1 98.56 267 PHE B O 1
ATOM 5504 N N . LEU B 1 268 ? -10.859 -22.719 -9.477 1 98.88 268 LEU B N 1
ATOM 5505 C CA . LEU B 1 268 ? -9.75 -22.406 -10.367 1 98.88 268 LEU B CA 1
ATOM 5506 C C . LEU B 1 268 ? -8.797 -21.406 -9.719 1 98.88 268 LEU B C 1
ATOM 5508 O O . LEU B 1 268 ? -9.219 -20.328 -9.305 1 98.88 268 LEU B O 1
ATOM 5512 N N . LEU B 1 269 ? -7.539 -21.797 -9.539 1 98.88 269 LEU B N 1
ATOM 5513 C CA . LEU B 1 269 ? -6.465 -20.875 -9.18 1 98.88 269 LEU B CA 1
ATOM 5514 C C . LEU B 1 269 ? -5.738 -20.359 -10.422 1 98.88 269 LEU B C 1
ATOM 5516 O O . LEU B 1 269 ? -5.246 -21.156 -11.219 1 98.88 269 LEU B O 1
ATOM 5520 N N . VAL B 1 270 ? -5.738 -19.094 -10.641 1 98.94 270 VAL B N 1
ATOM 5521 C CA . VAL B 1 270 ? -4.98 -18.453 -11.711 1 98.94 270 VAL B CA 1
ATOM 5522 C C . VAL B 1 270 ? -3.918 -17.531 -11.117 1 98.94 270 VAL B C 1
ATOM 5524 O O . VAL B 1 270 ? -4.234 -16.609 -10.367 1 98.94 270 VAL B O 1
ATOM 5527 N N . GLU B 1 271 ? -2.625 -17.766 -11.477 1 98.81 271 GLU B N 1
ATOM 5528 C CA . GLU B 1 271 ? -1.522 -16.969 -10.945 1 98.81 271 GLU B CA 1
ATOM 5529 C C . GLU B 1 271 ? -0.692 -16.359 -12.062 1 98.81 271 GLU B C 1
ATOM 5531 O O . GLU B 1 271 ? -0.277 -17.047 -12.992 1 98.81 271 GLU B O 1
ATOM 5536 N N . SER B 1 272 ? -0.512 -15.062 -11.992 1 98.81 272 SER B N 1
ATOM 5537 C CA . SER B 1 272 ? 0.569 -14.422 -12.734 1 98.81 272 SER B CA 1
ATOM 5538 C C . SER B 1 272 ? 1.856 -14.391 -11.914 1 98.81 272 SER B C 1
ATOM 5540 O O . SER B 1 272 ? 2.229 -13.344 -11.375 1 98.81 272 SER B O 1
ATOM 5542 N N . GLY B 1 273 ? 2.525 -15.5 -11.906 1 98.75 273 GLY B N 1
ATOM 5543 C CA . GLY B 1 273 ? 3.652 -15.695 -11.008 1 98.75 273 GLY B CA 1
ATOM 5544 C C . GLY B 1 273 ? 4.875 -14.891 -11.406 1 98.75 273 GLY B C 1
ATOM 5545 O O . GLY B 1 273 ? 5.742 -14.617 -10.57 1 98.75 273 GLY B O 1
ATOM 5546 N N . ARG B 1 274 ? 4.977 -14.43 -12.609 1 98.81 274 ARG B N 1
ATOM 5547 C CA . ARG B 1 274 ? 6.18 -13.766 -13.094 1 98.81 274 ARG B CA 1
ATOM 5548 C C . ARG B 1 274 ? 6.223 -12.312 -12.633 1 98.81 274 ARG B C 1
ATOM 5550 O O . ARG B 1 274 ? 7.266 -11.656 -12.719 1 98.81 274 ARG B O 1
ATOM 5557 N N . ILE B 1 275 ? 5.078 -11.727 -12.148 1 98.88 275 ILE B N 1
ATOM 5558 C CA . ILE B 1 275 ? 5.105 -10.414 -11.508 1 98.88 275 ILE B CA 1
ATOM 5559 C C . ILE B 1 275 ? 6.129 -10.422 -10.375 1 98.88 275 ILE B C 1
ATOM 5561 O O . ILE B 1 275 ? 6.984 -9.539 -10.289 1 98.88 275 ILE B O 1
ATOM 5565 N N . ASP B 1 276 ? 6.031 -11.484 -9.57 1 98.69 276 ASP B N 1
ATOM 5566 C CA . ASP B 1 276 ? 6.902 -11.672 -8.414 1 98.69 276 ASP B CA 1
ATOM 5567 C C . ASP B 1 276 ? 8.375 -11.688 -8.836 1 98.69 276 ASP B C 1
ATOM 5569 O O . ASP B 1 276 ? 9.195 -10.977 -8.258 1 98.69 276 ASP B O 1
ATOM 5573 N N . HIS B 1 277 ? 8.672 -12.445 -9.82 1 98.75 277 HIS B N 1
ATOM 5574 C CA . HIS B 1 277 ? 10.055 -12.625 -10.258 1 98.75 277 HIS B CA 1
ATOM 5575 C C . HIS B 1 277 ? 10.617 -11.344 -10.859 1 98.75 277 HIS B C 1
ATOM 5577 O O . HIS B 1 277 ? 11.805 -11.055 -10.703 1 98.75 277 HIS B O 1
ATOM 5583 N N . ALA B 1 278 ? 9.797 -10.656 -11.602 1 98.88 278 ALA B N 1
ATOM 5584 C CA . ALA B 1 278 ? 10.219 -9.375 -12.156 1 98.88 278 ALA B CA 1
ATOM 5585 C C . ALA B 1 278 ? 10.586 -8.391 -11.039 1 98.88 278 ALA B C 1
ATOM 5587 O O . ALA B 1 278 ? 11.594 -7.691 -11.133 1 98.88 278 ALA B O 1
ATOM 5588 N N . HIS B 1 279 ? 9.773 -8.32 -9.984 1 98.88 279 HIS B N 1
ATOM 5589 C CA . HIS B 1 279 ? 10.086 -7.449 -8.852 1 98.88 279 HIS B CA 1
ATOM 5590 C C . HIS B 1 279 ? 11.359 -7.895 -8.148 1 98.88 279 HIS B C 1
ATOM 5592 O O . HIS B 1 279 ? 12.203 -7.062 -7.801 1 98.88 279 HIS B O 1
ATOM 5598 N N . HIS B 1 280 ? 11.539 -9.195 -7.945 1 98.62 280 HIS B N 1
ATOM 5599 C CA . HIS B 1 280 ? 12.773 -9.695 -7.344 1 98.62 280 HIS B CA 1
ATOM 5600 C C . HIS B 1 280 ? 14 -9.188 -8.102 1 98.62 280 HIS B C 1
ATOM 5602 O O . HIS B 1 280 ? 15.047 -8.953 -7.496 1 98.62 280 HIS B O 1
ATOM 5608 N N . ASN B 1 281 ? 13.859 -9.016 -9.359 1 98.75 281 ASN B N 1
ATOM 5609 C CA . ASN B 1 281 ? 14.977 -8.617 -10.219 1 98.75 281 ASN B CA 1
ATOM 5610 C C . ASN B 1 281 ? 15.055 -7.105 -10.375 1 98.75 281 ASN B C 1
ATOM 5612 O O . ASN B 1 281 ? 15.875 -6.598 -11.133 1 98.75 281 ASN B O 1
ATOM 5616 N N . ASN B 1 282 ? 14.234 -6.383 -9.734 1 98.75 282 ASN B N 1
ATOM 5617 C CA . ASN B 1 282 ? 14.141 -4.93 -9.82 1 98.75 282 ASN B CA 1
ATOM 5618 C C . ASN B 1 282 ? 13.844 -4.473 -11.25 1 98.75 282 ASN B C 1
ATOM 5620 O O . ASN B 1 282 ? 14.359 -3.445 -11.695 1 98.75 282 ASN B O 1
ATOM 5624 N N . THR B 1 283 ? 13.164 -5.293 -12.062 1 98.81 283 THR B N 1
ATOM 5625 C CA . THR B 1 283 ? 12.758 -4.918 -13.414 1 98.81 283 THR B CA 1
ATOM 5626 C C . THR B 1 283 ? 11.281 -4.531 -13.445 1 98.81 283 THR B C 1
ATOM 5628 O O . THR B 1 283 ? 10.422 -5.355 -13.766 1 98.81 283 THR B O 1
ATOM 5631 N N . ALA B 1 284 ? 11.07 -3.264 -13.25 1 98.88 284 ALA B N 1
ATOM 5632 C CA . ALA B 1 284 ? 9.719 -2.75 -13.039 1 98.88 284 ALA B CA 1
ATOM 5633 C C . ALA B 1 284 ? 8.859 -2.914 -14.289 1 98.88 284 ALA B C 1
ATOM 5635 O O . ALA B 1 284 ? 7.688 -3.279 -14.203 1 98.88 284 ALA B O 1
ATOM 5636 N N . LYS B 1 285 ? 9.414 -2.621 -15.5 1 98.88 285 LYS B N 1
ATOM 5637 C CA . LYS B 1 285 ? 8.625 -2.746 -16.719 1 98.88 285 LYS B CA 1
ATOM 5638 C C . LYS B 1 285 ? 8.062 -4.156 -16.875 1 98.88 285 LYS B C 1
ATOM 5640 O O . LYS B 1 285 ? 6.883 -4.328 -17.188 1 98.88 285 LYS B O 1
ATOM 5645 N N . ARG B 1 286 ? 8.891 -5.188 -16.656 1 98.88 286 ARG B N 1
ATOM 5646 C CA . ARG B 1 286 ? 8.422 -6.566 -16.75 1 98.88 286 ARG B CA 1
ATOM 5647 C C . ARG B 1 286 ? 7.277 -6.824 -15.781 1 98.88 286 ARG B C 1
ATOM 5649 O O . ARG B 1 286 ? 6.277 -7.453 -16.141 1 98.88 286 ARG B O 1
ATOM 5656 N N . ALA B 1 287 ? 7.438 -6.359 -14.531 1 98.94 287 ALA B N 1
ATOM 5657 C CA . ALA B 1 287 ? 6.406 -6.57 -13.516 1 98.94 287 ALA B CA 1
ATOM 5658 C C . ALA B 1 287 ? 5.082 -5.949 -13.945 1 98.94 287 ALA B C 1
ATOM 5660 O O . ALA B 1 287 ? 4.023 -6.559 -13.789 1 98.94 287 ALA B O 1
ATOM 5661 N N . LEU B 1 288 ? 5.141 -4.75 -14.5 1 98.94 288 LEU B N 1
ATOM 5662 C CA . LEU B 1 288 ? 3.92 -4.039 -14.867 1 98.94 288 LEU B CA 1
ATOM 5663 C C . LEU B 1 288 ? 3.244 -4.703 -16.062 1 98.94 288 LEU B C 1
ATOM 5665 O O . LEU B 1 288 ? 2.018 -4.82 -16.094 1 98.94 288 LEU B O 1
ATOM 5669 N N . TYR B 1 289 ? 4.008 -5.172 -17.016 1 98.94 289 TYR B N 1
ATOM 5670 C CA . TYR B 1 289 ? 3.422 -5.848 -18.172 1 98.94 289 TYR B CA 1
ATOM 5671 C C . TYR B 1 289 ? 2.828 -7.195 -17.766 1 98.94 289 TYR B C 1
ATOM 5673 O O . TYR B 1 289 ? 1.812 -7.621 -18.312 1 98.94 289 TYR B O 1
ATOM 5681 N N . GLU B 1 290 ? 3.484 -7.898 -16.844 1 98.94 290 GLU B N 1
ATOM 5682 C CA . GLU B 1 290 ? 2.891 -9.117 -16.312 1 98.94 290 GLU B CA 1
ATOM 5683 C C . GLU B 1 290 ? 1.543 -8.836 -15.648 1 98.94 290 GLU B C 1
ATOM 5685 O O . GLU B 1 290 ? 0.615 -9.641 -15.75 1 98.94 290 GLU B O 1
ATOM 5690 N N . THR B 1 291 ? 1.467 -7.699 -14.938 1 98.94 291 THR B N 1
ATOM 5691 C CA . THR B 1 291 ? 0.223 -7.316 -14.273 1 98.94 291 THR B CA 1
ATOM 5692 C C . THR B 1 291 ? -0.868 -7.035 -15.305 1 98.94 291 THR B C 1
ATOM 5694 O O . THR B 1 291 ? -2.029 -7.395 -15.102 1 98.94 291 THR B O 1
ATOM 5697 N N . LEU B 1 292 ? -0.532 -6.371 -16.391 1 98.94 292 LEU B N 1
ATOM 5698 C CA . LEU B 1 292 ? -1.506 -6.098 -17.453 1 98.94 292 LEU B CA 1
ATOM 5699 C C . LEU B 1 292 ? -1.992 -7.395 -18.094 1 98.94 292 LEU B C 1
ATOM 5701 O O . LEU B 1 292 ? -3.17 -7.52 -18.438 1 98.94 292 LEU B O 1
ATOM 5705 N N . MET B 1 293 ? -1.097 -8.352 -18.297 1 98.88 293 MET B N 1
ATOM 5706 C CA . MET B 1 293 ? -1.529 -9.648 -18.797 1 98.88 293 MET B CA 1
ATOM 5707 C C . MET B 1 293 ? -2.439 -10.352 -17.797 1 98.88 293 MET B C 1
ATOM 5709 O O . MET B 1 293 ? -3.391 -11.031 -18.188 1 98.88 293 MET B O 1
ATOM 5713 N N . PHE B 1 294 ? -2.145 -10.266 -16.5 1 98.94 294 PHE B N 1
ATOM 5714 C CA . PHE B 1 294 ? -3.021 -10.781 -15.453 1 98.94 294 PHE B CA 1
ATOM 5715 C C . PHE B 1 294 ? -4.418 -10.188 -15.57 1 98.94 294 PHE B C 1
ATOM 5717 O O . PHE B 1 294 ? -5.418 -10.898 -15.445 1 98.94 294 PHE B O 1
ATOM 5724 N N . GLU B 1 295 ? -4.488 -8.883 -15.789 1 98.94 295 GLU B N 1
ATOM 5725 C CA . GLU B 1 295 ? -5.773 -8.227 -16.016 1 98.94 295 GLU B CA 1
ATOM 5726 C C . GLU B 1 295 ? -6.52 -8.867 -17.188 1 98.94 295 GLU B C 1
ATOM 5728 O O . GLU B 1 295 ? -7.734 -9.062 -17.125 1 98.94 295 GLU B O 1
ATOM 5733 N N . GLU B 1 296 ? -5.832 -9.156 -18.266 1 98.94 296 GLU B N 1
ATOM 5734 C CA . GLU B 1 296 ? -6.457 -9.789 -19.406 1 98.94 296 GLU B CA 1
ATOM 5735 C C . GLU B 1 296 ? -7.043 -11.156 -19.047 1 98.94 296 GLU B C 1
ATOM 5737 O O . GLU B 1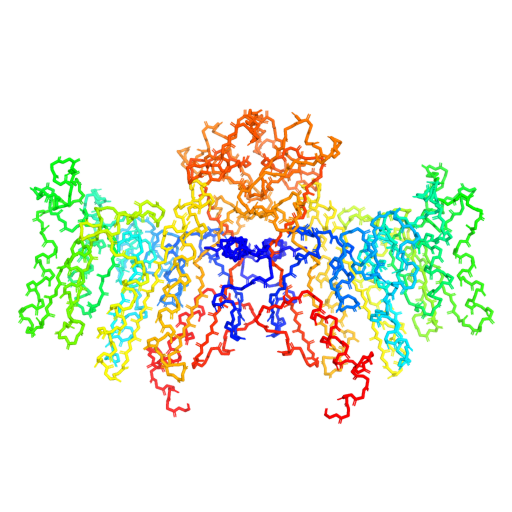 296 ? -8.094 -11.539 -19.562 1 98.94 296 GLU B O 1
ATOM 5742 N N . ALA B 1 297 ? -6.32 -11.883 -18.25 1 98.94 297 ALA B N 1
ATOM 5743 C CA . ALA B 1 297 ? -6.836 -13.164 -17.781 1 98.94 297 ALA B CA 1
ATOM 5744 C C . ALA B 1 297 ? -8.109 -12.984 -16.969 1 98.94 297 ALA B C 1
ATOM 5746 O O . ALA B 1 297 ? -9.055 -13.766 -17.094 1 98.94 297 ALA B O 1
ATOM 5747 N N . ILE B 1 298 ? -8.156 -11.977 -16.109 1 98.88 298 ILE B N 1
ATOM 5748 C CA . ILE B 1 298 ? -9.328 -11.68 -15.289 1 98.88 298 ILE B CA 1
ATOM 5749 C C . ILE B 1 298 ? -10.5 -11.305 -16.188 1 98.88 298 ILE B C 1
ATOM 5751 O O . ILE B 1 298 ? -11.625 -11.75 -15.961 1 98.88 298 ILE B O 1
ATOM 5755 N N . LYS B 1 299 ? -10.227 -10.516 -17.234 1 98.81 299 LYS B N 1
ATOM 5756 C CA . LYS B 1 299 ? -11.266 -10.156 -18.203 1 98.81 299 LYS B CA 1
ATOM 5757 C C . LYS B 1 299 ? -11.828 -11.398 -18.891 1 98.81 299 LYS B C 1
ATOM 5759 O O . LYS B 1 299 ? -13.039 -11.523 -19.062 1 98.81 299 LYS B O 1
ATOM 5764 N N . ALA B 1 300 ? -10.953 -12.25 -19.266 1 98.88 300 ALA B N 1
ATOM 5765 C CA . ALA B 1 300 ? -11.391 -13.5 -19.891 1 98.88 300 ALA B CA 1
ATOM 5766 C C . ALA B 1 300 ? -12.281 -14.305 -18.953 1 98.88 300 ALA B C 1
ATOM 5768 O O . ALA B 1 300 ? -13.312 -14.836 -19.359 1 98.88 300 ALA B O 1
ATOM 5769 N N . ALA B 1 301 ? -11.891 -14.391 -17.734 1 98.88 301 ALA B N 1
ATOM 5770 C CA . ALA B 1 301 ? -12.672 -15.117 -16.734 1 98.88 301 ALA B CA 1
ATOM 5771 C C . ALA B 1 301 ? -14.047 -14.477 -16.547 1 98.88 301 ALA B C 1
ATOM 5773 O O . ALA B 1 301 ? -15.055 -15.18 -16.438 1 98.88 301 ALA B O 1
ATOM 5774 N N . MET B 1 302 ? -14.078 -13.18 -16.484 1 98.75 302 MET B N 1
ATOM 5775 C CA . MET B 1 302 ? -15.336 -12.469 -16.328 1 98.75 302 MET B CA 1
ATOM 5776 C C . MET B 1 302 ? -16.266 -12.719 -17.516 1 98.75 302 MET B C 1
ATOM 5778 O O . MET B 1 302 ? -17.469 -12.867 -17.344 1 98.75 302 MET B O 1
ATOM 5782 N N . THR B 1 303 ? -15.703 -12.789 -18.688 1 98.56 303 THR B N 1
ATOM 5783 C CA . THR B 1 303 ? -16.484 -13 -19.906 1 98.56 303 THR B CA 1
ATOM 5784 C C . THR B 1 303 ? -17.047 -14.414 -19.938 1 98.56 303 THR B C 1
ATOM 5786 O O . THR B 1 303 ? -18.156 -14.633 -20.422 1 98.56 303 THR B O 1
ATOM 5789 N N . LEU B 1 304 ? -16.359 -15.328 -19.391 1 98.81 304 LEU B N 1
ATOM 5790 C CA . LEU B 1 304 ? -16.703 -16.734 -19.547 1 98.81 304 LEU B CA 1
ATOM 5791 C C . LEU B 1 304 ? -17.562 -17.234 -18.391 1 98.81 304 LEU B C 1
ATOM 5793 O O . LEU B 1 304 ? -18.078 -18.359 -18.422 1 98.81 304 LEU B O 1
ATOM 5797 N N . THR B 1 305 ? -17.672 -16.422 -17.344 1 98.5 305 THR B N 1
ATOM 5798 C CA . THR B 1 305 ? -18.438 -16.844 -16.172 1 98.5 305 THR B CA 1
ATOM 5799 C C . THR B 1 305 ? -19.578 -15.875 -15.891 1 98.5 305 THR B C 1
ATOM 5801 O O . THR B 1 305 ? -19.609 -14.766 -16.438 1 98.5 305 THR B O 1
ATOM 5804 N N . ASN B 1 306 ? -20.5 -16.375 -15.086 1 97.94 306 ASN B N 1
ATOM 5805 C CA . ASN B 1 306 ? -21.641 -15.555 -14.664 1 97.94 306 ASN B CA 1
ATOM 5806 C C . ASN B 1 306 ? -21.438 -15.008 -13.25 1 97.94 306 ASN B C 1
ATOM 5808 O O . ASN B 1 306 ? -21.188 -15.773 -12.32 1 97.94 306 ASN B O 1
ATOM 5812 N N . GLU B 1 307 ? -21.578 -13.766 -13.094 1 97.5 307 GLU B N 1
ATOM 5813 C CA . GLU B 1 307 ? -21.344 -13.109 -11.812 1 97.5 307 GLU B CA 1
ATOM 5814 C C . GLU B 1 307 ? -22.312 -13.617 -10.742 1 97.5 307 GLU B C 1
ATOM 5816 O O . GLU B 1 307 ? -22.016 -13.57 -9.547 1 97.5 307 GLU B O 1
ATOM 5821 N N . SER B 1 308 ? -23.453 -14.062 -11.102 1 97.31 308 SER B N 1
ATOM 5822 C CA . SER B 1 308 ? -24.453 -14.5 -10.148 1 97.31 308 SER B CA 1
ATOM 5823 C C . SER B 1 308 ? -24.078 -15.844 -9.531 1 97.31 308 SER B C 1
ATOM 5825 O O . SER B 1 308 ? -24.609 -16.219 -8.477 1 97.31 308 SER B O 1
ATOM 5827 N N . ASP B 1 309 ? -23.188 -16.578 -10.195 1 96.81 309 ASP B N 1
ATOM 5828 C CA . ASP B 1 309 ? -22.938 -17.906 -9.656 1 96.81 309 ASP B CA 1
ATOM 5829 C C . ASP B 1 309 ? -21.438 -18.172 -9.539 1 96.81 309 ASP B C 1
ATOM 5831 O O . ASP B 1 309 ? -21.016 -19.312 -9.344 1 96.81 309 ASP B O 1
ATOM 5835 N N . THR B 1 310 ? -20.594 -17.172 -9.836 1 98.25 310 THR B N 1
ATOM 5836 C CA . THR B 1 310 ? -19.156 -17.312 -9.734 1 98.25 310 THR B CA 1
ATOM 5837 C C . THR B 1 310 ? -18.562 -16.25 -8.82 1 98.25 310 THR B C 1
ATOM 5839 O O . THR B 1 310 ? -18.656 -15.055 -9.102 1 98.25 310 THR B O 1
ATOM 5842 N N . LEU B 1 311 ? -17.938 -16.641 -7.668 1 98.5 311 LEU B N 1
ATOM 5843 C CA . LEU B 1 311 ? -17.125 -15.75 -6.844 1 98.5 311 LEU B CA 1
ATOM 5844 C C . LEU B 1 311 ? -15.734 -15.578 -7.441 1 98.5 311 LEU B C 1
ATOM 5846 O O . LEU B 1 311 ? -15.031 -16.562 -7.672 1 98.5 311 LEU B O 1
ATOM 5850 N N . MET B 1 312 ? -15.375 -14.406 -7.801 1 98.81 312 MET B N 1
ATOM 5851 C CA . MET B 1 312 ? -14.023 -14.086 -8.258 1 98.81 312 MET B CA 1
ATOM 5852 C C . MET B 1 312 ? -13.281 -13.258 -7.215 1 98.81 312 MET B C 1
ATOM 5854 O O . MET B 1 312 ? -13.766 -12.203 -6.797 1 98.81 312 MET B O 1
ATOM 5858 N N . VAL B 1 313 ? -12.219 -13.766 -6.734 1 98.81 313 VAL B N 1
ATOM 5859 C CA . VAL B 1 313 ? -11.352 -13.102 -5.758 1 98.81 313 VAL B CA 1
ATOM 5860 C C . VAL B 1 313 ? -9.992 -12.805 -6.387 1 98.81 313 VAL B C 1
ATOM 5862 O O . VAL B 1 313 ? -9.305 -13.711 -6.855 1 98.81 313 VAL B O 1
ATOM 5865 N N . VAL B 1 314 ? -9.633 -11.516 -6.504 1 98.88 314 VAL B N 1
ATOM 5866 C CA . VAL B 1 314 ? -8.344 -11.07 -7.027 1 98.88 314 VAL B CA 1
ATOM 5867 C C . VAL B 1 314 ? -7.504 -10.484 -5.898 1 98.88 314 VAL B C 1
ATOM 5869 O O . VAL B 1 314 ? -7.934 -9.555 -5.211 1 98.88 314 VAL B O 1
ATOM 5872 N N . THR B 1 315 ? -6.328 -11.023 -5.648 1 98.69 315 THR B N 1
ATOM 5873 C CA . THR B 1 315 ? -5.457 -10.539 -4.578 1 98.69 315 THR B CA 1
ATOM 5874 C C . THR B 1 315 ? -4 -10.891 -4.867 1 98.69 315 THR B C 1
ATOM 5876 O O . THR B 1 315 ? -3.656 -11.258 -5.992 1 98.69 315 THR B O 1
ATOM 5879 N N . ALA B 1 316 ? -3.094 -10.547 -3.949 1 98 316 ALA B N 1
ATOM 5880 C CA . ALA B 1 316 ? -1.69 -10.953 -3.955 1 98 316 ALA B CA 1
ATOM 5881 C C . ALA B 1 316 ? -1.357 -11.789 -2.727 1 98 316 ALA B C 1
ATOM 5883 O O . ALA B 1 316 ? -2.014 -11.672 -1.688 1 98 316 ALA B O 1
ATOM 5884 N N . ASP B 1 317 ? -0.473 -12.641 -2.881 1 95.31 317 ASP B N 1
ATOM 5885 C CA . ASP B 1 317 ? -0.03 -13.359 -1.69 1 95.31 317 ASP B CA 1
ATOM 5886 C C . ASP B 1 317 ? 0.844 -12.477 -0.806 1 95.31 317 ASP B C 1
ATOM 5888 O O . ASP B 1 317 ? 0.914 -12.68 0.408 1 95.31 317 ASP B O 1
ATOM 5892 N N . HIS B 1 318 ? 1.525 -11.539 -1.354 1 97.5 318 HIS B N 1
ATOM 5893 C CA . HIS B 1 318 ? 2.307 -10.523 -0.658 1 97.5 318 HIS B CA 1
ATOM 5894 C C . HIS B 1 318 ? 2.625 -9.352 -1.578 1 97.5 318 HIS B C 1
ATOM 5896 O O . HIS B 1 318 ? 2.311 -9.391 -2.77 1 97.5 318 HIS B O 1
ATOM 5902 N N . SER B 1 319 ? 3.17 -8.312 -0.94 1 97.88 319 SER B N 1
ATOM 5903 C CA . SER B 1 319 ? 3.633 -7.133 -1.669 1 97.88 319 SER B CA 1
ATOM 5904 C C . SER B 1 319 ? 5.141 -7.18 -1.895 1 97.88 319 SER B C 1
ATOM 5906 O O . SER B 1 319 ? 5.77 -8.227 -1.702 1 97.88 319 SER B O 1
ATOM 5908 N N . HIS B 1 320 ? 5.68 -6.094 -2.502 1 98.38 320 HIS B N 1
ATOM 5909 C CA . HIS B 1 320 ? 7.098 -5.914 -2.797 1 98.38 320 HIS B CA 1
ATOM 5910 C C . HIS B 1 320 ? 7.59 -4.543 -2.342 1 98.38 320 HIS B C 1
ATOM 5912 O O . HIS B 1 320 ? 6.781 -3.654 -2.062 1 98.38 320 HIS B O 1
ATOM 5918 N N . VAL B 1 321 ? 8.906 -4.41 -2.199 1 98 321 VAL B N 1
ATOM 5919 C CA . VAL B 1 321 ? 9.484 -3.17 -1.7 1 98 321 VAL B CA 1
ATOM 5920 C C . VAL B 1 321 ? 9.688 -2.191 -2.855 1 98 321 VAL B C 1
ATOM 5922 O O . VAL B 1 321 ? 10.805 -1.721 -3.09 1 98 321 VAL B O 1
ATOM 5925 N N . PHE B 1 322 ? 8.617 -1.868 -3.566 1 98.69 322 PHE B N 1
ATOM 5926 C CA . PHE B 1 322 ? 8.469 -1.135 -4.816 1 98.69 322 PHE B CA 1
ATOM 5927 C C . PHE B 1 322 ? 7.629 0.12 -4.613 1 98.69 322 PHE B C 1
ATOM 5929 O O . PHE B 1 322 ? 6.574 0.071 -3.977 1 98.69 322 PHE B O 1
ATOM 5936 N N . ASN B 1 323 ? 8.125 1.319 -5.113 1 98.44 323 ASN B N 1
ATOM 5937 C CA . ASN B 1 323 ? 7.418 2.574 -4.887 1 98.44 323 ASN B CA 1
ATOM 5938 C C . ASN B 1 323 ? 7.332 3.408 -6.164 1 98.44 323 ASN B C 1
ATOM 5940 O O . ASN B 1 323 ? 8.172 3.273 -7.055 1 98.44 323 ASN B O 1
ATOM 5944 N N . ILE B 1 324 ? 6.246 4.238 -6.293 1 98.56 324 ILE B N 1
ATOM 5945 C CA . ILE B 1 324 ? 6.105 5.352 -7.227 1 98.56 324 ILE B CA 1
ATOM 5946 C C . ILE B 1 324 ? 6.508 6.652 -6.539 1 98.56 324 ILE B C 1
ATOM 5948 O O . ILE B 1 324 ? 5.918 7.039 -5.527 1 98.56 324 ILE B O 1
ATOM 5952 N N . ALA B 1 325 ? 7.469 7.414 -7.125 1 95.5 325 ALA B N 1
ATOM 5953 C CA . ALA B 1 325 ? 8.086 8.469 -6.328 1 95.5 325 ALA B CA 1
ATOM 5954 C C . ALA B 1 325 ? 8.438 9.672 -7.195 1 95.5 325 ALA B C 1
ATOM 5956 O O . ALA B 1 325 ? 8.305 9.625 -8.422 1 95.5 325 ALA B O 1
ATOM 5957 N N . GLY B 1 326 ? 8.898 10.953 -6.625 1 93.88 326 GLY B N 1
ATOM 5958 C CA . GLY B 1 326 ? 9.711 12 -7.223 1 93.88 326 GLY B CA 1
ATOM 5959 C C . GLY B 1 326 ? 8.898 13.156 -7.766 1 93.88 326 GLY B C 1
ATOM 5960 O O . GLY B 1 326 ? 9.453 14.117 -8.305 1 93.88 326 GLY B O 1
ATOM 5961 N N . TYR B 1 327 ? 7.695 13.266 -7.883 1 95.5 327 TYR B N 1
ATOM 5962 C CA . TYR B 1 327 ? 6.723 14.281 -8.266 1 95.5 327 TYR B CA 1
ATOM 5963 C C . TYR B 1 327 ? 6.727 14.508 -9.773 1 95.5 327 TYR B C 1
ATOM 5965 O O . TYR B 1 327 ? 6.836 15.641 -10.234 1 95.5 327 TYR B O 1
ATOM 5973 N N . PRO B 1 328 ? 6.707 13.539 -10.555 1 97.38 328 PRO B N 1
ATOM 5974 C CA . PRO B 1 328 ? 6.543 13.734 -12 1 97.38 328 PRO B CA 1
ATOM 5975 C C . PRO B 1 328 ? 5.191 14.344 -12.359 1 97.38 328 PRO B C 1
ATOM 5977 O O . PRO B 1 328 ? 4.211 14.156 -11.641 1 97.38 328 PRO B O 1
ATOM 5980 N N . LYS B 1 329 ? 5.145 15.047 -13.469 1 97.38 329 LYS B N 1
ATOM 5981 C CA . LYS B 1 329 ? 3.885 15.594 -13.977 1 97.38 329 LYS B CA 1
ATOM 5982 C C . LYS B 1 329 ? 2.922 14.477 -14.367 1 97.38 329 LYS B C 1
ATOM 5984 O O . LYS B 1 329 ? 3.35 13.398 -14.781 1 97.38 329 LYS B O 1
ATOM 5989 N N . ARG B 1 330 ? 1.662 14.789 -14.211 1 97.94 330 ARG B N 1
ATOM 5990 C CA . ARG B 1 330 ? 0.66 13.844 -14.688 1 97.94 330 ARG B CA 1
ATOM 5991 C C . ARG B 1 330 ? 0.862 13.539 -16.172 1 97.94 330 ARG B C 1
ATOM 5993 O O . ARG B 1 330 ? 1.146 14.438 -16.969 1 97.94 330 ARG B O 1
ATOM 6000 N N . GLY B 1 331 ? 0.804 12.281 -16.5 1 97.81 331 GLY B N 1
ATOM 6001 C CA . GLY B 1 331 ? 0.991 11.875 -17.875 1 97.81 331 GLY B CA 1
ATOM 6002 C C . GLY B 1 331 ? 2.426 11.508 -18.203 1 97.81 331 GLY B C 1
ATOM 6003 O O . GLY B 1 331 ? 2.699 10.906 -19.234 1 97.81 331 GLY B O 1
ATOM 6004 N N . SER B 1 332 ? 3.381 11.938 -17.328 1 97.81 332 SER B N 1
ATOM 6005 C CA . SER B 1 332 ? 4.754 11.492 -17.531 1 97.81 332 SER B CA 1
ATOM 6006 C C . SER B 1 332 ? 4.844 9.969 -17.547 1 97.81 332 SER B C 1
ATOM 6008 O O . SER B 1 332 ? 4.09 9.289 -16.844 1 97.81 332 SER B O 1
ATOM 6010 N N . SER B 1 333 ? 5.762 9.469 -18.328 1 98.38 333 SER B N 1
ATOM 6011 C CA . SER B 1 333 ? 5.926 8.023 -18.422 1 98.38 333 SER B CA 1
ATOM 6012 C C . SER B 1 333 ? 6.203 7.414 -17.047 1 98.38 333 SER B C 1
ATOM 6014 O O . SER B 1 333 ? 7.145 7.816 -16.359 1 98.38 333 SER B O 1
ATOM 6016 N N . ILE B 1 334 ? 5.418 6.414 -16.688 1 98.81 334 ILE B N 1
ATOM 6017 C CA . ILE B 1 334 ? 5.57 5.754 -15.398 1 98.81 334 ILE B CA 1
ATOM 6018 C C . ILE B 1 334 ? 6.934 5.07 -15.328 1 98.81 334 ILE B C 1
ATOM 6020 O O . ILE B 1 334 ? 7.449 4.812 -14.234 1 98.81 334 ILE B O 1
ATOM 6024 N N . LEU B 1 335 ? 7.551 4.742 -16.484 1 98.69 335 LEU B N 1
ATOM 6025 C CA . LEU B 1 335 ? 8.859 4.102 -16.562 1 98.69 335 LEU B CA 1
ATOM 6026 C C . LEU B 1 335 ? 9.953 5.129 -16.844 1 98.69 335 LEU B C 1
ATOM 6028 O O . LEU B 1 335 ? 11.086 4.766 -17.156 1 98.69 335 LEU B O 1
ATOM 6032 N N . GLY B 1 336 ? 9.586 6.375 -16.719 1 98 336 GLY B N 1
ATOM 6033 C CA . GLY B 1 336 ? 10.461 7.43 -17.219 1 98 336 GLY B CA 1
ATOM 6034 C C . GLY B 1 336 ? 11.328 8.039 -16.141 1 98 336 GLY B C 1
ATOM 6035 O O . GLY B 1 336 ? 11.492 7.465 -15.062 1 98 336 GLY B O 1
ATOM 6036 N N . VAL B 1 337 ? 11.93 9.18 -16.562 1 97.88 337 VAL B N 1
ATOM 6037 C CA . VAL B 1 337 ? 12.898 9.93 -15.766 1 97.88 337 VAL B CA 1
ATOM 6038 C C . VAL B 1 337 ? 12.297 11.258 -15.32 1 97.88 337 VAL B C 1
ATOM 6040 O O . VAL B 1 337 ? 11.602 11.922 -16.094 1 97.88 337 VAL B O 1
ATOM 6043 N N . ILE B 1 338 ? 12.469 11.555 -14.039 1 97.19 338 ILE B N 1
ATOM 6044 C CA . ILE B 1 338 ? 12.133 12.875 -13.5 1 97.19 338 ILE B CA 1
ATOM 6045 C C . ILE B 1 338 ? 13.328 13.812 -13.641 1 97.19 338 ILE B C 1
ATOM 6047 O O . ILE B 1 338 ? 14.344 13.633 -12.961 1 97.19 338 ILE B O 1
ATOM 6051 N N . ASN B 1 339 ? 13.18 14.734 -14.484 1 95.25 339 ASN B N 1
ATOM 6052 C CA . ASN B 1 339 ? 14.203 15.758 -14.703 1 95.25 339 ASN B CA 1
ATOM 6053 C C . ASN B 1 339 ? 13.648 17.156 -14.43 1 95.25 339 ASN B C 1
ATOM 6055 O O . ASN B 1 339 ? 13.141 17.812 -15.336 1 95.25 339 ASN B O 1
ATOM 6059 N N . PRO B 1 340 ? 13.82 17.594 -13.195 1 92.31 340 PRO B N 1
ATOM 6060 C CA . PRO B 1 340 ? 13.25 18.906 -12.844 1 92.31 340 PRO B CA 1
ATOM 6061 C C . PRO B 1 340 ? 13.852 20.047 -13.656 1 92.31 340 PRO B C 1
ATOM 6063 O O . PRO B 1 340 ? 15.047 20.016 -13.969 1 92.31 340 PRO B O 1
ATOM 6066 N N . GLU B 1 341 ? 13.023 20.984 -13.922 1 88.44 341 GLU B N 1
ATOM 6067 C CA . GLU B 1 341 ? 13.484 22.188 -14.617 1 88.44 341 GLU B CA 1
ATOM 6068 C C . GLU B 1 341 ? 14.414 23.016 -13.734 1 88.44 341 GLU B C 1
ATOM 6070 O O . GLU B 1 341 ? 15.422 23.547 -14.211 1 88.44 341 GLU B O 1
ATOM 6075 N N . ASN B 1 342 ? 14.039 23.125 -12.484 1 89.38 342 ASN B N 1
ATOM 6076 C CA . ASN B 1 342 ? 14.875 23.812 -11.516 1 89.38 342 ASN B CA 1
ATOM 6077 C C . ASN B 1 342 ? 16.016 22.922 -11.016 1 89.38 342 ASN B C 1
ATOM 6079 O O . ASN B 1 342 ? 15.773 21.969 -10.273 1 89.38 342 ASN B O 1
ATOM 6083 N N . PRO B 1 343 ? 17.203 23.281 -11.297 1 90.12 343 PRO B N 1
ATOM 6084 C CA . PRO B 1 343 ? 18.344 22.438 -10.914 1 90.12 343 PRO B CA 1
ATOM 6085 C C . PRO B 1 343 ? 18.453 22.25 -9.406 1 90.12 343 PRO B C 1
ATOM 6087 O O . PRO B 1 343 ? 19.047 21.281 -8.938 1 90.12 343 PRO B O 1
ATOM 6090 N N . ASP B 1 344 ? 17.859 23.156 -8.656 1 87.94 344 ASP B N 1
ATOM 6091 C CA . ASP B 1 344 ? 17.922 23.062 -7.203 1 87.94 344 ASP B CA 1
ATOM 6092 C C . ASP B 1 344 ? 17.109 21.891 -6.684 1 87.94 344 ASP B C 1
ATOM 6094 O O . ASP B 1 344 ? 17.266 21.469 -5.535 1 87.94 344 ASP B O 1
ATOM 6098 N N . GLU B 1 345 ? 16.266 21.375 -7.551 1 89.88 345 GLU B N 1
ATOM 6099 C CA . GLU B 1 345 ? 15.422 20.25 -7.176 1 89.88 345 GLU B CA 1
ATOM 6100 C C . GLU B 1 345 ? 16.109 18.922 -7.477 1 89.88 345 GLU B C 1
ATOM 6102 O O . GLU B 1 345 ? 15.625 17.859 -7.07 1 89.88 345 GLU B O 1
ATOM 6107 N N . LEU B 1 346 ? 17.234 19.031 -8.172 1 95 346 LEU B N 1
ATOM 6108 C CA . LEU B 1 346 ? 18 17.812 -8.438 1 95 346 LEU B CA 1
ATOM 6109 C C . LEU B 1 346 ? 18.688 17.328 -7.176 1 95 346 LEU B C 1
ATOM 6111 O O . LEU B 1 346 ? 19 18.109 -6.277 1 95 346 LEU B O 1
ATOM 6115 N N . PRO B 1 347 ? 18.938 16.016 -7.125 1 95.31 347 PRO B N 1
ATOM 6116 C CA . PRO B 1 347 ? 19.75 15.484 -6.031 1 95.31 347 PRO B CA 1
ATOM 6117 C C . PRO B 1 347 ? 21.141 16.125 -5.969 1 95.31 347 PRO B C 1
ATOM 6119 O O . PRO B 1 347 ? 21.578 16.734 -6.949 1 95.31 347 PRO B O 1
ATOM 6122 N N . PRO B 1 348 ? 21.781 15.938 -4.797 1 93.94 348 PRO B N 1
ATOM 6123 C CA . PRO B 1 348 ? 23.109 16.531 -4.625 1 93.94 348 PRO B CA 1
ATOM 6124 C C . PRO B 1 348 ? 24.094 16.109 -5.715 1 93.94 348 PRO B C 1
ATOM 6126 O O . PRO B 1 348 ? 25.016 16.844 -6.035 1 93.94 348 PRO B O 1
ATOM 6129 N N . ASP B 1 349 ? 23.953 14.938 -6.273 1 93.81 349 ASP B N 1
ATOM 6130 C CA . ASP B 1 349 ? 24.875 14.477 -7.316 1 93.81 349 ASP B CA 1
ATOM 6131 C C . ASP B 1 349 ? 24.469 15.023 -8.688 1 93.81 349 ASP B C 1
ATOM 6133 O O . ASP B 1 349 ? 25.047 14.648 -9.703 1 93.81 349 ASP B O 1
ATOM 6137 N N . LYS B 1 350 ? 23.375 15.805 -8.742 1 94.62 350 LYS B N 1
ATOM 6138 C CA . LYS B 1 350 ? 22.922 16.531 -9.914 1 94.62 350 LYS B CA 1
ATOM 6139 C C . LYS B 1 350 ? 22.391 15.578 -10.984 1 94.62 350 LYS B C 1
ATOM 6141 O O . LYS B 1 350 ? 22.328 15.938 -12.164 1 94.62 350 LYS B O 1
ATOM 6146 N N . LYS B 1 351 ? 22.109 14.406 -10.633 1 95.94 351 LYS B N 1
ATOM 6147 C CA . LYS B 1 351 ? 21.562 13.438 -11.57 1 95.94 351 LYS B CA 1
ATOM 6148 C C . LYS B 1 351 ? 20.062 13.266 -11.359 1 95.94 351 LYS B C 1
ATOM 6150 O O . LYS B 1 351 ? 19.609 13.078 -10.227 1 95.94 351 LYS B O 1
ATOM 6155 N N . PRO B 1 352 ? 19.312 13.312 -12.469 1 97.19 352 PRO B N 1
ATOM 6156 C CA . PRO B 1 352 ? 17.906 12.945 -12.367 1 97.19 352 PRO B CA 1
ATOM 6157 C C . PRO B 1 352 ? 17.703 11.539 -11.812 1 97.19 352 PRO B C 1
ATOM 6159 O O . PRO B 1 352 ? 18.672 10.875 -11.438 1 97.19 352 PRO B O 1
ATOM 6162 N N . TRP B 1 353 ? 16.5 11.164 -11.641 1 97.38 353 TRP B N 1
ATOM 6163 C CA . TRP B 1 353 ? 16.172 9.844 -11.109 1 97.38 353 TRP B CA 1
ATOM 6164 C C . TRP B 1 353 ? 14.859 9.328 -11.711 1 97.38 353 TRP B C 1
ATOM 6166 O O . TRP B 1 353 ? 14.156 10.062 -12.398 1 97.38 353 TRP B O 1
ATOM 6176 N N . THR B 1 354 ? 14.57 8.07 -11.57 1 98.06 354 THR B N 1
ATOM 6177 C CA . THR B 1 354 ? 13.391 7.465 -12.18 1 98.06 354 THR B CA 1
ATOM 6178 C C . THR B 1 354 ? 12.188 7.551 -11.234 1 98.06 354 THR B C 1
ATOM 6180 O O . THR B 1 354 ? 12.352 7.648 -10.023 1 98.06 354 THR B O 1
ATOM 6183 N N . THR B 1 355 ? 10.984 7.551 -11.797 1 98.5 355 THR B N 1
ATOM 6184 C CA . THR B 1 355 ? 9.719 7.578 -11.062 1 98.5 355 THR B CA 1
ATOM 6185 C C . THR B 1 355 ? 9.578 6.34 -10.188 1 98.5 355 THR B C 1
ATOM 6187 O O . THR B 1 355 ? 9.055 6.414 -9.07 1 98.5 355 THR B O 1
ATOM 6190 N N . LEU B 1 356 ? 10.039 5.227 -10.688 1 98.81 356 LEU B N 1
ATOM 6191 C CA . LEU B 1 356 ? 9.938 3.963 -9.969 1 98.81 356 LEU B CA 1
ATOM 6192 C C . LEU B 1 356 ? 11.25 3.629 -9.258 1 98.81 356 LEU B C 1
ATOM 6194 O O . LEU B 1 356 ? 12.328 3.855 -9.812 1 98.81 356 LEU B O 1
ATOM 6198 N N . VAL B 1 357 ? 11.156 3.154 -8.047 1 98.62 357 VAL B N 1
ATOM 6199 C CA . VAL B 1 357 ? 12.336 2.855 -7.234 1 98.62 357 VAL B CA 1
ATOM 6200 C C . VAL B 1 357 ? 12.047 1.659 -6.328 1 98.62 357 VAL B C 1
ATOM 6202 O O . VAL B 1 357 ? 10.883 1.322 -6.086 1 98.62 357 VAL B O 1
ATOM 6205 N N . TYR B 1 358 ? 13.109 0.944 -5.871 1 98.69 358 TYR B N 1
ATOM 6206 C CA . TYR B 1 358 ? 12.977 -0.201 -4.977 1 98.69 358 TYR B CA 1
ATOM 6207 C C . TYR B 1 358 ? 13.695 0.055 -3.658 1 98.69 358 TYR B C 1
ATOM 6209 O O . TYR B 1 358 ? 14.688 0.785 -3.613 1 98.69 358 TYR B O 1
ATOM 6217 N N . GLY B 1 359 ? 13.195 -0.591 -2.578 1 98.38 359 GLY B N 1
ATOM 6218 C CA . GLY B 1 359 ? 13.828 -0.503 -1.271 1 98.38 359 GLY B CA 1
ATOM 6219 C C . GLY B 1 359 ? 15.047 -1.392 -1.14 1 98.38 359 GLY B C 1
ATOM 6220 O O . GLY B 1 359 ? 15.93 -1.128 -0.317 1 98.38 359 GLY B O 1
ATOM 6221 N N . ASN B 1 360 ? 15.102 -2.514 -1.832 1 98.19 360 ASN B N 1
ATOM 6222 C CA . ASN B 1 360 ? 16.266 -3.4 -1.851 1 98.19 360 ASN B CA 1
ATOM 6223 C C . ASN B 1 360 ? 16.312 -4.219 -3.139 1 98.19 360 ASN B C 1
ATOM 6225 O O . ASN B 1 360 ? 15.461 -4.074 -4.012 1 98.19 360 ASN B O 1
ATOM 6229 N N . GLY B 1 361 ? 17.391 -4.926 -3.348 1 98 361 GLY B N 1
ATOM 6230 C CA . GLY B 1 361 ? 17.516 -5.785 -4.516 1 98 361 GLY B CA 1
ATOM 6231 C C . GLY B 1 361 ? 18.75 -5.488 -5.344 1 98 361 GLY B C 1
ATOM 6232 O O . GLY B 1 361 ? 19.656 -4.789 -4.887 1 98 361 GLY B O 1
ATOM 6233 N N . PRO B 1 362 ? 18.812 -6.078 -6.527 1 97.94 362 PRO B N 1
ATOM 6234 C CA . PRO B 1 362 ? 20.031 -6.047 -7.324 1 97.94 362 PRO B CA 1
ATOM 6235 C C . PRO B 1 362 ? 20.266 -4.695 -8 1 97.94 362 PRO B C 1
ATOM 6237 O O . PRO B 1 362 ? 21.281 -4.496 -8.664 1 97.94 362 PRO B O 1
ATOM 6240 N N . GLY B 1 363 ? 19.344 -3.734 -7.816 1 97.62 363 GLY B N 1
ATOM 6241 C CA . GLY B 1 363 ? 19.484 -2.432 -8.453 1 97.62 363 GLY B CA 1
ATOM 6242 C C . GLY B 1 363 ? 20.359 -1.477 -7.668 1 97.62 363 GLY B C 1
ATOM 6243 O O . GLY B 1 363 ? 20.469 -0.295 -8.008 1 97.62 363 GLY B O 1
ATOM 6244 N N . TYR B 1 364 ? 21 -1.921 -6.574 1 97.69 364 TYR B N 1
ATOM 6245 C CA . TYR B 1 364 ? 21.875 -1.067 -5.781 1 97.69 364 TYR B CA 1
ATOM 6246 C C . TYR B 1 364 ? 23.031 -0.542 -6.625 1 97.69 364 TYR B C 1
ATOM 6248 O O . TYR B 1 364 ? 23.641 -1.294 -7.391 1 97.69 364 TYR B O 1
ATOM 6256 N N . ASP B 1 365 ? 23.312 0.734 -6.512 1 95.81 365 ASP B N 1
ATOM 6257 C CA . ASP B 1 365 ? 24.234 1.367 -7.453 1 95.81 365 ASP B CA 1
ATOM 6258 C C . ASP B 1 365 ? 25.625 1.518 -6.844 1 95.81 365 ASP B C 1
ATOM 6260 O O . ASP B 1 365 ? 26.547 2.004 -7.5 1 95.81 365 ASP B O 1
ATOM 6264 N N . TRP B 1 366 ? 25.828 1.166 -5.555 1 94.94 366 TRP B N 1
ATOM 6265 C CA . TRP B 1 366 ? 27.109 1.203 -4.859 1 94.94 366 TRP B CA 1
ATOM 6266 C C . TRP B 1 366 ? 27.688 2.617 -4.84 1 94.94 366 TRP B C 1
ATOM 6268 O O . TRP B 1 366 ? 28.891 2.807 -4.961 1 94.94 366 TRP B O 1
ATOM 6278 N N . GLY B 1 367 ? 26.75 3.643 -4.801 1 92.5 367 GLY B N 1
ATOM 6279 C CA . GLY B 1 367 ? 27.141 5.039 -4.711 1 92.5 367 GLY B CA 1
ATOM 6280 C C . GLY B 1 367 ? 27.5 5.645 -6.055 1 92.5 3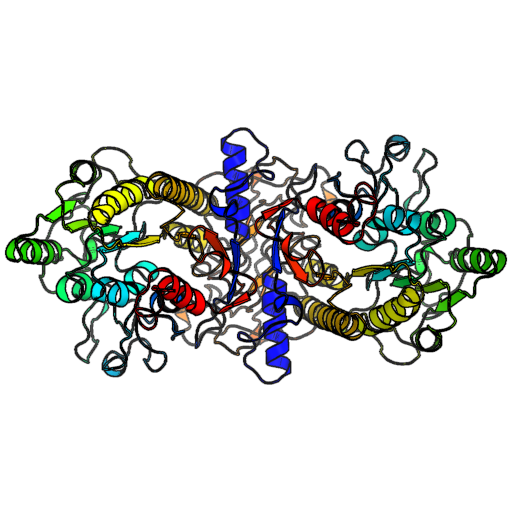67 GLY B C 1
ATOM 6281 O O . GLY B 1 367 ? 27.875 6.816 -6.133 1 92.5 367 GLY B O 1
ATOM 6282 N N . PHE B 1 368 ? 27.375 4.855 -7.148 1 92.62 368 PHE B N 1
ATOM 6283 C CA . PHE B 1 368 ? 27.656 5.312 -8.5 1 92.62 368 PHE B CA 1
ATOM 6284 C C . PHE B 1 368 ? 26.391 5.289 -9.359 1 92.62 368 PHE B C 1
ATOM 6286 O O . PHE B 1 368 ? 26.297 4.488 -10.289 1 92.62 368 PHE B O 1
ATOM 6293 N N . ARG B 1 369 ? 25.562 6.203 -9.016 1 92.88 369 ARG B N 1
ATOM 6294 C CA . ARG B 1 369 ? 24.328 6.273 -9.805 1 92.88 369 ARG B CA 1
ATOM 6295 C C . ARG B 1 369 ? 24.625 6.668 -11.242 1 92.88 369 ARG B C 1
ATOM 6297 O O . ARG B 1 369 ? 25.328 7.645 -11.492 1 92.88 369 ARG B O 1
ATOM 6304 N N . ILE B 1 370 ? 24.109 5.891 -12.164 1 94.25 370 ILE B N 1
ATOM 6305 C CA . ILE B 1 370 ? 24.172 6.258 -13.57 1 94.25 370 ILE B CA 1
ATOM 6306 C C . ILE B 1 370 ? 23.094 7.297 -13.883 1 94.25 370 ILE B C 1
ATOM 6308 O O . ILE B 1 370 ? 21.938 7.168 -13.438 1 94.25 370 ILE B O 1
ATOM 6312 N N . ASN B 1 371 ? 23.531 8.359 -14.641 1 96.25 371 ASN B N 1
ATOM 6313 C CA . ASN B 1 371 ? 22.531 9.336 -15.086 1 96.25 371 ASN B CA 1
ATOM 6314 C C . ASN B 1 371 ? 21.484 8.695 -15.984 1 96.25 371 ASN B C 1
ATOM 6316 O O . ASN B 1 371 ? 21.781 8.266 -17.094 1 96.25 371 ASN B O 1
ATOM 6320 N N . PRO B 1 372 ? 20.266 8.648 -15.516 1 96.44 372 PRO B N 1
ATOM 6321 C CA . PRO B 1 372 ? 19.25 7.918 -16.281 1 96.44 372 PRO B CA 1
ATOM 6322 C C . PRO B 1 372 ? 18.922 8.594 -17.609 1 96.44 372 PRO B C 1
ATOM 6324 O O . PRO B 1 372 ? 18.234 8.008 -18.453 1 96.44 372 PRO B O 1
ATOM 6327 N N . LEU B 1 373 ? 19.328 9.805 -17.812 1 95.38 373 LEU B N 1
ATOM 6328 C CA . LEU B 1 373 ? 19.141 10.461 -19.109 1 95.38 373 LEU B CA 1
ATOM 6329 C C . LEU B 1 373 ? 19.969 9.789 -20.188 1 95.38 373 LEU B C 1
ATOM 6331 O O . LEU B 1 373 ? 19.703 9.969 -21.391 1 95.38 373 LEU B O 1
ATOM 6335 N N . PHE B 1 374 ? 20.984 9.031 -19.766 1 95.75 374 PHE B N 1
ATOM 6336 C CA . PHE B 1 374 ? 21.891 8.414 -20.719 1 95.75 374 PHE B CA 1
ATOM 6337 C C . PHE B 1 374 ? 21.578 6.934 -20.891 1 95.75 374 PHE B C 1
ATOM 6339 O O . PHE B 1 374 ? 22.328 6.199 -21.516 1 95.75 374 PHE B O 1
ATOM 6346 N N . ILE B 1 375 ? 20.578 6.484 -20.266 1 95.12 375 ILE B N 1
ATOM 6347 C CA . ILE B 1 375 ? 20.172 5.09 -20.359 1 95.12 375 ILE B CA 1
ATOM 6348 C C . ILE B 1 375 ? 18.672 5.016 -20.656 1 95.12 375 ILE B C 1
ATOM 6350 O O . ILE B 1 375 ? 17.906 5.84 -20.172 1 95.12 375 ILE B O 1
ATOM 6354 N N . ASP B 1 376 ? 18.25 4.07 -21.453 1 97.56 376 ASP B N 1
ATOM 6355 C CA . ASP B 1 376 ? 16.844 3.852 -21.719 1 97.56 376 ASP B CA 1
ATOM 6356 C C . ASP B 1 376 ? 16.156 3.199 -20.531 1 97.56 376 ASP B C 1
ATOM 6358 O O . ASP B 1 376 ? 16.062 1.971 -20.453 1 97.56 376 ASP B O 1
ATOM 6362 N N . THR B 1 377 ? 15.562 4.012 -19.719 1 97.56 377 THR B N 1
ATOM 6363 C CA . THR B 1 377 ? 14.914 3.518 -18.5 1 97.56 377 THR B CA 1
ATOM 6364 C C . THR B 1 377 ? 13.641 2.752 -18.844 1 97.56 377 THR B C 1
ATOM 6366 O O . THR B 1 377 ? 13.047 2.105 -17.984 1 97.56 377 THR B O 1
ATOM 6369 N N . THR B 1 378 ? 13.188 2.764 -20.078 1 97.38 378 THR B N 1
ATOM 6370 C CA . THR B 1 378 ? 11.977 2.072 -20.5 1 97.38 378 THR B CA 1
ATOM 6371 C C . THR B 1 378 ? 12.312 0.695 -21.078 1 97.38 378 THR B C 1
ATOM 6373 O O . THR B 1 378 ? 11.422 -0.039 -21.5 1 97.38 378 THR B O 1
ATOM 6376 N N . ASN B 1 379 ? 13.594 0.434 -21.094 1 98 379 ASN B N 1
ATOM 6377 C CA . ASN B 1 379 ? 13.992 -0.898 -21.531 1 98 379 ASN B CA 1
ATOM 6378 C C . ASN B 1 379 ? 13.492 -1.978 -20.578 1 98 379 ASN B C 1
ATOM 6380 O O . ASN B 1 379 ? 13.5 -1.788 -19.359 1 98 379 ASN B O 1
ATOM 6384 N N . LYS B 1 380 ? 13.086 -3.148 -21.125 1 97.75 380 LYS B N 1
ATOM 6385 C CA . LYS B 1 380 ? 12.531 -4.23 -20.328 1 97.75 380 LYS B CA 1
ATOM 6386 C C . LYS B 1 380 ? 13.57 -4.789 -19.359 1 97.75 380 LYS B C 1
ATOM 6388 O O . LYS B 1 380 ? 13.219 -5.41 -18.359 1 97.75 380 LYS B O 1
ATOM 6393 N N . ASN B 1 381 ? 14.883 -4.578 -19.641 1 97.44 381 ASN B N 1
ATOM 6394 C CA . ASN B 1 381 ? 15.953 -5.102 -18.812 1 97.44 381 ASN B CA 1
ATOM 6395 C C . ASN B 1 381 ? 16.484 -4.039 -17.844 1 97.44 381 ASN B C 1
ATOM 6397 O O . ASN B 1 381 ? 17.438 -4.293 -17.094 1 97.44 381 ASN B O 1
ATOM 6401 N N . TYR B 1 382 ? 15.961 -2.824 -17.953 1 98 382 TYR B N 1
ATOM 6402 C CA . TYR B 1 382 ? 16.391 -1.789 -17.016 1 98 382 TYR B CA 1
ATOM 6403 C C . TYR B 1 382 ? 16.062 -2.17 -15.586 1 98 382 TYR B C 1
ATOM 6405 O O . TYR B 1 382 ? 14.93 -2.555 -15.289 1 98 382 TYR B O 1
ATOM 6413 N N . ARG B 1 383 ? 17.062 -2.135 -14.711 1 97.88 383 ARG B N 1
ATOM 6414 C CA . ARG B 1 383 ? 16.875 -2.375 -13.281 1 97.88 383 ARG B CA 1
ATOM 6415 C C . ARG B 1 383 ? 16.797 -1.061 -12.508 1 97.88 383 ARG B C 1
ATOM 6417 O O . ARG B 1 383 ? 17.75 -0.28 -12.508 1 97.88 383 ARG B O 1
ATOM 6424 N N . GLN B 1 384 ? 15.727 -0.777 -11.898 1 98.25 384 GLN B N 1
ATOM 6425 C CA . GLN B 1 384 ? 15.578 0.406 -11.055 1 98.25 384 GLN B CA 1
ATOM 6426 C C . GLN B 1 384 ? 16.531 0.351 -9.859 1 98.25 384 GLN B C 1
ATOM 6428 O O . GLN B 1 384 ? 16.828 -0.73 -9.352 1 98.25 384 GLN B O 1
ATOM 6433 N N . VAL B 1 385 ? 16.922 1.506 -9.383 1 97.75 385 VAL B N 1
ATOM 6434 C CA . VAL B 1 385 ? 17.859 1.592 -8.266 1 97.75 385 VAL B CA 1
ATOM 6435 C C . VAL B 1 385 ? 17.172 1.132 -6.984 1 97.75 385 VAL B C 1
ATOM 6437 O O . VAL B 1 385 ? 15.938 1.193 -6.871 1 97.75 385 VAL B O 1
ATOM 6440 N N . SER B 1 386 ? 18 0.631 -6.023 1 98.06 386 SER B N 1
ATOM 6441 C CA . SER B 1 386 ? 17.516 0.141 -4.738 1 98.06 386 SER B CA 1
ATOM 6442 C C . SER B 1 386 ? 18.391 0.616 -3.59 1 98.06 386 SER B C 1
ATOM 6444 O O . SER B 1 386 ? 19.531 1.042 -3.809 1 98.06 386 SER B O 1
ATOM 6446 N N . ALA B 1 387 ? 17.859 0.565 -2.354 1 97.75 387 ALA B N 1
ATOM 6447 C CA . ALA B 1 387 ? 18.531 1.137 -1.187 1 97.75 387 ALA B CA 1
ATOM 6448 C C . ALA B 1 387 ? 19.484 0.13 -0.551 1 97.75 387 ALA B C 1
ATOM 6450 O O . ALA B 1 387 ? 20.516 0.511 0.02 1 97.75 387 ALA B O 1
ATOM 6451 N N . VAL B 1 388 ? 19.141 -1.156 -0.492 1 97.88 388 VAL B N 1
ATOM 6452 C CA . VAL B 1 388 ? 19.953 -2.207 0.121 1 97.88 388 VAL B CA 1
ATOM 6453 C C . VAL B 1 388 ? 20.391 -3.207 -0.944 1 97.88 388 VAL B C 1
ATOM 6455 O O . VAL B 1 388 ? 19.578 -3.688 -1.731 1 97.88 388 VAL B O 1
ATOM 6458 N N . PRO B 1 389 ? 21.719 -3.551 -0.998 1 97.44 389 PRO B N 1
ATOM 6459 C CA . PRO B 1 389 ? 22.266 -4.383 -2.07 1 97.44 389 PRO B CA 1
ATOM 6460 C C . PRO B 1 389 ? 22.016 -5.871 -1.855 1 97.44 389 PRO B C 1
ATOM 6462 O O . PRO B 1 389 ? 22.938 -6.629 -1.546 1 97.44 389 PRO B O 1
ATOM 6465 N N . LEU B 1 390 ? 20.859 -6.324 -2.182 1 97.06 390 LEU B N 1
ATOM 6466 C CA . LEU B 1 390 ? 20.547 -7.75 -2.152 1 97.06 390 LEU B CA 1
ATOM 6467 C C . LEU B 1 390 ? 20.578 -8.336 -3.559 1 97.06 390 LEU B C 1
ATOM 6469 O O . LEU B 1 390 ? 20.391 -7.621 -4.543 1 97.06 390 LEU B O 1
ATOM 6473 N N . SER B 1 391 ? 20.891 -9.609 -3.654 1 96.19 391 SER B N 1
ATOM 6474 C CA . SER B 1 391 ? 20.938 -10.281 -4.953 1 96.19 391 SER B CA 1
ATOM 6475 C C . SER B 1 391 ? 19.531 -10.438 -5.531 1 96.19 391 SER B C 1
ATOM 6477 O O . SER B 1 391 ? 19.359 -10.586 -6.742 1 96.19 391 SER B O 1
ATOM 6479 N N . SER B 1 392 ? 18.547 -10.422 -4.652 1 97.38 392 SER B N 1
ATOM 6480 C CA . SER B 1 392 ? 17.125 -10.516 -4.984 1 97.38 392 SER B CA 1
ATOM 6481 C C . SER B 1 392 ? 16.281 -9.625 -4.074 1 97.38 392 SER B C 1
ATOM 6483 O O . SER B 1 392 ? 16.453 -9.641 -2.854 1 97.38 392 SER B O 1
ATOM 6485 N N . GLU B 1 393 ? 15.484 -8.773 -4.684 1 98 393 GLU B N 1
ATOM 6486 C CA . GLU B 1 393 ? 14.555 -7.969 -3.893 1 98 393 GLU B CA 1
ATOM 6487 C C . GLU B 1 393 ? 13.695 -8.852 -2.994 1 98 393 GLU B C 1
ATOM 6489 O O . GLU B 1 393 ? 13.391 -9.992 -3.344 1 98 393 GLU B O 1
ATOM 6494 N N . THR B 1 394 ? 13.32 -8.398 -1.86 1 98.06 394 THR B N 1
ATOM 6495 C CA . THR B 1 394 ? 12.508 -9.164 -0.922 1 98.06 394 THR B CA 1
ATOM 6496 C C . THR B 1 394 ? 11.039 -8.781 -1.043 1 98.06 394 THR B C 1
ATOM 6498 O O . THR B 1 394 ? 10.703 -7.754 -1.644 1 98.06 394 THR B O 1
ATOM 6501 N N . HIS B 1 395 ? 10.195 -9.641 -0.443 1 98.38 395 HIS B N 1
ATOM 6502 C CA . HIS B 1 395 ? 8.797 -9.289 -0.265 1 98.38 395 HIS B CA 1
ATOM 6503 C C . HIS B 1 395 ? 8.633 -8.141 0.728 1 98.38 395 HIS B C 1
ATOM 6505 O O . HIS B 1 395 ? 9.602 -7.746 1.386 1 98.38 395 HIS B O 1
ATOM 6511 N N . SER B 1 396 ? 7.492 -7.562 0.71 1 98.25 396 SER B N 1
ATOM 6512 C CA . SER B 1 396 ? 7.141 -6.559 1.708 1 98.25 396 SER B CA 1
ATOM 6513 C C . SER B 1 396 ? 6.141 -7.113 2.719 1 98.25 396 SER B C 1
ATOM 6515 O O . SER B 1 396 ? 5.402 -8.055 2.42 1 98.25 396 SER B O 1
ATOM 6517 N N . GLY B 1 397 ? 6.168 -6.512 3.916 1 98 397 GLY B N 1
ATOM 6518 C CA . GLY B 1 397 ? 5.305 -6.984 4.988 1 98 397 GLY B CA 1
ATOM 6519 C C . GLY B 1 397 ? 3.986 -6.238 5.066 1 98 397 GLY B C 1
ATOM 6520 O O . GLY B 1 397 ? 3.113 -6.59 5.863 1 98 397 GLY B O 1
ATOM 6521 N N . GLU B 1 398 ? 3.781 -5.191 4.215 1 98.06 398 GLU B N 1
ATOM 6522 C CA . GLU B 1 398 ? 2.537 -4.434 4.281 1 98.06 398 GLU B CA 1
ATOM 6523 C C . GLU B 1 398 ? 1.354 -5.273 3.807 1 98.06 398 GLU B C 1
ATOM 6525 O O . GLU B 1 398 ? 1.523 -6.207 3.021 1 98.06 398 GLU B O 1
ATOM 6530 N N . ASP B 1 399 ? 0.143 -4.926 4.254 1 98.44 399 ASP B N 1
ATOM 6531 C CA . ASP B 1 399 ? -1.075 -5.602 3.816 1 98.44 399 ASP B CA 1
ATOM 6532 C C . ASP B 1 399 ? -1.245 -5.496 2.303 1 98.44 399 ASP B C 1
ATOM 6534 O O . ASP B 1 399 ? -0.64 -4.637 1.662 1 98.44 399 ASP B O 1
ATOM 6538 N N . VAL B 1 400 ? -1.99 -6.395 1.768 1 98.56 400 VAL B N 1
ATOM 6539 C CA . VAL B 1 400 ? -2.369 -6.328 0.36 1 98.56 400 VAL B CA 1
ATOM 6540 C C . VAL B 1 400 ? -3.885 -6.184 0.24 1 98.56 400 VAL B C 1
ATOM 6542 O O . VAL B 1 400 ? -4.609 -6.34 1.226 1 98.56 400 VAL B O 1
ATOM 6545 N N . ILE B 1 401 ? -4.336 -5.836 -0.962 1 98.69 401 ILE B N 1
ATOM 6546 C CA . ILE B 1 401 ? -5.758 -5.629 -1.208 1 98.69 401 ILE B CA 1
ATOM 6547 C C . ILE B 1 401 ? -6.383 -6.914 -1.74 1 98.69 401 ILE B C 1
ATOM 6549 O O . ILE B 1 401 ? -5.762 -7.637 -2.525 1 98.69 401 ILE B O 1
ATOM 6553 N N . VAL B 1 402 ? -7.555 -7.219 -1.327 1 98.62 402 VAL B N 1
ATOM 6554 C CA . VAL B 1 402 ? -8.398 -8.227 -1.956 1 98.62 402 VAL B CA 1
ATOM 6555 C C . VAL B 1 402 ? -9.586 -7.559 -2.641 1 98.62 402 VAL B C 1
ATOM 6557 O O . VAL B 1 402 ? -10.281 -6.746 -2.031 1 98.62 402 VAL B O 1
ATOM 6560 N N . TYR B 1 403 ? -9.742 -7.793 -3.92 1 98.69 403 TYR B N 1
ATOM 6561 C CA . TYR B 1 403 ? -10.898 -7.395 -4.715 1 98.69 403 TYR B CA 1
ATOM 6562 C C . TYR B 1 403 ? -11.828 -8.578 -4.957 1 98.69 403 TYR B C 1
ATOM 6564 O O . TYR B 1 403 ? -11.375 -9.68 -5.266 1 98.69 403 TYR B O 1
ATOM 6572 N N . ALA B 1 404 ? -13.109 -8.336 -4.797 1 98.75 404 ALA B N 1
ATOM 6573 C CA . ALA B 1 404 ? -14 -9.492 -4.953 1 98.75 404 ALA B CA 1
ATOM 6574 C C . ALA B 1 404 ? -15.312 -9.078 -5.605 1 98.75 404 ALA B C 1
ATOM 6576 O O . ALA B 1 404 ? -15.812 -7.977 -5.375 1 98.75 404 ALA B O 1
ATOM 6577 N N . ARG B 1 405 ? -15.891 -9.945 -6.391 1 98.56 405 ARG B N 1
ATOM 6578 C CA . ARG B 1 405 ? -17.219 -9.812 -6.996 1 98.56 405 ARG B CA 1
ATOM 6579 C C . ARG B 1 405 ? -17.922 -11.164 -7.055 1 98.56 405 ARG B C 1
ATOM 6581 O O . ARG B 1 405 ? -17.266 -12.211 -7.059 1 98.56 405 ARG B O 1
ATOM 6588 N N . GLY B 1 406 ? -19.234 -11.195 -7.125 1 98.38 406 GLY B N 1
ATOM 6589 C CA . GLY B 1 406 ? -20.016 -12.422 -7.18 1 98.38 406 GLY B CA 1
ATOM 6590 C C . GLY B 1 406 ? -20.625 -12.797 -5.84 1 98.38 406 GLY B C 1
ATOM 6591 O O . GLY B 1 406 ? -20.703 -11.969 -4.934 1 98.38 406 GLY B O 1
ATOM 6592 N N . PRO B 1 407 ? -21.109 -14.023 -5.719 1 96.94 407 PRO B N 1
ATOM 6593 C CA . PRO B 1 407 ? -21.797 -14.453 -4.496 1 96.94 407 PRO B CA 1
ATOM 6594 C C . PRO B 1 407 ? -20.906 -14.328 -3.254 1 96.94 407 PRO B C 1
ATOM 6596 O O . PRO B 1 407 ? -19.75 -14.758 -3.264 1 96.94 407 PRO B O 1
ATOM 6599 N N . MET B 1 408 ? -21.469 -13.711 -2.195 1 96.88 408 MET B N 1
ATOM 6600 C CA . MET B 1 408 ? -20.875 -13.594 -0.867 1 96.88 408 MET B CA 1
ATOM 6601 C C . MET B 1 408 ? -19.641 -12.703 -0.899 1 96.88 408 MET B C 1
ATOM 6603 O O . MET B 1 408 ? -18.906 -12.602 0.09 1 96.88 408 MET B O 1
ATOM 6607 N N . SER B 1 409 ? -19.391 -12.031 -2.014 1 97.88 409 SER B N 1
ATOM 6608 C CA . SER B 1 409 ? -18.219 -11.172 -2.125 1 97.88 409 SER B CA 1
ATOM 6609 C C . SER B 1 409 ? -18.25 -10.055 -1.089 1 97.88 409 SER B C 1
ATOM 6611 O O . SER B 1 409 ? -17.203 -9.508 -0.734 1 97.88 409 SER B O 1
ATOM 6613 N N . HIS B 1 410 ? -19.391 -9.719 -0.54 1 96.81 410 HIS B N 1
ATOM 6614 C CA . HIS B 1 410 ? -19.547 -8.664 0.456 1 96.81 410 HIS B CA 1
ATOM 6615 C C . HIS B 1 410 ? -18.844 -9.031 1.762 1 96.81 410 HIS B C 1
ATOM 6617 O O . HIS B 1 410 ? -18.656 -8.18 2.629 1 96.81 410 HIS B O 1
ATOM 6623 N N . LEU B 1 411 ? -18.5 -10.305 1.909 1 97.25 411 LEU B N 1
ATOM 6624 C CA . LEU B 1 411 ? -17.812 -10.742 3.115 1 97.25 411 LEU B CA 1
ATOM 6625 C C . LEU B 1 411 ? -16.375 -10.211 3.137 1 97.25 411 LEU B C 1
ATOM 6627 O O . LEU B 1 411 ? -15.727 -10.227 4.18 1 97.25 411 LEU B O 1
ATOM 6631 N N . PHE B 1 412 ? -15.891 -9.82 1.982 1 97.44 412 PHE B N 1
ATOM 6632 C CA . PHE B 1 412 ? -14.609 -9.125 1.934 1 97.44 412 PHE B CA 1
ATOM 6633 C C . PHE B 1 412 ? -14.797 -7.633 2.193 1 97.44 412 PHE B C 1
ATOM 6635 O O . PHE B 1 412 ? -15.281 -6.902 1.329 1 97.44 412 PHE B O 1
ATOM 6642 N N . HIS B 1 413 ? -14.516 -7.215 3.383 1 95 413 HIS B N 1
ATOM 6643 C CA . HIS B 1 413 ? -14.562 -5.836 3.855 1 95 413 HIS B CA 1
ATOM 6644 C C . HIS B 1 413 ? -13.602 -5.625 5.023 1 95 413 HIS B C 1
ATOM 6646 O O . HIS B 1 413 ? -13.258 -6.574 5.73 1 95 413 HIS B O 1
ATOM 6652 N N . GLY B 1 414 ? -13.164 -4.41 5.281 1 96.5 414 GLY B N 1
ATOM 6653 C CA . GLY B 1 414 ? -12.273 -4.129 6.398 1 96.5 414 GLY B CA 1
ATOM 6654 C C . GLY B 1 414 ? -10.93 -4.816 6.277 1 96.5 414 GLY B C 1
ATOM 6655 O O . GLY B 1 414 ? -10.352 -4.871 5.191 1 96.5 414 GLY B O 1
ATOM 6656 N N . VAL B 1 415 ? -10.359 -5.25 7.43 1 98.31 415 VAL B N 1
ATOM 6657 C CA . VAL B 1 415 ? -9.031 -5.848 7.496 1 98.31 415 VAL B CA 1
ATOM 6658 C C . VAL B 1 415 ? -9.141 -7.297 7.957 1 98.31 415 VAL B C 1
ATOM 6660 O O . VAL B 1 415 ? -9.734 -7.582 9 1 98.31 415 VAL B O 1
ATOM 6663 N N . HIS B 1 416 ? -8.539 -8.203 7.172 1 98.25 416 HIS B N 1
ATOM 6664 C CA . HIS B 1 416 ? -8.641 -9.633 7.461 1 98.25 416 HIS B CA 1
ATOM 6665 C C . HIS B 1 416 ? -7.266 -10.266 7.594 1 98.25 416 HIS B C 1
ATOM 6667 O O . HIS B 1 416 ? -6.285 -9.766 7.035 1 98.25 416 HIS B O 1
ATOM 6673 N N . GLU B 1 417 ? -7.293 -11.352 8.375 1 98.44 417 GLU B N 1
ATOM 6674 C CA . GLU B 1 417 ? -6.168 -12.273 8.25 1 98.44 417 GLU B CA 1
ATOM 6675 C C . GLU B 1 417 ? -6.184 -12.977 6.895 1 98.44 417 GLU B C 1
ATOM 6677 O O . GLU B 1 417 ? -7.246 -13.195 6.309 1 98.44 417 GLU B O 1
ATOM 6682 N N . GLN B 1 418 ? -5.055 -13.398 6.441 1 98.31 418 GLN B N 1
ATOM 6683 C CA . GLN B 1 418 ? -4.926 -13.93 5.09 1 98.31 418 GLN B CA 1
ATOM 6684 C C . GLN B 1 418 ? -5.695 -15.242 4.941 1 98.31 418 GLN B C 1
ATOM 6686 O O . GLN B 1 418 ? -6.277 -15.508 3.889 1 98.31 418 GLN B O 1
ATOM 6691 N N . HIS B 1 419 ? -5.73 -16.078 6.016 1 98.31 419 HIS B N 1
ATOM 6692 C CA . HIS B 1 419 ? -6.402 -17.375 5.926 1 98.31 419 HIS B CA 1
ATOM 6693 C C . HIS B 1 419 ? -7.914 -17.203 5.828 1 98.31 419 HIS B C 1
ATOM 6695 O O . HIS B 1 419 ? -8.633 -18.141 5.465 1 98.31 419 HIS B O 1
ATOM 6701 N N . TYR B 1 420 ? -8.406 -16.016 6.145 1 98.44 420 TYR B N 1
ATOM 6702 C CA . TYR B 1 420 ? -9.82 -15.68 6.012 1 98.44 420 TYR B CA 1
ATOM 6703 C C . TYR B 1 420 ? -10.297 -15.898 4.582 1 98.44 420 TYR B C 1
ATOM 6705 O O . TYR B 1 420 ? -11.438 -16.312 4.359 1 98.44 420 TYR B O 1
ATOM 6713 N N . ILE B 1 421 ? -9.477 -15.711 3.615 1 98.56 421 ILE B N 1
ATOM 6714 C CA . ILE B 1 421 ? -9.812 -15.82 2.201 1 98.56 421 ILE B CA 1
ATOM 6715 C C . ILE B 1 421 ? -10.312 -17.234 1.899 1 98.56 421 ILE B C 1
ATOM 6717 O O . ILE B 1 421 ? -11.336 -17.406 1.238 1 98.56 421 ILE B O 1
ATOM 6721 N N . ALA B 1 422 ? -9.602 -18.219 2.4 1 98.44 422 ALA B N 1
ATOM 6722 C CA . ALA B 1 422 ? -9.992 -19.609 2.18 1 98.44 422 ALA B CA 1
ATOM 6723 C C . ALA B 1 422 ? -11.391 -19.875 2.732 1 98.44 422 ALA B C 1
ATOM 6725 O O . ALA B 1 422 ? -12.18 -20.594 2.109 1 98.44 422 ALA B O 1
ATOM 6726 N N . HIS B 1 423 ? -11.656 -19.344 3.867 1 97.88 423 HIS B N 1
ATOM 6727 C CA . HIS B 1 423 ? -12.93 -19.609 4.535 1 97.88 423 HIS B CA 1
ATOM 6728 C C . HIS B 1 423 ? -14.086 -18.953 3.783 1 97.88 423 HIS B C 1
ATOM 6730 O O . HIS B 1 423 ? -15.172 -19.531 3.682 1 97.88 423 HIS B O 1
ATOM 6736 N N . VAL B 1 424 ? -13.883 -17.75 3.297 1 97.94 424 VAL B N 1
ATOM 6737 C CA . VAL B 1 424 ? -14.93 -17.094 2.527 1 97.94 424 VAL B CA 1
ATOM 6738 C C . VAL B 1 424 ? -15.188 -17.859 1.235 1 97.94 424 VAL B C 1
ATOM 6740 O O . VAL B 1 424 ? -16.344 -18.062 0.846 1 97.94 424 VAL B O 1
ATOM 6743 N N . MET B 1 425 ? -14.133 -18.281 0.567 1 97.88 425 MET B N 1
ATOM 6744 C CA . MET B 1 425 ? -14.312 -19.047 -0.658 1 97.88 425 MET B CA 1
ATOM 6745 C C . MET B 1 425 ? -15.055 -20.344 -0.377 1 97.88 425 MET B C 1
ATOM 6747 O O . MET B 1 425 ? -15.961 -20.719 -1.126 1 97.88 425 MET B O 1
ATOM 6751 N N . ALA B 1 426 ? -14.664 -21 0.71 1 97.81 426 ALA B N 1
ATOM 6752 C CA . ALA B 1 426 ? -15.312 -22.266 1.08 1 97.81 426 ALA B CA 1
ATOM 6753 C C . ALA B 1 426 ? -16.781 -22.047 1.419 1 97.81 426 ALA B C 1
ATOM 6755 O O . ALA B 1 426 ? -17.641 -22.828 1.013 1 97.81 426 ALA B O 1
ATOM 6756 N N . TYR B 1 427 ? -17.016 -20.984 2.172 1 97.12 427 TYR B N 1
ATOM 6757 C CA . TYR B 1 427 ? -18.391 -20.641 2.547 1 97.12 427 TYR B CA 1
ATOM 6758 C C . TYR B 1 427 ? -19.234 -20.344 1.315 1 97.12 427 TYR B C 1
ATOM 6760 O O . TYR B 1 427 ? -20.344 -20.875 1.173 1 97.12 427 TYR B O 1
ATOM 6768 N N . ALA B 1 428 ? -18.703 -19.578 0.433 1 96.38 428 ALA B N 1
ATOM 6769 C CA . ALA B 1 428 ? -19.422 -19.156 -0.76 1 96.38 428 ALA B CA 1
ATOM 6770 C C . ALA B 1 428 ? -19.703 -20.328 -1.692 1 96.38 428 ALA B C 1
ATOM 6772 O O . ALA B 1 428 ? -20.688 -20.344 -2.416 1 96.38 428 ALA B O 1
ATOM 6773 N N . SER B 1 429 ? -18.875 -21.359 -1.704 1 95.69 429 SER B N 1
ATOM 6774 C CA . SER B 1 429 ? -18.984 -22.469 -2.652 1 95.69 429 SER B CA 1
ATOM 6775 C C . SER B 1 429 ? -19.531 -23.719 -1.983 1 95.69 429 SER B C 1
ATOM 6777 O O . SER B 1 429 ? -19.625 -24.781 -2.617 1 95.69 429 SER B O 1
ATOM 6779 N N . CYS B 1 430 ? -19.844 -23.641 -0.702 1 95.12 430 CYS B N 1
ATOM 6780 C CA . CYS B 1 430 ? -20.438 -24.719 0.061 1 95.12 430 CYS B CA 1
ATOM 6781 C C . CYS B 1 430 ? -19.531 -25.953 0.059 1 95.12 430 CYS B C 1
ATOM 6783 O O . CYS B 1 430 ? -19.984 -27.047 -0.282 1 95.12 430 CYS B O 1
ATOM 6785 N N . VAL B 1 431 ? -18.297 -25.719 0.452 1 96.81 431 VAL B N 1
ATOM 6786 C CA . VAL B 1 431 ? -17.359 -26.828 0.52 1 96.81 431 VAL B CA 1
ATOM 6787 C C . VAL B 1 431 ? -16.672 -26.844 1.884 1 96.81 431 VAL B C 1
ATOM 6789 O O . VAL B 1 431 ? -16.859 -25.938 2.693 1 96.81 431 VAL B O 1
ATOM 6792 N N . GLY B 1 432 ? -15.891 -27.938 2.145 1 95.06 432 GLY B N 1
ATOM 6793 C CA . GLY B 1 432 ? -15.172 -28.062 3.406 1 95.06 432 GLY B CA 1
ATOM 6794 C C . GLY B 1 432 ? -16.094 -28.031 4.617 1 95.06 432 GLY B C 1
ATOM 6795 O O . GLY B 1 432 ? -17.125 -28.703 4.629 1 95.06 432 GLY B O 1
ATOM 6796 N N . ARG B 1 433 ? -15.727 -27.234 5.621 1 93.12 433 ARG B N 1
ATOM 6797 C CA . ARG B 1 433 ? -16.484 -27.188 6.871 1 93.12 433 ARG B CA 1
ATOM 6798 C C . ARG B 1 433 ? -17.812 -26.453 6.688 1 93.12 433 ARG B C 1
ATOM 6800 O O . ARG B 1 433 ? -18.656 -26.484 7.57 1 93.12 433 ARG B O 1
ATOM 6807 N N . TYR B 1 434 ? -18.016 -25.922 5.473 1 92.94 434 TYR B N 1
ATOM 6808 C CA . TYR B 1 434 ? -19.219 -25.125 5.219 1 92.94 434 TYR B CA 1
ATOM 6809 C C . TYR B 1 434 ? -20.141 -25.828 4.234 1 92.94 434 TYR B C 1
ATOM 6811 O O . TYR B 1 434 ? -21.031 -25.203 3.645 1 92.94 434 TYR B O 1
ATOM 6819 N N . LYS B 1 435 ? -19.984 -27.062 3.934 1 89.62 435 LYS B N 1
ATOM 6820 C CA . LYS B 1 435 ? -20.688 -27.812 2.9 1 89.62 435 LYS B CA 1
ATOM 6821 C C . LYS B 1 435 ? -22.203 -27.812 3.16 1 89.62 435 LYS B C 1
ATOM 6823 O O . LYS B 1 435 ? -23 -27.875 2.223 1 89.62 435 LYS B O 1
ATOM 6828 N N . ASP B 1 436 ? -22.609 -27.703 4.441 1 85.25 436 ASP B N 1
ATOM 6829 C CA . ASP B 1 436 ? -24.031 -27.797 4.785 1 85.25 436 ASP B CA 1
ATOM 6830 C C . ASP B 1 436 ? -24.641 -26.406 4.934 1 85.25 436 ASP B C 1
ATOM 6832 O O . ASP B 1 436 ? -25.828 -26.281 5.27 1 85.25 436 ASP B O 1
ATOM 6836 N N . LYS B 1 437 ? -24 -25.344 4.715 1 72.5 437 LYS B N 1
ATOM 6837 C CA . LYS B 1 437 ? -24.5 -24 4.969 1 72.5 437 LYS B CA 1
ATOM 6838 C C . LYS B 1 437 ? -25.141 -23.406 3.713 1 72.5 437 LYS B C 1
ATOM 6840 O O . LYS B 1 437 ? -25.812 -22.359 3.779 1 72.5 437 LYS B O 1
ATOM 6845 N N . CYS B 1 438 ? -24.906 -23.828 2.594 1 70.75 438 CYS B N 1
ATOM 6846 C CA . CYS B 1 438 ? -25.312 -23.188 1.35 1 70.75 438 CYS B CA 1
ATOM 6847 C C . CYS B 1 438 ? -26.797 -23.406 1.086 1 70.75 438 CYS B C 1
ATOM 6849 O O . CYS B 1 438 ? -27.375 -22.781 0.196 1 70.75 438 CYS B O 1
ATOM 6851 N N . GLN B 1 439 ? -27.531 -24.094 1.715 1 56 439 GLN B N 1
ATOM 6852 C CA . GLN B 1 439 ? -28.969 -24.203 1.544 1 56 439 GLN B CA 1
ATOM 6853 C C . GLN B 1 439 ? -29.688 -22.984 2.121 1 56 439 GLN B C 1
ATOM 6855 O O . GLN B 1 439 ? -30.844 -22.734 1.8 1 56 439 GLN B O 1
ATOM 6860 N N . ARG B 1 440 ? -29.094 -22.094 2.734 1 45.09 440 ARG B N 1
ATOM 6861 C CA . ARG B 1 440 ? -29.812 -20.969 3.318 1 45.09 440 ARG B CA 1
ATOM 6862 C C . ARG B 1 440 ? -29.609 -19.703 2.494 1 45.09 440 ARG B C 1
ATOM 6864 O O . ARG B 1 440 ? -28.562 -19.531 1.88 1 45.09 440 ARG B O 1
#

Solvent-accessible surface area (backbone atoms only — not comparable to full-atom values): 42817 Å² total; per-residue (Å²): 89,22,59,35,49,54,43,50,28,23,21,44,54,24,40,77,68,77,40,50,11,79,86,52,71,47,76,65,53,67,26,68,19,31,24,36,27,43,33,47,30,68,49,19,40,24,39,47,52,16,10,30,25,14,6,38,28,45,44,45,64,11,31,55,46,22,16,24,40,45,61,81,38,43,68,75,31,40,62,48,35,68,92,36,62,52,73,24,50,52,54,26,35,45,76,67,61,21,35,32,35,43,38,34,37,24,25,48,43,33,40,54,59,24,15,50,74,33,66,34,27,34,49,71,26,28,18,59,56,61,42,72,90,66,61,65,79,70,70,26,37,38,56,38,49,45,74,74,41,68,77,54,25,30,39,35,19,11,28,37,28,38,33,37,17,46,84,54,68,39,90,85,57,31,86,81,40,78,43,80,30,15,76,85,66,53,45,43,62,57,52,42,48,51,53,34,48,75,72,71,43,45,64,47,75,23,56,28,24,46,51,47,71,64,57,52,43,93,68,42,61,30,38,44,32,36,45,21,58,44,56,37,67,53,70,94,67,48,46,77,52,56,85,20,39,70,49,67,29,55,51,45,42,51,44,49,54,33,36,62,70,38,89,70,31,61,49,73,49,77,42,62,44,49,27,58,56,22,46,23,55,24,14,57,58,45,20,33,51,30,48,52,44,43,45,46,21,51,52,39,49,55,71,75,47,52,56,84,81,37,66,49,78,50,68,43,59,40,20,48,32,56,36,35,37,76,55,37,46,45,50,51,59,67,55,32,72,42,70,67,88,54,68,85,73,37,26,89,84,66,40,51,47,51,27,43,31,19,30,35,3,54,21,35,50,73,55,56,75,73,52,49,89,80,44,68,56,72,39,65,81,35,53,36,42,10,36,36,54,26,88,50,25,45,41,14,36,26,52,25,57,37,27,19,37,36,50,68,22,74,74,41,42,22,64,36,57,40,22,51,53,21,50,52,53,28,44,61,68,29,19,60,98,28,46,82,56,58,85,110,88,21,60,34,49,54,44,50,28,22,22,44,54,24,40,77,70,77,40,51,10,79,85,51,71,47,74,64,53,67,25,69,18,31,24,34,27,43,32,46,30,67,49,20,40,24,38,46,52,16,11,29,26,14,5,40,27,42,45,42,64,9,30,56,44,22,15,24,40,45,61,81,36,40,68,75,31,39,62,48,34,68,91,35,63,54,71,23,51,52,54,26,35,45,77,67,63,22,33,33,34,42,37,34,37,24,25,48,42,34,39,54,58,24,14,50,74,32,66,34,28,32,46,70,25,28,18,58,55,61,41,74,87,65,61,67,80,69,68,26,37,40,56,38,49,45,73,72,41,68,77,55,25,30,39,36,19,11,29,36,28,37,34,38,19,46,86,55,68,41,90,86,56,32,87,81,42,77,43,80,30,14,75,85,66,53,45,44,62,56,54,42,49,51,52,34,48,74,72,71,43,46,65,46,75,23,56,27,23,44,51,48,70,65,59,53,45,92,68,40,60,30,38,44,32,36,44,20,57,43,56,36,67,52,70,94,67,47,46,77,50,56,83,19,41,69,50,67,29,54,50,46,43,51,43,50,55,31,36,61,72,38,89,70,31,64,50,76,49,79,42,63,45,51,28,58,55,22,47,24,54,24,15,57,58,45,20,32,50,29,49,53,44,42,44,47,21,52,51,41,48,55,72,75,46,53,54,84,81,37,66,46,77,50,68,43,57,41,20,48,30,55,36,37,38,74,56,38,46,45,49,52,59,68,53,32,72,42,72,66,87,53,69,84,74,39,27,86,85,66,39,52,48,53,26,41,29,17,28,36,3,54,20,37,50,73,54,56,76,71,51,50,90,80,45,68,58,72,40,66,81,34,52,36,43,10,35,37,55,25,89,50,24,45,40,13,35,26,53,25,56,38,27,18,37,36,50,69,21,75,74,41,44,22,65,38,58,40,22,51,53,21,49,53,54,26,44,62,66,30,19,59,98,27,46,83,58,57,84,110

Organism: Pinctada imbricata (NCBI:txid66713)

Sequence (880 aa):
MGLSTVTASRILKGQLNGKPGEEGLLEFEKFPNIGLVKVYSNDQQVPDSAATATAMMCGVKTNSMTLGVDDTVKFRNCSSQQGKELDCMPNWAQNEGKSIGVVTTARITHATPAAAYAKSASREWEGDSLMRGVAGGCKDIAHQLVFNNSNIQVLFGGGREFFYPESLVDPVYGTSYKSLQRKDGLNLVNVWGHDKVRRGYKARYAWNSRQFHSINPRTTHFALGLFHPSHMSYELDRKKGPGGEPSLSEMTSKAIKILQRNPRGFFLLVESGRIDHAHHNNTAKRALYETLMFEEAIKAAMTLTNESDTLMVVTADHSHVFNIAGYPKRGSSILGVINPENPDELPPDKKPWTTLVYGNGPGYDWGFRINPLFIDTTNKNYRQVSAVPLSSETHSGEDVIVYARGPMSHLFHGVHEQHYIAHVMAYASCVGRYKDKCQRMGLSTVTASRILKGQLNGKPGEEGLLEFEKFPNIGLVKVYSNDQQVPDSAATATAMMCGVKTNSMTLGVDDTVKFRNCSSQQGKELDCMPNWAQNEGKSIGVVTTARITHATPAAAYAKSASREWEGDSLMRGVAGGCKDIAHQLVFNNSNIQVLFGGGREFFYPESLVDPVYGTSYKSLQRKDGLNLVNVWGHDKVRRGYKARYAWNSRQFHSINPRTTHFALGLFHPSHMSYELDRKKGPGGEPSLSEMTSKAIKILQRNPRGFFLLVESGRIDHAHHNNTAKRALYETLMFEEAIKAAMTLTNESDTLMVVTADHSHVFNIAGYPKRGSSILGVINPENPDELPPDKKPWTTLVYGNGPGYDWGFRINPLFIDTTNKNYRQVSAVPLSSETHSGEDVIVYARGPMSHLFHGVHEQHYIAHVMAYASCVGRYKDKCQR

pLDDT: mean 97.03, std 4.38, range [45.09, 98.94]

InterPro domains:
  IPR001952 Alkaline phosphatase [PF00245] (1-430)
  IPR001952 Alkaline phosphatase [PR00113] (46-61)
  IPR001952 Alkaline phosphatase [PR00113] (93-113)
  IPR001952 Alkaline phosphatase [PR00113] (151-161)
  IPR001952 Alkaline phosphatase [PR00113] (247-276)
  IPR001952 Alkaline phosphatase [PTHR11596] (1-439)
  IPR001952 Alkaline phosphatase [SM00098] (1-432)
  IPR001952 Alkaline phosphatase [cd16012] (1-430)
  IPR017850 Alkaline-phosphatase-like, core domain superfamily [G3DSA:3.40.720.10] (1-440)
  IPR017850 Alkaline-phosphatase-like, core domain superfamily [SSF53649] (1-437)
  IPR018299 Alkaline phosphatase, active site [PS00123] (46-54)

Radius of gyration: 29.01 Å; Cα contacts (8 Å, |Δi|>4): 2309; chains: 2; bounding box: 64×91×65 Å

Secondary structure (DSSP, 8-state):
--HHHHHHHHHHHHHHTTS-STT---GGGG-SEEEEEE---SSBSS--HHHHHHHHHHSS---TT-BSB-TTPPTT-HHHHTT-B---HHHHHHHTT-EEEEEEEEETTSHHHHTTT--BS-TT-SSGGGGTT--SS---HHHHHHHT-TT--EEEEE-GGGTS-TTSPBTTTBTT----S--S---HHHHHHHHHHHTT--EEEESSHHHHHH--TTT-SEEEEE-SSSSPPPGGG---STTS---HHHHHHHHHHHHTTSTT-EEEEEE-THHHHHHHTT-HHHHHHHHHHHHHHHHHHHHHS-TTT--EEE--S-EESEEE-S-PBTTS-TTSEE--SSGGGS-TT---EESEEEEEETT--TT----GGGS-TTSTTPPPPEEEE-SSPPEE-S-EEEEEESTTGGG--SEEETTHHHHHHHHHHT-GGGTTSTT-/--HHHHHHHHHHHHHHTTS-STT---GGGG-SEEEEEE---SSBSS--HHHHHHHHHHSS---TT-BSB-TTPPTT-HHHHTT-B---HHHHHHHTT-EEEEEEEEETTSHHHHTTT--BS-TT-SSGGGGTT--SS---HHHHHHHT-TT--EEEEE-GGGTS-TTSPBTTTBTT----S--S---HHHHHHHHHHHTT--EEEESSHHHHHH--TTT-SEEEEE-SSSSPPPGGG---STTS---HHHHHHHHHHHHTTSTT-EEEEEE-THHHHHHHTT-HHHHHHHHHHHHHHHHHHHHHS-TTT--EEE--S-EESEEE-S-PBTTS-TTSEE--SSGGGS-TT---EESEEEEEETT--TT----GGGS-TTSTTPPPPEEEE-SSPPEE-S-EEEEEESTTGGG--SEEETTHHHHHHHHHHT-GGGTTSTT-

Nearest PDB structures (foldseek):
  4kjg-assembly1_B  TM=9.486E-01  e=5.058E-59  Rattus norvegicus
  3mk0-assembly1_A  TM=9.425E-01  e=1.408E-56  Homo sapiens
  1shq-assembly1_A  TM=9.536E-01  e=2.323E-54  Pandalus borealis
  1k7h-assembly1_B  TM=9.535E-01  e=6.621E-54  Pandalus borealis
  4kjd-assembly1_B  TM=9.416E-01  e=7.751E-45  Rattus norvegicus